Protein 4YFU (pdb70)

Structure (mmCIF, N/CA/C/O backbone):
data_4YFU
#
_entry.id   4YFU
#
_cell.length_a   93.230
_cell.length_b   108.100
_cell.length_c   151.340
_cell.angle_alpha   90.000
_cell.angle_beta   90.000
_cell.angle_gamma   90.000
#
_symmetry.space_group_name_H-M   'P 21 21 21'
#
loop_
_entity.id
_entity.type
_entity.pdbx_description
1 polymer 'DNA polymerase'
2 polymer 'Primer DNA'
3 polymer 'Template DNA'
4 branched beta-D-fructofuranose-(2-1)-alpha-D-glucopyranose
5 non-polymer "THYMIDINE-5'-TRIPHOSPHATE"
6 non-polymer 'SULFATE ION'
7 water water
#
loop_
_atom_site.group_PDB
_atom_site.id
_atom_site.type_symbol
_atom_site.label_atom_id
_atom_site.label_alt_id
_atom_site.label_comp_id
_atom_site.label_asym_id
_atom_site.label_entity_id
_atom_site.label_seq_id
_atom_site.pdbx_PDB_ins_code
_atom_site.Cartn_x
_atom_site.Cartn_y
_atom_site.Cartn_z
_atom_site.occupancy
_atom_site.B_iso_or_equiv
_atom_site.auth_seq_id
_atom_site.auth_comp_id
_atom_site.auth_asym_id
_atom_site.auth_atom_id
_atom_site.pdbx_PDB_model_num
ATOM 1 N N . LYS A 1 2 ? 106.568 -59.125 7.687 1.00 63.07 298 LYS A N 1
ATOM 2 C CA . LYS A 1 2 ? 107.033 -60.555 7.725 1.00 61.34 298 LYS A CA 1
ATOM 3 C C . LYS A 1 2 ? 108.483 -60.665 8.232 1.00 60.79 298 LYS A C 1
ATOM 4 O O . LYS A 1 2 ? 109.451 -60.118 7.620 1.00 54.55 298 LYS A O 1
ATOM 10 N N . MET A 1 3 ? 108.621 -61.325 9.385 1.00 48.96 299 MET A N 1
ATOM 11 C CA . MET A 1 3 ? 109.947 -61.568 9.969 1.00 42.45 299 MET A CA 1
ATOM 12 C C . MET A 1 3 ? 110.051 -62.924 10.627 1.00 36.45 299 MET A C 1
ATOM 13 O O . MET A 1 3 ? 109.384 -63.158 11.638 1.00 37.22 299 MET A O 1
ATOM 18 N N . ALA A 1 4 ? 110.885 -63.771 10.033 1.00 37.43 300 ALA A N 1
ATOM 19 C CA . ALA A 1 4 ? 111.069 -65.147 10.489 1.00 36.60 300 ALA A CA 1
ATOM 20 C C . ALA A 1 4 ? 111.930 -65.130 11.751 1.00 30.27 300 ALA A C 1
ATOM 21 O O . ALA A 1 4 ? 112.875 -64.408 11.832 1.00 34.56 300 ALA A O 1
ATOM 23 N N . PHE A 1 5 ? 111.501 -65.912 12.709 1.00 31.76 301 PHE A N 1
ATOM 24 C CA . PHE A 1 5 ? 112.260 -66.173 13.945 1.00 30.71 301 PHE A CA 1
ATOM 25 C C . PHE A 1 5 ? 111.858 -67.540 14.529 1.00 32.06 301 PHE A C 1
ATOM 26 O O . PHE A 1 5 ? 110.749 -68.023 14.287 1.00 29.84 301 PHE A O 1
ATOM 34 N N . THR A 1 6 ? 112.745 -68.092 15.375 1.00 28.70 302 THR A N 1
ATOM 35 C CA . THR A 1 6 ? 112.525 -69.296 16.159 1.00 31.50 302 THR A CA 1
ATOM 36 C C . THR A 1 6 ? 112.070 -68.883 17.562 1.00 35.92 302 THR A C 1
ATOM 37 O O . THR A 1 6 ? 112.801 -68.144 18.293 1.00 31.64 302 THR A O 1
ATOM 41 N N . LEU A 1 7 ? 110.874 -69.335 17.950 1.00 31.19 303 LEU A N 1
ATOM 42 C CA . LEU A 1 7 ? 110.454 -69.286 19.336 1.00 36.52 303 LEU A CA 1
ATOM 43 C C . LEU A 1 7 ? 111.072 -70.519 20.027 1.00 40.64 303 LEU A C 1
ATOM 44 O O . LEU A 1 7 ? 110.467 -71.589 20.109 1.00 40.16 303 LEU A O 1
ATOM 49 N N . ALA A 1 8 ? 112.311 -70.363 20.461 1.00 38.51 304 ALA A N 1
ATOM 50 C CA . ALA A 1 8 ? 113.146 -71.458 20.951 1.00 41.29 304 ALA A CA 1
ATOM 51 C C . ALA A 1 8 ? 112.690 -71.985 22.316 1.00 41.35 304 ALA A C 1
ATOM 52 O O . ALA A 1 8 ? 112.161 -71.230 23.143 1.00 43.96 304 ALA A O 1
ATOM 54 N N . ASP A 1 9 ? 112.868 -73.280 22.562 1.00 41.62 305 ASP A N 1
ATOM 55 C CA . ASP A 1 9 ? 112.561 -73.783 23.923 1.00 42.47 305 ASP A CA 1
ATOM 56 C C . ASP A 1 9 ? 113.778 -74.248 24.694 1.00 37.71 305 ASP A C 1
ATOM 57 O O . ASP A 1 9 ? 113.666 -74.589 25.857 1.00 46.16 305 ASP A O 1
ATOM 62 N N . ARG A 1 10 ? 114.937 -74.253 24.046 1.00 38.51 306 ARG A N 1
ATOM 63 C CA . ARG A 1 10 ? 116.232 -74.352 24.742 1.00 39.76 306 ARG A CA 1
ATOM 64 C C . ARG A 1 10 ? 117.331 -73.506 24.055 1.00 33.77 306 ARG A C 1
ATOM 65 O O . ARG A 1 10 ? 117.244 -73.169 22.849 1.00 36.37 306 ARG A O 1
ATOM 73 N N . VAL A 1 11 ? 118.396 -73.224 24.773 1.00 33.36 307 VAL A N 1
ATOM 74 C CA . VAL A 1 11 ? 119.525 -72.526 24.170 1.00 28.94 307 VAL A CA 1
ATOM 75 C C . VAL A 1 11 ? 120.388 -73.402 23.278 1.00 34.00 307 VAL A C 1
ATOM 76 O O . VAL A 1 11 ? 120.761 -74.478 23.681 1.00 33.60 307 VAL A O 1
ATOM 80 N N . THR A 1 12 ? 120.728 -72.922 22.088 1.00 30.54 308 THR A N 1
ATOM 81 C CA . THR A 1 12 ? 121.663 -73.598 21.188 1.00 32.34 308 THR A CA 1
ATOM 82 C C . THR A 1 12 ? 122.911 -72.774 20.962 1.00 37.32 308 THR A C 1
ATOM 83 O O . THR A 1 12 ? 122.873 -71.535 21.071 1.00 29.53 308 THR A O 1
ATOM 87 N N . GLU A 1 13 ? 123.999 -73.441 20.554 1.00 28.82 309 GLU A N 1
ATOM 88 C CA . GLU A 1 13 ? 125.244 -72.832 20.263 1.00 35.67 309 GLU A CA 1
ATOM 89 C C . GLU A 1 13 ? 125.079 -71.713 19.242 1.00 33.65 309 GLU A C 1
ATOM 90 O O . GLU A 1 13 ? 125.765 -70.715 19.329 1.00 34.50 309 GLU A O 1
ATOM 96 N N . GLU A 1 14 ? 124.183 -71.889 18.262 1.00 31.26 310 GLU A N 1
ATOM 97 C CA . GLU A 1 14 ? 124.101 -70.834 17.246 1.00 31.02 310 GLU A CA 1
ATOM 98 C C . GLU A 1 14 ? 123.514 -69.506 17.792 1.00 34.34 310 GLU A C 1
ATOM 99 O O . GLU A 1 14 ? 123.676 -68.445 17.170 1.00 29.93 310 GLU A O 1
ATOM 105 N N . MET A 1 15 ? 122.890 -69.590 18.966 1.00 32.15 311 MET A N 1
ATOM 106 C CA . MET A 1 15 ? 122.424 -68.354 19.666 1.00 28.65 311 MET A CA 1
ATOM 107 C C . MET A 1 15 ? 123.550 -67.632 20.393 1.00 32.06 311 MET A C 1
ATOM 108 O O . MET A 1 15 ? 123.291 -66.536 20.911 1.00 29.75 311 MET A O 1
ATOM 113 N N . LEU A 1 16 ? 124.768 -68.208 20.465 1.00 27.73 312 LEU A N 1
ATOM 114 C CA . LEU A 1 16 ? 125.861 -67.711 21.307 1.00 26.15 312 LEU A CA 1
ATOM 115 C C . LEU A 1 16 ? 127.007 -67.304 20.467 1.00 27.76 312 LEU A C 1
ATOM 116 O O . LEU A 1 16 ? 128.190 -67.516 20.745 1.00 29.16 312 LEU A O 1
ATOM 121 N N . ALA A 1 17 ? 126.664 -66.583 19.403 1.00 33.45 313 ALA A N 1
ATOM 122 C CA . ALA A 1 17 ? 127.655 -66.051 18.463 1.00 30.65 313 ALA A CA 1
ATOM 123 C C . ALA A 1 17 ? 128.504 -64.927 19.051 1.00 32.12 313 ALA A C 1
ATOM 124 O O . ALA A 1 17 ? 128.113 -64.349 20.087 1.00 31.12 313 ALA A O 1
ATOM 126 N N . ASP A 1 18 ? 129.585 -64.521 18.404 1.00 22.99 314 ASP A N 1
ATOM 127 C CA . ASP A 1 18 ? 130.393 -63.532 19.066 1.00 28.19 314 ASP A CA 1
ATOM 128 C C . ASP A 1 18 ? 130.052 -62.067 18.776 1.00 24.69 314 ASP A C 1
ATOM 129 O O . ASP A 1 18 ? 130.731 -61.165 19.209 1.00 22.51 314 ASP A O 1
ATOM 134 N N . LYS A 1 19 ? 129.042 -61.878 17.922 1.00 22.88 315 LYS A N 1
ATOM 135 C CA . LYS A 1 19 ? 128.382 -60.557 17.703 1.00 23.05 315 LYS A CA 1
ATOM 136 C C . LYS A 1 19 ? 126.893 -60.842 17.634 1.00 21.62 315 LYS A C 1
ATOM 137 O O . LYS A 1 19 ? 126.460 -61.723 16.904 1.00 22.84 315 LYS A O 1
ATOM 143 N N . ALA A 1 20 ? 126.075 -60.132 18.446 1.00 21.03 316 ALA A N 1
ATOM 144 C CA . ALA A 1 20 ? 124.646 -60.297 18.385 1.00 19.72 316 ALA A CA 1
ATOM 145 C C . ALA A 1 20 ? 123.940 -59.023 18.800 1.00 17.50 316 ALA A C 1
ATOM 146 O O . ALA A 1 20 ? 124.443 -58.325 19.636 1.00 19.92 316 ALA A O 1
ATOM 148 N N . ALA A 1 21 ? 122.693 -58.803 18.345 1.00 16.89 317 ALA A N 1
ATOM 149 C CA . ALA A 1 21 ? 121.840 -57.847 19.035 1.00 16.03 317 ALA A CA 1
ATOM 150 C C . ALA A 1 21 ? 121.040 -58.628 20.089 1.00 18.61 317 ALA A C 1
ATOM 151 O O . ALA A 1 21 ? 120.573 -59.763 19.844 1.00 20.30 317 ALA A O 1
ATOM 153 N N . LEU A 1 22 ? 120.865 -58.012 21.263 1.00 15.98 318 LEU A N 1
ATOM 154 C CA . LEU A 1 22 ? 120.270 -58.733 22.400 1.00 16.16 318 LEU A CA 1
ATOM 155 C C . LEU A 1 22 ? 119.249 -57.802 23.001 1.00 18.13 318 LEU A C 1
ATOM 156 O O . LEU A 1 22 ? 119.555 -56.633 23.241 1.00 17.40 318 LEU A O 1
ATOM 161 N N . VAL A 1 23 ? 118.069 -58.350 23.290 1.00 17.01 319 VAL A N 1
ATOM 162 C CA . VAL A 1 23 ? 116.954 -57.656 23.997 1.00 15.90 319 VAL A CA 1
ATOM 163 C C . VAL A 1 23 ? 116.696 -58.436 25.248 1.00 18.56 319 VAL A C 1
ATOM 164 O O . VAL A 1 23 ? 116.495 -59.645 25.163 1.00 21.20 319 VAL A O 1
ATOM 168 N N . VAL A 1 24 ? 116.795 -57.776 26.388 1.00 18.65 320 VAL A N 1
ATOM 169 C CA . VAL A 1 24 ? 116.427 -58.439 27.715 1.00 19.43 320 VAL A CA 1
ATOM 170 C C . VAL A 1 24 ? 115.369 -57.530 28.263 1.00 19.21 320 VAL A C 1
ATOM 171 O O . VAL A 1 24 ? 115.713 -56.465 28.791 1.00 21.27 320 VAL A O 1
ATOM 175 N N . GLU A 1 25 ? 114.109 -57.883 28.025 1.00 20.10 321 GLU A N 1
ATOM 176 C CA . GLU A 1 25 ? 112.981 -56.915 28.131 1.00 20.97 321 GLU A CA 1
ATOM 177 C C . GLU A 1 25 ? 112.481 -56.759 29.516 1.00 23.86 321 GLU A C 1
ATOM 178 O O . GLU A 1 25 ? 112.046 -57.766 30.134 1.00 22.96 321 GLU A O 1
ATOM 184 N N . VAL A 1 26 ? 112.551 -55.522 30.026 1.00 20.66 322 VAL A N 1
ATOM 185 C CA . VAL A 1 26 ? 111.970 -55.202 31.329 1.00 21.23 322 VAL A CA 1
ATOM 186 C C . VAL A 1 26 ? 110.950 -54.089 31.023 1.00 22.20 322 VAL A C 1
ATOM 187 O O . VAL A 1 26 ? 111.379 -52.960 30.592 1.00 24.71 322 VAL A O 1
ATOM 191 N N . VAL A 1 27 ? 109.689 -54.423 31.201 1.00 24.27 323 VAL A N 1
ATOM 192 C CA . VAL A 1 27 ? 108.538 -53.516 30.965 1.00 26.20 323 VAL A CA 1
ATOM 193 C C . VAL A 1 27 ? 108.300 -52.492 32.100 1.00 31.12 323 VAL A C 1
ATOM 194 O O . VAL A 1 27 ? 107.907 -51.341 31.814 1.00 32.09 323 VAL A O 1
ATOM 198 N N . GLU A 1 28 ? 108.515 -52.875 33.352 1.00 28.20 324 GLU A N 1
ATOM 199 C CA . GLU A 1 28 ? 108.354 -51.942 34.461 1.00 31.00 324 GLU A CA 1
ATOM 200 C C . GLU A 1 28 ? 109.290 -50.753 34.280 1.00 31.46 324 GLU A C 1
ATOM 201 O O . GLU A 1 28 ? 110.512 -50.930 34.005 1.00 27.79 324 GLU A O 1
ATOM 207 N N . GLU A 1 29 ? 108.770 -49.532 34.458 1.00 28.33 325 GLU A N 1
ATOM 208 C CA . GLU A 1 29 ? 109.615 -48.375 34.204 1.00 27.65 325 GLU A CA 1
ATOM 209 C C . GLU A 1 29 ? 110.795 -48.390 35.179 1.00 25.82 325 GLU A C 1
ATOM 210 O O . GLU A 1 29 ? 111.892 -48.127 34.789 1.00 27.08 325 GLU A O 1
ATOM 216 N N . ASN A 1 30 ? 110.561 -48.699 36.469 1.00 23.60 326 ASN A N 1
ATOM 217 C CA . ASN A 1 30 ? 111.646 -48.810 37.404 1.00 21.62 326 ASN A CA 1
ATOM 218 C C . ASN A 1 30 ? 112.140 -50.270 37.349 1.00 23.06 326 ASN A C 1
ATOM 219 O O . ASN A 1 30 ? 111.411 -51.205 37.757 1.00 24.18 326 ASN A O 1
ATOM 224 N N . TYR A 1 31 ? 113.370 -50.490 36.871 1.00 17.26 327 TYR A N 1
ATOM 225 C CA . TYR A 1 31 ? 113.787 -51.806 36.548 1.00 19.67 327 TYR A CA 1
ATOM 226 C C . TYR A 1 31 ? 114.502 -52.463 37.752 1.00 19.51 327 TYR A C 1
ATOM 227 O O . TYR A 1 31 ? 115.025 -53.625 37.605 1.00 21.45 327 TYR A O 1
ATOM 236 N N . HIS A 1 32 ? 114.506 -51.815 38.962 1.00 20.68 328 HIS A N 1
ATOM 237 C CA . HIS A 1 32 ? 115.188 -52.454 40.086 1.00 20.38 328 HIS A CA 1
ATOM 238 C C . HIS A 1 32 ? 114.245 -53.605 40.562 1.00 22.13 328 HIS A C 1
ATOM 239 O O . HIS A 1 32 ? 113.047 -53.404 40.770 1.00 24.27 328 HIS A O 1
ATOM 246 N N . ASP A 1 33 ? 114.884 -54.804 40.624 1.00 22.87 329 ASP A N 1
ATOM 247 C CA . ASP A 1 33 ? 114.266 -56.085 41.041 1.00 24.27 329 ASP A CA 1
ATOM 248 C C . ASP A 1 33 ? 112.975 -56.313 40.255 1.00 25.95 329 ASP A C 1
ATOM 249 O O . ASP A 1 33 ? 111.938 -56.795 40.802 1.00 27.60 329 ASP A O 1
ATOM 254 N N . ALA A 1 34 ? 112.967 -55.944 38.969 1.00 23.19 330 ALA A N 1
ATOM 255 C CA . ALA A 1 34 ? 111.771 -56.023 38.161 1.00 24.05 330 ALA A CA 1
ATOM 256 C C . ALA A 1 34 ? 111.791 -57.286 37.313 1.00 21.83 330 ALA A C 1
ATOM 257 O O . ALA A 1 34 ? 112.913 -57.784 37.027 1.00 24.71 330 ALA A O 1
ATOM 259 N N . PRO A 1 35 ? 110.589 -57.765 36.881 1.00 25.10 331 PRO A N 1
ATOM 260 C CA . PRO A 1 35 ? 110.575 -58.995 36.013 1.00 24.97 331 PRO A CA 1
ATOM 261 C C . PRO A 1 35 ? 111.252 -58.761 34.639 1.00 24.72 331 PRO A C 1
ATOM 262 O O . PRO A 1 35 ? 111.102 -57.687 34.003 1.00 24.76 331 PRO A O 1
ATOM 266 N N . ILE A 1 36 ? 111.953 -59.803 34.179 1.00 23.35 332 ILE A N 1
ATOM 267 C CA . ILE A 1 36 ? 112.408 -59.893 32.804 1.00 22.15 332 ILE A CA 1
ATOM 268 C C . ILE A 1 36 ? 111.382 -60.703 32.088 1.00 23.15 332 ILE A C 1
ATOM 269 O O . ILE A 1 36 ? 111.060 -61.832 32.515 1.00 27.73 332 ILE A O 1
ATOM 274 N N . VAL A 1 37 ? 110.786 -60.135 31.069 1.00 23.40 333 VAL A N 1
ATOM 275 C CA . VAL A 1 37 ? 109.582 -60.760 30.476 1.00 25.09 333 VAL A CA 1
ATOM 276 C C . VAL A 1 37 ? 109.866 -61.605 29.241 1.00 26.02 333 VAL A C 1
ATOM 277 O O . VAL A 1 37 ? 108.984 -62.355 28.809 1.00 25.82 333 VAL A O 1
ATOM 281 N N . GLY A 1 38 ? 111.041 -61.430 28.629 1.00 23.38 334 GLY A N 1
ATOM 282 C CA . GLY A 1 38 ? 111.393 -62.138 27.370 1.00 21.54 334 GLY A CA 1
ATOM 283 C C . GLY A 1 38 ? 112.778 -61.738 26.946 1.00 18.72 334 GLY A C 1
ATOM 284 O O . GLY A 1 38 ? 113.252 -60.673 27.436 1.00 21.14 334 GLY A O 1
ATOM 285 N N . ILE A 1 39 ? 113.423 -62.526 26.103 1.00 19.86 335 ILE A N 1
ATOM 286 C CA . ILE A 1 39 ? 114.736 -62.332 25.603 1.00 20.29 335 ILE A CA 1
ATOM 287 C C . ILE A 1 39 ? 114.683 -62.581 24.111 1.00 20.29 335 ILE A C 1
ATOM 288 O O . ILE A 1 39 ? 114.089 -63.550 23.568 1.00 24.29 335 ILE A O 1
ATOM 293 N N . ALA A 1 40 ? 115.339 -61.699 23.358 1.00 19.37 336 ALA A N 1
ATOM 294 C CA . ALA A 1 40 ? 115.570 -61.991 21.959 1.00 21.16 336 ALA A CA 1
ATOM 295 C C . ALA A 1 40 ? 117.011 -61.790 21.578 1.00 21.19 336 ALA A C 1
ATOM 296 O O . ALA A 1 40 ? 117.746 -60.933 22.113 1.00 19.19 336 ALA A O 1
ATOM 298 N N . VAL A 1 41 ? 117.480 -62.649 20.649 1.00 18.88 337 VAL A N 1
ATOM 299 C CA . VAL A 1 41 ? 118.830 -62.600 20.101 1.00 19.32 337 VAL A CA 1
ATOM 300 C C . VAL A 1 41 ? 118.726 -62.623 18.604 1.00 21.20 337 VAL A C 1
ATOM 301 O O . VAL A 1 41 ? 117.951 -63.429 18.064 1.00 23.00 337 VAL A O 1
ATOM 305 N N . VAL A 1 42 ? 119.385 -61.671 17.985 1.00 19.37 338 VAL A N 1
ATOM 306 C CA . VAL A 1 42 ? 119.504 -61.719 16.481 1.00 19.33 338 VAL A CA 1
ATOM 307 C C . VAL A 1 42 ? 121.002 -61.710 16.174 1.00 22.58 338 VAL A C 1
ATOM 308 O O . VAL A 1 42 ? 121.789 -60.874 16.671 1.00 23.42 338 VAL A O 1
ATOM 312 N N . ASN A 1 43 ? 121.448 -62.637 15.329 1.00 22.21 339 ASN A N 1
ATOM 313 C CA . ASN A 1 43 ? 122.872 -62.691 14.990 1.00 23.56 339 ASN A CA 1
ATOM 314 C C . ASN A 1 43 ? 122.981 -63.187 13.516 1.00 25.39 339 ASN A C 1
ATOM 315 O O . ASN A 1 43 ? 121.963 -63.269 12.831 1.00 24.96 339 ASN A O 1
ATOM 320 N N . GLU A 1 44 ? 124.190 -63.458 13.071 1.00 27.03 340 GLU A N 1
ATOM 321 C CA . GLU A 1 44 ? 124.397 -63.936 11.689 1.00 29.80 340 GLU A CA 1
ATOM 322 C C . GLU A 1 44 ? 123.631 -65.266 11.448 1.00 29.62 340 GLU A C 1
ATOM 323 O O . GLU A 1 44 ? 123.322 -65.550 10.287 1.00 33.85 340 GLU A O 1
ATOM 329 N N . HIS A 1 45 ? 123.302 -66.062 12.455 1.00 26.52 341 HIS A N 1
ATOM 330 C CA . HIS A 1 45 ? 122.656 -67.357 12.226 1.00 27.08 341 HIS A CA 1
ATOM 331 C C . HIS A 1 45 ? 121.152 -67.329 12.260 1.00 29.58 341 HIS A C 1
ATOM 332 O O . HIS A 1 45 ? 120.490 -68.339 11.962 1.00 33.66 341 HIS A O 1
ATOM 339 N N . GLY A 1 46 ? 120.548 -66.234 12.676 1.00 27.67 342 GLY A N 1
ATOM 340 C CA . GLY A 1 46 ? 119.124 -66.271 12.848 1.00 27.71 342 GLY A CA 1
ATOM 341 C C . GLY A 1 46 ? 118.599 -65.281 13.879 1.00 25.87 342 GLY A C 1
ATOM 342 O O . GLY A 1 46 ? 119.325 -64.416 14.378 1.00 24.02 342 GLY A O 1
ATOM 343 N N . ARG A 1 47 ? 117.327 -65.422 14.173 1.00 24.70 343 ARG A N 1
ATOM 344 C CA . ARG A 1 47 ? 116.533 -64.569 15.083 1.00 23.13 343 ARG A CA 1
ATOM 345 C C . ARG A 1 47 ? 115.831 -65.524 16.055 1.00 24.42 343 ARG A C 1
ATOM 346 O O . ARG A 1 47 ? 115.164 -66.528 15.639 1.00 27.01 343 ARG A O 1
ATOM 354 N N . PHE A 1 48 ? 115.950 -65.259 17.368 1.00 23.91 344 PHE A N 1
ATOM 355 C CA . PHE A 1 48 ? 115.520 -66.191 18.403 1.00 21.70 344 PHE A CA 1
ATOM 356 C C . PHE A 1 48 ? 114.829 -65.469 19.546 1.00 21.82 344 PHE A C 1
ATOM 357 O O . PHE A 1 48 ? 115.212 -64.328 19.915 1.00 22.76 344 PHE A O 1
ATOM 365 N N . PHE A 1 49 ? 113.699 -66.001 19.966 1.00 23.37 345 PHE A N 1
ATOM 366 C CA . PHE A 1 49 ? 113.057 -65.585 21.161 1.00 20.75 345 PHE A CA 1
ATOM 367 C C . PHE A 1 49 ? 113.294 -66.720 22.205 1.00 24.55 345 PHE A C 1
ATOM 368 O O . PHE A 1 49 ? 113.037 -67.866 21.964 1.00 24.85 345 PHE A O 1
ATOM 376 N N . LEU A 1 50 ? 113.703 -66.326 23.380 1.00 22.71 346 LEU A N 1
ATOM 377 C CA . LEU A 1 50 ? 113.794 -67.226 24.559 1.00 24.90 346 LEU A CA 1
ATOM 378 C C . LEU A 1 50 ? 112.970 -66.767 25.763 1.00 29.29 346 LEU A C 1
ATOM 379 O O . LEU A 1 50 ? 112.860 -65.541 26.089 1.00 25.21 346 LEU A O 1
ATOM 384 N N . ARG A 1 51 ? 112.327 -67.728 26.423 1.00 28.29 347 ARG A N 1
ATOM 385 C CA . ARG A 1 51 ? 111.682 -67.441 27.699 1.00 27.76 347 ARG A CA 1
ATOM 386 C C . ARG A 1 51 ? 112.754 -67.225 28.736 1.00 27.65 347 ARG A C 1
ATOM 387 O O . ARG A 1 51 ? 113.786 -67.929 28.745 1.00 28.37 347 ARG A O 1
ATOM 395 N N . PRO A 1 52 ? 112.570 -66.234 29.630 1.00 27.39 348 PRO A N 1
ATOM 396 C CA . PRO A 1 52 ? 113.727 -66.030 30.484 1.00 26.33 348 PRO A CA 1
ATOM 397 C C . PRO A 1 52 ? 113.927 -67.135 31.505 1.00 29.22 348 PRO A C 1
ATOM 398 O O . PRO A 1 52 ? 115.060 -67.284 31.886 1.00 26.74 348 PRO A O 1
ATOM 402 N N . GLU A 1 53 ? 112.868 -67.846 31.881 1.00 31.55 349 GLU A N 1
ATOM 403 C CA . GLU A 1 53 ? 112.965 -68.948 32.895 1.00 44.90 349 GLU A CA 1
ATOM 404 C C . GLU A 1 53 ? 113.984 -69.968 32.389 1.00 44.32 349 GLU A C 1
ATOM 405 O O . GLU A 1 53 ? 114.655 -70.627 33.179 1.00 51.74 349 GLU A O 1
ATOM 411 N N . THR A 1 54 ? 114.107 -70.058 31.066 1.00 40.17 350 THR A N 1
ATOM 412 C CA . THR A 1 54 ? 114.972 -70.995 30.370 1.00 42.63 350 THR A CA 1
ATOM 413 C C . THR A 1 54 ? 116.369 -70.495 30.073 1.00 38.30 350 THR A C 1
ATOM 414 O O . THR A 1 54 ? 117.365 -71.188 30.292 1.00 38.64 350 THR A O 1
ATOM 418 N N . ALA A 1 55 ? 116.455 -69.296 29.501 1.00 33.83 351 ALA A N 1
ATOM 419 C CA . ALA A 1 55 ? 117.739 -68.795 29.170 1.00 27.63 351 ALA A CA 1
ATOM 420 C C . ALA A 1 55 ? 118.552 -68.497 30.371 1.00 27.49 351 ALA A C 1
ATOM 421 O O . ALA A 1 55 ? 119.725 -68.712 30.344 1.00 26.03 351 ALA A O 1
ATOM 423 N N . LEU A 1 56 ? 117.916 -67.932 31.406 1.00 26.47 352 LEU A N 1
ATOM 424 C CA . LEU A 1 56 ? 118.688 -67.420 32.525 1.00 25.95 352 LEU A CA 1
ATOM 425 C C . LEU A 1 56 ? 119.104 -68.548 33.535 1.00 27.77 352 LEU A C 1
ATOM 426 O O . LEU A 1 56 ? 119.992 -68.326 34.385 1.00 30.04 352 LEU A O 1
ATOM 431 N N . ALA A 1 57 ? 118.473 -69.699 33.377 1.00 28.87 353 ALA A N 1
ATOM 432 C CA . ALA A 1 57 ? 118.854 -70.936 34.099 1.00 33.59 353 ALA A CA 1
ATOM 433 C C . ALA A 1 57 ? 119.842 -71.786 33.276 1.00 36.80 353 ALA A C 1
ATOM 434 O O . ALA A 1 57 ? 120.296 -72.826 33.759 1.00 32.72 353 ALA A O 1
ATOM 436 N N . ASP A 1 58 ? 120.154 -71.365 32.019 1.00 30.09 354 ASP A N 1
ATOM 437 C CA . ASP A 1 58 ? 121.041 -72.123 31.158 1.00 27.30 354 ASP A CA 1
ATOM 438 C C . ASP A 1 58 ? 122.495 -71.691 31.368 1.00 26.99 354 ASP A C 1
ATOM 439 O O . ASP A 1 58 ? 122.935 -70.546 31.100 1.00 25.17 354 ASP A O 1
ATOM 444 N N . PRO A 1 59 ? 123.327 -72.606 31.854 1.00 28.55 355 PRO A N 1
ATOM 445 C CA . PRO A 1 59 ? 124.704 -72.245 32.086 1.00 26.44 355 PRO A CA 1
ATOM 446 C C . PRO A 1 59 ? 125.429 -71.636 30.897 1.00 27.47 355 PRO A C 1
ATOM 447 O O . PRO A 1 59 ? 126.234 -70.700 31.064 1.00 25.58 355 PRO A O 1
ATOM 451 N N . GLN A 1 60 ? 125.204 -72.147 29.671 1.00 26.67 356 GLN A N 1
ATOM 452 C CA . GLN A 1 60 ? 125.991 -71.602 28.581 1.00 24.64 356 GLN A CA 1
ATOM 453 C C . GLN A 1 60 ? 125.466 -70.175 28.138 1.00 20.23 356 GLN A C 1
ATOM 454 O O . GLN A 1 60 ? 126.279 -69.412 27.747 1.00 23.37 356 GLN A O 1
ATOM 460 N N . PHE A 1 61 ? 124.172 -69.976 28.260 1.00 25.71 357 PHE A N 1
ATOM 461 C CA . PHE A 1 61 ? 123.625 -68.588 27.946 1.00 24.55 357 PHE A CA 1
ATOM 462 C C . PHE A 1 61 ? 124.153 -67.609 28.967 1.00 25.62 357 PHE A C 1
ATOM 463 O O . PHE A 1 61 ? 124.663 -66.510 28.622 1.00 22.47 357 PHE A O 1
ATOM 471 N N . VAL A 1 62 ? 124.087 -68.005 30.243 1.00 23.92 358 VAL A N 1
ATOM 472 C CA . VAL A 1 62 ? 124.627 -67.124 31.270 1.00 25.63 358 VAL A CA 1
ATOM 473 C C . VAL A 1 62 ? 126.119 -66.847 31.069 1.00 22.95 358 VAL A C 1
ATOM 474 O O . VAL A 1 62 ? 126.608 -65.709 31.224 1.00 23.30 358 VAL A O 1
ATOM 478 N N . ALA A 1 63 ? 126.942 -67.852 30.672 1.00 20.88 359 ALA A N 1
ATOM 479 C CA . ALA A 1 63 ? 128.312 -67.541 30.471 1.00 22.70 359 ALA A CA 1
ATOM 480 C C . ALA A 1 63 ? 128.533 -66.595 29.269 1.00 22.14 359 ALA A C 1
ATOM 481 O O . ALA A 1 63 ? 129.477 -65.789 29.256 1.00 23.34 359 ALA A O 1
ATOM 483 N N . TRP A 1 64 ? 127.709 -66.832 28.210 1.00 23.34 360 TRP A N 1
ATOM 484 C CA . TRP A 1 64 ? 127.770 -65.940 27.047 1.00 21.62 360 TRP A CA 1
ATOM 485 C C . TRP A 1 64 ? 127.484 -64.431 27.443 1.00 18.24 360 TRP A C 1
ATOM 486 O O . TRP A 1 64 ? 128.157 -63.572 27.013 1.00 21.94 360 TRP A O 1
ATOM 497 N N . LEU A 1 65 ? 126.443 -64.310 28.252 1.00 21.47 361 LEU A N 1
ATOM 498 C CA . LEU A 1 65 ? 126.052 -62.910 28.771 1.00 19.84 361 LEU A CA 1
ATOM 499 C C . LEU A 1 65 ? 127.177 -62.226 29.414 1.00 22.72 361 LEU A C 1
ATOM 500 O O . LEU A 1 65 ? 127.486 -61.071 29.172 1.00 23.16 361 LEU A O 1
ATOM 505 N N . GLY A 1 66 ? 127.965 -63.046 30.178 1.00 22.69 362 GLY A N 1
ATOM 506 C CA . GLY A 1 66 ? 129.033 -62.503 30.987 1.00 23.84 362 GLY A CA 1
ATOM 507 C C . GLY A 1 66 ? 130.393 -62.463 30.279 1.00 24.94 362 GLY A C 1
ATOM 508 O O . GLY A 1 66 ? 131.438 -62.004 30.822 1.00 27.91 362 GLY A O 1
ATOM 509 N N . ASP A 1 67 ? 130.442 -62.937 29.022 1.00 21.56 363 ASP A N 1
ATOM 510 C CA . ASP A 1 67 ? 131.701 -62.919 28.361 1.00 22.13 363 ASP A CA 1
ATOM 511 C C . ASP A 1 67 ? 131.940 -61.605 27.610 1.00 29.73 363 ASP A C 1
ATOM 512 O O . ASP A 1 67 ? 131.187 -61.302 26.644 1.00 25.62 363 ASP A O 1
ATOM 517 N N . GLU A 1 68 ? 132.934 -60.831 28.049 1.00 25.97 364 GLU A N 1
ATOM 518 C CA . GLU A 1 68 ? 133.335 -59.587 27.443 1.00 29.38 364 GLU A CA 1
ATOM 519 C C . GLU A 1 68 ? 133.644 -59.691 25.954 1.00 24.83 364 GLU A C 1
ATOM 520 O O . GLU A 1 68 ? 133.554 -58.722 25.226 1.00 29.28 364 GLU A O 1
ATOM 526 N N . THR A 1 69 ? 134.154 -60.865 25.537 1.00 25.34 365 THR A N 1
ATOM 527 C CA . THR A 1 69 ? 134.551 -61.053 24.142 1.00 27.10 365 THR A CA 1
ATOM 528 C C . THR A 1 69 ? 133.404 -61.310 23.205 1.00 24.42 365 THR A C 1
ATOM 529 O O . THR A 1 69 ? 133.650 -61.293 21.972 1.00 28.99 365 THR A O 1
ATOM 533 N N . LYS A 1 70 ? 132.223 -61.564 23.764 1.00 24.58 366 LYS A N 1
ATOM 534 C CA . LYS A 1 70 ? 131.015 -61.918 22.951 1.00 23.71 366 LYS A CA 1
ATOM 535 C C . LYS A 1 70 ? 130.264 -60.549 22.907 1.00 22.41 366 LYS A C 1
ATOM 536 O O . LYS A 1 70 ? 129.785 -60.101 23.963 1.00 23.20 366 LYS A O 1
ATOM 542 N N . LYS A 1 71 ? 130.263 -59.857 21.762 1.00 21.12 367 LYS A N 1
ATOM 543 C CA . LYS A 1 71 ? 129.861 -58.440 21.753 1.00 21.40 367 LYS A CA 1
ATOM 544 C C . LYS A 1 71 ? 128.382 -58.331 21.468 1.00 21.84 367 LYS A C 1
ATOM 545 O O . LYS A 1 71 ? 127.840 -59.091 20.645 1.00 21.09 367 LYS A O 1
ATOM 551 N N . LYS A 1 72 ? 127.724 -57.503 22.274 1.00 19.20 368 LYS A N 1
ATOM 552 C CA . LYS A 1 72 ? 126.255 -57.335 22.164 1.00 17.07 368 LYS A CA 1
ATOM 553 C C . LYS A 1 72 ? 125.951 -55.897 21.810 1.00 18.69 368 LYS A C 1
ATOM 554 O O . LYS A 1 72 ? 126.508 -54.930 22.322 1.00 20.62 368 LYS A O 1
ATOM 560 N N . SER A 1 73 ? 124.986 -55.768 20.904 1.00 16.70 369 SER A N 1
ATOM 561 C CA A SER A 1 73 ? 124.377 -54.457 20.608 0.70 15.83 369 SER A CA 1
ATOM 562 C CA B SER A 1 73 ? 124.401 -54.447 20.675 0.30 15.57 369 SER A CA 1
ATOM 563 C C . SER A 1 73 ? 123.021 -54.488 21.242 1.00 14.87 369 SER A C 1
ATOM 564 O O . SER A 1 73 ? 122.260 -55.468 21.083 1.00 16.34 369 SER A O 1
ATOM 569 N N . MET A 1 74 ? 122.668 -53.382 21.904 1.00 15.48 370 MET A N 1
ATOM 570 C CA . MET A 1 74 ? 121.450 -53.354 22.728 1.00 14.51 370 MET A CA 1
ATOM 571 C C . MET A 1 74 ? 120.817 -51.956 22.626 1.00 16.26 370 MET A C 1
ATOM 572 O O . MET A 1 74 ? 121.410 -51.046 22.017 1.00 17.07 370 MET A O 1
ATOM 577 N N . PHE A 1 75 ? 119.624 -51.846 23.236 1.00 16.25 371 PHE A N 1
ATOM 578 C CA . PHE A 1 75 ? 119.040 -50.506 23.463 1.00 17.78 371 PHE A CA 1
ATOM 579 C C . PHE A 1 75 ? 118.825 -50.437 25.001 1.00 18.63 371 PHE A C 1
ATOM 580 O O . PHE A 1 75 ? 118.029 -51.247 25.526 1.00 19.04 371 PHE A O 1
ATOM 588 N N . ASP A 1 76 ? 119.397 -49.419 25.667 1.00 18.00 372 ASP A N 1
ATOM 589 C CA . ASP A 1 76 ? 119.288 -49.236 27.177 1.00 18.94 372 ASP A CA 1
ATOM 590 C C . ASP A 1 76 ? 119.900 -50.464 27.843 1.00 19.06 372 ASP A C 1
ATOM 591 O O . ASP A 1 76 ? 119.218 -51.273 28.527 1.00 19.02 372 ASP A O 1
ATOM 596 N N . SER A 1 77 ? 121.179 -50.632 27.598 1.00 17.12 373 SER A N 1
ATOM 597 C CA . SER A 1 77 ? 121.912 -51.727 28.218 1.00 17.64 373 SER A CA 1
ATOM 598 C C . SER A 1 77 ? 121.867 -51.616 29.732 1.00 19.63 373 SER A C 1
ATOM 599 O O . SER A 1 77 ? 121.948 -52.666 30.377 1.00 19.12 373 SER A O 1
ATOM 602 N N . LYS A 1 78 ? 121.847 -50.401 30.260 1.00 16.12 374 LYS A N 1
ATOM 603 C CA . LYS A 1 78 ? 121.889 -50.296 31.722 1.00 16.33 374 LYS A CA 1
ATOM 604 C C . LYS A 1 78 ? 120.669 -50.902 32.314 1.00 16.84 374 LYS A C 1
ATOM 605 O O . LYS A 1 78 ? 120.806 -51.566 33.398 1.00 17.11 374 LYS A O 1
ATOM 611 N N . ARG A 1 79 ? 119.474 -50.750 31.772 1.00 16.89 375 ARG A N 1
ATOM 612 C CA . ARG A 1 79 ? 118.260 -51.276 32.313 1.00 16.43 375 ARG A CA 1
ATOM 613 C C . ARG A 1 79 ? 118.384 -52.840 32.323 1.00 18.40 375 ARG A C 1
ATOM 614 O O . ARG A 1 79 ? 118.086 -53.464 33.335 1.00 17.64 375 ARG A O 1
ATOM 622 N N . ALA A 1 80 ? 118.888 -53.439 31.253 1.00 16.80 376 ALA A N 1
ATOM 623 C CA . ALA A 1 80 ? 119.054 -54.901 31.220 1.00 17.41 376 ALA A CA 1
ATOM 624 C C . ALA A 1 80 ? 120.128 -55.259 32.215 1.00 16.88 376 ALA A C 1
ATOM 625 O O . ALA A 1 80 ? 119.957 -56.315 32.896 1.00 17.50 376 ALA A O 1
ATOM 627 N N . ALA A 1 81 ? 121.287 -54.602 32.311 1.00 15.68 377 ALA A N 1
ATOM 628 C CA . ALA A 1 81 ? 122.393 -54.949 33.183 1.00 17.83 377 ALA A CA 1
ATOM 629 C C . ALA A 1 81 ? 121.875 -54.958 34.598 1.00 18.15 377 ALA A C 1
ATOM 630 O O . ALA A 1 81 ? 122.220 -55.874 35.382 1.00 18.28 377 ALA A O 1
ATOM 632 N N . VAL A 1 82 ? 121.123 -53.920 34.983 1.00 18.25 378 VAL A N 1
ATOM 633 C CA . VAL A 1 82 ? 120.710 -53.873 36.390 1.00 16.83 378 VAL A CA 1
ATOM 634 C C . VAL A 1 82 ? 119.672 -54.899 36.631 1.00 16.33 378 VAL A C 1
ATOM 635 O O . VAL A 1 82 ? 119.748 -55.568 37.739 1.00 16.94 378 VAL A O 1
ATOM 639 N N . ALA A 1 83 ? 118.703 -55.074 35.789 1.00 17.84 379 ALA A N 1
ATOM 640 C CA . ALA A 1 83 ? 117.645 -56.127 36.019 1.00 17.30 379 ALA A CA 1
ATOM 641 C C . ALA A 1 83 ? 118.320 -57.496 36.121 1.00 19.16 379 ALA A C 1
ATOM 642 O O . ALA A 1 83 ? 117.874 -58.335 36.976 1.00 18.18 379 ALA A O 1
ATOM 644 N N . LEU A 1 84 ? 119.382 -57.737 35.397 1.00 17.76 380 LEU A N 1
ATOM 645 C CA . LEU A 1 84 ? 120.109 -59.064 35.427 1.00 20.79 380 LEU A CA 1
ATOM 646 C C . LEU A 1 84 ? 120.863 -59.112 36.763 1.00 20.40 380 LEU A C 1
ATOM 647 O O . LEU A 1 84 ? 120.900 -60.237 37.371 1.00 21.20 380 LEU A O 1
ATOM 652 N N . LYS A 1 85 ? 121.499 -58.025 37.245 1.00 19.05 381 LYS A N 1
ATOM 653 C CA . LYS A 1 85 ? 122.220 -58.011 38.529 1.00 20.40 381 LYS A CA 1
ATOM 654 C C . LYS A 1 85 ? 121.284 -58.408 39.622 1.00 22.56 381 LYS A C 1
ATOM 655 O O . LYS A 1 85 ? 121.723 -59.183 40.578 1.00 22.65 381 LYS A O 1
ATOM 661 N N . TRP A 1 86 ? 120.019 -58.019 39.580 1.00 19.87 382 TRP A N 1
ATOM 662 C CA . TRP A 1 86 ? 119.007 -58.348 40.600 1.00 19.50 382 TRP A CA 1
ATOM 663 C C . TRP A 1 86 ? 118.670 -59.847 40.569 1.00 22.82 382 TRP A C 1
ATOM 664 O O . TRP A 1 86 ? 118.138 -60.405 41.561 1.00 22.62 382 TRP A O 1
ATOM 675 N N . LYS A 1 87 ? 118.910 -60.472 39.412 1.00 20.72 383 LYS A N 1
ATOM 676 C CA . LYS A 1 87 ? 118.777 -61.928 39.217 1.00 24.36 383 LYS A CA 1
ATOM 677 C C . LYS A 1 87 ? 120.108 -62.600 39.421 1.00 22.10 383 LYS A C 1
ATOM 678 O O . LYS A 1 87 ? 120.167 -63.879 39.201 1.00 27.96 383 LYS A O 1
ATOM 684 N N . GLY A 1 88 ? 121.168 -61.976 39.910 1.00 21.26 384 GLY A N 1
ATOM 685 C CA . GLY A 1 88 ? 122.527 -62.499 40.116 1.00 23.41 384 GLY A CA 1
ATOM 686 C C . GLY A 1 88 ? 123.326 -62.914 38.859 1.00 26.91 384 GLY A C 1
ATOM 687 O O . GLY A 1 88 ? 124.171 -63.802 38.853 1.00 27.82 384 GLY A O 1
ATOM 688 N N . ILE A 1 89 ? 123.020 -62.222 37.743 1.00 21.09 385 ILE A N 1
ATOM 689 C CA . ILE A 1 89 ? 123.562 -62.484 36.401 1.00 23.61 385 ILE A CA 1
ATOM 690 C C . ILE A 1 89 ? 124.347 -61.269 35.945 1.00 25.50 385 ILE A C 1
ATOM 691 O O . ILE A 1 89 ? 123.775 -60.161 35.954 1.00 22.94 385 ILE A O 1
ATOM 696 N N . GLU A 1 90 ? 125.590 -61.401 35.561 1.00 21.72 386 GLU A N 1
ATOM 697 C CA . GLU A 1 90 ? 126.489 -60.390 35.032 1.00 24.24 386 GLU A CA 1
ATOM 698 C C . GLU A 1 90 ? 126.379 -60.298 33.454 1.00 23.12 386 GLU A C 1
ATOM 699 O O . GLU A 1 90 ? 126.487 -61.282 32.736 1.00 25.68 386 GLU A O 1
ATOM 705 N N . LEU A 1 91 ? 126.083 -59.116 32.946 1.00 21.47 387 LEU A N 1
ATOM 706 C CA . LEU A 1 91 ? 126.074 -58.842 31.474 1.00 20.86 387 LEU A CA 1
ATOM 707 C C . LEU A 1 91 ? 127.334 -58.041 31.188 1.00 22.07 387 LEU A C 1
ATOM 708 O O . LEU A 1 91 ? 127.559 -56.927 31.742 1.00 24.17 387 LEU A O 1
ATOM 723 N N . GLY A 1 93 ? 130.332 -57.056 27.711 1.00 22.24 389 GLY A N 1
ATOM 724 C CA . GLY A 1 93 ? 130.516 -57.056 26.242 1.00 21.50 389 GLY A CA 1
ATOM 725 C C . GLY A 1 93 ? 129.565 -56.243 25.438 1.00 21.71 389 GLY A C 1
ATOM 726 O O . GLY A 1 93 ? 129.513 -56.446 24.233 1.00 19.17 389 GLY A O 1
ATOM 727 N N . VAL A 1 94 ? 128.924 -55.296 26.082 1.00 18.87 390 VAL A N 1
ATOM 728 C CA . VAL A 1 94 ? 128.000 -54.416 25.282 1.00 20.04 390 VAL A CA 1
ATOM 729 C C . VAL A 1 94 ? 128.864 -53.479 24.511 1.00 20.32 390 VAL A C 1
ATOM 730 O O . VAL A 1 94 ? 129.602 -52.629 25.044 1.00 23.77 390 VAL A O 1
ATOM 734 N N . SER A 1 95 ? 128.895 -53.579 23.165 1.00 19.07 391 SER A N 1
ATOM 735 C CA . SER A 1 95 ? 129.700 -52.666 22.389 1.00 19.24 391 SER A CA 1
ATOM 736 C C . SER A 1 95 ? 128.983 -51.574 21.636 1.00 15.51 391 SER A C 1
ATOM 737 O O . SER A 1 95 ? 129.629 -50.676 21.091 1.00 18.86 391 SER A O 1
ATOM 740 N N . PHE A 1 96 ? 127.659 -51.641 21.697 1.00 16.29 392 PHE A N 1
ATOM 741 C CA . PHE A 1 96 ? 126.808 -50.576 21.051 1.00 16.01 392 PHE A CA 1
ATOM 742 C C . PHE A 1 96 ? 125.507 -50.472 21.786 1.00 14.64 392 PHE A C 1
ATOM 743 O O . PHE A 1 96 ? 124.803 -51.488 22.014 1.00 16.72 392 PHE A O 1
ATOM 751 N N . ASP A 1 97 ? 125.212 -49.246 22.223 1.00 15.82 393 ASP A N 1
ATOM 752 C CA . ASP A 1 97 ? 123.910 -48.982 22.861 1.00 17.51 393 ASP A CA 1
ATOM 753 C C . ASP A 1 97 ? 123.134 -47.923 22.021 1.00 15.17 393 ASP A C 1
ATOM 754 O O . ASP A 1 97 ? 123.507 -46.778 22.009 1.00 16.56 393 ASP A O 1
ATOM 759 N N . LEU A 1 98 ? 122.122 -48.444 21.358 1.00 15.35 394 LEU A N 1
ATOM 760 C CA . LEU A 1 98 ? 121.316 -47.587 20.423 1.00 15.11 394 LEU A CA 1
ATOM 761 C C . LEU A 1 98 ? 120.653 -46.466 21.167 1.00 16.25 394 LEU A C 1
ATOM 762 O O . LEU A 1 98 ? 120.442 -45.390 20.517 1.00 15.88 394 LEU A O 1
ATOM 767 N N . LEU A 1 99 ? 120.221 -46.621 22.437 1.00 15.19 395 LEU A N 1
ATOM 768 C CA . LEU A 1 99 ? 119.683 -45.498 23.172 1.00 15.36 395 LEU A CA 1
ATOM 769 C C . LEU A 1 99 ? 120.676 -44.355 23.326 1.00 14.59 395 LEU A C 1
ATOM 770 O O . LEU A 1 99 ? 120.375 -43.140 23.022 1.00 15.53 395 LEU A O 1
ATOM 775 N N . LEU A 1 100 ? 121.916 -44.657 23.715 1.00 15.31 396 LEU A N 1
ATOM 776 C CA . LEU A 1 100 ? 122.903 -43.616 23.904 1.00 14.66 396 LEU A CA 1
ATOM 777 C C . LEU A 1 100 ? 123.388 -43.040 22.543 1.00 14.08 396 LEU A C 1
ATOM 778 O O . LEU A 1 100 ? 123.600 -41.839 22.505 1.00 14.87 396 LEU A O 1
ATOM 783 N N . ALA A 1 101 ? 123.410 -43.903 21.518 1.00 14.81 397 ALA A N 1
ATOM 784 C CA . ALA A 1 101 ? 123.750 -43.416 20.123 1.00 14.59 397 ALA A CA 1
ATOM 785 C C . ALA A 1 101 ? 122.741 -42.349 19.691 1.00 16.83 397 ALA A C 1
ATOM 786 O O . ALA A 1 101 ? 123.096 -41.240 19.216 1.00 16.34 397 ALA A O 1
ATOM 788 N N . ALA A 1 102 ? 121.457 -42.651 19.895 1.00 14.15 398 ALA A N 1
ATOM 789 C CA . ALA A 1 102 ? 120.358 -41.687 19.493 1.00 15.00 398 ALA A CA 1
ATOM 790 C C . ALA A 1 102 ? 120.434 -40.441 20.283 1.00 16.94 398 ALA A C 1
ATOM 791 O O . ALA A 1 102 ? 120.202 -39.326 19.756 1.00 17.60 398 ALA A O 1
ATOM 793 N N . TYR A 1 103 ? 120.653 -40.534 21.596 1.00 14.38 399 TYR A N 1
ATOM 794 C CA . TYR A 1 103 ? 120.786 -39.396 22.452 1.00 15.33 399 TYR A CA 1
ATOM 795 C C . TYR A 1 103 ? 121.896 -38.468 22.020 1.00 15.76 399 TYR A C 1
ATOM 796 O O . TYR A 1 103 ? 121.644 -37.240 22.010 1.00 16.40 399 TYR A O 1
ATOM 805 N N . LEU A 1 104 ? 123.044 -39.045 21.660 1.00 15.02 400 LEU A N 1
ATOM 806 C CA . LEU A 1 104 ? 124.115 -38.178 21.217 1.00 14.73 400 LEU A CA 1
ATOM 807 C C . LEU A 1 104 ? 123.811 -37.521 19.880 1.00 14.86 400 LEU A C 1
ATOM 808 O O . LEU A 1 104 ? 124.164 -36.329 19.725 1.00 15.99 400 LEU A O 1
ATOM 813 N N . LEU A 1 105 ? 123.164 -38.226 19.008 1.00 15.38 401 LEU A N 1
ATOM 814 C CA . LEU A 1 105 ? 122.792 -37.608 17.692 1.00 14.15 401 LEU A CA 1
ATOM 815 C C . LEU A 1 105 ? 121.845 -36.472 17.830 1.00 17.91 401 LEU A C 1
ATOM 816 O O . LEU A 1 105 ? 122.086 -35.361 17.180 1.00 21.17 401 LEU A O 1
ATOM 821 N N . ASP A 1 106 ? 120.878 -36.567 18.732 1.00 15.83 402 ASP A N 1
ATOM 822 C CA . ASP A 1 106 ? 119.958 -35.407 18.972 1.00 15.71 402 ASP A CA 1
ATOM 823 C C . ASP A 1 106 ? 119.148 -35.635 20.238 1.00 18.03 402 ASP A C 1
ATOM 824 O O . ASP A 1 106 ? 118.074 -36.331 20.202 1.00 17.87 402 ASP A O 1
ATOM 829 N N . PRO A 1 107 ? 119.554 -34.983 21.329 1.00 18.11 403 PRO A N 1
ATOM 830 C CA . PRO A 1 107 ? 118.826 -35.240 22.553 1.00 18.21 403 PRO A CA 1
ATOM 831 C C . PRO A 1 107 ? 117.422 -34.670 22.427 1.00 17.23 403 PRO A C 1
ATOM 832 O O . PRO A 1 107 ? 116.591 -35.088 23.229 1.00 20.27 403 PRO A O 1
ATOM 836 N N . ALA A 1 108 ? 117.081 -33.764 21.481 1.00 15.91 404 ALA A N 1
ATOM 837 C CA . ALA A 1 108 ? 115.737 -33.147 21.538 1.00 15.92 404 ALA A CA 1
ATOM 838 C C . ALA A 1 108 ? 114.707 -34.118 20.960 1.00 18.97 404 ALA A C 1
ATOM 839 O O . ALA A 1 108 ? 113.476 -33.806 21.092 1.00 23.06 404 ALA A O 1
ATOM 841 N N . GLN A 1 109 ? 115.117 -35.195 20.281 1.00 18.62 405 GLN A N 1
ATOM 842 C CA . GLN A 1 109 ? 114.148 -36.218 19.785 1.00 20.54 405 GLN A CA 1
ATOM 843 C C . GLN A 1 109 ? 113.515 -36.990 20.949 1.00 21.59 405 GLN A C 1
ATOM 844 O O . GLN A 1 109 ? 112.414 -37.548 20.751 1.00 25.77 405 GLN A O 1
ATOM 850 N N . GLY A 1 110 ? 114.121 -36.997 22.145 1.00 21.36 406 GLY A N 1
ATOM 851 C CA . GLY A 1 110 ? 113.494 -37.633 23.318 1.00 22.72 406 GLY A CA 1
ATOM 852 C C . GLY A 1 110 ? 113.364 -39.105 23.092 1.00 25.38 406 GLY A C 1
ATOM 853 O O . GLY A 1 110 ? 112.371 -39.724 23.536 1.00 25.19 406 GLY A O 1
ATOM 854 N N . VAL A 1 111 ? 114.303 -39.695 22.351 1.00 21.19 407 VAL A N 1
ATOM 855 C CA . VAL A 1 111 ? 114.213 -41.151 22.045 1.00 21.28 407 VAL A CA 1
ATOM 856 C C . VAL A 1 111 ? 114.238 -41.934 23.317 1.00 23.28 407 VAL A C 1
ATOM 857 O O . VAL A 1 111 ? 115.230 -41.820 24.128 1.00 23.15 407 VAL A O 1
ATOM 861 N N . ASP A 1 112 ? 113.171 -42.770 23.483 1.00 21.58 408 ASP A N 1
ATOM 862 C CA . ASP A 1 112 ? 113.110 -43.575 24.668 1.00 24.85 408 ASP A CA 1
ATOM 863 C C . ASP A 1 112 ? 112.569 -44.970 24.304 1.00 22.43 408 ASP A C 1
ATOM 864 O O . ASP A 1 112 ? 112.292 -45.801 25.241 1.00 25.45 408 ASP A O 1
ATOM 869 N N . ASP A 1 113 ? 112.523 -45.274 23.034 1.00 18.81 409 ASP A N 1
ATOM 870 C CA . ASP A 1 113 ? 112.230 -46.677 22.636 1.00 19.74 409 ASP A CA 1
ATOM 871 C C . ASP A 1 113 ? 112.883 -46.981 21.308 1.00 20.07 409 ASP A C 1
ATOM 872 O O . ASP A 1 113 ? 113.281 -46.050 20.572 1.00 19.92 409 ASP A O 1
ATOM 877 N N . VAL A 1 114 ? 113.068 -48.270 20.986 1.00 19.86 410 VAL A N 1
ATOM 878 C CA . VAL A 1 114 ? 113.728 -48.627 19.740 1.00 19.18 410 VAL A CA 1
ATOM 879 C C . VAL A 1 114 ? 113.051 -48.000 18.557 1.00 21.59 410 VAL A C 1
ATOM 880 O O . VAL A 1 114 ? 113.723 -47.546 17.635 1.00 20.63 410 VAL A O 1
ATOM 884 N N . ALA A 1 115 ? 111.717 -48.007 18.526 1.00 21.43 411 ALA A N 1
ATOM 885 C CA . ALA A 1 115 ? 111.034 -47.464 17.335 1.00 18.59 411 ALA A CA 1
ATOM 886 C C . ALA A 1 115 ? 111.352 -45.969 17.129 1.00 20.33 411 ALA A C 1
ATOM 887 O O . ALA A 1 115 ? 111.520 -45.624 15.898 1.00 21.31 411 ALA A O 1
ATOM 889 N N . ALA A 1 116 ? 111.527 -45.221 18.218 1.00 20.76 412 ALA A N 1
ATOM 890 C CA . ALA A 1 116 ? 111.878 -43.774 18.047 1.00 20.24 412 ALA A CA 1
ATOM 891 C C . ALA A 1 116 ? 113.288 -43.621 17.481 1.00 21.41 412 ALA A C 1
ATOM 892 O O . ALA A 1 116 ? 113.570 -42.736 16.667 1.00 21.64 412 ALA A O 1
ATOM 894 N N . ALA A 1 117 ? 114.228 -44.436 17.943 1.00 19.54 413 ALA A N 1
ATOM 895 C CA . ALA A 1 117 ? 115.559 -44.409 17.349 1.00 20.48 413 ALA A CA 1
ATOM 896 C C . ALA A 1 117 ? 115.453 -44.824 15.899 1.00 19.32 413 ALA A C 1
ATOM 897 O O . ALA A 1 117 ? 116.136 -44.219 15.027 1.00 20.99 413 ALA A O 1
ATOM 899 N N . ALA A 1 118 ? 114.658 -45.843 15.555 1.00 19.96 414 ALA A N 1
ATOM 900 C CA . ALA A 1 118 ? 114.527 -46.331 14.188 1.00 20.31 414 ALA A CA 1
ATOM 901 C C . ALA A 1 118 ? 113.988 -45.240 13.298 1.00 22.84 414 ALA A C 1
ATOM 902 O O . ALA A 1 118 ? 114.399 -45.197 12.142 1.00 22.77 414 ALA A O 1
ATOM 904 N N . LYS A 1 119 ? 113.134 -44.371 13.868 1.00 24.31 415 LYS A N 1
ATOM 905 C CA . LYS A 1 119 ? 112.487 -43.264 13.041 1.00 23.37 415 LYS A CA 1
ATOM 906 C C . LYS A 1 119 ? 113.574 -42.363 12.479 1.00 26.85 415 LYS A C 1
ATOM 907 O O . LYS A 1 119 ? 113.476 -41.842 11.354 1.00 26.54 415 LYS A O 1
ATOM 913 N N . MET A 1 120 ? 114.645 -42.210 13.234 1.00 22.06 416 MET A N 1
ATOM 914 C CA . MET A 1 120 ? 115.803 -41.348 12.821 1.00 24.14 416 MET A CA 1
ATOM 915 C C . MET A 1 120 ? 116.465 -41.806 11.490 1.00 25.66 416 MET A C 1
ATOM 916 O O . MET A 1 120 ? 117.152 -41.001 10.791 1.00 28.61 416 MET A O 1
ATOM 921 N N . LYS A 1 121 ? 116.347 -43.081 11.180 1.00 21.53 417 LYS A N 1
ATOM 922 C CA . LYS A 1 121 ? 116.860 -43.691 9.953 1.00 22.25 417 LYS A CA 1
ATOM 923 C C . LYS A 1 121 ? 115.755 -44.193 8.999 1.00 22.69 417 LYS A C 1
ATOM 924 O O . LYS A 1 121 ? 116.040 -44.997 8.159 1.00 27.77 417 LYS A O 1
ATOM 930 N N . GLN A 1 122 ? 114.505 -43.761 9.249 1.00 26.83 418 GLN A N 1
ATOM 931 C CA . GLN A 1 122 ? 113.308 -44.174 8.479 1.00 28.46 418 GLN A CA 1
ATOM 932 C C . GLN A 1 122 ? 113.185 -45.664 8.479 1.00 28.40 418 GLN A C 1
ATOM 933 O O . GLN A 1 122 ? 112.794 -46.266 7.477 1.00 29.51 418 GLN A O 1
ATOM 939 N N . TYR A 1 123 ? 113.556 -46.341 9.588 1.00 26.40 419 TYR A N 1
ATOM 940 C CA . TYR A 1 123 ? 113.439 -47.792 9.610 1.00 23.40 419 TYR A CA 1
ATOM 941 C C . TYR A 1 123 ? 112.088 -48.085 10.256 1.00 21.63 419 TYR A C 1
ATOM 942 O O . TYR A 1 123 ? 111.819 -47.641 11.349 1.00 25.52 419 TYR A O 1
ATOM 951 N N . GLU A 1 124 ? 111.197 -48.847 9.539 1.00 27.05 420 GLU A N 1
ATOM 952 C CA . GLU A 1 124 ? 109.782 -48.937 9.952 1.00 27.37 420 GLU A CA 1
ATOM 953 C C . GLU A 1 124 ? 109.391 -50.292 10.459 1.00 27.38 420 GLU A C 1
ATOM 954 O O . GLU A 1 124 ? 108.239 -50.468 10.800 1.00 30.82 420 GLU A O 1
ATOM 960 N N . ALA A 1 125 ? 110.327 -51.243 10.509 1.00 24.69 421 ALA A N 1
ATOM 961 C CA . ALA A 1 125 ? 109.925 -52.652 10.745 1.00 24.63 421 ALA A CA 1
ATOM 962 C C . ALA A 1 125 ? 109.864 -53.063 12.209 1.00 25.53 421 ALA A C 1
ATOM 963 O O . ALA A 1 125 ? 110.164 -54.261 12.551 1.00 23.98 421 ALA A O 1
ATOM 965 N N . VAL A 1 126 ? 109.410 -52.123 13.025 1.00 22.71 422 VAL A N 1
ATOM 966 C CA . VAL A 1 126 ? 109.315 -52.262 14.452 1.00 23.52 422 VAL A CA 1
ATOM 967 C C . VAL A 1 126 ? 108.256 -51.325 15.021 1.00 24.16 422 VAL A C 1
ATOM 968 O O . VAL A 1 126 ? 108.148 -50.182 14.565 1.00 29.26 422 VAL A O 1
ATOM 972 N N . ARG A 1 127 ? 107.504 -51.782 16.017 1.00 23.68 423 ARG A N 1
ATOM 973 C CA . ARG A 1 127 ? 106.456 -50.961 16.534 1.00 24.23 423 ARG A CA 1
ATOM 974 C C . ARG A 1 127 ? 106.913 -50.209 17.815 1.00 25.75 423 ARG A C 1
ATOM 975 O O . ARG A 1 127 ? 107.830 -50.671 18.533 1.00 25.78 423 ARG A O 1
ATOM 983 N N . PRO A 1 128 ? 106.287 -49.088 18.209 1.00 23.46 424 PRO A N 1
ATOM 984 C CA . PRO A 1 128 ? 106.571 -48.490 19.465 1.00 24.30 424 PRO A CA 1
ATOM 985 C C . PRO A 1 128 ? 106.169 -49.333 20.627 1.00 26.90 424 PRO A C 1
ATOM 986 O O . PRO A 1 128 ? 105.165 -50.056 20.496 1.00 26.40 424 PRO A O 1
ATOM 990 N N . ASP A 1 129 ? 106.946 -49.283 21.721 1.00 24.33 425 ASP A N 1
ATOM 991 C CA . ASP A 1 129 ? 106.629 -50.081 22.921 1.00 26.83 425 ASP A CA 1
ATOM 992 C C . ASP A 1 129 ? 105.218 -49.684 23.413 1.00 32.78 425 ASP A C 1
ATOM 993 O O . ASP A 1 129 ? 104.431 -50.596 23.796 1.00 29.43 425 ASP A O 1
ATOM 998 N N . GLU A 1 130 ? 104.867 -48.381 23.379 1.00 28.69 426 GLU A N 1
ATOM 999 C CA . GLU A 1 130 ? 103.474 -48.085 23.796 1.00 31.09 426 GLU A CA 1
ATOM 1000 C C . GLU A 1 130 ? 102.363 -48.732 22.979 1.00 29.02 426 GLU A C 1
ATOM 1001 O O . GLU A 1 130 ? 101.329 -49.074 23.577 1.00 32.60 426 GLU A O 1
ATOM 1007 N N . ALA A 1 131 ? 102.556 -48.961 21.683 1.00 30.42 427 ALA A N 1
ATOM 1008 C CA . ALA A 1 131 ? 101.591 -49.597 20.829 1.00 29.11 427 ALA A CA 1
ATOM 1009 C C . ALA A 1 131 ? 101.387 -51.047 21.316 1.00 34.11 427 ALA A C 1
ATOM 1010 O O . ALA A 1 131 ? 100.293 -51.597 21.287 1.00 36.30 427 ALA A O 1
ATOM 1012 N N . VAL A 1 132 ? 102.453 -51.657 21.789 1.00 28.53 428 VAL A N 1
ATOM 1013 C CA . VAL A 1 132 ? 102.409 -53.100 22.142 1.00 28.59 428 VAL A CA 1
ATOM 1014 C C . VAL A 1 132 ? 101.966 -53.287 23.583 1.00 29.56 428 VAL A C 1
ATOM 1015 O O . VAL A 1 132 ? 101.097 -54.157 23.867 1.00 31.47 428 VAL A O 1
ATOM 1019 N N . TYR A 1 133 ? 102.552 -52.553 24.517 1.00 28.44 429 TYR A N 1
ATOM 1020 C CA . TYR A 1 133 ? 102.251 -52.708 25.934 1.00 29.68 429 TYR A CA 1
ATOM 1021 C C . TYR A 1 133 ? 101.042 -51.907 26.410 1.00 35.06 429 TYR A C 1
ATOM 1022 O O . TYR A 1 133 ? 100.502 -52.236 27.469 1.00 35.44 429 TYR A O 1
ATOM 1031 N N . GLY A 1 134 ? 100.676 -50.866 25.647 1.00 34.12 430 GLY A N 1
ATOM 1032 C CA . GLY A 1 134 ? 99.672 -49.902 26.096 1.00 39.35 430 GLY A CA 1
ATOM 1033 C C . GLY A 1 134 ? 100.179 -48.849 27.060 1.00 40.62 430 GLY A C 1
ATOM 1034 O O . GLY A 1 134 ? 101.191 -49.034 27.743 1.00 39.03 430 GLY A O 1
ATOM 1035 N N . LYS A 1 135 ? 99.419 -47.769 27.191 1.00 38.77 431 LYS A N 1
ATOM 1036 C CA . LYS A 1 135 ? 99.816 -46.668 28.087 1.00 40.29 431 LYS A CA 1
ATOM 1037 C C . LYS A 1 135 ? 99.110 -46.752 29.440 1.00 39.42 431 LYS A C 1
ATOM 1038 O O . LYS A 1 135 ? 97.993 -47.242 29.527 1.00 41.28 431 LYS A O 1
ATOM 1044 N N . GLY A 1 136 ? 99.748 -46.267 30.495 1.00 35.99 432 GLY A N 1
ATOM 1045 C CA . GLY A 1 136 ? 99.106 -46.048 31.767 1.00 37.75 432 GLY A CA 1
ATOM 1046 C C . GLY A 1 136 ? 98.525 -47.313 32.326 1.00 42.18 432 GLY A C 1
ATOM 1047 O O . GLY A 1 136 ? 99.217 -48.321 32.446 1.00 44.24 432 GLY A O 1
ATOM 1048 N N . ALA A 1 137 ? 97.233 -47.268 32.643 1.00 41.40 433 ALA A N 1
ATOM 1049 C CA . ALA A 1 137 ? 96.597 -48.327 33.382 1.00 40.23 433 ALA A CA 1
ATOM 1050 C C . ALA A 1 137 ? 96.324 -49.509 32.470 1.00 42.25 433 ALA A C 1
ATOM 1051 O O . ALA A 1 137 ? 96.068 -50.633 32.961 1.00 43.48 433 ALA A O 1
ATOM 1053 N N . LYS A 1 138 ? 96.411 -49.268 31.160 1.00 35.72 434 LYS A N 1
ATOM 1054 C CA . LYS A 1 138 ? 96.302 -50.306 30.153 1.00 37.32 434 LYS A CA 1
ATOM 1055 C C . LYS A 1 138 ? 97.616 -51.106 30.005 1.00 39.61 434 LYS A C 1
ATOM 1056 O O . LYS A 1 138 ? 97.565 -52.136 29.302 1.00 37.86 434 LYS A O 1
ATOM 1062 N N . ARG A 1 139 ? 98.724 -50.664 30.651 1.00 31.20 435 ARG A N 1
ATOM 1063 C CA . ARG A 1 139 ? 100.038 -51.339 30.494 1.00 38.04 435 ARG A CA 1
ATOM 1064 C C . ARG A 1 139 ? 99.958 -52.820 30.884 1.00 37.88 435 ARG A C 1
ATOM 1065 O O . ARG A 1 139 ? 99.403 -53.170 31.965 1.00 43.01 435 ARG A O 1
ATOM 1073 N N . ALA A 1 140 ? 100.420 -53.668 29.966 1.00 32.97 436 ALA A N 1
ATOM 1074 C CA . ALA A 1 140 ? 100.447 -55.126 30.185 1.00 33.03 436 ALA A CA 1
ATOM 1075 C C . ALA A 1 140 ? 101.265 -55.882 29.145 1.00 30.12 436 ALA A C 1
ATOM 1076 O O . ALA A 1 140 ? 101.188 -55.613 27.922 1.00 34.64 436 ALA A O 1
ATOM 1078 N N . VAL A 1 141 ? 101.927 -56.948 29.609 1.00 30.48 437 VAL A N 1
ATOM 1079 C CA . VAL A 1 141 ? 102.641 -57.858 28.724 1.00 27.00 437 VAL A CA 1
ATOM 1080 C C . VAL A 1 141 ? 101.650 -58.619 27.848 1.00 28.51 437 VAL A C 1
ATOM 1081 O O . VAL A 1 141 ? 100.711 -59.269 28.419 1.00 28.26 437 VAL A O 1
ATOM 1085 N N . PRO A 1 142 ? 101.794 -58.568 26.507 1.00 29.48 438 PRO A N 1
ATOM 1086 C CA . PRO A 1 142 ? 100.877 -59.312 25.714 1.00 29.46 438 PRO A CA 1
ATOM 1087 C C . PRO A 1 142 ? 101.139 -60.853 25.772 1.00 28.80 438 PRO A C 1
ATOM 1088 O O . PRO A 1 142 ? 102.141 -61.306 26.323 1.00 28.32 438 PRO A O 1
ATOM 1092 N N . ASP A 1 143 ? 100.213 -61.574 25.178 1.00 29.11 439 ASP A N 1
ATOM 1093 C CA . ASP A 1 143 ? 100.320 -63.009 24.898 1.00 28.73 439 ASP A CA 1
ATOM 1094 C C . ASP A 1 143 ? 101.671 -63.277 24.185 1.00 32.31 439 ASP A C 1
ATOM 1095 O O . ASP A 1 143 ? 102.138 -62.494 23.346 1.00 26.58 439 ASP A O 1
ATOM 1100 N N . GLU A 1 144 ? 102.349 -64.332 24.614 1.00 30.34 440 GLU A N 1
ATOM 1101 C CA . GLU A 1 144 ? 103.646 -64.745 24.062 1.00 29.61 440 GLU A CA 1
ATOM 1102 C C . GLU A 1 144 ? 103.928 -64.511 22.572 1.00 27.69 440 GLU A C 1
ATOM 1103 O O . GLU A 1 144 ? 105.006 -63.970 22.245 1.00 25.84 440 GLU A O 1
ATOM 1109 N N . PRO A 1 145 ? 103.051 -64.901 21.652 1.00 26.24 441 PRO A N 1
ATOM 1110 C CA . PRO A 1 145 ? 103.466 -64.763 20.253 1.00 26.52 441 PRO A CA 1
ATOM 1111 C C . PRO A 1 145 ? 103.594 -63.253 19.889 1.00 26.37 441 PRO A C 1
ATOM 1112 O O . PRO A 1 145 ? 104.408 -62.927 19.068 1.00 27.00 441 PRO A O 1
ATOM 1116 N N . VAL A 1 146 ? 102.747 -62.393 20.444 1.00 27.72 442 VAL A N 1
ATOM 1117 C CA . VAL A 1 146 ? 102.813 -60.942 20.198 1.00 24.98 442 VAL A CA 1
ATOM 1118 C C . VAL A 1 146 ? 104.078 -60.394 20.887 1.00 27.56 442 VAL A C 1
ATOM 1119 O O . VAL A 1 146 ? 104.832 -59.553 20.295 1.00 25.75 442 VAL A O 1
ATOM 1123 N N . LEU A 1 147 ? 104.309 -60.779 22.147 1.00 24.50 443 LEU A N 1
ATOM 1124 C CA . LEU A 1 147 ? 105.529 -60.375 22.830 1.00 21.55 443 LEU A CA 1
ATOM 1125 C C . LEU A 1 147 ? 106.761 -60.797 22.017 1.00 23.17 443 LEU A C 1
ATOM 1126 O O . LEU A 1 147 ? 107.701 -59.971 21.812 1.00 22.37 443 LEU A O 1
ATOM 1131 N N . ALA A 1 148 ? 106.819 -62.081 21.637 1.00 21.67 444 ALA A N 1
ATOM 1132 C CA . ALA A 1 148 ? 108.081 -62.585 20.972 1.00 21.49 444 ALA A CA 1
ATOM 1133 C C . ALA A 1 148 ? 108.336 -61.822 19.665 1.00 21.67 444 ALA A C 1
ATOM 1134 O O . ALA A 1 148 ? 109.520 -61.489 19.329 1.00 22.80 444 ALA A O 1
ATOM 1136 N N . GLU A 1 149 ? 107.246 -61.524 18.922 1.00 23.06 445 GLU A N 1
ATOM 1137 C CA . GLU A 1 149 ? 107.444 -60.815 17.670 1.00 25.91 445 GLU A CA 1
ATOM 1138 C C . GLU A 1 149 ? 108.025 -59.433 17.952 1.00 22.98 445 GLU A C 1
ATOM 1139 O O . GLU A 1 149 ? 108.964 -58.986 17.232 1.00 23.63 445 GLU A O 1
ATOM 1145 N N . HIS A 1 150 ? 107.481 -58.769 18.959 1.00 23.58 446 HIS A N 1
ATOM 1146 C CA . HIS A 1 150 ? 107.931 -57.393 19.291 1.00 21.49 446 HIS A CA 1
ATOM 1147 C C . HIS A 1 150 ? 109.427 -57.424 19.696 1.00 21.26 446 HIS A C 1
ATOM 1148 O O . HIS A 1 150 ? 110.238 -56.606 19.164 1.00 20.62 446 HIS A O 1
ATOM 1155 N N . LEU A 1 151 ? 109.810 -58.378 20.551 1.00 20.46 447 LEU A N 1
ATOM 1156 C CA . LEU A 1 151 ? 111.189 -58.336 21.009 1.00 18.43 447 LEU A CA 1
ATOM 1157 C C . LEU A 1 151 ? 112.147 -58.720 19.879 1.00 18.72 447 LEU A C 1
ATOM 1158 O O . LEU A 1 151 ? 113.244 -58.154 19.789 1.00 19.51 447 LEU A O 1
ATOM 1163 N N . VAL A 1 152 ? 111.739 -59.628 18.982 1.00 19.89 448 VAL A N 1
ATOM 1164 C CA . VAL A 1 152 ? 112.612 -59.989 17.892 1.00 18.49 448 VAL A CA 1
ATOM 1165 C C . VAL A 1 152 ? 112.744 -58.763 16.919 1.00 19.43 448 VAL A C 1
ATOM 1166 O O . VAL A 1 152 ? 113.846 -58.477 16.424 1.00 20.95 448 VAL A O 1
ATOM 1170 N N . ARG A 1 153 ? 111.646 -58.080 16.673 1.00 20.72 449 ARG A N 1
ATOM 1171 C CA . ARG A 1 153 ? 111.767 -56.900 15.779 1.00 20.49 449 ARG A CA 1
ATOM 1172 C C . ARG A 1 153 ? 112.601 -55.803 16.366 1.00 18.06 449 ARG A C 1
ATOM 1173 O O . ARG A 1 153 ? 113.308 -55.158 15.626 1.00 20.19 449 ARG A O 1
ATOM 1181 N N . LYS A 1 154 ? 112.592 -55.664 17.681 1.00 17.95 450 LYS A N 1
ATOM 1182 C CA . LYS A 1 154 ? 113.520 -54.709 18.366 1.00 17.05 450 LYS A CA 1
ATOM 1183 C C . LYS A 1 154 ? 114.961 -55.130 18.177 1.00 18.20 450 LYS A C 1
ATOM 1184 O O . LYS A 1 154 ? 115.823 -54.329 17.802 1.00 18.64 450 LYS A O 1
ATOM 1190 N N . ALA A 1 155 ? 115.260 -56.421 18.392 1.00 15.87 451 ALA A N 1
ATOM 1191 C CA . ALA A 1 155 ? 116.642 -56.861 18.219 1.00 17.48 451 ALA A CA 1
ATOM 1192 C C . ALA A 1 155 ? 117.096 -56.763 16.751 1.00 17.13 451 ALA A C 1
ATOM 1193 O O . ALA A 1 155 ? 118.241 -56.329 16.488 1.00 18.57 451 ALA A O 1
ATOM 1195 N N . ALA A 1 156 ? 116.176 -57.075 15.784 1.00 19.03 452 ALA A N 1
ATOM 1196 C CA . ALA A 1 156 ? 116.496 -56.918 14.410 1.00 19.01 452 ALA A CA 1
ATOM 1197 C C . ALA A 1 156 ? 116.698 -55.430 14.007 1.00 18.96 452 ALA A C 1
ATOM 1198 O O . ALA A 1 156 ? 117.628 -55.164 13.228 1.00 20.48 452 ALA A O 1
ATOM 1200 N N . ALA A 1 157 ? 115.954 -54.527 14.594 1.00 17.45 453 ALA A N 1
ATOM 1201 C CA . ALA A 1 157 ? 116.172 -53.111 14.351 1.00 17.52 453 ALA A CA 1
ATOM 1202 C C . ALA A 1 157 ? 117.576 -52.709 14.873 1.00 18.73 453 ALA A C 1
ATOM 1203 O O . ALA A 1 157 ? 118.366 -52.022 14.174 1.00 18.59 453 ALA A O 1
ATOM 1205 N N . ILE A 1 158 ? 117.917 -53.128 16.086 1.00 18.28 454 ILE A N 1
ATOM 1206 C CA . ILE A 1 158 ? 119.282 -52.815 16.604 1.00 18.15 454 ILE A CA 1
ATOM 1207 C C . ILE A 1 158 ? 120.376 -53.397 15.704 1.00 16.01 454 ILE A C 1
ATOM 1208 O O . ILE A 1 158 ? 121.399 -52.672 15.423 1.00 19.44 454 ILE A O 1
ATOM 1213 N N . TRP A 1 159 ? 120.213 -54.622 15.255 1.00 16.44 455 TRP A N 1
ATOM 1214 C CA . TRP A 1 159 ? 121.131 -55.203 14.330 1.00 19.34 455 TRP A CA 1
ATOM 1215 C C . TRP A 1 159 ? 121.334 -54.369 13.077 1.00 20.08 455 TRP A C 1
ATOM 1216 O O . TRP A 1 159 ? 122.476 -54.150 12.635 1.00 22.90 455 TRP A O 1
ATOM 1227 N N . GLU A 1 160 ? 120.252 -53.943 12.467 1.00 19.66 456 GLU A N 1
ATOM 1228 C CA . GLU A 1 160 ? 120.353 -53.175 11.226 1.00 21.18 456 GLU A CA 1
ATOM 1229 C C . GLU A 1 160 ? 120.782 -51.747 11.433 1.00 22.12 456 GLU A C 1
ATOM 1230 O O . GLU A 1 160 ? 121.362 -51.207 10.473 1.00 22.72 456 GLU A O 1
ATOM 1236 N N . LEU A 1 161 ? 120.516 -51.157 12.590 1.00 18.89 457 LEU A N 1
ATOM 1237 C CA . LEU A 1 161 ? 120.710 -49.732 12.763 1.00 17.19 457 LEU A CA 1
ATOM 1238 C C . LEU A 1 161 ? 122.112 -49.380 13.242 1.00 18.14 457 LEU A C 1
ATOM 1239 O O . LEU A 1 161 ? 122.460 -48.214 13.231 1.00 18.83 457 LEU A O 1
ATOM 1244 N N . GLU A 1 162 ? 122.891 -50.359 13.706 1.00 17.17 458 GLU A N 1
ATOM 1245 C CA . GLU A 1 162 ? 124.194 -50.036 14.378 1.00 18.42 458 GLU A CA 1
ATOM 1246 C C . GLU A 1 162 ? 125.146 -49.270 13.424 1.00 16.69 458 GLU A C 1
ATOM 1247 O O . GLU A 1 162 ? 125.594 -48.219 13.678 1.00 18.39 458 GLU A O 1
ATOM 1253 N N . ARG A 1 163 ? 125.279 -49.842 12.209 1.00 21.24 459 ARG A N 1
ATOM 1254 C CA . ARG A 1 163 ? 126.158 -49.239 11.207 1.00 24.80 459 ARG A CA 1
ATOM 1255 C C . ARG A 1 163 ? 125.725 -47.808 10.840 1.00 22.96 459 ARG A C 1
ATOM 1256 O O . ARG A 1 163 ? 126.531 -46.861 10.948 1.00 20.61 459 ARG A O 1
ATOM 1264 N N . PRO A 1 164 ? 124.461 -47.596 10.458 1.00 21.28 460 PRO A N 1
ATOM 1265 C CA . PRO A 1 164 ? 124.009 -46.259 10.118 1.00 23.02 460 PRO A CA 1
ATOM 1266 C C . PRO A 1 164 ? 124.258 -45.227 11.276 1.00 19.33 460 PRO A C 1
ATOM 1267 O O . PRO A 1 164 ? 124.624 -44.052 11.046 1.00 20.72 460 PRO A O 1
ATOM 1271 N N . PHE A 1 165 ? 123.972 -45.666 12.532 1.00 17.97 461 PHE A N 1
ATOM 1272 C CA . PHE A 1 165 ? 124.196 -44.748 13.622 1.00 15.11 461 PHE A CA 1
ATOM 1273 C C . PHE A 1 165 ? 125.674 -44.497 13.894 1.00 15.60 461 PHE A C 1
ATOM 1274 O O . PHE A 1 165 ? 126.017 -43.332 14.092 1.00 16.91 461 PHE A O 1
ATOM 1282 N N . LEU A 1 166 ? 126.521 -45.522 13.799 1.00 17.21 462 LEU A N 1
ATOM 1283 C CA . LEU A 1 166 ? 127.965 -45.245 13.960 1.00 18.47 462 LEU A CA 1
ATOM 1284 C C . LEU A 1 166 ? 128.488 -44.346 12.878 1.00 18.49 462 LEU A C 1
ATOM 1285 O O . LEU A 1 166 ? 129.324 -43.462 13.093 1.00 17.71 462 LEU A O 1
ATOM 1290 N N . ASP A 1 167 ? 128.027 -44.571 11.619 1.00 19.23 463 ASP A N 1
ATOM 1291 C CA . ASP A 1 167 ? 128.482 -43.561 10.624 1.00 19.64 463 ASP A CA 1
ATOM 1292 C C . ASP A 1 167 ? 128.130 -42.134 10.837 1.00 19.10 463 ASP A C 1
ATOM 1293 O O . ASP A 1 167 ? 128.980 -41.213 10.640 1.00 18.89 463 ASP A O 1
ATOM 1298 N N . GLU A 1 168 ? 126.883 -41.826 11.274 1.00 15.34 464 GLU A N 1
ATOM 1299 C CA . GLU A 1 168 ? 126.542 -40.508 11.571 1.00 17.94 464 GLU A CA 1
ATOM 1300 C C . GLU A 1 168 ? 127.349 -39.982 12.767 1.00 17.51 464 GLU A C 1
ATOM 1301 O O . GLU A 1 168 ? 127.690 -38.803 12.855 1.00 18.47 464 GLU A O 1
ATOM 1307 N N . LEU A 1 169 ? 127.430 -40.859 13.794 1.00 16.01 465 LEU A N 1
ATOM 1308 C CA . LEU A 1 169 ? 128.280 -40.426 14.937 1.00 16.34 465 LEU A CA 1
ATOM 1309 C C . LEU A 1 169 ? 129.691 -40.054 14.521 1.00 16.29 465 LEU A C 1
ATOM 1310 O O . LEU A 1 169 ? 130.112 -38.998 14.992 1.00 16.84 465 LEU A O 1
ATOM 1315 N N . ARG A 1 170 ? 130.285 -40.830 13.654 1.00 17.81 466 ARG A N 1
ATOM 1316 C CA . ARG A 1 170 ? 131.646 -40.398 13.150 1.00 18.46 466 ARG A CA 1
ATOM 1317 C C . ARG A 1 170 ? 131.586 -38.980 12.483 1.00 20.10 466 ARG A C 1
ATOM 1318 O O . ARG A 1 170 ? 132.422 -38.128 12.713 1.00 19.26 466 ARG A O 1
ATOM 1326 N N . ARG A 1 171 ? 130.643 -38.753 11.539 1.00 19.52 467 ARG A N 1
ATOM 1327 C CA . ARG A 1 171 ? 130.495 -37.385 10.933 1.00 18.69 467 ARG A CA 1
ATOM 1328 C C . ARG A 1 171 ? 130.401 -36.292 11.936 1.00 17.50 467 ARG A C 1
ATOM 1329 O O . ARG A 1 171 ? 130.896 -35.187 11.692 1.00 18.90 467 ARG A O 1
ATOM 1337 N N . ASN A 1 172 ? 129.711 -36.537 13.094 1.00 16.61 468 ASN A N 1
ATOM 1338 C CA . ASN A 1 172 ? 129.587 -35.546 14.081 1.00 17.68 468 ASN A CA 1
ATOM 1339 C C . ASN A 1 172 ? 130.742 -35.512 15.093 1.00 16.25 468 ASN A C 1
ATOM 1340 O O . ASN A 1 172 ? 130.700 -34.727 16.035 1.00 18.89 468 ASN A O 1
ATOM 1345 N N . GLU A 1 173 ? 131.736 -36.342 14.866 1.00 16.46 469 GLU A N 1
ATOM 1346 C CA . GLU A 1 173 ? 132.954 -36.420 15.733 1.00 20.04 469 GLU A CA 1
ATOM 1347 C C . GLU A 1 173 ? 132.470 -36.966 17.099 1.00 18.01 469 GLU A C 1
ATOM 1348 O O . GLU A 1 173 ? 132.959 -36.459 18.155 1.00 19.40 469 GLU A O 1
ATOM 1354 N N . GLN A 1 174 ? 131.482 -37.903 17.049 1.00 16.95 470 GLN A N 1
ATOM 1355 C CA . GLN A 1 174 ? 130.892 -38.360 18.360 1.00 17.43 470 GLN A CA 1
ATOM 1356 C C . GLN A 1 174 ? 131.129 -39.849 18.530 1.00 19.19 470 GLN A C 1
ATOM 1357 O O . GLN A 1 174 ? 130.577 -40.471 19.483 1.00 18.09 470 GLN A O 1
ATOM 1363 N N . ASP A 1 175 ? 131.991 -40.493 17.687 1.00 19.03 471 ASP A N 1
ATOM 1364 C CA . ASP A 1 175 ? 132.151 -41.911 17.768 1.00 21.87 471 ASP A CA 1
ATOM 1365 C C . ASP A 1 175 ? 132.913 -42.258 19.083 1.00 18.93 471 ASP A C 1
ATOM 1366 O O . ASP A 1 175 ? 132.459 -43.198 19.797 1.00 20.36 471 ASP A O 1
ATOM 1371 N N . ARG A 1 176 ? 133.896 -41.438 19.447 1.00 19.21 472 ARG A N 1
ATOM 1372 C CA . ARG A 1 176 ? 134.631 -41.720 20.688 1.00 19.79 472 ARG A CA 1
ATOM 1373 C C . ARG A 1 176 ? 133.730 -41.327 21.871 1.00 18.89 472 ARG A C 1
ATOM 1374 O O . ARG A 1 176 ? 133.819 -41.950 22.982 1.00 21.44 472 ARG A O 1
ATOM 1382 N N . LEU A 1 177 ? 132.954 -40.258 21.696 1.00 17.42 473 LEU A N 1
ATOM 1383 C CA . LEU A 1 177 ? 132.017 -39.857 22.761 1.00 18.17 473 LEU A CA 1
ATOM 1384 C C . LEU A 1 177 ? 131.124 -41.036 23.135 1.00 17.26 473 LEU A C 1
ATOM 1385 O O . LEU A 1 177 ? 130.778 -41.228 24.350 1.00 17.34 473 LEU A O 1
ATOM 1390 N N . LEU A 1 178 ? 130.586 -41.800 22.152 1.00 16.54 474 LEU A N 1
ATOM 1391 C CA . LEU A 1 178 ? 129.836 -42.989 22.510 1.00 14.57 474 LEU A CA 1
ATOM 1392 C C . LEU A 1 178 ? 130.662 -44.049 23.160 1.00 16.97 474 LEU A C 1
ATOM 1393 O O . LEU A 1 178 ? 130.291 -44.612 24.179 1.00 16.99 474 LEU A O 1
ATOM 1398 N N . VAL A 1 179 ? 131.674 -44.543 22.435 1.00 17.42 475 VAL A N 1
ATOM 1399 C CA . VAL A 1 179 ? 132.359 -45.772 22.777 1.00 21.08 475 VAL A CA 1
ATOM 1400 C C . VAL A 1 179 ? 133.346 -45.569 23.932 1.00 18.55 475 VAL A C 1
ATOM 1401 O O . VAL A 1 179 ? 133.568 -46.577 24.647 1.00 22.72 475 VAL A O 1
ATOM 1405 N N . GLU A 1 180 ? 133.928 -44.401 24.102 1.00 18.92 476 GLU A N 1
ATOM 1406 C CA . GLU A 1 180 ? 134.936 -44.191 25.177 1.00 21.17 476 GLU A CA 1
ATOM 1407 C C . GLU A 1 180 ? 134.344 -43.437 26.342 1.00 20.87 476 GLU A C 1
ATOM 1408 O O . GLU A 1 180 ? 135.002 -43.356 27.405 1.00 22.55 476 GLU A O 1
ATOM 1414 N N . LEU A 1 181 ? 133.166 -42.799 26.203 1.00 19.56 477 LEU A N 1
ATOM 1415 C CA . LEU A 1 181 ? 132.673 -42.054 27.324 1.00 18.62 477 LEU A CA 1
ATOM 1416 C C . LEU A 1 181 ? 131.325 -42.607 27.721 1.00 16.76 477 LEU A C 1
ATOM 1417 O O . LEU A 1 181 ? 131.157 -43.204 28.799 1.00 17.22 477 LEU A O 1
ATOM 1422 N N . GLU A 1 182 ? 130.269 -42.429 26.892 1.00 16.34 478 GLU A N 1
ATOM 1423 C CA . GLU A 1 182 ? 128.975 -42.809 27.381 1.00 17.32 478 GLU A CA 1
ATOM 1424 C C . GLU A 1 182 ? 128.746 -44.283 27.697 1.00 15.61 478 GLU A C 1
ATOM 1425 O O . GLU A 1 182 ? 128.066 -44.650 28.679 1.00 15.70 478 GLU A O 1
ATOM 1431 N N . GLN A 1 183 ? 129.252 -45.143 26.822 1.00 16.96 479 GLN A N 1
ATOM 1432 C CA . GLN A 1 183 ? 129.015 -46.618 27.064 1.00 16.64 479 GLN A CA 1
ATOM 1433 C C . GLN A 1 183 ? 129.777 -47.112 28.374 1.00 16.23 479 GLN A C 1
ATOM 1434 O O . GLN A 1 183 ? 129.144 -47.743 29.196 1.00 15.97 479 GLN A O 1
ATOM 1440 N N . PRO A 1 184 ? 131.052 -46.711 28.552 1.00 15.92 480 PRO A N 1
ATOM 1441 C CA . PRO A 1 184 ? 131.672 -47.179 29.796 1.00 17.81 480 PRO A CA 1
ATOM 1442 C C . PRO A 1 184 ? 131.001 -46.530 31.002 1.00 18.15 480 PRO A C 1
ATOM 1443 O O . PRO A 1 184 ? 130.908 -47.156 32.072 1.00 19.50 480 PRO A O 1
ATOM 1447 N N . LEU A 1 185 ? 130.451 -45.287 30.848 1.00 16.48 481 LEU A N 1
ATOM 1448 C CA . LEU A 1 185 ? 129.789 -44.645 31.995 1.00 16.75 481 LEU A CA 1
ATOM 1449 C C . LEU A 1 185 ? 128.534 -45.464 32.327 1.00 17.77 481 LEU A C 1
ATOM 1450 O O . LEU A 1 185 ? 128.184 -45.607 33.533 1.00 16.85 481 LEU A O 1
ATOM 1455 N N . SER A 1 186 ? 127.797 -46.015 31.346 1.00 16.55 482 SER A N 1
ATOM 1456 C CA . SER A 1 186 ? 126.584 -46.711 31.607 1.00 16.70 482 SER A CA 1
ATOM 1457 C C . SER A 1 186 ? 126.915 -47.890 32.580 1.00 16.52 482 SER A C 1
ATOM 1458 O O . SER A 1 186 ? 126.094 -48.123 33.456 1.00 16.69 482 SER A O 1
ATOM 1461 N N . SER A 1 187 ? 128.057 -48.558 32.361 1.00 18.13 483 SER A N 1
ATOM 1462 C CA . SER A 1 187 ? 128.357 -49.707 33.236 1.00 19.39 483 SER A CA 1
ATOM 1463 C C . SER A 1 187 ? 128.618 -49.249 34.659 1.00 21.13 483 SER A C 1
ATOM 1464 O O . SER A 1 187 ? 128.191 -49.953 35.624 1.00 19.19 483 SER A O 1
ATOM 1467 N N . ILE A 1 188 ? 129.271 -48.105 34.785 1.00 19.05 484 ILE A N 1
ATOM 1468 C CA . ILE A 1 188 ? 129.513 -47.502 36.098 1.00 18.14 484 ILE A CA 1
ATOM 1469 C C . ILE A 1 188 ? 128.222 -47.140 36.804 1.00 19.18 484 ILE A C 1
ATOM 1470 O O . ILE A 1 188 ? 128.038 -47.416 37.996 1.00 17.67 484 ILE A O 1
ATOM 1475 N N . LEU A 1 189 ? 127.320 -46.462 36.082 1.00 17.08 485 LEU A N 1
ATOM 1476 C CA . LEU A 1 189 ? 126.066 -46.114 36.680 1.00 16.06 485 LEU A CA 1
ATOM 1477 C C . LEU A 1 189 ? 125.312 -47.353 37.088 1.00 19.63 485 LEU A C 1
ATOM 1478 O O . LEU A 1 189 ? 124.588 -47.336 38.070 1.00 17.57 485 LEU A O 1
ATOM 1483 N N . ALA A 1 190 ? 125.378 -48.433 36.326 1.00 18.04 486 ALA A N 1
ATOM 1484 C CA . ALA A 1 190 ? 124.581 -49.637 36.658 1.00 18.74 486 ALA A CA 1
ATOM 1485 C C . ALA A 1 190 ? 125.074 -50.133 38.019 1.00 18.94 486 ALA A C 1
ATOM 1486 O O . ALA A 1 190 ? 124.237 -50.526 38.814 1.00 19.92 486 ALA A O 1
ATOM 1488 N N . GLU A 1 191 ? 126.376 -50.119 38.191 1.00 17.49 487 GLU A N 1
ATOM 1489 C CA . GLU A 1 191 ? 126.914 -50.581 39.479 1.00 21.68 487 GLU A CA 1
ATOM 1490 C C . GLU A 1 191 ? 126.486 -49.632 40.588 1.00 23.53 487 GLU A C 1
ATOM 1491 O O . GLU A 1 191 ? 126.051 -50.111 41.678 1.00 20.33 487 GLU A O 1
ATOM 1497 N N . MET A 1 192 ? 126.522 -48.302 40.369 1.00 17.60 488 MET A N 1
ATOM 1498 C CA . MET A 1 192 ? 126.119 -47.382 41.455 1.00 16.91 488 MET A CA 1
ATOM 1499 C C . MET A 1 192 ? 124.672 -47.588 41.819 1.00 19.08 488 MET A C 1
ATOM 1500 O O . MET A 1 192 ? 124.332 -47.565 43.006 1.00 18.32 488 MET A O 1
ATOM 1505 N N . GLU A 1 193 ? 123.774 -47.769 40.843 1.00 15.60 489 GLU A N 1
ATOM 1506 C CA . GLU A 1 193 ? 122.332 -47.906 41.069 1.00 17.46 489 GLU A CA 1
ATOM 1507 C C . GLU A 1 193 ? 122.126 -49.231 41.864 1.00 15.78 489 GLU A C 1
ATOM 1508 O O . GLU A 1 193 ? 121.285 -49.270 42.817 1.00 17.65 489 GLU A O 1
ATOM 1514 N N . PHE A 1 194 ? 122.762 -50.330 41.361 1.00 18.15 490 PHE A N 1
ATOM 1515 C CA . PHE A 1 194 ? 122.483 -51.636 42.056 1.00 17.02 490 PHE A CA 1
ATOM 1516 C C . PHE A 1 194 ? 123.032 -51.646 43.493 1.00 20.22 490 PHE A C 1
ATOM 1517 O O . PHE A 1 194 ? 122.375 -52.194 44.383 1.00 21.32 490 PHE A O 1
ATOM 1525 N N . ALA A 1 195 ? 124.209 -51.053 43.699 1.00 18.69 491 ALA A N 1
ATOM 1526 C CA . ALA A 1 195 ? 124.749 -50.925 45.101 1.00 20.69 491 ALA A CA 1
ATOM 1527 C C . ALA A 1 195 ? 123.754 -50.149 45.976 1.00 22.14 491 ALA A C 1
ATOM 1528 O O . ALA A 1 195 ? 123.473 -50.509 47.143 1.00 21.70 491 ALA A O 1
ATOM 1530 N N . GLY A 1 196 ? 123.194 -49.052 45.470 1.00 20.06 492 GLY A N 1
ATOM 1531 C CA . GLY A 1 196 ? 122.255 -48.259 46.283 1.00 20.07 492 GLY A CA 1
ATOM 1532 C C . GLY A 1 196 ? 122.988 -47.449 47.328 1.00 18.02 492 GLY A C 1
ATOM 1533 O O . GLY A 1 196 ? 124.209 -47.536 47.440 1.00 20.81 492 GLY A O 1
ATOM 1534 N N . VAL A 1 197 ? 122.227 -46.666 48.090 1.00 18.05 493 VAL A N 1
ATOM 1535 C CA . VAL A 1 197 ? 122.799 -45.909 49.214 1.00 17.95 493 VAL A CA 1
ATOM 1536 C C . VAL A 1 197 ? 121.970 -46.303 50.437 1.00 15.70 493 VAL A C 1
ATOM 1537 O O . VAL A 1 197 ? 120.738 -46.417 50.372 1.00 19.53 493 VAL A O 1
ATOM 1541 N N . LYS A 1 198 ? 122.715 -46.567 51.495 1.00 19.01 494 LYS A N 1
ATOM 1542 C CA . LYS A 1 198 ? 122.056 -46.991 52.793 1.00 22.72 494 LYS A CA 1
ATOM 1543 C C . LYS A 1 198 ? 121.474 -45.764 53.473 1.00 22.01 494 LYS A C 1
ATOM 1544 O O . LYS A 1 198 ? 122.192 -44.734 53.574 1.00 22.33 494 LYS A O 1
ATOM 1550 N N . VAL A 1 199 ? 120.280 -45.944 54.065 1.00 23.93 495 VAL A N 1
ATOM 1551 C CA . VAL A 1 199 ? 119.576 -44.824 54.721 1.00 23.61 495 VAL A CA 1
ATOM 1552 C C . VAL A 1 199 ? 119.320 -45.291 56.168 1.00 25.47 495 VAL A C 1
ATOM 1553 O O . VAL A 1 199 ? 119.145 -46.482 56.468 1.00 24.68 495 VAL A O 1
ATOM 1557 N N . ASP A 1 200 ? 119.374 -44.308 57.076 1.00 22.48 496 ASP A N 1
ATOM 1558 C CA . ASP A 1 200 ? 119.112 -44.532 58.531 1.00 20.77 496 ASP A CA 1
ATOM 1559 C C . ASP A 1 200 ? 117.662 -44.196 58.700 1.00 21.80 496 ASP A C 1
ATOM 1560 O O . ASP A 1 200 ? 117.285 -43.032 58.806 1.00 22.91 496 ASP A O 1
ATOM 1565 N N . THR A 1 201 ? 116.784 -45.188 58.551 1.00 23.55 497 THR A N 1
ATOM 1566 C CA . THR A 1 201 ? 115.357 -44.939 58.494 1.00 25.13 497 THR A CA 1
ATOM 1567 C C . THR A 1 201 ? 114.832 -44.474 59.872 1.00 26.59 497 THR A C 1
ATOM 1568 O O . THR A 1 201 ? 113.902 -43.706 59.915 1.00 27.91 497 THR A O 1
ATOM 1572 N N . LYS A 1 202 ? 115.469 -44.945 60.954 1.00 27.13 498 LYS A N 1
ATOM 1573 C CA . LYS A 1 202 ? 115.101 -44.452 62.270 1.00 27.68 498 LYS A CA 1
ATOM 1574 C C . LYS A 1 202 ? 115.278 -42.937 62.381 1.00 26.15 498 LYS A C 1
ATOM 1575 O O . LYS A 1 202 ? 114.361 -42.200 62.817 1.00 27.06 498 LYS A O 1
ATOM 1581 N N . ARG A 1 203 ? 116.407 -42.447 61.883 1.00 25.33 499 ARG A N 1
ATOM 1582 C CA . ARG A 1 203 ? 116.599 -40.998 61.870 1.00 25.51 499 ARG A CA 1
ATOM 1583 C C . ARG A 1 203 ? 115.559 -40.316 60.985 1.00 24.91 499 ARG A C 1
ATOM 1584 O O . ARG A 1 203 ? 115.037 -39.300 61.326 1.00 25.49 499 ARG A O 1
ATOM 1592 N N . LEU A 1 204 ? 115.288 -40.829 59.795 1.00 24.92 500 LEU A N 1
ATOM 1593 C CA . LEU A 1 204 ? 114.262 -40.239 58.969 1.00 23.65 500 LEU A CA 1
ATOM 1594 C C . LEU A 1 204 ? 112.936 -40.213 59.646 1.00 24.94 500 LEU A C 1
ATOM 1595 O O . LEU A 1 204 ? 112.222 -39.254 59.520 1.00 25.51 500 LEU A O 1
ATOM 1600 N N . GLU A 1 205 ? 112.598 -41.320 60.360 1.00 25.99 501 GLU A N 1
ATOM 1601 C CA . GLU A 1 205 ? 111.250 -41.417 60.984 1.00 24.42 501 GLU A CA 1
ATOM 1602 C C . GLU A 1 205 ? 111.149 -40.420 62.144 1.00 25.22 501 GLU A C 1
ATOM 1603 O O . GLU A 1 205 ? 110.101 -39.813 62.375 1.00 24.70 501 GLU A O 1
ATOM 1609 N N . GLN A 1 206 ? 112.253 -40.242 62.857 1.00 26.36 502 GLN A N 1
ATOM 1610 C CA . GLN A 1 206 ? 112.299 -39.265 63.914 1.00 29.42 502 GLN A CA 1
ATOM 1611 C C . GLN A 1 206 ? 112.231 -37.858 63.355 1.00 25.81 502 GLN A C 1
ATOM 1612 O O . GLN A 1 206 ? 111.411 -37.045 63.845 1.00 28.37 502 GLN A O 1
ATOM 1618 N N . MET A 1 207 ? 113.019 -37.504 62.329 1.00 26.89 503 MET A N 1
ATOM 1619 C CA . MET A 1 207 ? 112.797 -36.177 61.635 1.00 26.22 503 MET A CA 1
ATOM 1620 C C . MET A 1 207 ? 111.382 -35.967 61.105 1.00 26.41 503 MET A C 1
ATOM 1621 O O . MET A 1 207 ? 110.842 -34.899 61.270 1.00 28.18 503 MET A O 1
ATOM 1626 N N . GLY A 1 208 ? 110.719 -37.013 60.593 1.00 25.65 504 GLY A N 1
ATOM 1627 C CA . GLY A 1 208 ? 109.317 -36.968 60.165 1.00 28.18 504 GLY A CA 1
ATOM 1628 C C . GLY A 1 208 ? 108.294 -36.656 61.293 1.00 31.35 504 GLY A C 1
ATOM 1629 O O . GLY A 1 208 ? 107.355 -35.885 61.086 1.00 33.45 504 GLY A O 1
ATOM 1630 N N . LYS A 1 209 ? 108.508 -37.264 62.466 1.00 28.76 505 LYS A N 1
ATOM 1631 C CA . LYS A 1 209 ? 107.831 -36.937 63.741 1.00 30.36 505 LYS A CA 1
ATOM 1632 C C . LYS A 1 209 ? 108.005 -35.429 64.035 1.00 28.27 505 LYS A C 1
ATOM 1633 O O . LYS A 1 209 ? 107.018 -34.708 64.237 1.00 32.58 505 LYS A O 1
ATOM 1639 N N . GLU A 1 210 ? 109.246 -34.973 64.097 1.00 27.27 506 GLU A N 1
ATOM 1640 C CA . GLU A 1 210 ? 109.525 -33.582 64.528 1.00 30.30 506 GLU A CA 1
ATOM 1641 C C . GLU A 1 210 ? 108.999 -32.599 63.503 1.00 33.02 506 GLU A C 1
ATOM 1642 O O . GLU A 1 210 ? 108.456 -31.564 63.868 1.00 33.97 506 GLU A O 1
ATOM 1648 N N . LEU A 1 211 ? 109.085 -32.925 62.216 1.00 31.83 507 LEU A N 1
ATOM 1649 C CA . LEU A 1 211 ? 108.547 -32.009 61.197 1.00 29.59 507 LEU A CA 1
ATOM 1650 C C . LEU A 1 211 ? 107.030 -31.949 61.216 1.00 33.87 507 LEU A C 1
ATOM 1651 O O . LEU A 1 211 ? 106.451 -30.890 60.886 1.00 34.21 507 LEU A O 1
ATOM 1656 N N . ALA A 1 212 ? 106.346 -33.045 61.580 1.00 33.62 508 ALA A N 1
ATOM 1657 C CA . ALA A 1 212 ? 104.860 -33.083 61.565 1.00 33.45 508 ALA A CA 1
ATOM 1658 C C . ALA A 1 212 ? 104.405 -32.119 62.691 1.00 39.88 508 ALA A C 1
ATOM 1659 O O . ALA A 1 212 ? 103.442 -31.373 62.535 1.00 39.41 508 ALA A O 1
ATOM 1661 N N . GLU A 1 213 ? 105.139 -32.108 63.798 1.00 39.93 509 GLU A N 1
ATOM 1662 C CA . GLU A 1 213 ? 104.819 -31.176 64.921 1.00 42.32 509 GLU A CA 1
ATOM 1663 C C . GLU A 1 213 ? 104.968 -29.738 64.439 1.00 40.51 509 GLU A C 1
ATOM 1664 O O . GLU A 1 213 ? 104.053 -28.908 64.610 1.00 40.07 509 GLU A O 1
ATOM 1670 N N . GLN A 1 214 ? 106.113 -29.457 63.821 1.00 36.71 510 GLN A N 1
ATOM 1671 C CA . GLN A 1 214 ? 106.494 -28.083 63.474 1.00 37.34 510 GLN A CA 1
ATOM 1672 C C . GLN A 1 214 ? 105.673 -27.503 62.296 1.00 37.09 510 GLN A C 1
ATOM 1673 O O . GLN A 1 214 ? 105.303 -26.326 62.305 1.00 36.43 510 GLN A O 1
ATOM 1679 N N . LEU A 1 215 ? 105.318 -28.321 61.302 1.00 37.92 511 LEU A N 1
ATOM 1680 C CA . LEU A 1 215 ? 104.269 -27.951 60.322 1.00 35.48 511 LEU A CA 1
ATOM 1681 C C . LEU A 1 215 ? 102.910 -27.519 60.945 1.00 41.00 511 LEU A C 1
ATOM 1682 O O . LEU A 1 215 ? 102.208 -26.618 60.452 1.00 35.57 511 LEU A O 1
ATOM 1687 N N . GLY A 1 216 ? 102.483 -28.260 61.964 1.00 37.13 512 GLY A N 1
ATOM 1688 C CA . GLY A 1 216 ? 101.214 -27.967 62.644 1.00 36.76 512 GLY A CA 1
ATOM 1689 C C . GLY A 1 216 ? 101.271 -26.633 63.372 1.00 34.24 512 GLY A C 1
ATOM 1690 O O . GLY A 1 216 ? 100.305 -25.879 63.301 1.00 37.06 512 GLY A O 1
ATOM 1691 N N . THR A 1 217 ? 102.404 -26.340 64.028 1.00 34.93 513 THR A N 1
ATOM 1692 C CA . THR A 1 217 ? 102.696 -25.014 64.669 1.00 40.18 513 THR A CA 1
ATOM 1693 C C . THR A 1 217 ? 102.670 -23.877 63.648 1.00 41.86 513 THR A C 1
ATOM 1694 O O . THR A 1 217 ? 102.048 -22.839 63.847 1.00 35.05 513 THR A O 1
ATOM 1698 N N . VAL A 1 218 ? 103.381 -24.040 62.538 1.00 36.57 514 VAL A N 1
ATOM 1699 C CA . VAL A 1 218 ? 103.449 -22.957 61.576 1.00 31.98 514 VAL A CA 1
ATOM 1700 C C . VAL A 1 218 ? 102.081 -22.757 60.896 1.00 31.10 514 VAL A C 1
ATOM 1701 O O . VAL A 1 218 ? 101.702 -21.596 60.621 1.00 33.01 514 VAL A O 1
ATOM 1705 N N . GLU A 1 219 ? 101.359 -23.846 60.640 1.00 28.61 515 GLU A N 1
ATOM 1706 C CA . GLU A 1 219 ? 100.081 -23.834 59.953 1.00 33.39 515 GLU A CA 1
ATOM 1707 C C . GLU A 1 219 ? 99.113 -22.968 60.788 1.00 34.31 515 GLU A C 1
ATOM 1708 O O . GLU A 1 219 ? 98.409 -22.117 60.245 1.00 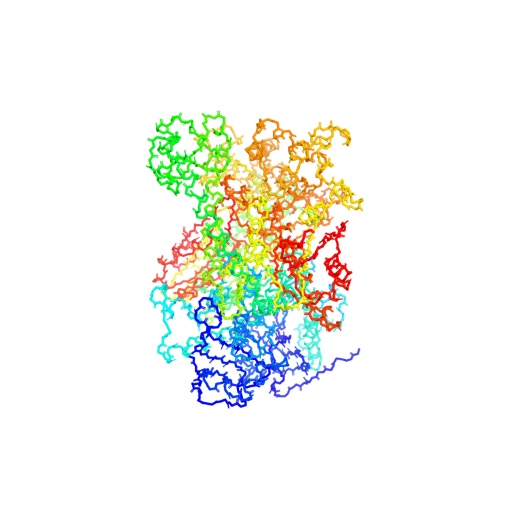35.88 515 GLU A O 1
ATOM 1714 N N . GLN A 1 220 ? 99.151 -23.189 62.093 1.00 39.97 516 GLN A N 1
ATOM 1715 C CA . GLN A 1 220 ? 98.222 -22.560 63.028 1.00 41.36 516 GLN A CA 1
ATOM 1716 C C . GLN A 1 220 ? 98.464 -21.058 63.144 1.00 39.86 516 GLN A C 1
ATOM 1717 O O . GLN A 1 220 ? 97.516 -20.282 63.159 1.00 39.72 516 GLN A O 1
ATOM 1723 N N . ARG A 1 221 ? 99.731 -20.673 63.211 1.00 38.13 517 ARG A N 1
ATOM 1724 C CA . ARG A 1 221 ? 100.156 -19.297 63.195 1.00 38.11 517 ARG A CA 1
ATOM 1725 C C . ARG A 1 221 ? 99.733 -18.576 61.901 1.00 35.81 517 ARG A C 1
ATOM 1726 O O . ARG A 1 221 ? 99.317 -17.413 61.935 1.00 33.12 517 ARG A O 1
ATOM 1734 N N . ILE A 1 222 ? 99.834 -19.259 60.754 1.00 31.41 518 ILE A N 1
ATOM 1735 C CA . ILE A 1 222 ? 99.360 -18.724 59.496 1.00 28.90 518 ILE A CA 1
ATOM 1736 C C . ILE A 1 222 ? 97.850 -18.431 59.515 1.00 33.97 518 ILE A C 1
ATOM 1737 O O . ILE A 1 222 ? 97.417 -17.360 59.058 1.00 32.66 518 ILE A O 1
ATOM 1742 N N . TYR A 1 223 ? 97.091 -19.396 60.026 1.00 33.79 519 TYR A N 1
ATOM 1743 C CA . TYR A 1 223 ? 95.676 -19.244 60.159 1.00 37.80 519 TYR A CA 1
ATOM 1744 C C . TYR A 1 223 ? 95.345 -18.130 61.122 1.00 34.10 519 TYR A C 1
ATOM 1745 O O . TYR A 1 223 ? 94.396 -17.391 60.868 1.00 36.63 519 TYR A O 1
ATOM 1754 N N . GLU A 1 224 ? 96.097 -18.011 62.202 1.00 34.17 520 GLU A N 1
ATOM 1755 C CA . GLU A 1 224 ? 95.898 -16.881 63.151 1.00 39.46 520 GLU A CA 1
ATOM 1756 C C . GLU A 1 224 ? 96.112 -15.542 62.439 1.00 38.67 520 GLU A C 1
ATOM 1757 O O . GLU A 1 224 ? 95.257 -14.662 62.508 1.00 41.76 520 GLU A O 1
ATOM 1763 N N . LEU A 1 225 ? 97.213 -15.398 61.705 1.00 35.59 521 LEU A N 1
ATOM 1764 C CA . LEU A 1 225 ? 97.562 -14.146 61.012 1.00 31.10 521 LEU A CA 1
ATOM 1765 C C . LEU A 1 225 ? 96.632 -13.756 59.877 1.00 32.21 521 LEU A C 1
ATOM 1766 O O . LEU A 1 225 ? 96.435 -12.552 59.597 1.00 36.32 521 LEU A O 1
ATOM 1771 N N . ALA A 1 226 ? 96.044 -14.749 59.220 1.00 31.10 522 ALA A N 1
ATOM 1772 C CA . ALA A 1 226 ? 95.070 -14.580 58.175 1.00 33.65 522 ALA A CA 1
ATOM 1773 C C . ALA A 1 226 ? 93.676 -14.402 58.735 1.00 32.64 522 ALA A C 1
ATOM 1774 O O . ALA A 1 226 ? 92.807 -14.020 58.001 1.00 32.40 522 ALA A O 1
ATOM 1776 N N . GLY A 1 227 ? 93.481 -14.845 59.980 1.00 33.75 523 GLY A N 1
ATOM 1777 C CA . GLY A 1 227 ? 92.115 -14.876 60.565 1.00 44.27 523 GLY A CA 1
ATOM 1778 C C . GLY A 1 227 ? 91.168 -15.805 59.799 1.00 49.75 523 GLY A C 1
ATOM 1779 O O . GLY A 1 227 ? 89.969 -15.506 59.598 1.00 45.54 523 GLY A O 1
ATOM 1780 N N . GLN A 1 228 ? 91.704 -16.933 59.329 1.00 44.04 524 GLN A N 1
ATOM 1781 C CA . GLN A 1 228 ? 90.910 -17.886 58.576 1.00 36.05 524 GLN A CA 1
ATOM 1782 C C . GLN A 1 228 ? 91.770 -19.125 58.263 1.00 42.06 524 GLN A C 1
ATOM 1783 O O . GLN A 1 228 ? 92.995 -19.009 58.098 1.00 38.33 524 GLN A O 1
ATOM 1789 N N . GLU A 1 229 ? 91.117 -20.298 58.271 1.00 38.78 525 GLU A N 1
ATOM 1790 C CA . GLU A 1 229 ? 91.759 -21.546 57.892 1.00 38.21 525 GLU A CA 1
ATOM 1791 C C . GLU A 1 229 ? 91.635 -21.668 56.470 1.00 37.90 525 GLU A C 1
ATOM 1792 O O . GLU A 1 229 ? 90.572 -21.400 55.917 1.00 42.70 525 GLU A O 1
ATOM 1798 N N . PHE A 1 230 ? 92.713 -22.126 55.816 1.00 36.13 526 PHE A N 1
ATOM 1799 C CA . PHE A 1 230 ? 92.661 -22.273 54.382 1.00 35.74 526 PHE A CA 1
ATOM 1800 C C . PHE A 1 230 ? 93.796 -23.262 53.980 1.00 29.49 526 PHE A C 1
ATOM 1801 O O . PHE A 1 230 ? 94.693 -23.559 54.800 1.00 31.99 526 PHE A O 1
ATOM 1809 N N . ASN A 1 231 ? 93.729 -23.651 52.719 1.00 31.52 527 ASN A N 1
ATOM 1810 C CA . ASN A 1 231 ? 94.796 -24.485 52.106 1.00 27.77 527 ASN A CA 1
ATOM 1811 C C . ASN A 1 231 ? 95.988 -23.689 51.601 1.00 25.34 527 ASN A C 1
ATOM 1812 O O . ASN A 1 231 ? 95.917 -23.025 50.549 1.00 26.59 527 ASN A O 1
ATOM 1817 N N . ILE A 1 232 ? 97.048 -23.734 52.424 1.00 26.80 528 ILE A N 1
ATOM 1818 C CA . ILE A 1 232 ? 98.265 -22.952 52.203 1.00 27.72 528 ILE A CA 1
ATOM 1819 C C . ILE A 1 232 ? 98.932 -23.430 50.906 1.00 28.57 528 ILE A C 1
ATOM 1820 O O . ILE A 1 232 ? 99.575 -22.644 50.201 1.00 29.17 528 ILE A O 1
ATOM 1825 N N . ASN A 1 233 ? 98.697 -24.716 50.544 1.00 31.32 529 ASN A N 1
ATOM 1826 C CA . ASN A 1 233 ? 99.227 -25.249 49.262 1.00 34.29 529 ASN A CA 1
ATOM 1827 C C . ASN A 1 233 ? 98.340 -25.065 48.067 1.00 32.35 529 ASN A C 1
ATOM 1828 O O . ASN A 1 233 ? 98.667 -25.536 46.972 1.00 31.77 529 ASN A O 1
ATOM 1833 N N . SER A 1 234 ? 97.196 -24.391 48.234 1.00 28.91 530 SER A N 1
ATOM 1834 C CA . SER A 1 234 ? 96.380 -24.108 47.089 1.00 34.44 530 SER A CA 1
ATOM 1835 C C . SER A 1 234 ? 96.670 -22.691 46.651 1.00 38.65 530 SER A C 1
ATOM 1836 O O . SER A 1 234 ? 96.558 -21.764 47.503 1.00 33.72 530 SER A O 1
ATOM 1839 N N . PRO A 1 235 ? 97.009 -22.497 45.364 1.00 39.20 531 PRO A N 1
ATOM 1840 C CA . PRO A 1 235 ? 97.280 -21.167 44.829 1.00 37.48 531 PRO A CA 1
ATOM 1841 C C . PRO A 1 235 ? 96.037 -20.316 44.859 1.00 39.69 531 PRO A C 1
ATOM 1842 O O . PRO A 1 235 ? 96.134 -19.080 45.092 1.00 39.00 531 PRO A O 1
ATOM 1846 N N . LYS A 1 236 ? 94.888 -20.951 44.667 1.00 35.92 532 LYS A N 1
ATOM 1847 C CA . LYS A 1 236 ? 93.657 -20.176 44.615 1.00 36.96 532 LYS A CA 1
ATOM 1848 C C . LYS A 1 236 ? 93.384 -19.666 46.003 1.00 33.94 532 LYS A C 1
ATOM 1849 O O . LYS A 1 236 ? 93.105 -18.471 46.154 1.00 36.85 532 LYS A O 1
ATOM 1855 N N . GLN A 1 237 ? 93.474 -20.526 47.015 1.00 32.62 533 GLN A N 1
ATOM 1856 C CA . GLN A 1 237 ? 93.064 -20.141 48.346 1.00 32.10 533 GLN A CA 1
ATOM 1857 C C . GLN A 1 237 ? 94.110 -19.121 48.898 1.00 30.96 533 GLN A C 1
ATOM 1858 O O . GLN A 1 237 ? 93.732 -18.081 49.509 1.00 29.59 533 GLN A O 1
ATOM 1864 N N . LEU A 1 238 ? 95.421 -19.424 48.708 1.00 28.34 534 LEU A N 1
ATOM 1865 C CA . LEU A 1 238 ? 96.453 -18.521 49.259 1.00 27.70 534 LEU A CA 1
ATOM 1866 C C . LEU A 1 238 ? 96.349 -17.161 48.581 1.00 25.82 534 LEU A C 1
ATOM 1867 O O . LEU A 1 238 ? 96.489 -16.123 49.251 1.00 27.39 534 LEU A O 1
ATOM 1872 N N . GLY A 1 239 ? 96.091 -17.125 47.292 1.00 25.78 535 GLY A N 1
ATOM 1873 C CA . GLY A 1 239 ? 95.953 -15.861 46.571 1.00 24.01 535 GLY A CA 1
ATOM 1874 C C . GLY A 1 239 ? 94.730 -15.042 47.077 1.00 30.73 535 GLY A C 1
ATOM 1875 O O . GLY A 1 239 ? 94.814 -13.813 47.187 1.00 26.36 535 GLY A O 1
ATOM 1876 N N . VAL A 1 240 ? 93.616 -15.695 47.450 1.00 27.27 536 VAL A N 1
ATOM 1877 C CA . VAL A 1 240 ? 92.474 -14.975 48.010 1.00 29.30 536 VAL A CA 1
ATOM 1878 C C . VAL A 1 240 ? 92.880 -14.364 49.336 1.00 32.96 536 VAL A C 1
ATOM 1879 O O . VAL A 1 240 ? 92.626 -13.153 49.554 1.00 31.58 536 VAL A O 1
ATOM 1883 N N . ILE A 1 241 ? 93.554 -15.137 50.218 1.00 27.65 537 ILE A N 1
ATOM 1884 C CA . ILE A 1 241 ? 93.945 -14.570 51.496 1.00 27.15 537 ILE A CA 1
ATOM 1885 C C . ILE A 1 241 ? 94.885 -13.396 51.286 1.00 27.36 537 ILE A C 1
ATOM 1886 O O . ILE A 1 241 ? 94.707 -12.315 51.921 1.00 26.35 537 ILE A O 1
ATOM 1891 N N . LEU A 1 242 ? 95.896 -13.530 50.414 1.00 27.80 538 LEU A N 1
ATOM 1892 C CA . LEU A 1 242 ? 96.945 -12.500 50.378 1.00 26.88 538 LEU A CA 1
ATOM 1893 C C . LEU A 1 242 ? 96.394 -11.254 49.710 1.00 28.22 538 LEU A C 1
ATOM 1894 O O . LEU A 1 242 ? 96.590 -10.149 50.213 1.00 25.74 538 LEU A O 1
ATOM 1899 N N . PHE A 1 243 ? 95.669 -11.437 48.616 1.00 26.21 539 PHE A N 1
ATOM 1900 C CA . PHE A 1 243 ? 95.439 -10.366 47.702 1.00 26.68 539 PHE A CA 1
ATOM 1901 C C . PHE A 1 243 ? 94.016 -9.828 47.813 1.00 30.69 539 PHE A C 1
ATOM 1902 O O . PHE A 1 243 ? 93.790 -8.708 47.368 1.00 34.47 539 PHE A O 1
ATOM 1910 N N . GLU A 1 244 ? 93.129 -10.550 48.495 1.00 32.98 540 GLU A N 1
ATOM 1911 C CA . GLU A 1 244 ? 91.735 -10.135 48.636 1.00 30.89 540 GLU A CA 1
ATOM 1912 C C . GLU A 1 244 ? 91.381 -9.888 50.095 1.00 34.54 540 GLU A C 1
ATOM 1913 O O . GLU A 1 244 ? 90.885 -8.801 50.394 1.00 36.36 540 GLU A O 1
ATOM 1919 N N . LYS A 1 245 ? 91.608 -10.845 51.010 1.00 30.60 541 LYS A N 1
ATOM 1920 C CA . LYS A 1 245 ? 91.429 -10.529 52.434 1.00 27.84 541 LYS A CA 1
ATOM 1921 C C . LYS A 1 245 ? 92.457 -9.477 52.970 1.00 33.01 541 LYS A C 1
ATOM 1922 O O . LYS A 1 245 ? 92.086 -8.436 53.581 1.00 34.84 541 LYS A O 1
ATOM 1928 N N . LEU A 1 246 ? 93.744 -9.760 52.777 1.00 27.66 542 LEU A N 1
ATOM 1929 C CA . LEU A 1 246 ? 94.819 -8.952 53.400 1.00 26.45 542 LEU A CA 1
ATOM 1930 C C . LEU A 1 246 ? 95.168 -7.742 52.591 1.00 29.00 542 LEU A C 1
ATOM 1931 O O . LEU A 1 246 ? 95.860 -6.821 53.127 1.00 30.19 542 LEU A O 1
ATOM 1936 N N . GLN A 1 247 ? 94.706 -7.704 51.336 1.00 27.46 543 GLN A N 1
ATOM 1937 C CA . GLN A 1 247 ? 94.850 -6.566 50.429 1.00 32.78 543 GLN A CA 1
ATOM 1938 C C . GLN A 1 247 ? 96.294 -6.230 50.068 1.00 35.15 543 GLN A C 1
ATOM 1939 O O . GLN A 1 247 ? 96.678 -5.070 49.862 1.00 31.60 543 GLN A O 1
ATOM 1945 N N . LEU A 1 248 ? 97.150 -7.257 49.970 1.00 30.63 544 LEU A N 1
ATOM 1946 C CA . LEU A 1 248 ? 98.516 -6.987 49.502 1.00 25.77 544 LEU A CA 1
ATOM 1947 C C . LEU A 1 248 ? 98.540 -6.676 48.047 1.00 24.86 544 LEU A C 1
ATOM 1948 O O . LEU A 1 248 ? 97.676 -7.172 47.355 1.00 30.44 544 LEU A O 1
ATOM 1953 N N . PRO A 1 249 ? 99.535 -5.921 47.537 1.00 26.05 545 PRO A N 1
ATOM 1954 C CA . PRO A 1 249 ? 99.627 -5.584 46.126 1.00 28.68 545 PRO A CA 1
ATOM 1955 C C . PRO A 1 249 ? 99.917 -6.807 45.276 1.00 31.91 545 PRO A C 1
ATOM 1956 O O . PRO A 1 249 ? 100.573 -7.729 45.753 1.00 29.97 545 PRO A O 1
ATOM 1960 N N . VAL A 1 250 ? 99.386 -6.796 44.066 1.00 31.33 546 VAL A N 1
ATOM 1961 C CA . VAL A 1 250 ? 99.584 -7.900 43.140 1.00 28.73 546 VAL A CA 1
ATOM 1962 C C . VAL A 1 250 ? 100.727 -7.566 42.299 1.00 32.79 546 VAL A C 1
ATOM 1963 O O . VAL A 1 250 ? 100.634 -6.670 41.493 1.00 37.34 546 VAL A O 1
ATOM 1967 N N . LEU A 1 251 ? 101.859 -8.239 42.516 1.00 30.52 547 LEU A N 1
ATOM 1968 C CA . LEU A 1 251 ? 103.115 -7.879 41.840 1.00 30.14 547 LEU A CA 1
ATOM 1969 C C . LEU A 1 251 ? 103.320 -8.628 40.535 1.00 36.89 547 LEU A C 1
ATOM 1970 O O . LEU A 1 251 ? 104.036 -8.171 39.650 1.00 38.55 547 LEU A O 1
ATOM 1975 N N . LYS A 1 252 ? 102.733 -9.822 40.444 1.00 34.13 548 LYS A N 1
ATOM 1976 C CA . LYS A 1 252 ? 102.926 -10.625 39.232 1.00 36.49 548 LYS A CA 1
ATOM 1977 C C . LYS A 1 252 ? 101.727 -11.548 39.074 1.00 35.39 548 LYS A C 1
ATOM 1978 O O . LYS A 1 252 ? 101.072 -11.953 40.059 1.00 35.09 548 LYS A O 1
ATOM 1984 N N . LYS A 1 253 ? 101.403 -11.840 37.808 1.00 42.66 549 LYS A N 1
ATOM 1985 C CA . LYS A 1 253 ? 100.404 -12.884 37.547 1.00 44.44 549 LYS A CA 1
ATOM 1986 C C . LYS A 1 253 ? 100.984 -14.092 36.868 1.00 42.40 549 LYS A C 1
ATOM 1987 O O . LYS A 1 253 ? 102.012 -14.043 36.165 1.00 36.66 549 LYS A O 1
ATOM 1993 N N . THR A 1 254 ? 100.357 -15.214 37.176 1.00 41.06 550 THR A N 1
ATOM 1994 C CA . THR A 1 254 ? 100.700 -16.494 36.508 1.00 41.65 550 THR A CA 1
ATOM 1995 C C . THR A 1 254 ? 99.556 -16.739 35.543 1.00 45.57 550 THR A C 1
ATOM 1996 O O . THR A 1 254 ? 98.523 -16.034 35.612 1.00 44.43 550 THR A O 1
ATOM 2000 N N . LYS A 1 255 ? 99.679 -17.767 34.698 1.00 48.24 551 LYS A N 1
ATOM 2001 C CA . LYS A 1 255 ? 98.650 -17.996 33.686 1.00 47.81 551 LYS A CA 1
ATOM 2002 C C . LYS A 1 255 ? 97.244 -18.206 34.295 1.00 44.07 551 LYS A C 1
ATOM 2003 O O . LYS A 1 255 ? 96.268 -17.733 33.723 1.00 44.03 551 LYS A O 1
ATOM 2009 N N . THR A 1 256 ? 97.186 -18.796 35.495 1.00 37.98 552 THR A N 1
ATOM 2010 C CA . THR A 1 256 ? 95.941 -19.149 36.211 1.00 34.92 552 THR A CA 1
ATOM 2011 C C . THR A 1 256 ? 95.489 -18.268 37.415 1.00 39.28 552 THR A C 1
ATOM 2012 O O . THR A 1 256 ? 94.436 -18.541 38.043 1.00 38.94 552 THR A O 1
ATOM 2016 N N . GLY A 1 257 ? 96.303 -17.268 37.793 1.00 36.94 553 GLY A N 1
ATOM 2017 C CA . GLY A 1 257 ? 95.910 -16.378 38.890 1.00 40.57 553 GLY A CA 1
ATOM 2018 C C . GLY A 1 257 ? 97.038 -15.432 39.308 1.00 35.97 553 GLY A C 1
ATOM 2019 O O . GLY A 1 257 ? 97.824 -14.945 38.431 1.00 35.97 553 GLY A O 1
ATOM 2020 N N . TYR A 1 258 ? 97.099 -15.231 40.641 1.00 39.53 554 TYR A N 1
ATOM 2021 C CA . TYR A 1 258 ? 98.113 -14.362 41.311 1.00 33.68 554 TYR A CA 1
ATOM 2022 C C . TYR A 1 258 ? 99.348 -15.181 41.643 1.00 33.25 554 TYR A C 1
ATOM 2023 O O . TYR A 1 258 ? 99.182 -16.233 42.285 1.00 36.52 554 TYR A O 1
ATOM 2032 N N . SER A 1 259 ? 100.559 -14.729 41.239 1.00 31.32 555 SER A N 1
ATOM 2033 C CA . SER A 1 259 ? 101.854 -15.353 41.627 1.00 29.60 555 SER A CA 1
ATOM 2034 C C . SER A 1 259 ? 102.046 -15.280 43.130 1.00 31.61 555 SER A C 1
ATOM 2035 O O . SER A 1 259 ? 101.692 -14.254 43.783 1.00 27.98 555 SER A O 1
ATOM 2038 N N . THR A 1 260 ? 102.485 -16.406 43.703 1.00 25.54 556 THR A N 1
ATOM 2039 C CA . THR A 1 260 ? 103.074 -16.422 45.050 1.00 31.54 556 THR A CA 1
ATOM 2040 C C . THR A 1 260 ? 104.497 -17.041 45.030 1.00 26.90 556 THR A C 1
ATOM 2041 O O . THR A 1 260 ? 104.925 -17.700 45.992 1.00 24.80 556 THR A O 1
ATOM 2045 N N . SER A 1 261 ? 105.273 -16.737 44.018 1.00 27.22 557 SER A N 1
ATOM 2046 C CA . SER A 1 261 ? 106.613 -17.191 43.880 1.00 30.13 557 SER A CA 1
ATOM 2047 C C . SER A 1 261 ? 107.508 -16.671 45.000 1.00 31.00 557 SER A C 1
ATOM 2048 O O . SER A 1 261 ? 107.169 -15.688 45.711 1.00 27.02 557 SER A O 1
ATOM 2051 N N . ALA A 1 262 ? 108.640 -17.320 45.197 1.00 29.66 558 ALA A N 1
ATOM 2052 C CA . ALA A 1 262 ? 109.546 -16.992 46.294 1.00 30.66 558 ALA A CA 1
ATOM 2053 C C . ALA A 1 262 ? 109.970 -15.536 46.104 1.00 28.46 558 ALA A C 1
ATOM 2054 O O . ALA A 1 262 ? 109.969 -14.765 47.082 1.00 28.19 558 ALA A O 1
ATOM 2056 N N . ASP A 1 263 ? 110.211 -15.119 44.878 1.00 28.17 559 ASP A N 1
ATOM 2057 C CA . ASP A 1 263 ? 110.701 -13.751 44.637 1.00 32.21 559 ASP A CA 1
ATOM 2058 C C . ASP A 1 263 ? 109.563 -12.745 44.906 1.00 32.30 559 ASP A C 1
ATOM 2059 O O . ASP A 1 263 ? 109.811 -11.694 45.513 1.00 32.49 559 ASP A O 1
ATOM 2064 N N . VAL A 1 264 ? 108.334 -13.040 44.467 1.00 27.97 560 VAL A N 1
ATOM 2065 C CA . VAL A 1 264 ? 107.151 -12.230 44.813 1.00 29.27 560 VAL A CA 1
ATOM 2066 C C . VAL A 1 264 ? 106.976 -12.116 46.316 1.00 28.78 560 VAL A C 1
ATOM 2067 O O . VAL A 1 264 ? 106.843 -10.997 46.872 1.00 29.61 560 VAL A O 1
ATOM 2071 N N . LEU A 1 265 ? 106.979 -13.232 47.027 1.00 25.06 561 LEU A N 1
ATOM 2072 C CA . LEU A 1 265 ? 106.851 -13.178 48.445 1.00 23.31 561 LEU A CA 1
ATOM 2073 C C . LEU A 1 265 ? 107.958 -12.369 49.154 1.00 26.30 561 LEU A C 1
ATOM 2074 O O . LEU A 1 265 ? 107.659 -11.572 50.116 1.00 29.28 561 LEU A O 1
ATOM 2079 N N . GLU A 1 266 ? 109.198 -12.499 48.733 1.00 27.20 562 GLU A N 1
ATOM 2080 C CA . GLU A 1 266 ? 110.255 -11.611 49.243 1.00 28.26 562 GLU A CA 1
ATOM 2081 C C . GLU A 1 266 ? 109.883 -10.114 49.147 1.00 27.20 562 GLU A C 1
ATOM 2082 O O . GLU A 1 266 ? 110.090 -9.356 50.112 1.00 27.51 562 GLU A O 1
ATOM 2088 N N . LYS A 1 267 ? 109.332 -9.717 48.022 1.00 26.22 563 LYS A N 1
ATOM 2089 C CA . LYS A 1 267 ? 108.946 -8.337 47.781 1.00 30.11 563 LYS A CA 1
ATOM 2090 C C . LYS A 1 267 ? 107.746 -7.947 48.626 1.00 32.41 563 LYS A C 1
ATOM 2091 O O . LYS A 1 267 ? 107.575 -6.762 48.981 1.00 30.63 563 LYS A O 1
ATOM 2097 N N . LEU A 1 268 ? 106.910 -8.912 48.983 1.00 23.69 564 LEU A N 1
ATOM 2098 C CA . LEU A 1 268 ? 105.717 -8.654 49.853 1.00 22.22 564 LEU A CA 1
ATOM 2099 C C . LEU A 1 268 ? 105.998 -8.701 51.349 1.00 26.29 564 LEU A C 1
ATOM 2100 O O . LEU A 1 268 ? 105.176 -8.302 52.184 1.00 25.54 564 LEU A O 1
ATOM 2105 N N . ALA A 1 269 ? 107.160 -9.244 51.756 1.00 24.81 565 ALA A N 1
ATOM 2106 C CA . ALA A 1 269 ? 107.458 -9.458 53.191 1.00 24.30 565 ALA A CA 1
ATOM 2107 C C . ALA A 1 269 ? 107.328 -8.162 54.093 1.00 24.45 565 ALA A C 1
ATOM 2108 O O . ALA A 1 269 ? 106.941 -8.338 55.233 1.00 25.66 565 ALA A O 1
ATOM 2110 N N . PRO A 1 270 ? 107.665 -6.991 53.522 1.00 26.62 566 PRO A N 1
ATOM 2111 C CA . PRO A 1 270 ? 107.544 -5.673 54.264 1.00 28.83 566 PRO A CA 1
ATOM 2112 C C . PRO A 1 270 ? 106.101 -5.357 54.561 1.00 34.44 566 PRO A C 1
ATOM 2113 O O . PRO A 1 270 ? 105.870 -4.500 55.385 1.00 33.85 566 PRO A O 1
ATOM 2117 N N . TYR A 1 271 ? 105.143 -6.060 53.926 1.00 26.42 567 TYR A N 1
ATOM 2118 C CA . TYR A 1 271 ? 103.672 -5.717 54.089 1.00 23.67 567 TYR A CA 1
ATOM 2119 C C . TYR A 1 271 ? 102.952 -6.439 55.179 1.00 29.28 567 TYR A C 1
ATOM 2120 O O . TYR A 1 271 ? 102.026 -5.951 55.812 1.00 27.12 567 TYR A O 1
ATOM 2129 N N . HIS A 1 272 ? 103.331 -7.677 55.430 1.00 25.59 568 HIS A N 1
ATOM 2130 C CA . HIS A 1 272 ? 102.611 -8.501 56.366 1.00 24.96 568 HIS A CA 1
ATOM 2131 C C . HIS A 1 272 ? 103.456 -9.630 56.876 1.00 31.47 568 HIS A C 1
ATOM 2132 O O . HIS A 1 272 ? 104.179 -10.273 56.066 1.00 29.78 568 HIS A O 1
ATOM 2139 N N . GLU A 1 273 ? 103.370 -9.907 58.168 1.00 31.44 569 GLU A N 1
ATOM 2140 C CA . GLU A 1 273 ? 104.211 -10.972 58.755 1.00 34.14 569 GLU A CA 1
ATOM 2141 C C . GLU A 1 273 ? 103.764 -12.379 58.303 1.00 33.91 569 GLU A C 1
ATOM 2142 O O . GLU A 1 273 ? 104.517 -13.337 58.487 1.00 36.58 569 GLU A O 1
ATOM 2148 N N . ILE A 1 274 ? 102.569 -12.499 57.729 1.00 25.90 570 ILE A N 1
ATOM 2149 C CA . ILE A 1 274 ? 102.127 -13.808 57.221 1.00 29.80 570 ILE A CA 1
ATOM 2150 C C . ILE A 1 274 ? 103.076 -14.330 56.097 1.00 27.51 570 ILE A C 1
ATOM 2151 O O . ILE A 1 274 ? 103.244 -15.568 55.946 1.00 25.02 570 ILE A O 1
ATOM 2156 N N . VAL A 1 275 ? 103.675 -13.442 55.358 1.00 28.33 571 VAL A N 1
ATOM 2157 C CA . VAL A 1 275 ? 104.465 -13.770 54.173 1.00 26.26 571 VAL A CA 1
ATOM 2158 C C . VAL A 1 275 ? 105.720 -14.615 54.581 1.00 28.24 571 VAL A C 1
ATOM 2159 O O . VAL A 1 275 ? 105.976 -15.665 53.985 1.00 29.36 571 VAL A O 1
ATOM 2163 N N . GLU A 1 276 ? 106.480 -14.162 55.576 1.00 30.22 572 GLU A N 1
ATOM 2164 C CA . GLU A 1 276 ? 107.621 -14.971 56.063 1.00 31.20 572 GLU A CA 1
ATOM 2165 C C . GLU A 1 276 ? 107.196 -16.349 56.582 1.00 34.66 572 GLU A C 1
ATOM 2166 O O . GLU A 1 276 ? 107.854 -17.343 56.280 1.00 27.95 572 GLU A O 1
ATOM 2172 N N . ASN A 1 277 ? 106.088 -16.437 57.318 1.00 26.14 573 ASN A N 1
ATOM 2173 C CA . ASN A 1 277 ? 105.520 -17.721 57.790 1.00 28.46 573 ASN A CA 1
ATOM 2174 C C . ASN A 1 277 ? 105.154 -18.686 56.636 1.00 29.16 573 ASN A C 1
ATOM 2175 O O . ASN A 1 277 ? 105.350 -19.902 56.716 1.00 27.12 573 ASN A O 1
ATOM 2180 N N . ILE A 1 278 ? 104.572 -18.143 55.574 1.00 26.53 574 ILE A N 1
ATOM 2181 C CA . ILE A 1 278 ? 104.177 -18.972 54.434 1.00 25.96 574 ILE A CA 1
ATOM 2182 C C . ILE A 1 278 ? 105.457 -19.529 53.804 1.00 27.25 574 ILE A C 1
ATOM 2183 O O . ILE A 1 278 ? 105.445 -20.716 53.424 1.00 25.93 574 ILE A O 1
ATOM 2188 N N . LEU A 1 279 ? 106.491 -18.711 53.666 1.00 26.87 575 LEU A N 1
ATOM 2189 C CA . LEU A 1 279 ? 107.766 -19.155 53.026 1.00 25.75 575 LEU A CA 1
ATOM 2190 C C . LEU A 1 279 ? 108.330 -20.317 53.859 1.00 32.20 575 LEU A C 1
ATOM 2191 O O . LEU A 1 279 ? 108.787 -21.346 53.322 1.00 28.73 575 LEU A O 1
ATOM 2196 N N . HIS A 1 280 ? 108.175 -20.210 55.161 1.00 25.75 576 HIS A N 1
ATOM 2197 C CA . HIS A 1 280 ? 108.628 -21.247 56.091 1.00 27.85 576 HIS A CA 1
ATOM 2198 C C . HIS A 1 280 ? 107.833 -22.540 56.055 1.00 29.61 576 HIS A C 1
ATOM 2199 O O . HIS A 1 280 ? 108.434 -23.654 55.994 1.00 29.17 576 HIS A O 1
ATOM 2206 N N . TYR A 1 281 ? 106.518 -22.457 56.136 1.00 24.47 577 TYR A N 1
ATOM 2207 C CA . TYR A 1 281 ? 105.697 -23.580 55.948 1.00 26.89 577 TYR A CA 1
ATOM 2208 C C . TYR A 1 281 ? 106.057 -24.381 54.656 1.00 28.99 577 TYR A C 1
ATOM 2209 O O . TYR A 1 281 ? 106.250 -25.590 54.718 1.00 30.12 577 TYR A O 1
ATOM 2218 N N . ARG A 1 282 ? 106.209 -23.674 53.549 1.00 27.54 578 ARG A N 1
ATOM 2219 C CA . ARG A 1 282 ? 106.493 -24.323 52.269 1.00 28.50 578 ARG A CA 1
ATOM 2220 C C . ARG A 1 282 ? 107.788 -25.057 52.312 1.00 28.43 578 ARG A C 1
ATOM 2221 O O . ARG A 1 282 ? 107.866 -26.165 51.697 1.00 26.88 578 ARG A O 1
ATOM 2229 N N . GLN A 1 283 ? 108.802 -24.442 52.925 1.00 25.43 579 GLN A N 1
ATOM 2230 C CA . GLN A 1 283 ? 110.088 -25.121 53.068 1.00 27.53 579 GLN A CA 1
ATOM 2231 C C . GLN A 1 283 ? 109.939 -26.416 53.908 1.00 30.17 579 GLN A C 1
ATOM 2232 O O . GLN A 1 283 ? 110.408 -27.495 53.527 1.00 26.83 579 GLN A O 1
ATOM 2238 N N . LEU A 1 284 ? 109.280 -26.335 55.041 1.00 28.56 580 LEU A N 1
ATOM 2239 C CA . LEU A 1 284 ? 109.034 -27.509 55.855 1.00 27.28 580 LEU A CA 1
ATOM 2240 C C . LEU A 1 284 ? 108.216 -28.588 55.139 1.00 29.02 580 LEU A C 1
ATOM 2241 O O . LEU A 1 284 ? 108.454 -29.800 55.334 1.00 25.70 580 LEU A O 1
ATOM 2246 N N . GLY A 1 285 ? 107.218 -28.152 54.376 1.00 23.54 581 GLY A N 1
ATOM 2247 C CA . GLY A 1 285 ? 106.307 -29.034 53.664 1.00 25.20 581 GLY A CA 1
ATOM 2248 C C . GLY A 1 285 ? 107.077 -29.836 52.617 1.00 26.14 581 GLY A C 1
ATOM 2249 O O . GLY A 1 285 ? 106.788 -31.029 52.393 1.00 29.28 581 GLY A O 1
ATOM 2250 N N . LYS A 1 286 ? 108.006 -29.154 51.944 1.00 25.53 582 LYS A N 1
ATOM 2251 C CA . LYS A 1 286 ? 108.885 -29.859 50.979 1.00 25.36 582 LYS A CA 1
ATOM 2252 C C . LYS A 1 286 ? 109.750 -30.967 51.681 1.00 26.43 582 LYS A C 1
ATOM 2253 O O . LYS A 1 286 ? 109.905 -32.087 51.133 1.00 24.80 582 LYS A O 1
ATOM 2259 N N . LEU A 1 287 ? 110.290 -30.667 52.853 1.00 24.53 583 LEU A N 1
ATOM 2260 C CA . LEU A 1 287 ? 111.143 -31.592 53.611 1.00 26.95 583 LEU A CA 1
ATOM 2261 C C . LEU A 1 287 ? 110.327 -32.789 53.966 1.00 29.18 583 LEU A C 1
ATOM 2262 O O . LEU A 1 287 ? 110.761 -33.920 53.729 1.00 24.57 583 LEU A O 1
ATOM 2267 N N . GLN A 1 288 ? 109.121 -32.600 54.473 1.00 25.39 584 GLN A N 1
ATOM 2268 C CA . GLN A 1 288 ? 108.271 -33.698 54.832 1.00 28.35 584 GLN A CA 1
ATOM 2269 C C . GLN A 1 288 ? 107.735 -34.466 53.629 1.00 26.84 584 GLN A C 1
ATOM 2270 O O . GLN A 1 288 ? 107.825 -35.703 53.600 1.00 26.84 584 GLN A O 1
ATOM 2276 N N . SER A 1 289 ? 107.157 -33.784 52.647 1.00 25.86 585 SER A N 1
ATOM 2277 C CA . SER A 1 289 ? 106.397 -34.488 51.646 1.00 26.68 585 SER A CA 1
ATOM 2278 C C . SER A 1 289 ? 107.310 -35.160 50.650 1.00 25.97 585 SER A C 1
ATOM 2279 O O . SER A 1 289 ? 107.030 -36.287 50.231 1.00 27.96 585 SER A O 1
ATOM 2282 N N . THR A 1 290 ? 108.356 -34.456 50.243 1.00 23.78 586 THR A N 1
ATOM 2283 C CA . THR A 1 290 ? 109.303 -35.037 49.268 1.00 22.41 586 THR A CA 1
ATOM 2284 C C . THR A 1 290 ? 110.375 -35.879 49.899 1.00 25.89 586 THR A C 1
ATOM 2285 O O . THR A 1 290 ? 110.558 -37.053 49.490 1.00 24.56 586 THR A O 1
ATOM 2289 N N . TYR A 1 291 ? 111.087 -35.377 50.863 1.00 22.89 587 TYR A N 1
ATOM 2290 C CA . TYR A 1 291 ? 112.324 -36.033 51.299 1.00 23.99 587 TYR A CA 1
ATOM 2291 C C . TYR A 1 291 ? 112.040 -37.108 52.351 1.00 29.41 587 TYR A C 1
ATOM 2292 O O . TYR A 1 291 ? 112.345 -38.302 52.141 1.00 27.89 587 TYR A O 1
ATOM 2301 N N . ILE A 1 292 ? 111.361 -36.725 53.447 1.00 24.38 588 ILE A N 1
ATOM 2302 C CA . ILE A 1 292 ? 111.044 -37.726 54.448 1.00 24.82 588 ILE A CA 1
ATOM 2303 C C . ILE A 1 292 ? 110.068 -38.828 53.970 1.00 24.02 588 ILE A C 1
ATOM 2304 O O . ILE A 1 292 ? 110.439 -40.040 53.930 1.00 25.75 588 ILE A O 1
ATOM 2309 N N . GLU A 1 293 ? 108.908 -38.446 53.529 1.00 23.67 589 GLU A N 1
ATOM 2310 C CA . GLU A 1 293 ? 107.904 -39.396 53.113 1.00 27.24 589 GLU A CA 1
ATOM 2311 C C . GLU A 1 293 ? 108.340 -40.106 51.842 1.00 31.14 589 GLU A C 1
ATOM 2312 O O . GLU A 1 293 ? 108.116 -41.309 51.703 1.00 29.46 589 GLU A O 1
ATOM 2318 N N . GLY A 1 294 ? 108.933 -39.393 50.907 1.00 27.18 590 GLY A N 1
ATOM 2319 C CA . GLY A 1 294 ? 109.462 -40.064 49.661 1.00 24.53 590 GLY A CA 1
ATOM 2320 C C . GLY A 1 294 ? 110.575 -41.061 49.899 1.00 24.34 590 GLY A C 1
ATOM 2321 O O . GLY A 1 294 ? 110.565 -42.147 49.311 1.00 23.94 590 GLY A O 1
ATOM 2322 N N . LEU A 1 295 ? 111.616 -40.722 50.631 1.00 23.28 591 LEU A N 1
ATOM 2323 C CA . LEU A 1 295 ? 112.654 -41.721 50.868 1.00 26.11 591 LEU A CA 1
ATOM 2324 C C . LEU A 1 295 ? 112.130 -42.918 51.625 1.00 28.91 591 LEU A C 1
ATOM 2325 O O . LEU A 1 295 ? 112.532 -44.071 51.349 1.00 27.93 591 LEU A O 1
ATOM 2330 N N . LEU A 1 296 ? 111.218 -42.702 52.616 1.00 25.73 592 LEU A N 1
ATOM 2331 C CA . LEU A 1 296 ? 110.743 -43.809 53.379 1.00 24.55 592 LEU A CA 1
ATOM 2332 C C . LEU A 1 296 ? 109.851 -44.741 52.514 1.00 27.32 592 LEU A C 1
ATOM 2333 O O . LEU A 1 296 ? 109.783 -45.930 52.793 1.00 29.92 592 LEU A O 1
ATOM 2338 N N . LYS A 1 297 ? 109.183 -44.203 51.504 1.00 23.43 593 LYS A N 1
ATOM 2339 C CA . LYS A 1 297 ? 108.386 -44.988 50.589 1.00 22.42 593 LYS A CA 1
ATOM 2340 C C . LYS A 1 297 ? 109.276 -45.921 49.765 1.00 26.17 593 LYS A C 1
ATOM 2341 O O . LYS A 1 297 ? 108.825 -46.997 49.407 1.00 29.10 593 LYS A O 1
ATOM 2347 N N . VAL A 1 298 ? 110.457 -45.463 49.371 1.00 22.19 594 VAL A N 1
ATOM 2348 C CA . VAL A 1 298 ? 111.180 -46.199 48.348 1.00 24.58 594 VAL A CA 1
ATOM 2349 C C . VAL A 1 298 ? 112.337 -47.009 48.885 1.00 24.12 594 VAL A C 1
ATOM 2350 O O . VAL A 1 298 ? 112.854 -47.865 48.163 1.00 24.39 594 VAL A O 1
ATOM 2354 N N . VAL A 1 299 ? 112.754 -46.778 50.118 1.00 21.00 595 VAL A N 1
ATOM 2355 C CA . VAL A 1 299 ? 113.770 -47.631 50.752 1.00 22.51 595 VAL A CA 1
ATOM 2356 C C . VAL A 1 299 ? 113.330 -49.103 50.808 1.00 20.05 595 VAL A C 1
ATOM 2357 O O . VAL A 1 299 ? 112.139 -49.398 51.055 1.00 24.43 595 VAL A O 1
ATOM 2361 N N . ARG A 1 300 ? 114.285 -49.967 50.476 1.00 21.63 596 ARG A N 1
ATOM 2362 C CA . ARG A 1 300 ? 114.040 -51.413 50.604 1.00 23.09 596 ARG A CA 1
ATOM 2363 C C . ARG A 1 300 ? 114.218 -51.759 52.131 1.00 24.64 596 ARG A C 1
ATOM 2364 O O . ARG A 1 300 ? 115.348 -51.624 52.647 1.00 22.45 596 ARG A O 1
ATOM 2372 N N . PRO A 1 301 ? 113.129 -52.170 52.841 1.00 27.47 597 PRO A N 1
ATOM 2373 C CA . PRO A 1 301 ? 113.219 -52.271 54.310 1.00 31.04 597 PRO A CA 1
ATOM 2374 C C . PRO A 1 301 ? 114.198 -53.290 54.824 1.00 25.41 597 PRO A C 1
ATOM 2375 O O . PRO A 1 301 ? 114.876 -53.009 55.786 1.00 29.13 597 PRO A O 1
ATOM 2379 N N . ALA A 1 302 ? 114.462 -54.356 54.089 1.00 25.20 598 ALA A N 1
ATOM 2380 C CA . ALA A 1 302 ? 115.381 -55.392 54.667 1.00 27.95 598 ALA A CA 1
ATOM 2381 C C . ALA A 1 302 ? 116.846 -55.052 54.501 1.00 27.54 598 ALA A C 1
ATOM 2382 O O . ALA A 1 302 ? 117.688 -55.678 55.099 1.00 32.58 598 ALA A O 1
ATOM 2384 N N . THR A 1 303 ? 117.169 -54.107 53.598 1.00 21.26 599 THR A N 1
ATOM 2385 C CA . THR A 1 303 ? 118.604 -53.762 53.389 1.00 18.80 599 THR A CA 1
ATOM 2386 C C . THR A 1 303 ? 118.901 -52.256 53.755 1.00 19.22 599 THR A C 1
ATOM 2387 O O . THR A 1 303 ? 120.078 -51.850 53.872 1.00 21.69 599 THR A O 1
ATOM 2391 N N . LYS A 1 304 ? 117.767 -51.555 53.886 1.00 21.58 600 LYS A N 1
ATOM 2392 C CA . LYS A 1 304 ? 117.689 -50.082 54.165 1.00 23.49 600 LYS A CA 1
ATOM 2393 C C . LYS A 1 304 ? 118.402 -49.281 53.041 1.00 23.63 600 LYS A C 1
ATOM 2394 O O . LYS A 1 304 ? 118.970 -48.239 53.286 1.00 23.67 600 LYS A O 1
ATOM 2400 N N . LYS A 1 305 ? 118.450 -49.880 51.864 1.00 19.17 601 LYS A N 1
ATOM 2401 C CA . LYS A 1 305 ? 119.013 -49.151 50.649 1.00 22.01 601 LYS A CA 1
ATOM 2402 C C . LYS A 1 305 ? 117.982 -48.504 49.814 1.00 18.31 601 LYS A C 1
ATOM 2403 O O . LYS A 1 305 ? 116.827 -48.936 49.627 1.00 20.27 601 LYS A O 1
ATOM 2409 N N . VAL A 1 306 ? 118.363 -47.343 49.269 1.00 20.46 602 VAL A N 1
ATOM 2410 C CA A VAL A 1 306 ? 117.596 -46.740 48.215 0.50 17.20 602 VAL A CA 1
ATOM 2411 C CA B VAL A 1 306 ? 117.640 -46.693 48.267 0.50 17.78 602 VAL A CA 1
ATOM 2412 C C . VAL A 1 306 ? 118.431 -46.832 46.913 1.00 16.98 602 VAL A C 1
ATOM 2413 O O . VAL A 1 306 ? 119.610 -46.619 46.916 1.00 17.51 602 VAL A O 1
ATOM 2420 N N . HIS A 1 307 ? 117.705 -47.226 45.859 1.00 17.71 603 HIS A N 1
ATOM 2421 C CA . HIS A 1 307 ? 118.318 -47.465 44.509 1.00 17.76 603 HIS A CA 1
ATOM 2422 C C . HIS A 1 307 ? 117.709 -46.506 43.495 1.00 15.25 603 HIS A C 1
ATOM 2423 O O . HIS A 1 307 ? 116.588 -46.695 42.962 1.00 18.84 603 HIS A O 1
ATOM 2430 N N . THR A 1 308 ? 118.467 -45.409 43.282 1.00 17.76 604 THR A N 1
ATOM 2431 C CA . THR A 1 308 ? 117.903 -44.472 42.306 1.00 16.14 604 THR A CA 1
ATOM 2432 C C . THR A 1 308 ? 118.140 -45.019 40.873 1.00 18.65 604 THR A C 1
ATOM 2433 O O . THR A 1 308 ? 118.855 -46.028 40.672 1.00 17.55 604 THR A O 1
ATOM 2437 N N . ILE A 1 309 ? 117.577 -44.319 39.879 1.00 16.97 605 ILE A N 1
ATOM 2438 C CA . ILE A 1 309 ? 117.878 -44.600 38.452 1.00 17.50 605 ILE A CA 1
ATOM 2439 C C . ILE A 1 309 ? 118.509 -43.281 37.913 1.00 19.17 605 ILE A C 1
ATOM 2440 O O . ILE A 1 309 ? 117.823 -42.232 37.954 1.00 19.07 605 ILE A O 1
ATOM 2445 N N . PHE A 1 310 ? 119.724 -43.365 37.396 1.00 17.47 606 PHE A N 1
ATOM 2446 C CA . PHE A 1 310 ? 120.337 -42.212 36.654 1.00 17.31 606 PHE A CA 1
ATOM 2447 C C . PHE A 1 310 ? 119.947 -42.297 35.188 1.00 22.41 606 PHE A C 1
ATOM 2448 O O . PHE A 1 310 ? 120.437 -43.188 34.499 1.00 22.58 606 PHE A O 1
ATOM 2456 N N . ASN A 1 311 ? 119.179 -41.309 34.716 1.00 17.63 607 ASN A N 1
ATOM 2457 C CA . ASN A 1 311 ? 118.774 -41.318 33.337 1.00 16.39 607 ASN A CA 1
ATOM 2458 C C . ASN A 1 311 ? 119.941 -40.607 32.619 1.00 16.22 607 ASN A C 1
ATOM 2459 O O . ASN A 1 311 ? 120.197 -39.438 32.809 1.00 16.48 607 ASN A O 1
ATOM 2464 N N . GLN A 1 312 ? 120.571 -41.387 31.744 1.00 14.22 608 GLN A N 1
ATOM 2465 C CA . GLN A 1 312 ? 121.667 -40.926 30.951 1.00 16.43 608 GLN A CA 1
ATOM 2466 C C . GLN A 1 312 ? 121.263 -40.388 29.668 1.00 15.46 608 GLN A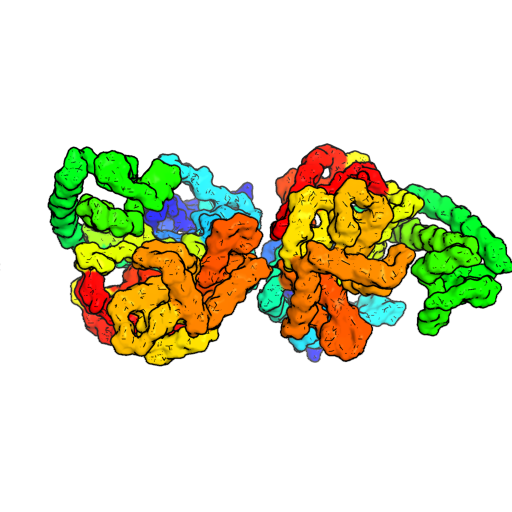 C 1
ATOM 2467 O O . GLN A 1 312 ? 122.211 -39.897 28.983 1.00 16.50 608 GLN A O 1
ATOM 2473 N N . ALA A 1 313 ? 120.051 -40.496 29.299 1.00 16.06 609 ALA A N 1
ATOM 2474 C CA . ALA A 1 313 ? 119.628 -40.147 27.885 1.00 15.03 609 ALA A CA 1
ATOM 2475 C C . ALA A 1 313 ? 118.450 -39.241 27.915 1.00 13.91 609 ALA A C 1
ATOM 2476 O O . ALA A 1 313 ? 117.524 -39.366 27.109 1.00 18.45 609 ALA A O 1
ATOM 2478 N N . LEU A 1 314 ? 118.531 -38.245 28.776 1.00 14.49 610 LEU A N 1
ATOM 2479 C CA . LEU A 1 314 ? 117.355 -37.349 28.968 1.00 16.62 610 LEU A CA 1
ATOM 2480 C C . LEU A 1 314 ? 117.692 -35.881 28.815 1.00 17.46 610 LEU A C 1
ATOM 2481 O O . LEU A 1 314 ? 117.018 -35.214 27.967 1.00 20.37 610 LEU A O 1
ATOM 2486 N N . THR A 1 315 ? 118.702 -35.375 29.453 1.00 15.75 611 THR A N 1
ATOM 2487 C CA . THR A 1 315 ? 118.817 -33.856 29.458 1.00 15.15 611 THR A CA 1
ATOM 2488 C C . THR A 1 315 ? 119.335 -33.348 28.090 1.00 15.07 611 THR A C 1
ATOM 2489 O O . THR A 1 315 ? 120.123 -34.010 27.407 1.00 16.22 611 THR A O 1
ATOM 2493 N N . GLN A 1 316 ? 118.962 -32.075 27.839 1.00 14.19 612 GLN A N 1
ATOM 2494 C CA . GLN A 1 316 ? 119.439 -31.514 26.562 1.00 14.58 612 GLN A CA 1
ATOM 2495 C C . GLN A 1 316 ? 120.852 -31.089 26.530 1.00 16.94 612 GLN A C 1
ATOM 2496 O O . GLN A 1 316 ? 121.360 -30.760 25.468 1.00 16.89 612 GLN A O 1
ATOM 2502 N N . THR A 1 317 ? 121.513 -31.103 27.669 1.00 15.42 613 THR A N 1
ATOM 2503 C CA . THR A 1 317 ? 122.907 -30.592 27.729 1.00 15.05 613 THR A CA 1
ATOM 2504 C C . THR A 1 317 ? 123.884 -31.689 28.006 1.00 15.61 613 THR A C 1
ATOM 2505 O O . THR A 1 317 ? 125.106 -31.399 27.966 1.00 17.01 613 THR A O 1
ATOM 2509 N N . GLY A 1 318 ? 123.478 -32.913 28.270 1.00 14.38 614 GLY A N 1
ATOM 2510 C CA . GLY A 1 318 ? 124.447 -33.982 28.559 1.00 14.81 614 GLY A CA 1
ATOM 2511 C C . GLY A 1 318 ? 124.589 -34.267 30.030 1.00 14.16 614 GLY A C 1
ATOM 2512 O O . GLY A 1 318 ? 125.368 -35.196 30.375 1.00 15.61 614 GLY A O 1
ATOM 2513 N N . ARG A 1 319 ? 123.943 -33.505 30.888 1.00 13.92 615 ARG A N 1
ATOM 2514 C CA . ARG A 1 319 ? 123.876 -33.919 32.317 1.00 14.54 615 ARG A CA 1
ATOM 2515 C C . ARG A 1 319 ? 123.132 -35.252 32.495 1.00 15.30 615 ARG A C 1
ATOM 2516 O O . ARG A 1 319 ? 122.315 -35.637 31.680 1.00 14.85 615 ARG A O 1
ATOM 2524 N N . LEU A 1 320 ? 123.397 -35.919 33.627 1.00 15.58 616 LEU A N 1
ATOM 2525 C CA . LEU A 1 320 ? 122.463 -36.989 34.069 1.00 15.48 616 LEU A CA 1
ATOM 2526 C C . LEU A 1 320 ? 121.229 -36.428 34.740 1.00 15.58 616 LEU A C 1
ATOM 2527 O O . LEU A 1 320 ? 121.298 -35.246 35.169 1.00 16.34 616 LEU A O 1
ATOM 2532 N N . SER A 1 321 ? 120.189 -37.224 34.860 1.00 14.86 617 SER A N 1
ATOM 2533 C CA . SER A 1 321 ? 119.168 -36.841 35.872 1.00 14.01 617 SER A CA 1
ATOM 2534 C C . SER A 1 321 ? 119.001 -38.076 36.796 1.00 16.17 617 SER A C 1
ATOM 2535 O O . SER A 1 321 ? 119.566 -39.113 36.498 1.00 16.75 617 SER A O 1
ATOM 2538 N N . SER A 1 322 ? 118.350 -37.896 37.917 1.00 15.09 618 SER A N 1
ATOM 2539 C CA . SER A 1 322 ? 118.213 -38.996 38.932 1.00 16.27 618 SER A CA 1
ATOM 2540 C C . SER A 1 322 ? 116.751 -39.079 39.320 1.00 16.76 618 SER A C 1
ATOM 2541 O O . SER A 1 322 ? 116.093 -38.036 39.660 1.00 16.52 618 SER A O 1
ATOM 2544 N N . THR A 1 323 ? 116.195 -40.311 39.418 1.00 17.28 619 THR A N 1
ATOM 2545 C CA . THR A 1 323 ? 114.745 -40.450 39.658 1.00 16.71 619 THR A CA 1
ATOM 2546 C C . THR A 1 323 ? 114.478 -41.601 40.592 1.00 20.13 619 THR A C 1
ATOM 2547 O O . THR A 1 323 ? 115.230 -42.575 40.614 1.00 18.44 619 THR A O 1
ATOM 2551 N N . GLU A 1 324 ? 113.341 -41.477 41.287 1.00 22.23 620 GLU A N 1
ATOM 2552 C CA . GLU A 1 324 ? 112.767 -42.635 42.105 1.00 23.30 620 GLU A CA 1
ATOM 2553 C C . GLU A 1 324 ? 113.741 -43.284 43.073 1.00 24.65 620 GLU A C 1
ATOM 2554 O O . GLU A 1 324 ? 113.965 -44.511 43.010 1.00 23.82 620 GLU A O 1
ATOM 2560 N N . PRO A 1 325 ? 114.307 -42.550 43.998 1.00 19.33 621 PRO A N 1
ATOM 2561 C CA . PRO A 1 325 ? 114.063 -41.120 44.226 1.00 20.16 621 PRO A CA 1
ATOM 2562 C C . PRO A 1 325 ? 115.203 -40.296 43.532 1.00 20.74 621 PRO A C 1
ATOM 2563 O O . PRO A 1 325 ? 116.242 -40.818 43.108 1.00 19.26 621 PRO A O 1
ATOM 2567 N N . ASN A 1 326 ? 114.945 -38.998 43.414 1.00 20.67 622 ASN A N 1
ATOM 2568 C CA . ASN A 1 326 ? 116.021 -38.097 42.970 1.00 18.84 622 ASN A CA 1
ATOM 2569 C C . ASN A 1 326 ? 116.971 -37.905 44.070 1.00 17.61 622 ASN A C 1
ATOM 2570 O O . ASN A 1 326 ? 116.539 -37.361 45.197 1.00 20.78 622 ASN A O 1
ATOM 2575 N N . LEU A 1 327 ? 118.249 -38.371 43.908 1.00 16.37 623 LEU A N 1
ATOM 2576 C CA . LEU A 1 327 ? 119.237 -38.177 44.849 1.00 17.23 623 LEU A CA 1
ATOM 2577 C C . LEU A 1 327 ? 120.178 -37.030 44.533 1.00 20.47 623 LEU A C 1
ATOM 2578 O O . LEU A 1 327 ? 121.200 -36.816 45.166 1.00 21.85 623 LEU A O 1
ATOM 2583 N N . GLN A 1 328 ? 119.801 -36.215 43.546 1.00 16.32 624 GLN A N 1
ATOM 2584 C CA . GLN A 1 328 ? 120.641 -35.053 43.195 1.00 16.42 624 GLN A CA 1
ATOM 2585 C C . GLN A 1 328 ? 120.053 -33.782 43.644 1.00 18.11 624 GLN A C 1
ATOM 2586 O O . GLN A 1 328 ? 120.609 -32.698 43.286 1.00 19.70 624 GLN A O 1
ATOM 2592 N N . ASN A 1 329 ? 119.006 -33.806 44.447 1.00 17.35 625 ASN A N 1
ATOM 2593 C CA . ASN A 1 329 ? 118.500 -32.533 45.005 1.00 18.88 625 ASN A CA 1
ATOM 2594 C C . ASN A 1 329 ? 118.238 -32.620 46.513 1.00 19.59 625 ASN A C 1
ATOM 2595 O O . ASN A 1 329 ? 117.332 -31.945 47.047 1.00 20.78 625 ASN A O 1
ATOM 2600 N N . ILE A 1 330 ? 119.004 -33.475 47.199 1.00 18.54 626 ILE A N 1
ATOM 2601 C CA . ILE A 1 330 ? 118.879 -33.531 48.707 1.00 19.41 626 ILE A CA 1
ATOM 2602 C C . ILE A 1 330 ? 119.274 -32.174 49.316 1.00 19.31 626 ILE A C 1
ATOM 2603 O O . ILE A 1 330 ? 120.261 -31.565 48.905 1.00 21.17 626 ILE A O 1
ATOM 2608 N N . PRO A 1 331 ? 118.489 -31.702 50.339 1.00 21.54 627 PRO A N 1
ATOM 2609 C CA . PRO A 1 331 ? 118.704 -30.313 50.767 1.00 23.04 627 PRO A CA 1
ATOM 2610 C C . PRO A 1 331 ? 120.066 -30.088 51.314 1.00 23.52 627 PRO A C 1
ATOM 2611 O O . PRO A 1 331 ? 120.647 -31.018 51.945 1.00 25.99 627 PRO A O 1
ATOM 2615 N N . ILE A 1 332 ? 120.563 -28.872 51.093 1.00 25.32 628 ILE A N 1
ATOM 2616 C CA . ILE A 1 332 ? 121.797 -28.404 51.677 1.00 27.22 628 ILE A CA 1
ATOM 2617 C C . ILE A 1 332 ? 121.764 -26.961 52.202 1.00 28.56 628 ILE A C 1
ATOM 2618 O O . ILE A 1 332 ? 122.576 -26.590 53.061 1.00 27.38 628 ILE A O 1
ATOM 2623 N N . ARG A 1 333 ? 120.902 -26.134 51.634 1.00 26.90 629 ARG A N 1
ATOM 2624 C CA . ARG A 1 333 ? 121.111 -24.669 51.788 1.00 28.09 629 ARG A CA 1
ATOM 2625 C C . ARG A 1 333 ? 120.700 -24.283 53.208 1.00 28.54 629 ARG A C 1
ATOM 2626 O O . ARG A 1 333 ? 121.418 -23.540 53.877 1.00 36.54 629 ARG A O 1
ATOM 2634 N N . LEU A 1 334 ? 119.575 -24.801 53.647 1.00 26.72 630 LEU A N 1
ATOM 2635 C CA . LEU A 1 334 ? 119.028 -24.454 54.988 1.00 30.31 630 LEU A CA 1
ATOM 2636 C C . LEU A 1 334 ? 119.379 -25.604 55.946 1.00 33.62 630 LEU A C 1
ATOM 2637 O O . LEU A 1 334 ? 119.274 -26.794 55.613 1.00 28.11 630 LEU A O 1
ATOM 2642 N N . GLU A 1 335 ? 119.779 -25.263 57.164 1.00 32.88 631 GLU A N 1
ATOM 2643 C CA . GLU A 1 335 ? 120.283 -26.276 58.099 1.00 33.30 631 GLU A CA 1
ATOM 2644 C C . GLU A 1 335 ? 119.230 -27.307 58.447 1.00 33.29 631 GLU A C 1
ATOM 2645 O O . GLU A 1 335 ? 119.554 -28.510 58.524 1.00 33.23 631 GLU A O 1
ATOM 2651 N N . GLU A 1 336 ? 117.975 -26.866 58.555 1.00 32.53 632 GLU A N 1
ATOM 2652 C CA . GLU A 1 336 ? 116.875 -27.762 58.868 1.00 41.96 632 GLU A CA 1
ATOM 2653 C C . GLU A 1 336 ? 116.865 -28.928 57.851 1.00 41.17 632 GLU A C 1
ATOM 2654 O O . GLU A 1 336 ? 116.809 -30.120 58.214 1.00 40.15 632 GLU A O 1
ATOM 2660 N N . GLY A 1 337 ? 116.934 -28.578 56.579 1.00 34.68 633 GLY A N 1
ATOM 2661 C CA . GLY A 1 337 ? 116.919 -29.581 55.536 1.00 32.43 633 GLY A CA 1
ATOM 2662 C C . GLY A 1 337 ? 118.207 -30.346 55.346 1.00 29.60 633 GLY A C 1
ATOM 2663 O O . GLY A 1 337 ? 118.182 -31.503 55.058 1.00 25.30 633 GLY A O 1
ATOM 2664 N N . ARG A 1 338 ? 119.338 -29.678 55.439 1.00 24.80 634 ARG A N 1
ATOM 2665 C CA . ARG A 1 338 ? 120.603 -30.282 55.313 1.00 24.43 634 ARG A CA 1
ATOM 2666 C C . ARG A 1 338 ? 120.760 -31.485 56.282 1.00 26.08 634 ARG A C 1
ATOM 2667 O O . ARG A 1 338 ? 121.466 -32.419 55.953 1.00 24.19 634 ARG A O 1
ATOM 2675 N N . LYS A 1 339 ? 120.130 -31.422 57.447 1.00 26.46 635 LYS A N 1
ATOM 2676 C CA . LYS A 1 339 ? 120.218 -32.532 58.392 1.00 29.06 635 LYS A CA 1
ATOM 2677 C C . LYS A 1 339 ? 119.632 -33.827 57.852 1.00 30.38 635 LYS A C 1
ATOM 2678 O O . LYS A 1 339 ? 120.032 -34.845 58.348 1.00 31.51 635 LYS A O 1
ATOM 2684 N N . ILE A 1 340 ? 118.763 -33.793 56.804 1.00 25.01 636 ILE A N 1
ATOM 2685 C CA . ILE A 1 340 ? 118.324 -35.016 56.059 1.00 27.50 636 ILE A CA 1
ATOM 2686 C C . ILE A 1 340 ? 119.564 -35.804 55.661 1.00 27.43 636 ILE A C 1
ATOM 2687 O O . ILE A 1 340 ? 119.513 -37.069 55.597 1.00 24.18 636 ILE A O 1
ATOM 2692 N N . ARG A 1 341 ? 120.690 -35.119 55.353 1.00 25.32 637 ARG A N 1
ATOM 2693 C CA . ARG A 1 341 ? 121.932 -35.822 54.956 1.00 23.78 637 ARG A CA 1
ATOM 2694 C C . ARG A 1 341 ? 122.550 -36.734 56.027 1.00 24.05 637 ARG A C 1
ATOM 2695 O O . ARG A 1 341 ? 123.352 -37.599 55.689 1.00 22.43 637 ARG A O 1
ATOM 2703 N N . GLN A 1 342 ? 122.137 -36.501 57.294 1.00 23.11 638 GLN A N 1
ATOM 2704 C CA . GLN A 1 342 ? 122.592 -37.342 58.389 1.00 26.16 638 GLN A CA 1
ATOM 2705 C C . GLN A 1 342 ? 122.035 -38.750 58.243 1.00 27.08 638 GLN A C 1
ATOM 2706 O O . GLN A 1 342 ? 122.615 -39.673 58.876 1.00 26.68 638 GLN A O 1
ATOM 2712 N N . ALA A 1 343 ? 120.978 -38.891 57.453 1.00 21.87 639 ALA A N 1
ATOM 2713 C CA . ALA A 1 343 ? 120.382 -40.196 57.238 1.00 24.14 639 ALA A CA 1
ATOM 2714 C C . ALA A 1 343 ? 121.036 -40.989 56.169 1.00 24.76 639 ALA A C 1
ATOM 2715 O O . ALA A 1 343 ? 120.679 -42.159 55.985 1.00 23.29 639 ALA A O 1
ATOM 2717 N N . PHE A 1 344 ? 122.011 -40.400 55.492 1.00 23.48 640 PHE A N 1
ATOM 2718 C CA . PHE A 1 344 ? 122.672 -41.086 54.392 1.00 24.28 640 PHE A CA 1
ATOM 2719 C C . PHE A 1 344 ? 123.958 -41.558 54.912 1.00 20.28 640 PHE A C 1
ATOM 2720 O O . PHE A 1 344 ? 124.878 -40.781 55.226 1.00 22.71 640 PHE A O 1
ATOM 2728 N N . VAL A 1 345 ? 124.017 -42.879 55.115 1.00 23.91 641 VAL A N 1
ATOM 2729 C CA . VAL A 1 345 ? 125.114 -43.489 55.851 1.00 24.29 641 VAL A CA 1
ATOM 2730 C C . VAL A 1 345 ? 125.894 -44.539 55.021 1.00 23.04 641 VAL A C 1
ATOM 2731 O O . VAL A 1 345 ? 125.401 -45.021 54.012 1.00 24.02 641 VAL A O 1
ATOM 2735 N N . PRO A 1 346 ? 127.075 -44.949 55.461 1.00 24.53 642 PRO A N 1
ATOM 2736 C CA . PRO A 1 346 ? 127.842 -45.985 54.744 1.00 24.87 642 PRO A CA 1
ATOM 2737 C C . PRO A 1 346 ? 127.160 -47.342 54.864 1.00 25.67 642 PRO A C 1
ATOM 2738 O O . PRO A 1 346 ? 126.427 -47.603 55.842 1.00 29.81 642 PRO A O 1
ATOM 2742 N N . SER A 1 347 ? 127.379 -48.212 53.882 1.00 24.22 643 SER A N 1
ATOM 2743 C CA . SER A 1 347 ? 126.572 -49.451 53.782 1.00 24.85 643 SER A CA 1
ATOM 2744 C C . SER A 1 347 ? 127.263 -50.529 54.705 1.00 28.72 643 SER A C 1
ATOM 2745 O O . SER A 1 347 ? 126.709 -51.606 54.849 1.00 32.21 643 SER A O 1
ATOM 2748 N N . GLU A 1 348 ? 128.479 -50.276 55.178 1.00 30.38 644 GLU A N 1
ATOM 2749 C CA . GLU A 1 348 ? 129.124 -51.268 56.077 1.00 33.09 644 GLU A CA 1
ATOM 2750 C C . GLU A 1 348 ? 129.610 -50.552 57.323 1.00 36.09 644 GLU A C 1
ATOM 2751 O O . GLU A 1 348 ? 129.808 -49.337 57.319 1.00 31.92 644 GLU A O 1
ATOM 2757 N N . SER A 1 349 ? 129.829 -51.299 58.425 1.00 36.01 645 SER A N 1
ATOM 2758 C CA . SER A 1 349 ? 130.520 -50.728 59.568 1.00 34.60 645 SER A CA 1
ATOM 2759 C C . SER A 1 349 ? 131.958 -50.360 59.249 1.00 30.44 645 SER A C 1
ATOM 2760 O O . SER A 1 349 ? 132.612 -51.035 58.455 1.00 36.76 645 SER A O 1
ATOM 2763 N N . ASP A 1 350 ? 132.433 -49.297 59.887 1.00 31.36 646 ASP A N 1
ATOM 2764 C CA . ASP A 1 350 ? 133.848 -48.867 59.796 1.00 35.72 646 ASP A CA 1
ATOM 2765 C C . ASP A 1 350 ? 134.150 -48.342 58.400 1.00 36.74 646 ASP A C 1
ATOM 2766 O O . ASP A 1 350 ? 135.296 -48.288 57.962 1.00 36.92 646 ASP A O 1
ATOM 2771 N N . TRP A 1 351 ? 133.051 -47.953 57.728 1.00 31.58 647 TRP A N 1
ATOM 2772 C CA . TRP A 1 351 ? 133.157 -47.250 56.446 1.00 28.38 647 TRP A CA 1
ATOM 2773 C C . TRP A 1 351 ? 132.750 -45.785 56.694 1.00 28.72 647 TRP A C 1
ATOM 2774 O O . TRP A 1 351 ? 132.091 -45.495 57.709 1.00 30.32 647 TRP A O 1
ATOM 2785 N N . LEU A 1 352 ? 133.096 -44.895 55.730 1.00 30.05 648 LEU A N 1
ATOM 2786 C CA . LEU A 1 352 ? 132.888 -43.425 55.809 1.00 24.06 648 LEU A CA 1
ATOM 2787 C C . LEU A 1 352 ? 132.413 -43.006 54.394 1.00 25.75 648 LEU A C 1
ATOM 2788 O O . LEU A 1 352 ? 132.664 -43.702 53.392 1.00 25.76 648 LEU A O 1
ATOM 2793 N N . ILE A 1 353 ? 131.638 -41.931 54.389 1.00 26.12 649 ILE A N 1
ATOM 2794 C CA . ILE A 1 353 ? 131.266 -41.247 53.121 1.00 24.31 649 ILE A CA 1
ATOM 2795 C C . ILE A 1 353 ? 132.369 -40.213 52.774 1.00 23.44 649 ILE A C 1
ATOM 2796 O O . ILE A 1 353 ? 132.876 -39.476 53.633 1.00 26.67 649 ILE A O 1
ATOM 2801 N N . PHE A 1 354 ? 132.776 -40.166 51.484 1.00 22.53 650 PHE A N 1
ATOM 2802 C CA . PHE A 1 354 ? 133.822 -39.312 50.955 1.00 19.88 650 PHE A CA 1
ATOM 2803 C C . PHE A 1 354 ? 133.132 -38.523 49.839 1.00 23.85 650 PHE A C 1
ATOM 2804 O O . PHE A 1 354 ? 132.603 -39.115 48.930 1.00 23.96 650 PHE A O 1
ATOM 2812 N N . ALA A 1 355 ? 133.121 -37.207 49.960 1.00 23.52 651 ALA A N 1
ATOM 2813 C CA . ALA A 1 355 ? 132.450 -36.311 48.936 1.00 24.07 651 ALA A CA 1
ATOM 2814 C C . ALA A 1 355 ? 133.499 -35.386 48.318 1.00 27.11 651 ALA A C 1
ATOM 2815 O O . ALA A 1 355 ? 134.239 -34.663 49.051 1.00 30.60 651 ALA A O 1
ATOM 2817 N N . ALA A 1 356 ? 133.580 -35.363 46.984 1.00 24.42 652 ALA A N 1
ATOM 2818 C CA . ALA A 1 356 ? 134.510 -34.457 46.359 1.00 19.63 652 ALA A CA 1
ATOM 2819 C C . ALA A 1 356 ? 133.698 -33.640 45.305 1.00 23.63 652 ALA A C 1
ATOM 2820 O O . ALA A 1 356 ? 132.863 -34.246 44.569 1.00 22.68 652 ALA A O 1
ATOM 2822 N N . ASP A 1 357 ? 133.995 -32.358 45.230 1.00 22.42 653 ASP A N 1
ATOM 2823 C CA . ASP A 1 357 ? 133.235 -31.427 44.350 1.00 22.48 653 ASP A CA 1
ATOM 2824 C C . ASP A 1 357 ? 134.175 -30.551 43.579 1.00 24.32 653 ASP A C 1
ATOM 2825 O O . ASP A 1 357 ? 135.165 -30.030 44.067 1.00 22.77 653 ASP A O 1
ATOM 2830 N N . TYR A 1 358 ? 133.882 -30.359 42.293 1.00 21.25 654 TYR A N 1
ATOM 2831 C CA . TYR A 1 358 ? 134.587 -29.333 41.566 1.00 19.41 654 TYR A CA 1
ATOM 2832 C C . TYR A 1 358 ? 134.172 -27.975 42.102 1.00 20.06 654 TYR A C 1
ATOM 2833 O O . TYR A 1 358 ? 132.993 -27.654 42.311 1.00 23.81 654 TYR A O 1
ATOM 2842 N N . SER A 1 359 ? 135.145 -27.105 42.277 1.00 19.27 655 SER A N 1
ATOM 2843 C CA . SER A 1 359 ? 134.961 -25.748 42.672 1.00 19.89 655 SER A CA 1
ATOM 2844 C C . SER A 1 359 ? 134.742 -24.844 41.467 1.00 19.07 655 SER A C 1
ATOM 2845 O O . SER A 1 359 ? 135.622 -24.640 40.630 1.00 20.24 655 SER A O 1
ATOM 2848 N N . GLN A 1 360 ? 133.527 -24.354 41.364 1.00 18.65 656 GLN A N 1
ATOM 2849 C CA . GLN A 1 360 ? 133.120 -23.397 40.275 1.00 19.00 656 GLN A CA 1
ATOM 2850 C C . GLN A 1 360 ? 133.459 -23.901 38.880 1.00 17.33 656 GLN A C 1
ATOM 2851 O O . GLN A 1 360 ? 133.997 -23.179 38.074 1.00 17.94 656 GLN A O 1
ATOM 2857 N N . ILE A 1 361 ? 133.080 -25.156 38.582 1.00 18.52 657 ILE A N 1
ATOM 2858 C CA . ILE A 1 361 ? 133.433 -25.722 37.245 1.00 17.99 657 ILE A CA 1
ATOM 2859 C C . ILE A 1 361 ? 132.838 -24.915 36.110 1.00 16.81 657 ILE A C 1
ATOM 2860 O O . ILE A 1 361 ? 133.503 -24.677 35.108 1.00 16.78 657 ILE A O 1
ATOM 2865 N N . GLU A 1 362 ? 131.597 -24.457 36.246 1.00 17.03 658 GLU A N 1
ATOM 2866 C CA . GLU A 1 362 ? 130.987 -23.757 35.068 1.00 17.17 658 GLU A CA 1
ATOM 2867 C C . GLU A 1 362 ? 131.687 -22.406 34.802 1.00 16.46 658 GLU A C 1
ATOM 2868 O O . GLU A 1 362 ? 131.869 -21.999 33.664 1.00 17.06 658 GLU A O 1
ATOM 2874 N N . LEU A 1 363 ? 132.165 -21.730 35.900 1.00 16.88 659 LEU A N 1
ATOM 2875 C CA . LEU A 1 363 ? 132.832 -20.433 35.687 1.00 17.30 659 LEU A CA 1
ATOM 2876 C C . LEU A 1 363 ? 134.229 -20.703 35.097 1.00 18.80 659 LEU A C 1
ATOM 2877 O O . LEU A 1 363 ? 134.710 -19.888 34.275 1.00 19.18 659 LEU A O 1
ATOM 2882 N N . ARG A 1 364 ? 134.863 -21.799 35.500 1.00 16.56 660 ARG A N 1
ATOM 2883 C CA . ARG A 1 364 ? 136.205 -22.205 34.929 1.00 16.57 660 ARG A CA 1
ATOM 2884 C C . ARG A 1 364 ? 136.026 -22.555 33.430 1.00 17.14 660 ARG A C 1
ATOM 2885 O O . ARG A 1 364 ? 136.784 -22.135 32.562 1.00 16.88 660 ARG A O 1
ATOM 2893 N N . VAL A 1 365 ? 134.949 -23.278 33.097 1.00 16.64 661 VAL A N 1
ATOM 2894 C CA . VAL A 1 365 ? 134.674 -23.644 31.741 1.00 19.59 661 VAL A CA 1
ATOM 2895 C C . VAL A 1 365 ? 134.374 -22.423 30.938 1.00 16.17 661 VAL A C 1
ATOM 2896 O O . VAL A 1 365 ? 134.829 -22.306 29.824 1.00 18.57 661 VAL A O 1
ATOM 2900 N N . LEU A 1 366 ? 133.633 -21.447 31.507 1.00 16.30 662 LEU A N 1
ATOM 2901 C CA . LEU A 1 366 ? 133.337 -20.210 30.803 1.00 16.06 662 LEU A CA 1
ATOM 2902 C C . LEU A 1 366 ? 134.700 -19.541 30.498 1.00 19.79 662 LEU A C 1
ATOM 2903 O O . LEU A 1 366 ? 134.919 -19.083 29.454 1.00 18.32 662 LEU A O 1
ATOM 2908 N N . ALA A 1 367 ? 135.564 -19.446 31.513 1.00 20.32 663 ALA A N 1
ATOM 2909 C CA . ALA A 1 367 ? 136.905 -18.778 31.265 1.00 20.45 663 ALA A CA 1
ATOM 2910 C C . ALA A 1 367 ? 137.665 -19.462 30.111 1.00 19.21 663 ALA A C 1
ATOM 2911 O O . ALA A 1 367 ? 138.143 -18.722 29.202 1.00 20.55 663 ALA A O 1
ATOM 2913 N N . HIS A 1 368 ? 137.665 -20.766 30.070 1.00 19.56 664 HIS A N 1
ATOM 2914 C CA . HIS A 1 368 ? 138.342 -21.600 28.989 1.00 18.45 664 HIS A CA 1
ATOM 2915 C C . HIS A 1 368 ? 137.699 -21.271 27.660 1.00 20.47 664 HIS A C 1
ATOM 2916 O O . HIS A 1 368 ? 138.403 -20.917 26.644 1.00 22.00 664 HIS A O 1
ATOM 2923 N N . ILE A 1 369 ? 136.362 -21.399 27.571 1.00 19.87 665 ILE A N 1
ATOM 2924 C CA . ILE A 1 369 ? 135.777 -21.302 26.238 1.00 20.52 665 ILE A CA 1
ATOM 2925 C C . ILE A 1 369 ? 135.749 -19.860 25.732 1.00 22.89 665 ILE A C 1
ATOM 2926 O O . ILE A 1 369 ? 135.860 -19.631 24.468 1.00 23.79 665 ILE A O 1
ATOM 2931 N N . ALA A 1 370 ? 135.649 -18.882 26.641 1.00 19.89 666 ALA A N 1
ATOM 2932 C CA . ALA A 1 370 ? 135.686 -17.496 26.285 1.00 18.65 666 ALA A CA 1
ATOM 2933 C C . ALA A 1 370 ? 137.087 -16.909 26.009 1.00 24.30 666 ALA A C 1
ATOM 2934 O O . ALA A 1 370 ? 137.140 -15.789 25.440 1.00 25.12 666 ALA A O 1
ATOM 2936 N N . GLU A 1 371 ? 138.104 -17.656 26.476 1.00 24.41 667 GLU A N 1
ATOM 2937 C CA . GLU A 1 371 ? 139.522 -17.205 26.335 1.00 29.19 667 GLU A CA 1
ATOM 2938 C C . GLU A 1 371 ? 139.651 -15.796 26.842 1.00 29.84 667 GLU A C 1
ATOM 2939 O O . GLU A 1 371 ? 140.308 -14.968 26.186 1.00 31.67 667 GLU A O 1
ATOM 2945 N N . ASP A 1 372 ? 138.979 -15.449 27.970 1.00 28.14 668 ASP A N 1
ATOM 2946 C CA . ASP A 1 372 ? 138.946 -14.097 28.435 1.00 24.84 668 ASP A CA 1
ATOM 2947 C C . ASP A 1 372 ? 140.144 -13.941 29.350 1.00 25.45 668 ASP A C 1
ATOM 2948 O O . ASP A 1 372 ? 140.329 -14.744 30.270 1.00 23.43 668 ASP A O 1
ATOM 2953 N N . ASP A 1 373 ? 141.057 -13.017 29.008 1.00 27.43 669 ASP A N 1
ATOM 2954 C CA . ASP A 1 373 ? 142.320 -12.981 29.754 1.00 31.31 669 ASP A CA 1
ATOM 2955 C C . ASP A 1 373 ? 142.166 -12.689 31.285 1.00 24.23 669 ASP A C 1
ATOM 2956 O O . ASP A 1 373 ? 142.865 -13.315 32.087 1.00 27.92 669 ASP A O 1
ATOM 2961 N N . ASN A 1 374 ? 141.260 -11.799 31.605 1.00 29.28 670 ASN A N 1
ATOM 2962 C CA . ASN A 1 374 ? 140.996 -11.352 32.999 1.00 26.96 670 ASN A CA 1
ATOM 2963 C C . ASN A 1 374 ? 140.419 -12.498 33.812 1.00 27.18 670 ASN A C 1
ATOM 2964 O O . ASN A 1 374 ? 140.916 -12.886 34.872 1.00 28.21 670 ASN A O 1
ATOM 2969 N N . LEU A 1 375 ? 139.387 -13.148 33.242 1.00 24.02 671 LEU A N 1
ATOM 2970 C CA . LEU A 1 375 ? 138.861 -14.310 33.875 1.00 21.17 671 LEU A CA 1
ATOM 2971 C C . LEU A 1 375 ? 139.835 -15.482 34.064 1.00 20.69 671 LEU A C 1
ATOM 2972 O O . LEU A 1 375 ? 139.880 -16.117 35.101 1.00 21.42 671 LEU A O 1
ATOM 2977 N N . MET A 1 376 ? 140.575 -15.881 32.993 1.00 21.25 672 MET A N 1
ATOM 2978 C CA . MET A 1 376 ? 141.485 -16.995 33.108 1.00 21.92 672 MET A CA 1
ATOM 2979 C C . MET A 1 376 ? 142.597 -16.673 34.118 1.00 19.89 672 MET A C 1
ATOM 2980 O O . MET A 1 376 ? 143.025 -17.579 34.852 1.00 24.55 672 MET A O 1
ATOM 2985 N N . GLU A 1 377 ? 143.017 -15.411 34.158 1.00 24.55 673 GLU A N 1
ATOM 2986 C CA . GLU A 1 377 ? 144.059 -15.114 35.136 1.00 27.74 673 GLU A CA 1
ATOM 2987 C C . GLU A 1 377 ? 143.627 -15.268 36.589 1.00 25.91 673 GLU A C 1
ATOM 2988 O O . GLU A 1 377 ? 144.349 -15.829 37.391 1.00 26.94 673 GLU A O 1
ATOM 2994 N N . ALA A 1 378 ? 142.390 -14.885 36.889 1.00 26.16 674 ALA A N 1
ATOM 2995 C CA . ALA A 1 378 ? 141.845 -15.111 38.194 1.00 22.72 674 ALA A CA 1
ATOM 2996 C C . ALA A 1 378 ? 141.831 -16.533 38.573 1.00 25.73 674 ALA A C 1
ATOM 2997 O O . ALA A 1 378 ? 142.205 -16.891 39.705 1.00 26.94 674 ALA A O 1
ATOM 2999 N N . PHE A 1 379 ? 141.474 -17.456 37.636 1.00 20.45 675 PHE A N 1
ATOM 3000 C CA . PHE A 1 379 ? 141.571 -18.817 38.004 1.00 21.44 675 PHE A CA 1
ATOM 3001 C C . PHE A 1 379 ? 143.004 -19.371 37.978 1.00 22.61 675 PHE A C 1
ATOM 3002 O O . PHE A 1 379 ? 143.272 -20.310 38.714 1.00 25.47 675 PHE A O 1
ATOM 3010 N N . ARG A 1 380 ? 143.840 -18.880 37.068 1.00 24.98 676 ARG A N 1
ATOM 3011 C CA . ARG A 1 380 ? 145.171 -19.477 37.034 1.00 27.92 676 ARG A CA 1
ATOM 3012 C C . ARG A 1 380 ? 145.944 -19.149 38.351 1.00 26.39 676 ARG A C 1
ATOM 3013 O O . ARG A 1 380 ? 146.792 -19.914 38.769 1.00 28.06 676 ARG A O 1
ATOM 3021 N N . ARG A 1 381 ? 145.576 -18.039 38.977 1.00 25.95 677 ARG A N 1
ATOM 3022 C CA . ARG A 1 381 ? 146.218 -17.552 40.230 1.00 28.64 677 ARG A CA 1
ATOM 3023 C C . ARG A 1 381 ? 145.394 -17.936 41.466 1.00 30.36 677 ARG A C 1
ATOM 3024 O O . ARG A 1 381 ? 145.758 -17.628 42.621 1.00 27.94 677 ARG A O 1
ATOM 3032 N N . ASP A 1 382 ? 144.290 -18.666 41.229 1.00 27.55 678 ASP A N 1
ATOM 3033 C CA . ASP A 1 382 ? 143.300 -19.057 42.285 1.00 29.63 678 ASP A CA 1
ATOM 3034 C C . ASP A 1 382 ? 142.849 -17.879 43.210 1.00 26.09 678 ASP A C 1
ATOM 3035 O O . ASP A 1 382 ? 142.739 -18.050 44.450 1.00 31.80 678 ASP A O 1
ATOM 3040 N N . LEU A 1 383 ? 142.475 -16.784 42.561 1.00 25.70 679 LEU A N 1
ATOM 3041 C CA . LEU A 1 383 ? 141.889 -15.623 43.177 1.00 27.40 679 LEU A CA 1
ATOM 3042 C C . LEU A 1 383 ? 140.378 -15.806 43.288 1.00 29.75 679 LEU A C 1
ATOM 3043 O O . LEU A 1 383 ? 139.785 -16.386 42.380 1.00 28.26 679 LEU A O 1
ATOM 3048 N N . ASP A 1 384 ? 139.750 -15.298 44.354 1.00 25.43 680 ASP A N 1
ATOM 3049 C CA . ASP A 1 384 ? 138.319 -15.496 44.647 1.00 26.88 680 ASP A CA 1
ATOM 3050 C C . ASP A 1 384 ? 137.550 -14.732 43.540 1.00 23.59 680 ASP A C 1
ATOM 3051 O O . ASP A 1 384 ? 137.635 -13.517 43.401 1.00 21.82 680 ASP A O 1
ATOM 3056 N N . ILE A 1 385 ? 136.846 -15.475 42.674 1.00 21.20 681 ILE A N 1
ATOM 3057 C CA . ILE A 1 385 ? 136.239 -14.816 41.539 1.00 22.80 681 ILE A CA 1
ATOM 3058 C C . ILE A 1 385 ? 135.062 -13.918 41.941 1.00 19.84 681 ILE A C 1
ATOM 3059 O O . ILE A 1 385 ? 134.745 -13.007 41.211 1.00 20.10 681 ILE A O 1
ATOM 3064 N N . HIS A 1 386 ? 134.339 -14.261 43.024 1.00 22.01 682 HIS A N 1
ATOM 3065 C CA . HIS A 1 386 ? 133.256 -13.375 43.416 1.00 21.59 682 HIS A CA 1
ATOM 3066 C C . HIS A 1 386 ? 133.769 -12.012 43.941 1.00 23.16 682 HIS A C 1
ATOM 3067 O O . HIS A 1 386 ? 133.139 -10.967 43.637 1.00 24.38 682 HIS A O 1
ATOM 3074 N N . THR A 1 387 ? 134.839 -12.074 44.740 1.00 22.46 683 THR A N 1
ATOM 3075 C CA . THR A 1 387 ? 135.451 -10.846 45.180 1.00 22.19 683 THR A CA 1
ATOM 3076 C C . THR A 1 387 ? 136.005 -10.044 44.014 1.00 21.93 683 THR A C 1
ATOM 3077 O O . THR A 1 387 ? 135.919 -8.801 43.954 1.00 23.35 683 THR A O 1
ATOM 3081 N N . LYS A 1 388 ? 136.658 -10.741 43.055 1.00 24.73 684 LYS A N 1
ATOM 3082 C CA . LYS A 1 388 ? 137.155 -10.079 41.893 1.00 26.80 684 LYS A CA 1
ATOM 3083 C C . LYS A 1 388 ? 136.053 -9.361 41.080 1.00 25.32 684 LYS A C 1
ATOM 3084 O O . LYS A 1 388 ? 136.147 -8.161 40.766 1.00 23.80 684 LYS A O 1
ATOM 3090 N N . THR A 1 389 ? 134.942 -10.062 40.863 1.00 24.49 685 THR A N 1
ATOM 3091 C CA . THR A 1 389 ? 133.845 -9.400 40.190 1.00 21.92 685 THR A CA 1
ATOM 3092 C C . THR A 1 389 ? 133.260 -8.205 40.954 1.00 22.96 685 THR A C 1
ATOM 3093 O O . THR A 1 389 ? 132.904 -7.184 40.333 1.00 25.76 685 THR A O 1
ATOM 3097 N N . ALA A 1 390 ? 133.183 -8.360 42.265 1.00 23.89 686 ALA A N 1
ATOM 3098 C CA . ALA A 1 390 ? 132.681 -7.248 43.077 1.00 25.34 686 ALA A CA 1
ATOM 3099 C C . ALA A 1 390 ? 133.562 -6.000 42.944 1.00 29.15 686 ALA A C 1
ATOM 3100 O O . ALA A 1 390 ? 133.037 -4.853 42.811 1.00 27.83 686 ALA A O 1
ATOM 3102 N N . MET A 1 391 ? 134.872 -6.199 42.965 1.00 25.42 687 MET A N 1
ATOM 3103 C CA . MET A 1 391 ? 135.791 -5.102 42.847 1.00 28.28 687 MET A CA 1
ATOM 3104 C C . MET A 1 391 ? 135.578 -4.386 41.527 1.00 37.37 687 MET A C 1
ATOM 3105 O O . MET A 1 391 ? 135.771 -3.182 41.456 1.00 35.55 687 MET A O 1
ATOM 3110 N N . ASP A 1 392 ? 135.207 -5.146 40.481 1.00 33.08 688 ASP A N 1
ATOM 3111 C CA . ASP A 1 392 ? 134.798 -4.587 39.176 1.00 32.70 688 ASP A CA 1
ATOM 3112 C C . ASP A 1 392 ? 133.373 -3.971 39.028 1.00 33.93 688 ASP A C 1
ATOM 3113 O O . ASP A 1 392 ? 133.218 -2.872 38.462 1.00 39.65 688 ASP A O 1
ATOM 3118 N N . ILE A 1 393 ? 132.331 -4.602 39.557 1.00 29.81 689 ILE A N 1
ATOM 3119 C CA . ILE A 1 393 ? 130.983 -4.094 39.419 1.00 31.70 689 ILE A CA 1
ATOM 3120 C C . ILE A 1 393 ? 130.709 -2.936 40.413 1.00 40.34 689 ILE A C 1
ATOM 3121 O O . ILE A 1 393 ? 129.840 -2.050 40.153 1.00 39.24 689 ILE A O 1
ATOM 3126 N N . PHE A 1 394 ? 131.466 -2.894 41.519 1.00 36.05 690 PHE A N 1
ATOM 3127 C CA . PHE A 1 394 ? 131.263 -1.754 42.444 1.00 35.33 690 PHE A CA 1
ATOM 3128 C C . PHE A 1 394 ? 132.375 -0.788 42.381 1.00 38.13 690 PHE A C 1
ATOM 3129 O O . PHE A 1 394 ? 132.260 0.347 42.891 1.00 40.82 690 PHE A O 1
ATOM 3137 N N . GLN A 1 395 ? 133.457 -1.205 41.744 1.00 35.76 691 GLN A N 1
ATOM 3138 C CA . GLN A 1 395 ? 134.680 -0.438 41.614 1.00 39.58 691 GLN A CA 1
ATOM 3139 C C . GLN A 1 395 ? 135.231 -0.001 42.997 1.00 47.72 691 GLN A C 1
ATOM 3140 O O . GLN A 1 395 ? 134.973 1.116 43.456 1.00 52.36 691 GLN A O 1
ATOM 3146 N N . VAL A 1 396 ? 135.964 -0.911 43.641 1.00 41.27 692 VAL A N 1
ATOM 3147 C CA . VAL A 1 396 ? 136.508 -0.763 44.993 1.00 41.27 692 VAL A CA 1
ATOM 3148 C C . VAL A 1 396 ? 137.722 -1.637 45.148 1.00 43.92 692 VAL A C 1
ATOM 3149 O O . VAL A 1 396 ? 137.897 -2.593 44.406 1.00 38.41 692 VAL A O 1
ATOM 3153 N N . SER A 1 397 ? 138.591 -1.329 46.105 1.00 43.67 693 SER A N 1
ATOM 3154 C CA . SER A 1 397 ? 139.723 -2.214 46.393 1.00 39.24 693 SER A CA 1
ATOM 3155 C C . SER A 1 397 ? 139.197 -3.482 47.109 1.00 30.84 693 SER A C 1
ATOM 3156 O O . SER A 1 397 ? 138.029 -3.540 47.604 1.00 32.68 693 SER A O 1
ATOM 3159 N N . GLU A 1 398 ? 140.049 -4.492 47.135 1.00 30.65 694 GLU A N 1
ATOM 3160 C CA . GLU A 1 398 ? 139.723 -5.754 47.793 1.00 34.38 694 GLU A CA 1
ATOM 3161 C C . GLU A 1 398 ? 139.185 -5.599 49.206 1.00 38.98 694 GLU A C 1
ATOM 3162 O O . GLU A 1 398 ? 138.206 -6.224 49.564 1.00 35.17 694 GLU A O 1
ATOM 3168 N N . ASP A 1 399 ? 139.850 -4.759 50.005 1.00 39.80 695 ASP A N 1
ATOM 3169 C CA . ASP A 1 399 ? 139.384 -4.496 51.378 1.00 44.48 695 ASP A CA 1
ATOM 3170 C C . ASP A 1 399 ? 137.999 -3.808 51.500 1.00 44.22 695 ASP A C 1
ATOM 3171 O O . ASP A 1 399 ? 137.297 -3.984 52.506 1.00 45.18 695 ASP A O 1
ATOM 3176 N N . GLU A 1 400 ? 137.598 -3.085 50.465 1.00 39.10 696 GLU A N 1
ATOM 3177 C CA . GLU A 1 400 ? 136.316 -2.395 50.457 1.00 42.52 696 GLU A CA 1
ATOM 3178 C C . GLU A 1 400 ? 135.124 -3.259 50.066 1.00 41.06 696 GLU A C 1
ATOM 3179 O O . GLU A 1 400 ? 133.961 -2.792 50.094 1.00 38.59 696 GLU A O 1
ATOM 3185 N N . VAL A 1 401 ? 135.386 -4.510 49.684 1.00 35.94 697 VAL A N 1
ATOM 3186 C CA . VAL A 1 401 ? 134.288 -5.377 49.294 1.00 35.55 697 VAL A CA 1
ATOM 3187 C C . VAL A 1 401 ? 133.536 -5.858 50.515 1.00 33.73 697 VAL A C 1
ATOM 3188 O O . VAL A 1 401 ? 134.066 -6.606 51.326 1.00 37.53 697 VAL A O 1
ATOM 3192 N N . THR A 1 402 ? 132.264 -5.485 50.602 1.00 37.28 698 THR A N 1
ATOM 3193 C CA . THR A 1 402 ? 131.438 -5.993 51.682 1.00 35.48 698 THR A CA 1
ATOM 3194 C C . THR A 1 402 ? 130.872 -7.356 51.417 1.00 46.52 698 THR A C 1
ATOM 3195 O O . THR A 1 402 ? 130.785 -7.809 50.240 1.00 40.05 698 THR A O 1
ATOM 3199 N N . PRO A 1 403 ? 130.496 -8.057 52.493 1.00 43.39 699 PRO A N 1
ATOM 3200 C CA . PRO A 1 403 ? 129.787 -9.304 52.425 1.00 40.15 699 PRO A CA 1
ATOM 3201 C C . PRO A 1 403 ? 128.631 -9.239 51.415 1.00 44.68 699 PRO A C 1
ATOM 3202 O O . PRO A 1 403 ? 128.425 -10.210 50.681 1.00 38.59 699 PRO A O 1
ATOM 3206 N N . ASN A 1 404 ? 127.956 -8.080 51.365 1.00 43.05 700 ASN A N 1
ATOM 3207 C CA . ASN A 1 404 ? 126.757 -7.849 50.555 1.00 45.58 700 ASN A CA 1
ATOM 3208 C C . ASN A 1 404 ? 127.168 -7.639 49.105 1.00 39.52 700 ASN A C 1
ATOM 3209 O O . ASN A 1 404 ? 126.530 -8.144 48.214 1.00 37.95 700 ASN A O 1
ATOM 3214 N N . MET A 1 405 ? 128.205 -6.845 48.885 1.00 36.39 701 MET A N 1
ATOM 3215 C CA . MET A 1 405 ? 128.780 -6.692 47.545 1.00 36.36 701 MET A CA 1
ATOM 3216 C C . MET A 1 405 ? 129.155 -8.078 46.957 1.00 34.63 701 MET A C 1
ATOM 3217 O O . MET A 1 405 ? 128.874 -8.332 45.772 1.00 30.05 701 MET A O 1
ATOM 3222 N N . ARG A 1 406 ? 129.784 -8.967 47.735 1.00 33.73 702 ARG A N 1
ATOM 3223 C CA . ARG A 1 406 ? 130.183 -10.247 47.197 1.00 31.13 702 ARG A CA 1
ATOM 3224 C C . ARG A 1 406 ? 128.961 -11.040 46.790 1.00 30.98 702 ARG A C 1
ATOM 3225 O O . ARG A 1 406 ? 128.983 -11.766 45.800 1.00 28.18 702 ARG A O 1
ATOM 3233 N N . ARG A 1 407 ? 127.882 -10.983 47.588 1.00 33.50 703 ARG A N 1
ATOM 3234 C CA . ARG A 1 407 ? 126.624 -11.658 47.271 1.00 35.71 703 ARG A CA 1
ATOM 3235 C C . ARG A 1 407 ? 126.058 -11.220 45.913 1.00 29.82 703 ARG A C 1
ATOM 3236 O O . ARG A 1 407 ? 125.689 -12.062 45.072 1.00 28.51 703 ARG A O 1
ATOM 3244 N N . GLN A 1 408 ? 126.093 -9.922 45.706 1.00 29.11 704 GLN A N 1
ATOM 3245 C CA . GLN A 1 408 ? 125.563 -9.343 44.492 1.00 30.74 704 GLN A CA 1
ATOM 3246 C C . GLN A 1 408 ? 126.455 -9.798 43.318 1.00 28.55 704 GLN A C 1
ATOM 3247 O O . GLN A 1 408 ? 125.943 -10.152 42.248 1.00 26.52 704 GLN A O 1
ATOM 3253 N N . ALA A 1 409 ? 127.765 -9.680 43.510 1.00 25.80 705 ALA A N 1
ATOM 3254 C CA . ALA A 1 409 ? 128.722 -10.075 42.411 1.00 24.49 705 ALA A CA 1
ATOM 3255 C C . ALA A 1 409 ? 128.605 -11.593 42.123 1.00 21.71 705 AL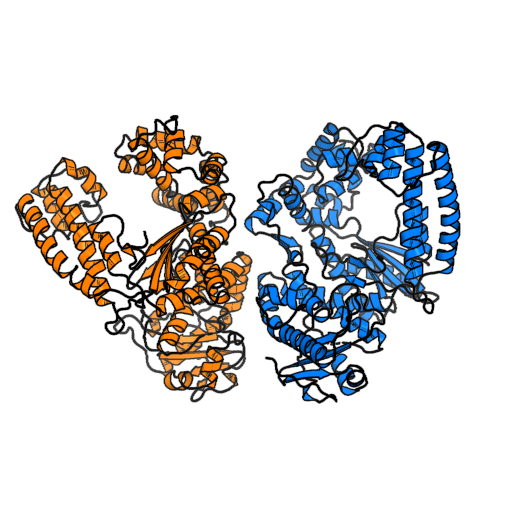A A C 1
ATOM 3256 O O . ALA A 1 409 ? 128.790 -12.009 40.952 1.00 21.34 705 ALA A O 1
ATOM 3258 N N . LYS A 1 410 ? 128.334 -12.454 43.097 1.00 25.52 706 LYS A N 1
ATOM 3259 C CA . LYS A 1 410 ? 128.136 -13.845 42.840 1.00 24.56 706 LYS A CA 1
ATOM 3260 C C . LYS A 1 410 ? 126.902 -14.083 41.971 1.00 24.91 706 LYS A C 1
ATOM 3261 O O . LYS A 1 410 ? 126.933 -14.934 41.086 1.00 25.54 706 LYS A O 1
ATOM 3267 N N . ALA A 1 411 ? 125.836 -13.252 42.224 1.00 25.41 707 ALA A N 1
ATOM 3268 C CA . ALA A 1 411 ? 124.648 -13.393 41.483 1.00 25.27 707 ALA A CA 1
ATOM 3269 C C . ALA A 1 411 ? 124.909 -12.959 40.053 1.00 25.08 707 ALA A C 1
ATOM 3270 O O . ALA A 1 411 ? 124.418 -13.552 39.135 1.00 23.01 707 ALA A O 1
ATOM 3272 N N . VAL A 1 412 ? 125.693 -11.918 39.882 1.00 22.18 708 VAL A N 1
ATOM 3273 C CA . VAL A 1 412 ? 126.083 -11.564 38.552 1.00 20.45 708 VAL A CA 1
ATOM 3274 C C . VAL A 1 412 ? 126.914 -12.683 37.841 1.00 22.07 708 VAL A C 1
ATOM 3275 O O . VAL A 1 412 ? 126.707 -13.038 36.666 1.00 22.98 708 VAL A O 1
ATOM 3279 N N . ASN A 1 413 ? 127.898 -13.220 38.555 1.00 20.45 709 ASN A N 1
ATOM 3280 C CA . ASN A 1 413 ? 128.762 -14.270 37.969 1.00 19.42 709 ASN A CA 1
ATOM 3281 C C . ASN A 1 413 ? 128.044 -15.548 37.504 1.00 19.90 709 ASN A C 1
ATOM 3282 O O . ASN A 1 413 ? 128.250 -15.946 36.347 1.00 22.46 709 ASN A O 1
ATOM 3287 N N . TYR A 1 414 ? 127.079 -16.019 38.303 1.00 22.01 710 TYR A N 1
ATOM 3288 C CA . TYR A 1 414 ? 126.295 -17.166 37.811 1.00 25.59 710 TYR A CA 1
ATOM 3289 C C . TYR A 1 414 ? 125.226 -16.668 36.877 1.00 23.80 710 TYR A C 1
ATOM 3290 O O . TYR A 1 414 ? 124.927 -17.407 35.941 1.00 25.61 710 TYR A O 1
ATOM 3299 N N . GLY A 1 415 ? 124.678 -15.472 37.051 1.00 22.28 711 GLY A N 1
ATOM 3300 C CA . GLY A 1 415 ? 123.694 -15.009 36.104 1.00 20.76 711 GLY A CA 1
ATOM 3301 C C . GLY A 1 415 ? 124.161 -14.943 34.665 1.00 23.49 711 GLY A C 1
ATOM 3302 O O . GLY A 1 415 ? 123.450 -15.329 33.750 1.00 21.55 711 GLY A O 1
ATOM 3303 N N . ILE A 1 416 ? 125.397 -14.467 34.486 1.00 22.85 712 ILE A N 1
ATOM 3304 C CA . ILE A 1 416 ? 125.997 -14.401 33.163 1.00 22.67 712 ILE A CA 1
ATOM 3305 C C . ILE A 1 416 ? 126.050 -15.761 32.461 1.00 19.57 712 ILE A C 1
ATOM 3306 O O . ILE A 1 416 ? 125.724 -15.875 31.247 1.00 22.61 712 ILE A O 1
ATOM 3311 N N . VAL A 1 417 ? 126.392 -16.791 33.214 1.00 20.63 713 VAL A N 1
ATOM 3312 C CA . VAL A 1 417 ? 126.402 -18.199 32.715 1.00 20.78 713 VAL A CA 1
ATOM 3313 C C . VAL A 1 417 ? 125.047 -18.664 32.246 1.00 21.86 713 VAL A C 1
ATOM 3314 O O . VAL A 1 417 ? 124.991 -19.407 31.288 1.00 20.21 713 VAL A O 1
ATOM 3318 N N . TYR A 1 418 ? 123.981 -18.072 32.803 1.00 18.14 714 TYR A N 1
ATOM 3319 C CA . TYR A 1 418 ? 122.614 -18.423 32.355 1.00 18.88 714 TYR A CA 1
ATOM 3320 C C . TYR A 1 418 ? 121.970 -17.433 31.438 1.00 19.39 714 TYR A C 1
ATOM 3321 O O . TYR A 1 418 ? 120.754 -17.589 31.138 1.00 21.38 714 TYR A O 1
ATOM 3330 N N . GLY A 1 419 ? 122.692 -16.416 30.968 1.00 19.82 715 GLY A N 1
ATOM 3331 C CA . GLY A 1 419 ? 122.050 -15.417 30.123 1.00 19.93 715 GLY A CA 1
ATOM 3332 C C . GLY A 1 419 ? 121.094 -14.469 30.819 1.00 21.17 715 GLY A C 1
ATOM 3333 O O . GLY A 1 419 ? 120.167 -13.998 30.171 1.00 22.09 715 GLY A O 1
ATOM 3334 N N . ILE A 1 420 ? 121.359 -14.125 32.071 1.00 20.79 716 ILE A N 1
ATOM 3335 C CA . ILE A 1 420 ? 120.489 -13.206 32.805 1.00 21.28 716 ILE A CA 1
ATOM 3336 C C . ILE A 1 420 ? 120.389 -11.810 32.118 1.00 22.29 716 ILE A C 1
ATOM 3337 O O . ILE A 1 420 ? 121.394 -11.314 31.569 1.00 22.25 716 ILE A O 1
ATOM 3342 N N . SER A 1 421 ? 119.192 -11.275 32.192 1.00 27.60 717 SER A N 1
ATOM 3343 C CA . SER A 1 421 ? 118.890 -9.907 31.704 1.00 27.38 717 SER A CA 1
ATOM 3344 C C . SER A 1 421 ? 119.013 -8.984 32.915 1.00 24.12 717 SER A C 1
ATOM 3345 O O . SER A 1 421 ? 119.024 -9.416 34.050 1.00 22.23 717 SER A O 1
ATOM 3348 N N . ASP A 1 422 ? 119.016 -7.676 32.637 1.00 25.76 718 ASP A N 1
ATOM 3349 C CA . ASP A 1 422 ? 118.922 -6.713 33.768 1.00 26.28 718 ASP A CA 1
ATOM 3350 C C . ASP A 1 422 ? 117.645 -6.831 34.593 1.00 24.23 718 ASP A C 1
ATOM 3351 O O . ASP A 1 422 ? 117.679 -6.740 35.817 1.00 26.83 718 ASP A O 1
ATOM 3356 N N . TYR A 1 423 ? 116.524 -7.121 33.942 1.00 24.18 719 TYR A N 1
ATOM 3357 C CA . TYR A 1 423 ? 115.300 -7.418 34.653 1.00 26.94 719 TYR A CA 1
ATOM 3358 C C . TYR A 1 423 ? 115.496 -8.578 35.638 1.00 22.77 719 TYR A C 1
ATOM 3359 O O . TYR A 1 423 ? 115.159 -8.523 36.809 1.00 26.93 719 TYR A O 1
ATOM 3368 N N . GLY A 1 424 ? 116.021 -9.720 35.150 1.00 23.03 720 GLY A N 1
ATOM 3369 C CA . GLY A 1 424 ? 116.222 -10.849 36.026 1.00 25.61 720 GLY A CA 1
ATOM 3370 C C . GLY A 1 424 ? 117.144 -10.582 37.153 1.00 23.09 720 GLY A C 1
ATOM 3371 O O . GLY A 1 424 ? 116.907 -11.077 38.271 1.00 24.22 720 GLY A O 1
ATOM 3372 N N . LEU A 1 425 ? 118.227 -9.844 36.871 1.00 20.94 721 LEU A N 1
ATOM 3373 C CA . LEU A 1 425 ? 119.205 -9.554 37.920 1.00 21.81 721 LEU A CA 1
ATOM 3374 C C . LEU A 1 425 ? 118.591 -8.637 38.998 1.00 22.86 721 LEU A C 1
ATOM 3375 O O . LEU A 1 425 ? 118.736 -8.880 40.222 1.00 22.87 721 LEU A O 1
ATOM 3380 N N . ALA A 1 426 ? 117.792 -7.678 38.522 1.00 23.61 722 ALA A N 1
ATOM 3381 C CA . ALA A 1 426 ? 117.060 -6.758 39.455 1.00 24.50 722 ALA A CA 1
ATOM 3382 C C . ALA A 1 426 ? 116.091 -7.487 40.331 1.00 28.05 722 ALA A C 1
ATOM 3383 O O . ALA A 1 426 ? 116.088 -7.228 41.511 1.00 29.72 722 ALA A O 1
ATOM 3385 N N . GLN A 1 427 ? 115.327 -8.448 39.773 1.00 28.62 723 GLN A N 1
ATOM 3386 C CA . GLN A 1 427 ? 114.402 -9.294 40.565 1.00 30.13 723 GLN A CA 1
ATOM 3387 C C . GLN A 1 427 ? 115.124 -10.179 41.543 1.00 33.93 723 GLN A C 1
ATOM 3388 O O . GLN A 1 427 ? 114.756 -10.283 42.734 1.00 37.39 723 GLN A O 1
ATOM 3394 N N . ASN A 1 428 ? 116.216 -10.796 41.097 1.00 32.13 724 ASN A N 1
ATOM 3395 C CA . ASN A 1 428 ? 117.004 -11.681 41.969 1.00 30.63 724 ASN A CA 1
ATOM 3396 C C . ASN A 1 428 ? 117.585 -10.917 43.125 1.00 31.53 724 ASN A C 1
ATOM 3397 O O . ASN A 1 428 ? 117.530 -11.386 44.280 1.00 37.43 724 ASN A O 1
ATOM 3402 N N . LEU A 1 429 ? 118.110 -9.730 42.837 1.00 31.38 725 LEU A N 1
ATOM 3403 C CA . LEU A 1 429 ? 118.773 -8.991 43.863 1.00 29.52 725 LEU A CA 1
ATOM 3404 C C . LEU A 1 429 ? 117.900 -8.023 44.645 1.00 33.05 725 LEU A C 1
ATOM 3405 O O . LEU A 1 429 ? 118.319 -7.419 45.646 1.00 33.79 725 LEU A O 1
ATOM 3410 N N . ASN A 1 430 ? 116.689 -7.874 44.148 1.00 30.45 726 ASN A N 1
ATOM 3411 C CA . ASN A 1 430 ? 115.734 -6.842 44.654 1.00 33.22 726 ASN A CA 1
ATOM 3412 C C . ASN A 1 430 ? 116.387 -5.458 44.681 1.00 28.91 726 ASN A C 1
ATOM 3413 O O . ASN A 1 430 ? 116.402 -4.778 45.697 1.00 28.65 726 ASN A O 1
ATOM 3418 N N . ILE A 1 431 ? 116.986 -5.062 43.559 1.00 31.65 727 ILE A N 1
ATOM 3419 C CA . ILE A 1 431 ? 117.620 -3.753 43.366 1.00 27.99 727 ILE A CA 1
ATOM 3420 C C . ILE A 1 431 ? 117.082 -3.035 42.131 1.00 31.08 727 ILE A C 1
ATOM 3421 O O . ILE A 1 431 ? 116.404 -3.649 41.321 1.00 27.72 727 ILE A O 1
ATOM 3426 N N . SER A 1 432 ? 117.341 -1.736 41.995 1.00 28.90 728 SER A N 1
ATOM 3427 C CA . SER A 1 432 ? 116.887 -0.907 40.860 1.00 33.18 728 SER A CA 1
ATOM 3428 C C . SER A 1 432 ? 117.328 -1.562 39.513 1.00 30.34 728 SER A C 1
ATOM 3429 O O . SER A 1 432 ? 118.467 -1.924 39.362 1.00 28.25 728 SER A O 1
ATOM 3432 N N . ARG A 1 433 ? 116.423 -1.605 38.536 1.00 29.52 729 ARG A N 1
ATOM 3433 C CA . ARG A 1 433 ? 116.815 -2.185 37.207 1.00 27.58 729 ARG A CA 1
ATOM 3434 C C . ARG A 1 433 ? 117.924 -1.374 36.530 1.00 28.61 729 ARG A C 1
ATOM 3435 O O . ARG A 1 433 ? 118.824 -1.857 35.874 1.00 27.34 729 ARG A O 1
ATOM 3443 N N . LYS A 1 434 ? 117.937 -0.089 36.796 1.00 28.32 730 LYS A N 1
ATOM 3444 C CA . LYS A 1 434 ? 119.020 0.748 36.336 1.00 27.90 730 LYS A CA 1
ATOM 3445 C C . LYS A 1 434 ? 120.366 0.322 36.853 1.00 26.88 730 LYS A C 1
ATOM 3446 O O . LYS A 1 434 ? 121.362 0.230 36.084 1.00 29.74 730 LYS A O 1
ATOM 3452 N N . GLU A 1 435 ? 120.399 0.021 38.143 1.00 28.62 731 GLU A N 1
ATOM 3453 C CA . GLU A 1 435 ? 121.624 -0.438 38.764 1.00 32.50 731 GLU A CA 1
ATOM 3454 C C . GLU A 1 435 ? 122.037 -1.820 38.211 1.00 29.72 731 GLU A C 1
ATOM 3455 O O . GLU A 1 435 ? 123.174 -2.035 37.877 1.00 28.58 731 GLU A O 1
ATOM 3461 N N . ALA A 1 436 ? 121.073 -2.721 38.140 1.00 26.40 732 ALA A N 1
ATOM 3462 C CA . ALA A 1 436 ? 121.326 -4.067 37.571 1.00 27.27 732 ALA A CA 1
ATOM 3463 C C . ALA A 1 436 ? 121.962 -3.972 36.184 1.00 24.76 732 ALA A C 1
ATOM 3464 O O . ALA A 1 436 ? 122.917 -4.720 35.864 1.00 22.05 732 ALA A O 1
ATOM 3466 N N . ALA A 1 437 ? 121.398 -3.092 35.351 1.00 26.33 733 ALA A N 1
ATOM 3467 C CA . ALA A 1 437 ? 121.928 -2.929 34.021 1.00 24.87 733 ALA A CA 1
ATOM 3468 C C . ALA A 1 437 ? 123.342 -2.450 34.045 1.00 24.46 733 ALA A C 1
ATOM 3469 O O . ALA A 1 437 ? 124.215 -2.935 33.294 1.00 27.64 733 ALA A O 1
ATOM 3471 N N . GLU A 1 438 ? 123.625 -1.475 34.915 1.00 28.47 734 GLU A N 1
ATOM 3472 C CA . GLU A 1 438 ? 125.052 -1.083 35.085 1.00 26.24 734 GLU A CA 1
ATOM 3473 C C . GLU A 1 438 ? 125.964 -2.179 35.520 1.00 25.73 734 GLU A C 1
ATOM 3474 O O . GLU A 1 438 ? 127.063 -2.221 35.019 1.00 26.61 734 GLU A O 1
ATOM 3480 N N . PHE A 1 439 ? 125.525 -3.079 36.416 1.00 24.57 735 PHE A N 1
ATOM 3481 C CA . PHE A 1 439 ? 126.366 -4.171 36.857 1.00 24.27 735 PHE A CA 1
ATOM 3482 C C . PHE A 1 439 ? 126.771 -5.050 35.638 1.00 23.99 735 PHE A C 1
ATOM 3483 O O . PHE A 1 439 ? 127.911 -5.471 35.515 1.00 24.11 735 PHE A O 1
ATOM 3491 N N . ILE A 1 440 ? 125.778 -5.370 34.794 1.00 23.07 736 ILE A N 1
ATOM 3492 C CA . ILE A 1 440 ? 126.033 -6.199 33.648 1.00 23.63 736 ILE A CA 1
ATOM 3493 C C . ILE A 1 440 ? 126.952 -5.521 32.674 1.00 24.81 736 ILE A C 1
ATOM 3494 O O . ILE A 1 440 ? 127.983 -6.106 32.209 1.00 22.99 736 ILE A O 1
ATOM 3499 N N . GLU A 1 441 ? 126.654 -4.253 32.422 1.00 25.39 737 GLU A N 1
ATOM 3500 C CA . GLU A 1 441 ? 127.556 -3.504 31.540 1.00 29.00 737 GLU A CA 1
ATOM 3501 C C . GLU A 1 441 ? 129.024 -3.509 32.083 1.00 25.57 737 GLU A C 1
ATOM 3502 O O . GLU A 1 441 ? 129.995 -3.726 31.366 1.00 25.88 737 GLU A O 1
ATOM 3508 N N . ARG A 1 442 ? 129.195 -3.232 33.390 1.00 26.89 738 ARG A N 1
ATOM 3509 C CA . ARG A 1 442 ? 130.517 -3.314 34.002 1.00 26.84 738 ARG A CA 1
ATOM 3510 C C . ARG A 1 442 ? 131.188 -4.660 33.970 1.00 27.42 738 ARG A C 1
ATOM 3511 O O . ARG A 1 442 ? 132.388 -4.795 33.766 1.00 24.14 738 ARG A O 1
ATOM 3519 N N . TYR A 1 443 ? 130.417 -5.738 34.121 1.00 22.78 739 TYR A N 1
ATOM 3520 C CA . TYR A 1 443 ? 130.969 -7.043 33.932 1.00 22.29 739 TYR A CA 1
ATOM 3521 C C . TYR A 1 443 ? 131.564 -7.248 32.509 1.00 23.08 739 TYR A C 1
ATOM 3522 O O . TYR A 1 443 ? 132.680 -7.739 32.426 1.00 21.15 739 TYR A O 1
ATOM 3531 N N . PHE A 1 444 ? 130.781 -6.921 31.486 1.00 21.97 740 PHE A N 1
ATOM 3532 C CA . PHE A 1 444 ? 131.229 -7.167 30.083 1.00 22.22 740 PHE A CA 1
ATOM 3533 C C . PHE A 1 444 ? 132.418 -6.264 29.756 1.00 27.98 740 PHE A C 1
ATOM 3534 O O . PHE A 1 444 ? 133.352 -6.723 29.102 1.00 27.16 740 PHE A O 1
ATOM 3542 N N . GLU A 1 445 ? 132.454 -5.073 30.360 1.00 27.08 741 GLU A N 1
ATOM 3543 C CA . GLU A 1 445 ? 133.682 -4.216 30.207 1.00 29.51 741 GLU A CA 1
ATOM 3544 C C . GLU A 1 445 ? 134.916 -4.823 30.900 1.00 25.52 741 GLU A C 1
ATOM 3545 O O . GLU A 1 445 ? 136.070 -4.720 30.425 1.00 30.08 741 GLU A O 1
ATOM 3551 N N . SER A 1 446 ? 134.716 -5.458 32.049 1.00 24.16 742 SER A N 1
ATOM 3552 C CA A SER A 1 446 ? 135.785 -6.168 32.749 0.50 26.84 742 SER A CA 1
ATOM 3553 C CA B SER A 1 446 ? 135.768 -6.159 32.757 0.50 24.54 742 SER A CA 1
ATOM 3554 C C . SER A 1 446 ? 136.217 -7.480 32.123 1.00 29.88 742 SER A C 1
ATOM 3555 O O . SER A 1 446 ? 137.372 -7.850 32.191 1.00 26.65 742 SER A O 1
ATOM 3560 N N . PHE A 1 447 ? 135.254 -8.211 31.505 1.00 22.73 743 PHE A N 1
ATOM 3561 C CA . PHE A 1 447 ? 135.489 -9.498 30.922 1.00 25.39 743 PHE A CA 1
ATOM 3562 C C . PHE A 1 447 ? 135.059 -9.499 29.439 1.00 26.59 743 PHE A C 1
ATOM 3563 O O . PHE A 1 447 ? 134.105 -10.175 28.995 1.00 24.72 743 PHE A O 1
ATOM 3571 N N . PRO A 1 448 ? 135.767 -8.748 28.593 1.00 22.75 744 PRO A N 1
ATOM 3572 C CA . PRO A 1 448 ? 135.261 -8.562 27.278 1.00 22.66 744 PRO A CA 1
ATOM 3573 C C . PRO A 1 448 ? 135.324 -9.840 26.443 1.00 24.01 744 PRO A C 1
ATOM 3574 O O . PRO A 1 448 ? 134.562 -9.878 25.537 1.00 25.20 744 PRO A O 1
ATOM 3578 N N . GLY A 1 449 ? 136.148 -10.845 26.765 1.00 23.01 745 GLY A N 1
ATOM 3579 C CA . GLY A 1 449 ? 136.156 -12.086 25.979 1.00 23.59 745 GLY A CA 1
ATOM 3580 C C . GLY A 1 449 ? 134.869 -12.868 26.215 1.00 25.16 745 GLY A C 1
ATOM 3581 O O . GLY A 1 449 ? 134.399 -13.541 25.297 1.00 20.11 745 GLY A O 1
ATOM 3582 N N . VAL A 1 450 ? 134.258 -12.670 27.382 1.00 23.08 746 VAL A N 1
ATOM 3583 C CA . VAL A 1 450 ? 132.935 -13.291 27.650 1.00 19.37 746 VAL A CA 1
ATOM 3584 C C . VAL A 1 450 ? 131.891 -12.673 26.692 1.00 22.31 746 VAL A C 1
ATOM 3585 O O . VAL A 1 450 ? 131.030 -13.413 26.082 1.00 21.56 746 VAL A O 1
ATOM 3589 N N . LYS A 1 451 ? 131.845 -11.331 26.525 1.00 20.51 747 LYS A N 1
ATOM 3590 C CA . LYS A 1 451 ? 130.983 -10.699 25.630 1.00 22.48 747 LYS A CA 1
ATOM 3591 C C . LYS A 1 451 ? 131.208 -11.202 24.156 1.00 21.47 747 LYS A C 1
ATOM 3592 O O . LYS A 1 451 ? 130.217 -11.492 23.423 1.00 22.58 747 LYS A O 1
ATOM 3598 N N . ARG A 1 452 ? 132.459 -11.328 23.762 1.00 20.23 748 ARG A N 1
ATOM 3599 C CA . ARG A 1 452 ? 132.834 -11.739 22.381 1.00 22.30 748 ARG A CA 1
ATOM 3600 C C . ARG A 1 452 ? 132.327 -13.164 22.199 1.00 23.83 748 ARG A C 1
ATOM 3601 O O . ARG A 1 452 ? 131.721 -13.494 21.130 1.00 23.54 748 ARG A O 1
ATOM 3609 N N . TYR A 1 453 ? 132.491 -13.967 23.235 1.00 22.50 749 TYR A N 1
ATOM 3610 C CA . TYR A 1 453 ? 132.073 -15.403 23.140 1.00 21.53 749 TYR A CA 1
ATOM 3611 C C . TYR A 1 453 ? 130.562 -15.465 22.939 1.00 21.61 749 TYR A C 1
ATOM 3612 O O . TYR A 1 453 ? 130.054 -16.244 22.103 1.00 20.87 749 TYR A O 1
ATOM 3621 N N . MET A 1 454 ? 129.829 -14.669 23.696 1.00 20.60 750 MET A N 1
ATOM 3622 C CA A MET A 1 454 ? 128.349 -14.678 23.548 0.50 22.23 750 MET A CA 1
ATOM 3623 C CA B MET A 1 454 ? 128.341 -14.626 23.530 0.50 20.75 750 MET A CA 1
ATOM 3624 C C . MET A 1 454 ? 127.922 -14.275 22.109 1.00 25.43 750 MET A C 1
ATOM 3625 O O . MET A 1 454 ? 127.026 -14.910 21.502 1.00 23.59 750 MET A O 1
ATOM 3634 N N . GLU A 1 455 ? 128.588 -13.285 21.510 1.00 21.46 751 GLU A N 1
ATOM 3635 C CA . GLU A 1 455 ? 128.254 -12.918 20.168 1.00 23.26 751 GLU A CA 1
ATOM 3636 C C . GLU A 1 455 ? 128.695 -14.035 19.213 1.00 21.09 751 GLU A C 1
ATOM 3637 O O . GLU A 1 455 ? 127.947 -14.405 18.273 1.00 23.31 751 GLU A O 1
ATOM 3643 N N . ASN A 1 456 ? 129.889 -14.580 19.408 1.00 20.83 752 ASN A N 1
ATOM 3644 C CA . ASN A 1 456 ? 130.426 -15.523 18.474 1.00 19.06 752 ASN A CA 1
ATOM 3645 C C . ASN A 1 456 ? 129.570 -16.842 18.520 1.00 18.43 752 ASN A C 1
ATOM 3646 O O . ASN A 1 456 ? 129.356 -17.466 17.496 1.00 21.35 752 ASN A O 1
ATOM 3651 N N . ILE A 1 457 ? 129.198 -17.303 19.716 1.00 18.59 753 ILE A N 1
ATOM 3652 C CA . ILE A 1 457 ? 128.474 -18.605 19.795 1.00 18.08 753 ILE A CA 1
ATOM 3653 C C . ILE A 1 457 ? 127.068 -18.479 19.194 1.00 17.03 753 ILE A C 1
ATOM 3654 O O . ILE A 1 457 ? 126.534 -19.460 18.657 1.00 18.75 753 ILE A O 1
ATOM 3659 N N . VAL A 1 458 ? 126.435 -17.331 19.336 1.00 17.36 754 VAL A N 1
ATOM 3660 C CA . VAL A 1 458 ? 125.130 -17.163 18.701 1.00 17.39 754 VAL A CA 1
ATOM 3661 C C . VAL A 1 458 ? 125.283 -17.222 17.187 1.00 19.18 754 VAL A C 1
ATOM 3662 O O . VAL A 1 458 ? 124.516 -17.888 16.444 1.00 19.64 754 VAL A O 1
ATOM 3666 N N . GLN A 1 459 ? 126.264 -16.502 16.697 1.00 19.21 755 GLN A N 1
ATOM 3667 C CA . GLN A 1 459 ? 126.578 -16.582 15.263 1.00 22.12 755 GLN A CA 1
ATOM 3668 C C . GLN A 1 459 ? 126.896 -17.989 14.768 1.00 22.80 755 GLN A C 1
ATOM 3669 O O . GLN A 1 459 ? 126.388 -18.407 13.720 1.00 21.45 755 GLN A O 1
ATOM 3675 N N . GLU A 1 460 ? 127.672 -18.724 15.524 1.00 19.69 756 GLU A N 1
ATOM 3676 C CA . GLU A 1 460 ? 128.017 -20.118 15.173 1.00 20.97 756 GLU A CA 1
ATOM 3677 C C . GLU A 1 460 ? 126.702 -20.936 15.128 1.00 20.42 756 GLU A C 1
ATOM 3678 O O . GLU A 1 460 ? 126.505 -21.777 14.210 1.00 20.27 756 GLU A O 1
ATOM 3684 N N . ALA A 1 461 ? 125.817 -20.794 16.131 1.00 19.07 757 ALA A N 1
ATOM 3685 C CA . ALA A 1 461 ? 124.557 -21.523 16.126 1.00 18.80 757 ALA A CA 1
ATOM 3686 C C . ALA A 1 461 ? 123.729 -21.201 14.892 1.00 17.20 757 ALA A C 1
ATOM 3687 O O . ALA A 1 461 ? 123.019 -22.032 14.401 1.00 18.39 757 ALA A O 1
ATOM 3689 N N . LYS A 1 462 ? 123.688 -19.934 14.484 1.00 17.59 758 LYS A N 1
ATOM 3690 C CA . LYS A 1 462 ? 122.916 -19.520 13.289 1.00 17.00 758 LYS A CA 1
ATOM 3691 C C . LYS A 1 462 ? 123.529 -20.195 12.082 1.00 17.99 758 LYS A C 1
ATOM 3692 O O . LYS A 1 462 ? 122.755 -20.758 11.230 1.00 20.06 758 LYS A O 1
ATOM 3698 N N . GLN A 1 463 ? 124.851 -20.190 11.949 1.00 17.92 759 GLN A N 1
ATOM 3699 C CA . GLN A 1 463 ? 125.515 -20.706 10.721 1.00 18.60 759 GLN A CA 1
ATOM 3700 C C . GLN A 1 463 ? 125.472 -22.207 10.635 1.00 17.92 759 GLN A C 1
ATOM 3701 O O . GLN A 1 463 ? 125.247 -22.811 9.539 1.00 19.76 759 GLN A O 1
ATOM 3707 N N . LYS A 1 464 ? 125.669 -22.885 11.807 1.00 17.03 760 LYS A N 1
ATOM 3708 C CA . LYS A 1 464 ? 125.741 -24.350 11.777 1.00 16.21 760 LYS A CA 1
ATOM 3709 C C . LYS A 1 464 ? 124.446 -25.039 12.175 1.00 17.13 760 LYS A C 1
ATOM 3710 O O . LYS A 1 464 ? 124.212 -26.184 11.704 1.00 17.63 760 LYS A O 1
ATOM 3716 N N . GLY A 1 465 ? 123.623 -24.386 12.963 1.00 16.53 761 GLY A N 1
ATOM 3717 C CA . GLY A 1 465 ? 122.312 -24.995 13.354 1.00 16.33 761 GLY A CA 1
ATOM 3718 C C . GLY A 1 465 ? 122.405 -25.640 14.725 1.00 15.59 761 GLY A C 1
ATOM 3719 O O . GLY A 1 465 ? 121.380 -26.078 15.244 1.00 15.98 761 GLY A O 1
ATOM 3720 N N . TYR A 1 466 ? 123.589 -25.619 15.334 1.00 15.25 762 TYR A N 1
ATOM 3721 C CA . TYR A 1 466 ? 123.773 -26.342 16.642 1.00 14.90 762 TYR A CA 1
ATOM 3722 C C . TYR A 1 466 ? 125.006 -25.788 17.281 1.00 16.54 762 TYR A C 1
ATOM 3723 O O . TYR A 1 466 ? 125.825 -25.054 16.679 1.00 16.40 762 TYR A O 1
ATOM 3732 N N . VAL A 1 467 ? 125.109 -26.062 18.579 1.00 14.95 763 VAL A N 1
ATOM 3733 C CA . VAL A 1 467 ? 126.370 -25.711 19.326 1.00 15.15 763 VAL A CA 1
ATOM 3734 C C . VAL A 1 467 ? 126.926 -27.009 19.894 1.00 15.81 763 VAL A C 1
ATOM 3735 O O . VAL A 1 467 ? 126.231 -28.015 19.968 1.00 15.29 763 VAL A O 1
ATOM 3739 N N . THR A 1 468 ? 128.186 -26.974 20.334 1.00 15.30 764 THR A N 1
ATOM 3740 C CA . THR A 1 468 ? 128.862 -28.249 20.734 1.00 16.77 764 THR A CA 1
ATOM 3741 C C . THR A 1 468 ? 129.551 -27.995 22.077 1.00 15.88 764 THR A C 1
ATOM 3742 O O . THR A 1 468 ? 129.769 -26.796 22.482 1.00 19.87 764 THR A O 1
ATOM 3746 N N . THR A 1 469 ? 129.878 -29.119 22.734 1.00 15.84 765 THR A N 1
ATOM 3747 C CA . THR A 1 469 ? 130.669 -29.086 23.966 1.00 17.08 765 THR A CA 1
ATOM 3748 C C . THR A 1 469 ? 132.050 -29.588 23.757 1.00 15.84 765 THR A C 1
ATOM 3749 O O . THR A 1 469 ? 132.484 -30.030 22.629 1.00 17.70 765 THR A O 1
ATOM 3753 N N . LEU A 1 470 ? 132.876 -29.555 24.845 1.00 19.07 766 LEU A N 1
ATOM 3754 C CA A LEU A 1 470 ? 134.304 -29.925 24.748 0.50 20.43 766 LEU A CA 1
ATOM 3755 C CA B LEU A 1 470 ? 134.312 -29.956 24.790 0.50 18.32 766 LEU A CA 1
ATOM 3756 C C . LEU A 1 470 ? 134.517 -31.308 24.154 1.00 18.26 766 LEU A C 1
ATOM 3757 O O . LEU A 1 470 ? 135.424 -31.517 23.316 1.00 20.73 766 LEU A O 1
ATOM 3766 N N . LEU A 1 471 ? 133.692 -32.287 24.522 1.00 16.87 767 LEU A N 1
ATOM 3767 C CA . LEU A 1 471 ? 133.839 -33.620 23.991 1.00 18.33 767 LEU A CA 1
ATOM 3768 C C . LEU A 1 471 ? 132.857 -33.952 22.817 1.00 16.62 767 LEU A C 1
ATOM 3769 O O . LEU A 1 471 ? 132.647 -35.146 22.544 1.00 19.39 767 LEU A O 1
ATOM 3774 N N . HIS A 1 472 ? 132.328 -32.894 22.215 1.00 17.83 768 HIS A N 1
ATOM 3775 C CA . HIS A 1 472 ? 131.611 -32.925 20.909 1.00 17.31 768 HIS A CA 1
ATOM 3776 C C . HIS A 1 472 ? 130.185 -33.376 21.047 1.00 17.70 768 HIS A C 1
ATOM 3777 O O . HIS A 1 472 ? 129.558 -33.809 20.062 1.00 17.51 768 HIS A O 1
ATOM 3784 N N . ARG A 1 473 ? 129.625 -33.221 22.262 1.00 15.16 769 ARG A N 1
ATOM 3785 C CA . ARG A 1 473 ? 128.165 -33.363 22.333 1.00 15.10 769 ARG A CA 1
ATOM 3786 C C . ARG A 1 473 ? 127.568 -32.156 21.581 1.00 15.55 769 ARG A C 1
ATOM 3787 O O . ARG A 1 473 ? 128.175 -31.073 21.492 1.00 17.86 769 ARG A O 1
ATOM 3795 N N . ARG A 1 474 ? 126.360 -32.343 21.016 1.00 16.51 770 ARG A N 1
ATOM 3796 C CA . ARG A 1 474 ? 125.717 -31.273 20.241 1.00 16.32 770 ARG A CA 1
ATOM 3797 C C . ARG A 1 474 ? 124.317 -30.993 20.735 1.00 16.83 770 ARG A C 1
ATOM 3798 O O . ARG A 1 474 ? 123.642 -31.862 21.332 1.00 17.67 770 ARG A O 1
ATOM 3806 N N . ARG A 1 475 ? 123.841 -29.774 20.557 1.00 14.73 771 ARG A N 1
ATOM 3807 C CA . ARG A 1 475 ? 122.459 -29.416 20.788 1.00 14.53 771 ARG A CA 1
ATOM 3808 C C . ARG A 1 475 ? 122.041 -28.547 19.590 1.00 15.90 771 ARG A C 1
ATOM 3809 O O . ARG A 1 475 ? 122.599 -27.475 19.340 1.00 14.76 771 ARG A O 1
ATOM 3817 N N . TYR A 1 476 ? 120.984 -28.979 18.910 1.00 15.16 772 TYR A N 1
ATOM 3818 C CA . TYR A 1 476 ? 120.434 -28.191 17.795 1.00 14.63 772 TYR A CA 1
ATOM 3819 C C . TYR A 1 476 ? 119.565 -27.066 18.280 1.00 16.97 772 TYR A C 1
ATOM 3820 O O . TYR A 1 476 ? 118.850 -27.195 19.304 1.00 16.33 772 TYR A O 1
ATOM 3829 N N . LEU A 1 477 ? 119.671 -25.873 17.646 1.00 16.54 773 LEU A N 1
ATOM 3830 C CA . LEU A 1 477 ? 118.967 -24.689 18.087 1.00 16.32 773 LEU A CA 1
ATOM 3831 C C . LEU A 1 477 ? 118.304 -24.012 16.889 1.00 20.37 773 LEU A C 1
ATOM 3832 O O . LEU A 1 477 ? 118.630 -22.875 16.545 1.00 20.96 773 LEU A O 1
ATOM 3837 N N . PRO A 1 478 ? 117.298 -24.665 16.335 1.00 19.96 774 PRO A N 1
ATOM 3838 C CA . PRO A 1 478 ? 116.615 -24.076 15.133 1.00 22.89 774 PRO A CA 1
ATOM 3839 C C . PRO A 1 478 ? 115.909 -22.754 15.491 1.00 25.39 774 PRO A C 1
ATOM 3840 O O . PRO A 1 478 ? 115.779 -21.913 14.588 1.00 26.79 774 PRO A O 1
ATOM 3844 N N . ASP A 1 479 ? 115.494 -22.495 16.723 1.00 20.96 775 ASP A N 1
ATOM 3845 C CA . ASP A 1 479 ? 114.875 -21.180 17.024 1.00 21.79 775 ASP A CA 1
ATOM 3846 C C . ASP A 1 479 ? 115.748 -19.968 17.074 1.00 24.07 775 ASP A C 1
ATOM 3847 O O . ASP A 1 479 ? 115.259 -18.846 17.331 1.00 24.95 775 ASP A O 1
ATOM 3852 N N . ILE A 1 480 ? 117.048 -20.158 16.857 1.00 20.75 776 ILE A N 1
ATOM 3853 C CA . ILE A 1 480 ? 118.024 -19.079 16.949 1.00 24.09 776 ILE A CA 1
ATOM 3854 C C . ILE A 1 480 ? 117.674 -17.997 15.888 1.00 24.92 776 ILE A C 1
ATOM 3855 O O . ILE A 1 480 ? 118.015 -16.844 16.052 1.00 29.15 776 ILE A O 1
ATOM 3860 N N . THR A 1 481 ? 116.888 -18.385 14.903 1.00 27.07 777 THR A N 1
ATOM 3861 C CA . THR A 1 481 ? 116.538 -17.466 13.806 1.00 35.09 777 THR A CA 1
ATOM 3862 C C . THR A 1 481 ? 115.091 -16.953 13.891 1.00 38.26 777 THR A C 1
ATOM 3863 O O . THR A 1 481 ? 114.627 -16.274 12.959 1.00 38.87 777 THR A O 1
ATOM 3867 N N . SER A 1 482 ? 114.384 -17.219 14.985 1.00 31.66 778 SER A N 1
ATOM 3868 C CA . SER A 1 482 ? 112.945 -16.891 15.106 1.00 37.16 778 SER A CA 1
ATOM 3869 C C . SER A 1 482 ? 112.696 -15.392 15.119 1.00 37.20 778 SER A C 1
ATOM 3870 O O . SER A 1 482 ? 113.484 -14.594 15.681 1.00 36.87 778 SER A O 1
ATOM 3873 N N . ARG A 1 483 ? 111.579 -15.004 14.516 1.00 43.39 779 ARG A N 1
ATOM 3874 C CA . ARG A 1 483 ? 111.122 -13.626 14.547 1.00 37.27 779 ARG A CA 1
ATOM 3875 C C . ARG A 1 483 ? 110.558 -13.257 15.868 1.00 36.16 779 ARG A C 1
ATOM 3876 O O . ARG A 1 483 ? 110.561 -12.060 16.195 1.00 43.69 779 ARG A O 1
ATOM 3884 N N . ASN A 1 484 ? 110.079 -14.235 16.644 1.00 31.59 780 ASN A N 1
ATOM 3885 C CA . ASN A 1 484 ? 109.593 -13.963 17.973 1.00 38.60 780 ASN A CA 1
ATOM 3886 C C . ASN A 1 484 ? 110.753 -13.698 18.948 1.00 43.03 780 ASN A C 1
ATOM 3887 O O . ASN A 1 484 ? 111.663 -14.550 19.128 1.00 34.09 780 ASN A O 1
ATOM 3892 N N . PHE A 1 485 ? 110.709 -12.528 19.571 1.00 37.80 781 PHE A N 1
ATOM 3893 C CA . PHE A 1 485 ? 111.769 -12.070 20.449 1.00 39.00 781 PHE A CA 1
ATOM 3894 C C . PHE A 1 485 ? 111.985 -13.073 21.570 1.00 36.72 781 PHE A C 1
ATOM 3895 O O . PHE A 1 485 ? 113.145 -13.422 21.882 1.00 31.97 781 PHE A O 1
ATOM 3903 N N . ASN A 1 486 ? 110.895 -13.550 22.163 1.00 36.57 782 ASN A N 1
ATOM 3904 C CA . ASN A 1 486 ? 110.965 -14.415 23.315 1.00 38.72 782 ASN A CA 1
ATOM 3905 C C . ASN A 1 486 ? 111.563 -15.751 22.885 1.00 39.35 782 ASN A C 1
ATOM 3906 O O . ASN A 1 486 ? 112.498 -16.245 23.545 1.00 31.11 782 ASN A O 1
ATOM 3911 N N . VAL A 1 487 ? 111.112 -16.273 21.744 1.00 32.39 783 VAL A N 1
ATOM 3912 C CA . VAL A 1 487 ? 111.645 -17.572 21.238 1.00 32.40 783 VAL A CA 1
ATOM 3913 C C . VAL A 1 487 ? 113.117 -17.472 20.883 1.00 30.11 783 VAL A C 1
ATOM 3914 O O . VAL A 1 487 ? 113.941 -18.321 21.315 1.00 24.78 783 VAL A O 1
ATOM 3918 N N . ARG A 1 488 ? 113.488 -16.448 20.112 1.00 25.92 784 ARG A N 1
ATOM 3919 C CA A ARG A 1 488 ? 114.880 -16.195 19.732 0.50 25.06 784 ARG A CA 1
ATOM 3920 C CA B ARG A 1 488 ? 114.888 -16.313 19.726 0.50 23.61 784 ARG A CA 1
ATOM 3921 C C . ARG A 1 488 ? 115.768 -15.969 20.918 1.00 22.90 784 ARG A C 1
ATOM 3922 O O . ARG A 1 488 ? 116.902 -16.488 20.973 1.00 21.59 784 ARG A O 1
ATOM 3937 N N . SER A 1 489 ? 115.294 -15.172 21.898 1.00 23.84 785 SER A N 1
ATOM 3938 C CA . SER A 1 489 ? 116.141 -14.847 23.023 1.00 23.76 785 SER A CA 1
ATOM 3939 C C . SER A 1 489 ? 116.417 -16.118 23.851 1.00 22.70 785 SER A C 1
ATOM 3940 O O . SER A 1 489 ? 117.539 -16.285 24.293 1.00 23.26 785 SER A O 1
ATOM 3943 N N . PHE A 1 490 ? 115.416 -16.974 24.027 1.00 21.95 786 PHE A N 1
ATOM 3944 C CA . PHE A 1 490 ? 115.656 -18.205 24.807 1.00 21.08 786 PHE A CA 1
ATOM 3945 C C . PHE A 1 490 ? 116.678 -19.060 24.032 1.00 23.22 786 PHE A C 1
ATOM 3946 O O . PHE A 1 490 ? 117.578 -19.646 24.666 1.00 19.20 786 PHE A O 1
ATOM 3954 N N . ALA A 1 491 ? 116.549 -19.168 22.711 1.00 18.96 787 ALA A N 1
ATOM 3955 C CA . ALA A 1 491 ? 117.554 -19.951 21.947 1.00 19.17 787 ALA A CA 1
ATOM 3956 C C . ALA A 1 491 ? 118.971 -19.366 22.084 1.00 17.65 787 ALA A C 1
ATOM 3957 O O . ALA A 1 491 ? 119.977 -20.081 22.127 1.00 18.48 787 ALA A O 1
ATOM 3959 N N . GLU A 1 492 ? 119.102 -18.018 22.102 1.00 18.83 788 GLU A N 1
ATOM 3960 C CA . GLU A 1 492 ? 120.421 -17.445 22.258 1.00 17.66 788 GLU A CA 1
ATOM 3961 C C . GLU A 1 492 ? 121.004 -17.751 23.645 1.00 18.60 788 GLU A C 1
ATOM 3962 O O . GLU A 1 492 ? 122.196 -17.940 23.742 1.00 19.95 788 GLU A O 1
ATOM 3968 N N . ARG A 1 493 ? 120.150 -17.758 24.689 1.00 18.18 789 ARG A N 1
ATOM 3969 C CA . ARG A 1 493 ? 120.669 -18.111 26.013 1.00 17.04 789 ARG A CA 1
ATOM 3970 C C . ARG A 1 493 ? 121.077 -19.609 25.985 1.00 17.26 789 ARG A C 1
ATOM 3971 O O . ARG A 1 493 ? 122.077 -19.914 26.658 1.00 18.14 789 ARG A O 1
ATOM 3979 N N . MET A 1 494 ? 120.329 -20.453 25.281 1.00 17.33 790 MET A N 1
ATOM 3980 C CA . MET A 1 494 ? 120.802 -21.923 25.165 1.00 16.48 790 MET A CA 1
ATOM 3981 C C . MET A 1 494 ? 122.153 -21.959 24.476 1.00 15.76 790 MET A C 1
ATOM 3982 O O . MET A 1 494 ? 123.025 -22.797 24.776 1.00 16.75 790 MET A O 1
ATOM 3987 N N . ALA A 1 495 ? 122.335 -21.148 23.418 1.00 17.13 791 ALA A N 1
ATOM 3988 C CA . ALA A 1 495 ? 123.575 -21.207 22.677 1.00 15.52 791 ALA A CA 1
ATOM 3989 C C . ALA A 1 495 ? 124.775 -20.842 23.596 1.00 17.19 791 ALA A C 1
ATOM 3990 O O . ALA A 1 495 ? 125.826 -21.457 23.497 1.00 18.16 791 ALA A O 1
ATOM 3992 N N . MET A 1 496 ? 124.590 -19.842 24.434 1.00 18.57 792 MET A N 1
ATOM 3993 C CA A MET A 1 496 ? 125.607 -19.373 25.365 0.50 20.63 792 MET A CA 1
ATOM 3994 C CA B MET A 1 496 ? 125.805 -19.536 25.245 0.50 17.75 792 MET A CA 1
ATOM 3995 C C . MET A 1 496 ? 125.868 -20.477 26.457 1.00 20.01 792 MET A C 1
ATOM 3996 O O . MET A 1 496 ? 126.971 -20.826 26.792 1.00 19.65 792 MET A O 1
ATOM 4005 N N . ASN A 1 497 ? 124.747 -21.009 26.998 1.00 15.31 793 ASN A N 1
ATOM 4006 C CA . ASN A 1 497 ? 124.842 -21.835 28.218 1.00 15.60 793 ASN A CA 1
ATOM 4007 C C . ASN A 1 497 ? 125.198 -23.290 27.909 1.00 15.22 793 ASN A C 1
ATOM 4008 O O . ASN A 1 497 ? 125.936 -23.938 28.672 1.00 16.04 793 ASN A O 1
ATOM 4013 N N . THR A 1 498 ? 124.626 -23.850 26.852 1.00 14.59 794 THR A N 1
ATOM 4014 C CA . THR A 1 498 ? 124.804 -25.312 26.692 1.00 14.15 794 THR A CA 1
ATOM 4015 C C . THR A 1 498 ? 126.253 -25.710 26.516 1.00 15.73 794 THR A C 1
ATOM 4016 O O . THR A 1 498 ? 126.661 -26.743 27.109 1.00 15.81 794 THR A O 1
ATOM 4020 N N . PRO A 1 499 ? 127.144 -24.952 25.826 1.00 15.77 795 PRO A N 1
ATOM 4021 C CA . PRO A 1 499 ? 128.526 -25.408 25.779 1.00 16.37 795 PRO A CA 1
ATOM 4022 C C . PRO A 1 499 ? 129.163 -25.395 27.154 1.00 16.19 795 PRO A C 1
ATOM 4023 O O . PRO A 1 499 ? 130.084 -26.220 27.392 1.00 17.62 795 PRO A O 1
ATOM 4027 N N . ILE A 1 500 ? 128.724 -24.512 28.049 1.00 15.02 796 ILE A N 1
ATOM 4028 C CA A ILE A 1 500 ? 129.255 -24.401 29.445 0.50 15.55 796 ILE A CA 1
ATOM 4029 C CA B ILE A 1 500 ? 129.295 -24.489 29.406 0.50 15.00 796 ILE A CA 1
ATOM 4030 C C . ILE A 1 500 ? 128.783 -25.629 30.250 1.00 16.14 796 ILE A C 1
ATOM 4031 O O . ILE A 1 500 ? 129.588 -26.447 30.757 1.00 16.03 796 ILE A O 1
ATOM 4040 N N . GLN A 1 501 ? 127.480 -25.719 30.396 1.00 15.68 797 GLN A N 1
ATOM 4041 C CA . GLN A 1 501 ? 126.865 -26.774 31.206 1.00 16.76 797 GLN A CA 1
ATOM 4042 C C . GLN A 1 501 ? 127.240 -28.146 30.642 1.00 14.72 797 GLN A C 1
ATOM 4043 O O . GLN A 1 501 ? 127.586 -29.089 31.412 1.00 15.87 797 GLN A O 1
ATOM 4049 N N . GLY A 1 502 ? 127.186 -28.301 29.313 1.00 14.54 798 GLY A N 1
ATOM 4050 C CA . GLY A 1 502 ? 127.531 -29.552 28.738 1.00 14.06 798 GLY A CA 1
ATOM 4051 C C . GLY A 1 502 ? 128.977 -29.941 28.797 1.00 14.39 798 GLY A C 1
ATOM 4052 O O . GLY A 1 502 ? 129.261 -31.105 29.003 1.00 14.33 798 GLY A O 1
ATOM 4053 N N . SER A 1 503 ? 129.872 -28.961 28.651 1.00 15.30 799 SER A N 1
ATOM 4054 C CA . SER A 1 503 ? 131.263 -29.315 28.774 1.00 16.14 799 SER A CA 1
ATOM 4055 C C . SER A 1 503 ? 131.563 -29.681 30.233 1.00 15.14 799 SER A C 1
ATOM 4056 O O . SER A 1 503 ? 132.341 -30.644 30.478 1.00 15.68 799 SER A O 1
ATOM 4059 N N . ALA A 1 504 ? 130.945 -29.010 31.181 1.00 15.30 800 ALA A N 1
ATOM 4060 C CA . ALA A 1 504 ? 131.133 -29.430 32.621 1.00 15.77 800 ALA A CA 1
ATOM 4061 C C . ALA A 1 504 ? 130.624 -30.823 32.810 1.00 16.70 800 ALA A C 1
ATOM 4062 O O . ALA A 1 504 ? 131.197 -31.612 33.598 1.00 18.02 800 ALA A O 1
ATOM 4064 N N . ALA A 1 505 ? 129.532 -31.228 32.124 1.00 14.77 801 ALA A N 1
ATOM 4065 C CA . ALA A 1 505 ? 129.018 -32.593 32.267 1.00 13.91 801 ALA A CA 1
ATOM 4066 C C . ALA A 1 505 ? 129.998 -33.601 31.653 1.00 16.41 801 ALA A C 1
ATOM 4067 O O . ALA A 1 505 ? 130.199 -34.689 32.210 1.00 17.41 801 ALA A O 1
ATOM 4069 N N . ASP A 1 506 ? 130.584 -33.275 30.489 1.00 16.09 802 ASP A N 1
ATOM 4070 C CA . ASP A 1 506 ? 131.543 -34.186 29.823 1.00 16.77 802 ASP A CA 1
ATOM 4071 C C . ASP A 1 506 ? 132.747 -34.407 30.781 1.00 17.80 802 ASP A C 1
ATOM 4072 O O . ASP A 1 506 ? 133.206 -35.542 30.856 1.00 19.09 802 ASP A O 1
ATOM 4077 N N . ILE A 1 507 ? 133.174 -33.349 31.464 1.00 15.36 803 ILE A N 1
ATOM 4078 C CA . ILE A 1 507 ? 134.414 -33.413 32.344 1.00 17.17 803 ILE A CA 1
ATOM 4079 C C . ILE A 1 507 ? 134.133 -34.351 33.496 1.00 19.65 803 ILE A C 1
ATOM 4080 O O . ILE A 1 507 ? 134.924 -35.305 33.742 1.00 18.22 803 ILE A O 1
ATOM 4085 N N . ILE A 1 508 ? 132.975 -34.231 34.168 1.00 16.95 804 ILE A N 1
ATOM 4086 C CA . ILE A 1 508 ? 132.791 -35.138 35.322 1.00 16.77 804 ILE A CA 1
ATOM 4087 C C . ILE A 1 508 ? 132.482 -36.556 34.902 1.00 19.30 804 ILE A C 1
ATOM 4088 O O . ILE A 1 508 ? 132.841 -37.500 35.604 1.00 18.60 804 ILE A O 1
ATOM 4093 N N . LYS A 1 509 ? 131.810 -36.790 33.743 1.00 14.98 805 LYS A N 1
ATOM 4094 C CA . LYS A 1 509 ? 131.660 -38.123 33.261 1.00 15.24 805 LYS A CA 1
ATOM 4095 C C . LYS A 1 509 ? 133.027 -38.778 32.982 1.00 19.21 805 LYS A C 1
ATOM 4096 O O . LYS A 1 509 ? 133.203 -39.992 33.322 1.00 19.21 805 LYS A O 1
ATOM 4102 N N . LYS A 1 510 ? 133.928 -38.030 32.336 1.00 17.90 806 LYS A N 1
ATOM 4103 C CA . LYS A 1 510 ? 135.300 -38.602 32.029 1.00 19.93 806 LYS A CA 1
ATOM 4104 C C . LYS A 1 510 ? 135.956 -38.882 33.411 1.00 19.27 806 LYS A C 1
ATOM 4105 O O . LYS A 1 510 ? 136.576 -39.949 33.603 1.00 21.74 806 LYS A O 1
ATOM 4111 N N . ALA A 1 511 ? 135.790 -37.966 34.330 1.00 18.27 807 ALA A N 1
ATOM 4112 C CA . ALA A 1 511 ? 136.373 -38.249 35.709 1.00 19.71 807 ALA A CA 1
ATOM 4113 C C . ALA A 1 511 ? 135.863 -39.508 36.313 1.00 22.23 807 ALA A C 1
ATOM 4114 O O . ALA A 1 511 ? 136.603 -40.272 36.986 1.00 22.47 807 ALA A O 1
ATOM 4116 N N . MET A 1 512 ? 134.604 -39.813 36.173 1.00 19.93 808 MET A N 1
ATOM 4117 C CA . MET A 1 512 ? 134.056 -41.015 36.717 1.00 17.53 808 MET A CA 1
ATOM 4118 C C . MET A 1 512 ? 134.645 -42.239 36.145 1.00 20.02 808 MET A C 1
ATOM 4119 O O . MET A 1 512 ? 134.906 -43.242 36.886 1.00 20.84 808 MET A O 1
ATOM 4124 N N . ILE A 1 513 ? 134.844 -42.274 34.819 1.00 18.24 809 ILE A N 1
ATOM 4125 C CA . ILE A 1 513 ? 135.475 -43.398 34.187 1.00 19.25 809 ILE A CA 1
ATOM 4126 C C . ILE A 1 513 ? 136.913 -43.549 34.640 1.00 20.98 809 ILE A C 1
ATOM 4127 O O . ILE A 1 513 ? 137.277 -44.686 35.032 1.00 23.68 809 ILE A O 1
ATOM 4132 N N . ASP A 1 514 ? 137.658 -42.469 34.710 1.00 20.54 810 ASP A N 1
ATOM 4133 C CA . ASP A 1 514 ? 139.117 -42.473 35.124 1.00 22.73 810 ASP A CA 1
ATOM 4134 C C . ASP A 1 514 ? 139.173 -42.890 36.599 1.00 27.12 810 ASP A C 1
ATOM 4135 O O . ASP A 1 514 ? 140.036 -43.768 36.985 1.00 24.64 810 ASP A O 1
ATOM 4140 N N . LEU A 1 515 ? 138.206 -42.466 37.411 1.00 25.50 811 LEU A N 1
ATOM 4141 C CA . LEU A 1 515 ? 138.232 -42.839 38.868 1.00 23.42 811 LEU A CA 1
ATOM 4142 C C . LEU A 1 515 ? 137.938 -44.303 39.045 1.00 26.50 811 LEU A C 1
ATOM 4143 O O . LEU A 1 515 ? 138.629 -45.009 39.886 1.00 26.44 811 LEU A O 1
ATOM 4148 N N . ASN A 1 516 ? 136.934 -44.816 38.386 0.40 16.97 812 ASN A N 1
ATOM 4149 C CA A ASN A 1 516 ? 136.610 -46.215 38.534 0.60 23.25 812 ASN A CA 1
ATOM 4150 C CA B ASN A 1 516 ? 136.646 -46.241 38.518 0.40 22.02 812 ASN A CA 1
ATOM 4151 C C . ASN A 1 516 ? 137.838 -47.088 38.099 0.40 19.14 812 ASN A C 1
ATOM 4152 O O . ASN A 1 516 ? 138.168 -48.096 38.774 0.40 15.23 812 ASN A O 1
ATOM 4161 N N . ALA A 1 517 ? 138.571 -46.631 37.075 1.00 24.17 813 ALA A N 1
ATOM 4162 C CA . ALA A 1 517 ? 139.754 -47.388 36.602 1.00 29.13 813 ALA A CA 1
ATOM 4163 C C . ALA A 1 517 ? 140.768 -47.447 37.712 1.00 30.14 813 ALA A C 1
ATOM 4164 O O . ALA A 1 517 ? 141.303 -48.516 37.971 1.00 28.23 813 ALA A O 1
ATOM 4166 N N . ARG A 1 518 ? 141.001 -46.328 38.352 1.00 27.12 814 ARG A N 1
ATOM 4167 C CA . ARG A 1 518 ? 142.057 -46.223 39.434 1.00 28.54 814 ARG A CA 1
ATOM 4168 C C . ARG A 1 518 ? 141.663 -46.985 40.702 1.00 36.92 814 ARG A C 1
ATOM 4169 O O . ARG A 1 518 ? 142.510 -47.673 41.328 1.00 32.60 814 ARG A O 1
ATOM 4177 N N . LEU A 1 519 ? 140.366 -47.007 41.020 1.00 32.29 815 LEU A N 1
ATOM 4178 C CA . LEU A 1 519 ? 139.963 -47.714 42.218 1.00 28.35 815 LEU A CA 1
ATOM 4179 C C . LEU A 1 519 ? 140.200 -49.223 42.001 1.00 35.94 815 LEU A C 1
ATOM 4180 O O . LEU A 1 519 ? 140.696 -49.906 42.902 1.00 33.11 815 LEU A O 1
ATOM 4185 N N . LYS A 1 520 ? 139.871 -49.707 40.809 1.00 32.74 816 LYS A N 1
ATOM 4186 C CA . LYS A 1 520 ? 140.032 -51.120 40.392 1.00 36.01 816 LYS A CA 1
ATOM 4187 C C . LYS A 1 520 ? 141.509 -51.507 40.309 1.00 36.22 816 LYS A C 1
ATOM 4188 O O . LYS A 1 520 ? 141.918 -52.627 40.774 1.00 34.11 816 LYS A O 1
ATOM 4194 N N . GLU A 1 521 ? 142.319 -50.597 39.762 1.00 32.80 817 GLU A N 1
ATOM 4195 C CA . GLU A 1 521 ? 143.787 -50.784 39.693 1.00 33.22 817 GLU A CA 1
ATOM 4196 C C . GLU A 1 521 ? 144.355 -51.072 41.085 1.00 34.28 817 GLU A C 1
ATOM 4197 O O . GLU A 1 521 ? 145.203 -52.002 41.247 1.00 37.44 817 GLU A O 1
ATOM 4203 N N . GLU A 1 522 ? 143.903 -50.320 42.092 1.00 34.44 818 GLU A N 1
ATOM 4204 C CA . GLU A 1 522 ? 144.526 -50.386 43.411 1.00 33.84 818 GLU A CA 1
ATOM 4205 C C . GLU A 1 522 ? 143.828 -51.376 44.330 1.00 35.41 818 GLU A C 1
ATOM 4206 O O . GLU A 1 522 ? 144.280 -51.587 45.470 1.00 38.47 818 GLU A O 1
ATOM 4212 N N . ARG A 1 523 ? 142.786 -52.035 43.793 1.00 31.64 819 ARG A N 1
ATOM 4213 C CA . ARG A 1 523 ? 142.011 -53.029 44.498 1.00 35.40 819 ARG A CA 1
ATOM 4214 C C . ARG A 1 523 ? 141.402 -52.419 45.791 1.00 37.27 819 ARG A C 1
ATOM 4215 O O . ARG A 1 523 ? 141.411 -53.028 46.881 1.00 31.71 819 ARG A O 1
ATOM 4223 N N . LEU A 1 524 ? 140.864 -51.201 45.685 1.00 33.41 820 LEU A N 1
ATOM 4224 C CA . LEU A 1 524 ? 140.213 -50.555 46.810 1.00 30.02 820 LEU A CA 1
ATOM 4225 C C . LEU A 1 524 ? 138.799 -51.008 46.892 1.00 29.99 820 LEU A C 1
ATOM 4226 O O . LEU A 1 524 ? 138.180 -51.334 45.875 1.00 33.62 820 LEU A O 1
ATOM 4231 N N . GLN A 1 525 ? 138.281 -51.084 48.109 1.00 28.05 821 GLN A N 1
ATOM 4232 C CA . GLN A 1 525 ? 136.890 -51.384 48.270 1.00 30.78 821 GLN A CA 1
ATOM 4233 C C . GLN A 1 525 ? 136.042 -50.110 47.996 1.00 29.41 821 GLN A C 1
ATOM 4234 O O . GLN A 1 525 ? 134.855 -50.272 47.768 1.00 30.73 821 GLN A O 1
ATOM 4240 N N . ALA A 1 526 ? 136.635 -48.919 48.026 1.00 26.94 822 ALA A N 1
ATOM 4241 C CA . ALA A 1 526 ? 135.866 -47.646 47.792 1.00 25.70 822 ALA A CA 1
ATOM 4242 C C . ALA A 1 526 ? 135.100 -47.782 46.489 1.00 27.52 822 ALA A C 1
ATOM 4243 O O . ALA A 1 526 ? 135.585 -48.357 45.492 1.00 28.57 822 ALA A O 1
ATOM 4245 N N . HIS A 1 527 ? 133.875 -47.262 46.484 1.00 27.41 823 HIS A N 1
ATOM 4246 C CA . HIS A 1 527 ? 133.219 -47.217 45.181 1.00 24.72 823 HIS A CA 1
ATOM 4247 C C . HIS A 1 527 ? 132.268 -46.005 45.240 1.00 25.26 823 HIS A C 1
ATOM 4248 O O . HIS A 1 527 ? 131.837 -45.461 46.300 1.00 24.78 823 HIS A O 1
ATOM 4255 N N . LEU A 1 528 ? 131.881 -45.650 44.020 1.00 22.67 824 LEU A N 1
ATOM 4256 C CA . LEU A 1 528 ? 130.905 -44.576 43.804 1.00 19.83 824 LEU A CA 1
ATOM 4257 C C . LEU A 1 528 ? 129.558 -44.891 44.211 1.00 20.22 824 LEU A C 1
ATOM 4258 O O . LEU A 1 528 ? 129.076 -45.981 43.991 1.00 23.31 824 LEU A O 1
ATOM 4263 N N . LEU A 1 529 ? 128.925 -43.910 44.903 1.00 18.04 825 LEU A N 1
ATOM 4264 C CA . LEU A 1 529 ? 127.508 -44.002 45.207 1.00 19.49 825 LEU A CA 1
ATOM 4265 C C . LEU A 1 529 ? 126.683 -43.075 44.287 1.00 17.53 825 LEU A C 1
ATOM 4266 O O . LEU A 1 529 ? 125.584 -43.441 43.812 1.00 19.26 825 LEU A O 1
ATOM 4271 N N . LEU A 1 530 ? 127.138 -41.832 44.210 1.00 18.59 826 LEU A N 1
ATOM 4272 C CA . LEU A 1 530 ? 126.209 -40.821 43.620 1.00 19.52 826 LEU A CA 1
ATOM 4273 C C . LEU A 1 530 ? 127.096 -39.855 42.839 1.00 17.82 826 LEU A C 1
ATOM 4274 O O . LEU A 1 530 ? 128.266 -39.559 43.074 1.00 17.93 826 LEU A O 1
ATOM 4279 N N . GLN A 1 531 ? 126.537 -39.339 41.742 1.00 18.28 827 GLN A N 1
ATOM 4280 C CA . GLN A 1 531 ? 127.022 -38.135 41.079 1.00 17.68 827 GLN A CA 1
ATOM 4281 C C . GLN A 1 531 ? 125.958 -37.016 41.191 1.00 16.12 827 GLN A C 1
ATOM 4282 O O . GLN A 1 531 ? 124.798 -37.335 41.041 1.00 16.85 827 GLN A O 1
ATOM 4288 N N . VAL A 1 532 ? 126.371 -35.775 41.562 1.00 16.12 828 VAL A N 1
ATOM 4289 C CA . VAL A 1 532 ? 125.416 -34.626 41.742 1.00 16.14 828 VAL A CA 1
ATOM 4290 C C . VAL A 1 532 ? 125.939 -33.479 40.903 1.00 17.35 828 VAL A C 1
ATOM 4291 O O . VAL A 1 532 ? 126.289 -32.392 41.354 1.00 18.14 828 VAL A O 1
ATOM 4295 N N . HIS A 1 533 ? 126.048 -33.764 39.578 1.00 16.57 829 HIS A N 1
ATOM 4296 C CA . HIS A 1 533 ? 126.413 -32.732 38.550 1.00 16.93 829 HIS A CA 1
ATOM 4297 C C . HIS A 1 533 ? 127.822 -32.253 38.522 1.00 16.14 829 HIS A C 1
ATOM 4298 O O . HIS A 1 533 ? 128.485 -32.411 37.462 1.00 18.61 829 HIS A O 1
ATOM 4305 N N . ASP A 1 534 ? 128.342 -31.805 39.676 1.00 17.80 830 ASP A N 1
ATOM 4306 C CA . ASP A 1 534 ? 129.727 -31.382 39.749 1.00 18.42 830 ASP A CA 1
ATOM 4307 C C . ASP A 1 534 ? 130.385 -32.044 40.964 1.00 18.54 830 ASP A C 1
ATOM 4308 O O . ASP A 1 534 ? 131.366 -31.520 41.393 1.00 22.33 830 ASP A O 1
ATOM 4313 N N . GLU A 1 535 ? 129.733 -33.021 41.536 1.00 17.78 831 GLU A N 1
ATOM 4314 C CA . GLU A 1 535 ? 130.268 -33.668 42.768 1.00 18.37 831 GLU A CA 1
ATOM 4315 C C . GLU A 1 535 ? 130.173 -35.150 42.583 1.00 20.47 831 GLU A C 1
ATOM 4316 O O . GLU A 1 535 ? 129.214 -35.674 41.971 1.00 17.16 831 GLU A O 1
ATOM 4322 N N . LEU A 1 536 ? 131.085 -35.906 43.273 1.00 19.13 832 LEU A N 1
ATOM 4323 C CA . LEU A 1 536 ? 131.019 -37.329 43.287 1.00 17.14 832 LEU A CA 1
ATOM 4324 C C . LEU A 1 536 ? 131.021 -37.760 44.755 1.00 18.47 832 LEU A C 1
ATOM 4325 O O . LEU A 1 536 ? 131.804 -37.235 45.528 1.00 22.12 832 LEU A O 1
ATOM 4330 N N . ILE A 1 537 ? 130.195 -38.723 45.098 1.00 19.11 833 ILE A N 1
ATOM 4331 C CA . ILE A 1 537 ? 130.084 -39.143 46.540 1.00 20.81 833 ILE A CA 1
ATOM 4332 C C . ILE A 1 537 ? 130.425 -40.660 46.475 1.00 21.49 833 ILE A C 1
ATOM 4333 O O . ILE A 1 537 ? 129.825 -41.448 45.702 1.00 19.54 833 ILE A O 1
ATOM 4338 N N . LEU A 1 538 ? 131.306 -41.093 47.386 1.00 19.64 834 LEU A N 1
ATOM 4339 C CA . LEU A 1 538 ? 131.764 -42.445 47.470 1.00 21.81 834 LEU A CA 1
ATOM 4340 C C . LEU A 1 538 ? 131.595 -42.938 48.897 1.00 22.12 834 LEU A C 1
ATOM 4341 O O . LEU A 1 538 ? 131.332 -42.157 49.817 1.00 22.17 834 LEU A O 1
ATOM 4346 N N . GLU A 1 539 ? 131.756 -44.256 49.032 1.00 22.95 835 GLU A N 1
ATOM 4347 C CA . GLU A 1 539 ? 131.920 -44.807 50.456 1.00 23.64 835 GLU A CA 1
ATOM 4348 C C . GLU A 1 539 ? 133.089 -45.737 50.406 1.00 25.84 835 GLU A C 1
ATOM 4349 O O . GLU A 1 539 ? 133.413 -46.271 49.364 1.00 23.58 835 GLU A O 1
ATOM 4355 N N . ALA A 1 540 ? 133.746 -45.904 51.556 1.00 25.13 836 ALA A N 1
ATOM 4356 C CA . ALA A 1 540 ? 134.994 -46.741 51.547 1.00 26.65 836 ALA A CA 1
ATOM 4357 C C . ALA A 1 540 ? 135.290 -47.058 53.023 1.00 31.80 836 ALA A C 1
ATOM 4358 O O . ALA A 1 540 ? 134.920 -46.293 53.933 1.00 31.49 836 ALA A O 1
ATOM 4360 N N . PRO A 1 541 ? 135.953 -48.193 53.252 1.00 29.43 837 PRO A N 1
ATOM 4361 C CA . PRO A 1 541 ? 136.542 -48.441 54.593 1.00 28.51 837 PRO A CA 1
ATOM 4362 C C . PRO A 1 541 ? 137.310 -47.195 55.119 1.00 31.71 837 PRO A C 1
ATOM 4363 O O . PRO A 1 541 ? 137.965 -46.515 54.332 1.00 34.23 837 PRO A O 1
ATOM 4367 N N . LYS A 1 542 ? 137.273 -46.898 56.441 1.00 30.13 838 LYS A N 1
ATOM 4368 C CA . LYS A 1 542 ? 137.966 -45.731 57.018 1.00 33.66 838 LYS A CA 1
ATOM 4369 C C . LYS A 1 542 ? 139.440 -45.699 56.708 1.00 32.38 838 LYS A C 1
ATOM 4370 O O . LYS A 1 542 ? 140.054 -44.663 56.667 1.00 32.65 838 LYS A O 1
ATOM 4376 N N . GLU A 1 543 ? 140.008 -46.894 56.535 1.00 36.16 839 GLU A N 1
ATOM 4377 C CA . GLU A 1 543 ? 141.449 -47.054 56.289 1.00 43.35 839 GLU A CA 1
ATOM 4378 C C . GLU A 1 543 ? 141.840 -46.550 54.907 1.00 41.24 839 GLU A C 1
ATOM 4379 O O . GLU A 1 543 ? 142.988 -46.168 54.688 1.00 39.22 839 GLU A O 1
ATOM 4385 N N . GLU A 1 544 ? 140.870 -46.534 53.984 1.00 40.92 840 GLU A N 1
ATOM 4386 C CA . GLU A 1 544 ? 141.099 -46.043 52.605 1.00 40.22 840 GLU A CA 1
ATOM 4387 C C . GLU A 1 544 ? 141.047 -44.506 52.471 1.00 38.98 840 GLU A C 1
ATOM 4388 O O . GLU A 1 544 ? 141.477 -43.954 51.462 1.00 35.74 840 GLU A O 1
ATOM 4394 N N . MET A 1 545 ? 140.558 -43.819 53.511 1.00 38.38 841 MET A N 1
ATOM 4395 C CA . MET A 1 545 ? 140.498 -42.335 53.507 1.00 32.07 841 MET A CA 1
ATOM 4396 C C . MET A 1 545 ? 141.717 -41.618 53.014 1.00 35.87 841 MET A C 1
ATOM 4397 O O . MET A 1 545 ? 141.604 -40.713 52.188 1.00 40.20 841 MET A O 1
ATOM 4402 N N . GLU A 1 546 ? 142.906 -41.982 53.502 1.00 43.01 842 GLU A N 1
ATOM 4403 C CA . GLU A 1 546 ? 144.122 -41.195 53.174 1.00 39.97 842 GLU A CA 1
ATOM 4404 C C . GLU A 1 546 ? 144.446 -41.377 51.709 1.00 39.72 842 GLU A C 1
ATOM 4405 O O . GLU A 1 546 ? 144.847 -40.430 51.057 1.00 38.75 842 GLU A O 1
ATOM 4411 N N . ARG A 1 547 ? 144.223 -42.593 51.190 1.00 40.02 843 ARG A N 1
ATOM 4412 C CA . ARG A 1 547 ? 144.461 -42.837 49.772 1.00 38.94 843 ARG A CA 1
ATOM 4413 C C . ARG A 1 547 ? 143.468 -42.006 48.907 1.00 34.93 843 ARG A C 1
ATOM 4414 O O . ARG A 1 547 ? 143.859 -41.381 47.920 1.00 32.80 843 ARG A O 1
ATOM 4422 N N . LEU A 1 548 ? 142.213 -41.992 49.325 1.00 31.48 844 LEU A N 1
ATOM 4423 C CA . LEU A 1 548 ? 141.162 -41.304 48.537 1.00 27.81 844 LEU A CA 1
ATOM 4424 C C . LEU A 1 548 ? 141.408 -39.819 48.549 1.00 24.56 844 LEU A C 1
ATOM 4425 O O . LEU A 1 548 ? 141.163 -39.119 47.562 1.00 28.29 844 LEU A O 1
ATOM 4430 N N . CYS A 1 549 ? 141.905 -39.241 49.674 1.00 28.86 845 CYS A N 1
ATOM 4431 C CA . CYS A 1 549 ? 142.266 -37.815 49.773 1.00 31.27 845 CYS A CA 1
ATOM 4432 C C . CYS A 1 549 ? 143.279 -37.374 48.725 1.00 30.80 845 CYS A C 1
ATOM 4433 O O . CYS A 1 549 ? 143.299 -36.204 48.337 1.00 31.67 845 CYS A O 1
ATOM 4436 N N . ARG A 1 550 ? 144.133 -38.286 48.299 1.00 35.79 846 ARG A N 1
ATOM 4437 C CA . ARG A 1 550 ? 145.070 -37.967 47.220 1.00 36.29 846 ARG A CA 1
ATOM 4438 C C . ARG A 1 550 ? 144.473 -38.333 45.842 1.00 32.07 846 ARG A C 1
ATOM 4439 O O . ARG A 1 550 ? 144.480 -37.488 44.966 1.00 38.38 846 ARG A O 1
ATOM 4447 N N . LEU A 1 551 ? 143.945 -39.564 45.696 1.00 31.91 847 LEU A N 1
ATOM 4448 C CA . LEU A 1 551 ? 143.554 -40.169 44.416 1.00 28.04 847 LEU A CA 1
ATOM 4449 C C . LEU A 1 551 ? 142.312 -39.428 43.815 1.00 31.96 847 LEU A C 1
ATOM 4450 O O . LEU A 1 551 ? 142.333 -38.985 42.626 1.00 32.24 847 LEU A O 1
ATOM 4455 N N . VAL A 1 552 ? 141.267 -39.299 44.611 1.00 27.67 848 VAL A N 1
ATOM 4456 C CA . VAL A 1 552 ? 140.022 -38.688 44.071 1.00 27.83 848 VAL A CA 1
ATOM 4457 C C . VAL A 1 552 ? 140.183 -37.303 43.510 1.00 24.97 848 VAL A C 1
ATOM 4458 O O . VAL A 1 552 ? 139.766 -37.064 42.307 1.00 23.76 848 VAL A O 1
ATOM 4462 N N . PRO A 1 553 ? 140.658 -36.325 44.279 1.00 28.37 849 PRO A N 1
ATOM 4463 C CA . PRO A 1 553 ? 140.877 -34.985 43.668 1.00 26.89 849 PRO A CA 1
ATOM 4464 C C . PRO A 1 553 ? 141.831 -34.982 42.485 1.00 30.20 849 PRO A C 1
ATOM 4465 O O . PRO A 1 553 ? 141.609 -34.236 41.522 1.00 31.27 849 PRO A O 1
ATOM 4469 N N . GLU A 1 554 ? 142.851 -35.832 42.483 1.00 30.16 850 GLU A N 1
ATOM 4470 C CA . GLU A 1 554 ? 143.787 -35.738 41.387 1.00 30.30 850 GLU A CA 1
ATOM 4471 C C . GLU A 1 554 ? 143.174 -36.279 40.075 1.00 26.78 850 GLU A C 1
ATOM 4472 O O . GLU A 1 554 ? 143.397 -35.695 39.055 1.00 29.39 850 GLU A O 1
ATOM 4478 N N . VAL A 1 555 ? 142.390 -37.353 40.153 1.00 27.45 851 VAL A N 1
ATOM 4479 C CA . VAL A 1 555 ? 141.740 -37.910 38.967 1.00 26.08 851 VAL A CA 1
ATOM 4480 C C . VAL A 1 555 ? 140.748 -36.876 38.483 1.00 28.04 851 VAL A C 1
ATOM 4481 O O . VAL A 1 555 ? 140.661 -36.656 37.284 1.00 28.34 851 VAL A O 1
ATOM 4485 N N . MET A 1 556 ? 139.973 -36.291 39.393 1.00 26.10 852 MET A N 1
ATOM 4486 C CA . MET A 1 556 ? 138.976 -35.314 38.957 1.00 24.62 852 MET A CA 1
ATOM 4487 C C . MET A 1 556 ? 139.629 -34.098 38.283 1.00 25.00 852 MET A C 1
ATOM 4488 O O . MET A 1 556 ? 139.160 -33.525 37.261 1.00 25.65 852 MET A O 1
ATOM 4493 N N . GLU A 1 557 ? 140.734 -33.655 38.880 1.00 26.93 853 GLU A N 1
ATOM 4494 C CA . GLU A 1 557 ? 141.392 -32.478 38.346 1.00 24.43 853 GLU A CA 1
ATOM 4495 C C . GLU A 1 557 ? 142.122 -32.716 37.029 1.00 28.64 853 GLU A C 1
ATOM 4496 O O . GLU A 1 557 ? 142.218 -31.780 36.232 1.00 31.34 853 GLU A O 1
ATOM 4502 N N . GLN A 1 558 ? 142.540 -33.944 36.795 0.30 22.32 854 GLN A N 1
ATOM 4503 C CA A GLN A 1 558 ? 143.319 -34.298 35.627 0.70 29.21 854 GLN A CA 1
ATOM 4504 C CA B GLN A 1 558 ? 143.286 -34.170 35.569 0.30 24.38 854 GLN A CA 1
ATOM 4505 C C . GLN A 1 558 ? 142.437 -34.803 34.493 0.30 22.58 854 GLN A C 1
ATOM 4506 O O . GLN A 1 558 ? 142.935 -35.133 33.438 0.30 17.09 854 GLN A O 1
ATOM 4517 N N . ALA A 1 559 ? 141.124 -34.879 34.733 1.00 23.43 855 ALA A N 1
ATOM 4518 C CA . ALA A 1 559 ? 140.256 -35.567 33.725 1.00 24.71 855 ALA A CA 1
ATOM 4519 C C . ALA A 1 559 ? 140.427 -34.942 32.362 1.00 25.82 855 ALA A C 1
ATOM 4520 O O . ALA A 1 559 ? 140.419 -35.655 31.325 1.00 28.93 855 ALA A O 1
ATOM 4522 N N . VAL A 1 560 ? 140.530 -33.626 32.317 1.00 25.96 856 VAL A N 1
ATOM 4523 C CA . VAL A 1 560 ? 140.814 -32.900 31.080 1.00 29.76 856 VAL A CA 1
ATOM 4524 C C . VAL A 1 560 ? 141.795 -31.827 31.410 1.00 33.89 856 VAL A C 1
ATOM 4525 O O . VAL A 1 560 ? 142.043 -31.509 32.594 1.00 31.06 856 VAL A O 1
ATOM 4529 N N . THR A 1 561 ? 142.344 -31.265 30.352 1.00 26.36 857 THR A N 1
ATOM 4530 C CA . THR A 1 561 ? 143.261 -30.155 30.469 1.00 30.04 857 THR A CA 1
ATOM 4531 C C . THR A 1 561 ? 142.651 -28.922 29.771 1.00 31.00 857 THR A C 1
ATOM 4532 O O . THR A 1 561 ? 142.410 -28.949 28.584 1.00 32.28 857 THR A O 1
ATOM 4536 N N . LEU A 1 562 ? 142.338 -27.879 30.542 1.00 26.94 858 LEU A N 1
ATOM 4537 C CA . LEU A 1 562 ? 141.743 -26.636 29.986 1.00 22.66 858 LEU A CA 1
ATOM 4538 C C . LEU A 1 562 ? 142.791 -25.530 30.050 1.00 24.89 858 LEU A C 1
ATOM 4539 O O . LEU A 1 562 ? 143.923 -25.786 30.542 1.00 26.22 858 LEU A O 1
ATOM 4544 N N . ARG A 1 563 ? 142.450 -24.360 29.521 1.00 22.80 859 ARG A N 1
ATOM 4545 C CA . ARG A 1 563 ? 143.224 -23.108 29.608 1.00 23.34 859 ARG A CA 1
ATOM 4546 C C . ARG A 1 563 ? 143.298 -22.549 31.089 1.00 22.60 859 ARG A C 1
ATOM 4547 O O . ARG A 1 563 ? 144.142 -21.670 31.365 1.00 28.70 859 ARG A O 1
ATOM 4555 N N . VAL A 1 564 ? 142.552 -23.164 32.013 1.00 24.11 860 VAL A N 1
ATOM 4556 C CA . VAL A 1 564 ? 142.655 -22.882 33.459 1.00 20.82 860 VAL A CA 1
ATOM 4557 C C . VAL A 1 564 ? 142.661 -24.151 34.219 1.00 25.14 860 VAL A C 1
ATOM 4558 O O . VAL A 1 564 ? 142.298 -25.177 33.723 1.00 23.52 860 VAL A O 1
ATOM 4562 N N . PRO A 1 565 ? 143.116 -24.133 35.486 1.00 22.77 861 PRO A N 1
ATOM 4563 C CA . PRO A 1 565 ? 143.120 -25.338 36.251 1.00 21.94 861 PRO A CA 1
ATOM 4564 C C . PRO A 1 565 ? 141.711 -25.714 36.622 1.00 21.48 861 PRO A C 1
ATOM 4565 O O . PRO A 1 565 ? 140.863 -24.799 36.683 1.00 24.86 861 PRO A O 1
ATOM 4569 N N . LEU A 1 566 ? 141.537 -26.998 36.852 1.00 22.94 862 LEU A N 1
ATOM 4570 C CA . LEU A 1 566 ? 140.390 -27.463 37.609 1.00 24.28 862 LEU A CA 1
ATOM 4571 C C . LEU A 1 566 ? 140.767 -27.586 39.090 1.00 25.86 862 LEU A C 1
ATOM 4572 O O . LEU A 1 566 ? 141.902 -27.969 39.426 1.00 29.91 862 LEU A O 1
ATOM 4577 N N . LYS A 1 567 ? 139.833 -27.342 39.993 1.00 22.35 863 LYS A N 1
ATOM 4578 C CA . LYS A 1 567 ? 140.100 -27.409 41.435 1.00 22.77 863 LYS A CA 1
ATOM 4579 C C . LYS A 1 567 ? 139.002 -28.253 42.094 1.00 25.90 863 LYS A C 1
ATOM 4580 O O . LYS A 1 567 ? 137.791 -28.045 41.808 1.00 23.78 863 LYS A O 1
ATOM 4586 N N . VAL A 1 568 ? 139.398 -29.216 42.926 1.00 23.37 864 VAL A N 1
ATOM 4587 C CA . VAL A 1 568 ? 138.465 -30.105 43.532 1.00 24.35 864 VAL A CA 1
ATOM 4588 C C . VAL A 1 568 ? 138.624 -29.918 45.046 1.00 26.66 864 VAL A C 1
ATOM 4589 O O . VAL A 1 568 ? 139.748 -29.887 45.505 1.00 33.19 864 VAL A O 1
ATOM 4593 N N . ASP A 1 569 ? 137.528 -29.833 45.769 1.00 24.88 865 ASP A N 1
ATOM 4594 C CA . ASP A 1 569 ? 137.484 -29.842 47.277 1.00 24.51 865 ASP A CA 1
ATOM 4595 C C . ASP A 1 569 ? 136.900 -31.125 47.731 1.00 28.19 865 ASP A C 1
ATOM 4596 O O . ASP A 1 569 ? 136.142 -31.729 46.975 1.00 27.88 865 ASP A O 1
ATOM 4601 N N . TYR A 1 570 ? 137.288 -31.637 48.905 1.00 24.86 866 TYR A N 1
ATOM 4602 C CA . TYR A 1 570 ? 136.843 -32.996 49.253 1.00 25.22 866 TYR A CA 1
ATOM 4603 C C . TYR A 1 570 ? 136.750 -33.036 50.776 1.00 27.28 866 TYR A C 1
ATOM 4604 O O . TYR A 1 570 ? 137.463 -32.292 51.488 1.00 32.56 866 TYR A O 1
ATOM 4613 N N . HIS A 1 571 ? 135.872 -33.910 51.238 1.00 27.39 867 HIS A N 1
ATOM 4614 C CA . HIS A 1 571 ? 135.542 -33.987 52.693 1.00 27.79 867 HIS A CA 1
ATOM 4615 C C . HIS A 1 571 ? 135.104 -35.401 52.984 1.00 32.79 867 HIS A C 1
ATOM 4616 O O . HIS A 1 571 ? 134.529 -36.091 52.142 1.00 27.02 867 HIS A O 1
ATOM 4623 N N . TYR A 1 572 ? 135.345 -35.912 54.199 1.00 28.47 868 TYR A N 1
ATOM 4624 C CA . TYR A 1 572 ? 134.751 -37.227 54.485 1.00 31.52 868 TYR A CA 1
ATOM 4625 C C . TYR A 1 572 ? 134.221 -37.228 55.918 1.00 29.57 868 TYR A C 1
ATOM 4626 O O . TYR A 1 572 ? 134.637 -36.389 56.683 1.00 25.94 868 TYR A O 1
ATOM 4635 N N . GLY A 1 573 ? 133.331 -38.171 56.233 1.00 27.58 869 GLY A N 1
ATOM 4636 C CA . GLY A 1 573 ? 132.868 -38.334 57.608 1.00 28.75 869 GLY A CA 1
ATOM 4637 C C . GLY A 1 573 ? 131.880 -39.451 57.670 1.00 29.68 869 GLY A C 1
ATOM 4638 O O . GLY A 1 573 ? 131.791 -40.273 56.766 1.00 27.68 869 GLY A O 1
ATOM 4639 N N . SER A 1 574 ? 131.201 -39.559 58.808 1.00 27.84 870 SER A N 1
ATOM 4640 C CA . SER A 1 574 ? 130.427 -40.785 59.083 1.00 27.23 870 SER A CA 1
ATOM 4641 C C . SER A 1 574 ? 129.130 -40.842 58.418 1.00 27.78 870 SER A C 1
ATOM 4642 O O . SER A 1 574 ? 128.516 -41.895 58.356 1.00 28.28 870 SER A O 1
ATOM 4645 N N . THR A 1 575 ? 128.642 -39.687 57.967 1.00 25.16 871 THR A N 1
ATOM 4646 C CA . THR A 1 575 ? 127.341 -39.568 57.225 1.00 21.42 871 THR A CA 1
ATOM 4647 C C . THR A 1 575 ? 127.601 -38.575 56.080 1.00 24.63 871 THR A C 1
ATOM 4648 O O . THR A 1 575 ? 128.615 -37.868 56.040 1.00 23.87 871 THR A O 1
ATOM 4652 N N . TRP A 1 576 ? 126.675 -38.517 55.137 1.00 25.23 872 TRP A N 1
ATOM 4653 C CA . TRP A 1 576 ? 126.846 -37.524 54.085 1.00 24.17 872 TRP A CA 1
ATOM 4654 C C . TRP A 1 576 ? 126.856 -36.094 54.685 1.00 25.25 872 TRP A C 1
ATOM 4655 O O . TRP A 1 576 ? 127.594 -35.277 54.277 1.00 25.43 872 TRP A O 1
ATOM 4666 N N . TYR A 1 577 ? 126.033 -35.862 55.678 1.00 22.21 873 TYR A N 1
ATOM 4667 C CA . TYR A 1 577 ? 126.039 -34.567 56.342 1.00 23.92 873 TYR A CA 1
ATOM 4668 C C . TYR A 1 577 ? 127.449 -34.242 56.835 1.00 24.77 873 TYR A C 1
ATOM 4669 O O . TYR A 1 577 ? 127.899 -33.101 56.710 1.00 28.61 873 TYR A O 1
ATOM 4678 N N . ASP A 1 578 ? 128.144 -35.202 57.436 1.00 24.90 874 ASP A N 1
ATOM 4679 C CA . ASP A 1 578 ? 129.468 -34.941 58.005 1.00 30.25 874 ASP A CA 1
ATOM 4680 C C . ASP A 1 578 ? 130.560 -34.792 56.999 1.00 31.04 874 ASP A C 1
ATOM 4681 O O . ASP A 1 578 ? 131.655 -34.263 57.338 1.00 32.00 874 ASP A O 1
ATOM 4686 N N . ALA A 1 579 ? 130.311 -35.195 55.750 1.00 30.16 875 ALA A N 1
ATOM 4687 C CA . ALA A 1 579 ? 131.315 -35.059 54.723 1.00 33.11 875 ALA A CA 1
ATOM 4688 C C . ALA A 1 579 ? 131.235 -33.615 54.179 1.00 41.61 875 ALA A C 1
ATOM 4689 O O . ALA A 1 579 ? 130.958 -33.406 53.032 1.00 38.76 875 ALA A O 1
ATOM 4691 N N . LYS A 1 580 ? 131.478 -32.634 55.065 1.00 46.87 876 LYS A N 1
ATOM 4692 C CA . LYS A 1 580 ? 131.557 -31.149 54.770 1.00 46.36 876 LYS A CA 1
ATOM 4693 C C . LYS A 1 580 ? 132.835 -30.532 55.360 1.00 49.33 876 LYS A C 1
ATOM 4694 O O . LYS A 1 580 ? 133.696 -31.214 55.942 1.00 49.56 876 LYS A O 1
ATOM 4701 N N . LYS B 1 1 ? 156.725 -49.864 -8.515 1.00 45.37 297 LYS D N 1
ATOM 4702 C CA . LYS B 1 1 ? 156.509 -51.292 -8.248 1.00 50.93 297 LYS D CA 1
ATOM 4703 C C . LYS B 1 1 ? 155.207 -51.803 -8.920 1.00 48.24 297 LYS D C 1
ATOM 4704 O O . LYS B 1 1 ? 154.585 -51.121 -9.775 1.00 55.44 297 LYS D O 1
ATOM 4706 N N . LYS B 1 2 ? 154.872 -53.040 -8.597 1.00 38.64 298 LYS D N 1
ATOM 4707 C CA . LYS B 1 2 ? 153.613 -53.654 -9.032 1.00 45.29 298 LYS D CA 1
ATOM 4708 C C . LYS B 1 2 ? 152.689 -53.639 -7.848 1.00 37.14 298 LYS D C 1
ATOM 4709 O O . LYS B 1 2 ? 153.104 -53.622 -6.719 1.00 43.83 298 LYS D O 1
ATOM 4715 N N . MET B 1 3 ? 151.408 -53.553 -8.118 1.00 34.94 299 MET D N 1
ATOM 4716 C CA . MET B 1 3 ? 150.436 -53.715 -7.080 1.00 28.55 299 MET D CA 1
ATOM 4717 C C . MET B 1 3 ? 149.874 -55.123 -7.251 1.00 27.40 299 MET D C 1
ATOM 4718 O O . MET B 1 3 ? 149.382 -55.429 -8.336 1.00 32.62 299 MET D O 1
ATOM 4723 N N . ALA B 1 4 ? 149.843 -55.881 -6.160 1.00 28.45 300 ALA D N 1
ATOM 4724 C CA . ALA B 1 4 ? 149.313 -57.283 -6.215 1.00 27.17 300 ALA D CA 1
ATOM 4725 C C . ALA B 1 4 ? 147.782 -57.294 -6.346 1.00 27.27 300 ALA D C 1
ATOM 4726 O O . ALA B 1 4 ? 147.113 -56.507 -5.724 1.00 27.52 300 ALA D O 1
ATOM 4728 N N . PHE B 1 5 ? 147.250 -58.172 -7.177 1.00 26.82 301 PHE D N 1
ATOM 4729 C CA . PHE B 1 5 ? 145.802 -58.364 -7.194 1.00 25.02 301 PHE D CA 1
ATOM 4730 C C . PHE B 1 5 ? 145.561 -59.708 -7.875 1.00 27.92 301 PHE D C 1
ATOM 4731 O O . PHE B 1 5 ? 146.439 -60.226 -8.584 1.00 29.98 301 PHE D O 1
ATOM 4739 N N . THR B 1 6 ? 144.345 -60.236 -7.681 1.00 30.35 302 THR D N 1
ATOM 4740 C CA . THR B 1 6 ? 143.837 -61.505 -8.264 1.00 30.62 302 THR D CA 1
ATOM 4741 C C . THR B 1 6 ? 143.058 -61.159 -9.475 1.00 36.71 302 THR D C 1
ATOM 4742 O O . THR B 1 6 ? 142.160 -60.295 -9.453 1.00 30.87 302 THR D O 1
ATOM 4746 N N . LEU B 1 7 ? 143.421 -61.759 -10.565 1.00 33.00 303 LEU D N 1
ATOM 4747 C CA . LEU B 1 7 ? 142.709 -61.552 -11.794 1.00 36.76 303 LEU D CA 1
ATOM 4748 C C . LEU B 1 7 ? 141.728 -62.692 -11.801 1.00 37.50 303 LEU D C 1
ATOM 4749 O O . LEU B 1 7 ? 142.105 -63.845 -12.030 1.00 35.42 303 LEU D O 1
ATOM 4754 N N . ALA B 1 8 ? 140.475 -62.416 -11.464 1.00 34.91 304 ALA D N 1
ATOM 4755 C CA . ALA B 1 8 ? 139.591 -63.465 -10.974 1.00 37.24 304 ALA D CA 1
ATOM 4756 C C . ALA B 1 8 ? 138.780 -64.023 -12.112 1.00 41.81 304 ALA D C 1
ATOM 4757 O O . ALA B 1 8 ? 138.470 -63.308 -13.085 1.00 40.81 304 ALA D O 1
ATOM 4759 N N . ASP B 1 9 ? 138.497 -65.330 -12.011 1.00 47.76 305 ASP D N 1
ATOM 4760 C CA . ASP B 1 9 ? 137.820 -66.128 -13.055 1.00 53.95 305 ASP D CA 1
ATOM 4761 C C . ASP B 1 9 ? 136.352 -66.354 -12.745 1.00 49.22 305 ASP D C 1
ATOM 4762 O O . ASP B 1 9 ? 135.553 -66.662 -13.638 1.00 60.92 305 ASP D O 1
ATOM 4767 N N . ARG B 1 10 ? 136.045 -66.242 -11.462 1.00 47.99 306 ARG D N 1
ATOM 4768 C CA . ARG B 1 10 ? 134.745 -66.461 -10.859 1.00 48.84 306 ARG D CA 1
ATOM 4769 C C . ARG B 1 10 ? 134.737 -65.487 -9.679 1.00 46.26 306 ARG D C 1
ATOM 4770 O O . ARG B 1 10 ? 135.785 -65.122 -9.142 1.00 42.66 306 ARG D O 1
ATOM 4778 N N . VAL B 1 11 ? 133.547 -65.098 -9.264 1.00 40.57 307 VAL D N 1
ATOM 4779 C CA . VAL B 1 11 ? 133.345 -64.278 -8.115 1.00 40.84 307 VAL D CA 1
ATOM 4780 C C . VAL B 1 11 ? 133.405 -65.292 -6.954 1.00 42.72 307 VAL D C 1
ATOM 4781 O O . VAL B 1 11 ? 132.900 -66.427 -7.070 1.00 46.59 307 VAL D O 1
ATOM 4785 N N . THR B 1 12 ? 134.023 -64.890 -5.855 1.00 37.69 308 THR D N 1
ATOM 4786 C CA . THR B 1 12 ? 134.180 -65.684 -4.652 1.00 36.06 308 THR D CA 1
ATOM 4787 C C . THR B 1 12 ? 133.645 -64.834 -3.525 1.00 37.81 308 THR D C 1
ATOM 4788 O O . THR B 1 12 ? 133.545 -63.584 -3.665 1.00 35.73 308 THR D O 1
ATOM 4792 N N . GLU B 1 13 ? 133.285 -65.450 -2.410 1.00 32.87 309 GLU D N 1
ATOM 4793 C CA . GLU B 1 13 ? 132.758 -64.775 -1.252 1.00 37.44 309 GLU D CA 1
ATOM 4794 C C . GLU B 1 13 ? 133.621 -63.644 -0.700 1.00 34.45 309 GLU D C 1
ATOM 4795 O O . GLU B 1 13 ? 133.106 -62.660 -0.196 1.00 33.80 309 GLU D O 1
ATOM 4801 N N . GLU B 1 14 ? 134.925 -63.813 -0.785 1.00 34.09 310 GLU D N 1
ATOM 4802 C CA . GLU B 1 14 ? 135.788 -62.799 -0.176 1.00 34.06 310 GLU D CA 1
ATOM 4803 C C . GLU B 1 14 ? 135.720 -61.492 -1.017 1.00 33.62 310 GLU D C 1
ATOM 4804 O O . GLU B 1 14 ? 136.146 -60.444 -0.540 1.00 33.89 310 GLU D O 1
ATOM 4810 N N . MET B 1 15 ? 135.159 -61.572 -2.240 1.00 29.45 311 MET D N 1
ATOM 4811 C CA . MET B 1 15 ? 134.957 -60.367 -3.058 1.00 31.26 311 MET D CA 1
ATOM 4812 C C . MET B 1 15 ? 133.689 -59.673 -2.659 1.00 29.29 311 MET D C 1
ATOM 4813 O O . MET B 1 15 ? 133.525 -58.516 -3.055 1.00 32.61 311 MET D O 1
ATOM 4818 N N . LEU B 1 16 ? 132.865 -60.295 -1.813 1.00 28.16 312 LEU D N 1
ATOM 4819 C CA . LEU B 1 16 ? 131.584 -59.718 -1.397 1.00 28.68 312 LEU D CA 1
ATOM 4820 C C . LEU B 1 16 ? 131.477 -59.305 0.022 1.00 26.35 312 LEU D C 1
ATOM 4821 O O . LEU B 1 16 ? 130.488 -59.469 0.642 1.00 32.87 312 LEU D O 1
ATOM 4826 N N . ALA B 1 17 ? 132.485 -58.588 0.522 1.00 28.01 313 ALA D N 1
ATOM 4827 C CA . ALA B 1 17 ? 132.471 -58.085 1.872 1.00 28.30 313 ALA D CA 1
ATOM 4828 C C . ALA B 1 17 ? 131.592 -56.908 2.074 1.00 23.23 313 ALA D C 1
ATOM 4829 O O . ALA B 1 17 ? 131.083 -56.317 1.111 1.00 28.22 313 ALA D O 1
ATOM 4831 N N . ASP B 1 18 ? 131.361 -56.494 3.302 1.00 24.93 314 ASP D N 1
ATOM 4832 C CA . ASP B 1 18 ? 130.350 -55.480 3.557 1.00 28.24 314 ASP D CA 1
ATOM 4833 C C . ASP B 1 18 ? 130.896 -54.010 3.423 1.00 22.74 314 ASP D C 1
ATOM 4834 O O . ASP B 1 18 ? 130.134 -53.072 3.650 1.00 23.68 314 ASP D O 1
ATOM 4839 N N . LYS B 1 19 ? 132.185 -53.909 3.061 1.00 23.47 315 LYS D N 1
ATOM 4840 C CA . LYS B 1 19 ? 132.746 -52.598 2.748 1.00 23.03 315 LYS D CA 1
ATOM 4841 C C . LYS B 1 19 ? 133.790 -52.851 1.693 1.00 22.51 315 LYS D C 1
ATOM 4842 O O . LYS B 1 19 ? 134.641 -53.770 1.770 1.00 24.58 315 LYS D O 1
ATOM 4848 N N . ALA B 1 20 ? 133.755 -52.051 0.594 1.00 18.93 316 ALA D N 1
ATOM 4849 C CA . ALA B 1 20 ? 134.697 -52.262 -0.454 1.00 17.77 316 ALA D CA 1
ATOM 4850 C C . ALA B 1 20 ? 134.846 -50.977 -1.261 1.00 19.16 316 ALA D C 1
ATOM 4851 O O . ALA B 1 20 ? 133.881 -50.226 -1.345 1.00 19.68 316 ALA D O 1
ATOM 4853 N N . ALA B 1 21 ? 135.985 -50.781 -1.884 1.00 17.15 317 ALA D N 1
ATOM 4854 C CA . ALA B 1 21 ? 136.098 -49.831 -2.999 1.00 18.31 317 ALA D CA 1
ATOM 4855 C C . ALA B 1 21 ? 135.783 -50.575 -4.280 1.00 18.45 317 ALA D C 1
ATOM 4856 O O . ALA B 1 21 ? 136.224 -51.736 -4.533 1.00 19.21 317 ALA D O 1
ATOM 4858 N N . LEU B 1 22 ? 134.968 -49.944 -5.154 1.00 16.74 318 LEU D N 1
ATOM 4859 C CA . LEU B 1 22 ? 134.523 -50.538 -6.345 1.00 15.37 318 LEU D CA 1
ATOM 4860 C C . LEU B 1 22 ? 134.712 -49.661 -7.544 1.00 16.45 318 LEU D C 1
ATOM 4861 O O . LEU B 1 22 ? 134.382 -48.440 -7.449 1.00 15.91 318 LEU D O 1
ATOM 4866 N N . VAL B 1 23 ? 135.198 -50.211 -8.593 1.00 14.30 319 VAL D N 1
ATOM 4867 C CA . VAL B 1 23 ? 135.407 -49.576 -9.859 1.00 14.71 319 VAL D CA 1
ATOM 4868 C C . VAL B 1 23 ? 134.650 -50.291 -10.952 1.00 19.06 319 VAL D C 1
ATOM 4869 O O . VAL B 1 23 ? 134.865 -51.514 -11.088 1.00 18.95 319 VAL D O 1
ATOM 4873 N N . VAL B 1 24 ? 133.649 -49.634 -11.582 1.00 16.08 320 VAL D N 1
ATOM 4874 C CA . VAL B 1 24 ? 132.890 -50.242 -12.682 1.00 17.93 320 VAL D CA 1
ATOM 4875 C C . VAL B 1 24 ? 133.218 -49.345 -13.861 1.00 17.62 320 VAL D C 1
ATOM 4876 O O . VAL B 1 24 ? 132.630 -48.209 -13.996 1.00 18.61 320 VAL D O 1
ATOM 4880 N N . GLU B 1 25 ? 134.123 -49.696 -14.742 1.00 17.45 321 GLU D N 1
ATOM 4881 C CA . GLU B 1 25 ? 134.750 -48.745 -15.633 1.00 18.15 321 GLU D CA 1
ATOM 4882 C C . GLU B 1 25 ? 134.036 -48.582 -16.963 1.00 19.43 321 GLU D C 1
ATOM 4883 O O . GLU B 1 25 ? 133.796 -49.607 -17.667 1.00 20.91 321 GLU D O 1
ATOM 4889 N N . VAL B 1 26 ? 133.612 -47.336 -17.227 1.00 18.78 322 VAL D N 1
ATOM 4890 C CA . VAL B 1 26 ? 133.008 -46.923 -18.498 1.00 19.58 322 VAL D CA 1
ATOM 4891 C C . VAL B 1 26 ? 133.871 -45.828 -19.049 1.00 22.24 322 VAL D C 1
ATOM 4892 O O . VAL B 1 26 ? 133.992 -44.701 -18.515 1.00 21.44 322 VAL D O 1
ATOM 4896 N N . VAL B 1 27 ? 134.554 -46.210 -20.119 1.00 22.33 323 VAL D N 1
ATOM 4897 C CA . VAL B 1 27 ? 135.523 -45.383 -20.808 1.00 24.75 323 VAL D CA 1
ATOM 4898 C C . VAL B 1 27 ? 134.932 -44.365 -21.753 1.00 23.33 323 VAL D C 1
ATOM 4899 O O . VAL B 1 27 ? 135.415 -43.239 -21.790 1.00 26.56 323 VAL D O 1
ATOM 4903 N N . GLU B 1 28 ? 133.806 -44.717 -22.425 1.00 24.07 324 GLU D N 1
ATOM 4904 C CA . GLU B 1 28 ? 133.135 -43.734 -23.289 1.00 25.29 324 GLU D CA 1
ATOM 4905 C C . GLU B 1 28 ? 132.669 -42.550 -22.454 1.00 25.70 324 GLU D C 1
ATOM 4906 O O . GLU B 1 28 ? 132.061 -42.766 -21.346 1.00 24.49 324 GLU D O 1
ATOM 4912 N N . GLU B 1 29 ? 132.931 -41.344 -22.940 1.00 23.71 325 GLU D N 1
ATOM 4913 C CA . GLU B 1 29 ? 132.632 -40.186 -22.161 1.00 25.46 325 GLU D CA 1
ATOM 4914 C C . GLU B 1 29 ? 131.182 -40.100 -21.850 1.00 22.90 325 GLU D C 1
ATOM 4915 O O . GLU B 1 29 ? 130.766 -39.804 -20.685 1.00 23.93 325 GLU D O 1
ATOM 4921 N N . ASN B 1 30 ? 130.351 -40.367 -22.867 1.00 20.73 326 ASN D N 1
ATOM 4922 C CA . ASN B 1 30 ? 128.932 -40.450 -22.599 1.00 19.96 326 ASN D CA 1
ATOM 4923 C C . ASN B 1 30 ? 128.514 -41.859 -22.206 1.00 19.64 326 ASN D C 1
ATOM 4924 O O . ASN B 1 30 ? 128.619 -42.824 -23.018 1.00 20.89 326 ASN D O 1
ATOM 4929 N N . TYR B 1 31 ? 128.118 -42.089 -20.965 1.00 16.34 327 TYR D N 1
ATOM 4930 C CA . TYR B 1 31 ? 127.975 -43.414 -20.413 1.00 14.84 327 TYR D CA 1
ATOM 4931 C C . TYR B 1 31 ? 126.639 -44.102 -20.643 1.00 14.96 327 TYR D C 1
ATOM 4932 O O . TYR B 1 31 ? 126.424 -45.180 -20.225 1.00 17.32 327 TYR D O 1
ATOM 4941 N N . HIS B 1 32 ? 125.752 -43.369 -21.363 1.00 15.43 328 HIS D N 1
ATOM 4942 C CA . HIS B 1 32 ? 124.464 -44.004 -21.632 1.00 16.10 328 HIS D CA 1
ATOM 4943 C C . HIS B 1 32 ? 124.583 -45.154 -22.667 1.00 14.96 328 HIS D C 1
ATOM 4944 O O . HIS B 1 32 ? 125.090 -44.935 -23.757 1.00 18.64 328 HIS D O 1
ATOM 4951 N N . ASP B 1 33 ? 124.084 -46.273 -22.190 1.00 16.42 329 ASP D N 1
ATOM 4952 C CA . ASP B 1 33 ? 124.127 -47.553 -22.989 1.00 19.23 329 ASP D CA 1
ATOM 4953 C C . ASP B 1 33 ? 125.522 -47.781 -23.496 1.00 21.35 329 ASP D C 1
ATOM 4954 O O . ASP B 1 33 ? 125.732 -48.215 -24.669 1.00 23.82 329 ASP D O 1
ATOM 4959 N N . ALA B 1 34 ? 126.514 -47.559 -22.639 1.00 20.70 330 ALA D N 1
ATOM 4960 C CA . ALA B 1 34 ? 127.888 -47.682 -23.032 1.00 22.49 330 ALA D CA 1
ATOM 4961 C C . ALA B 1 34 ? 128.487 -48.961 -22.402 1.00 19.30 330 ALA D C 1
ATOM 4962 O O . ALA B 1 34 ? 128.018 -49.450 -21.408 1.00 20.37 330 ALA D O 1
ATOM 4964 N N . PRO B 1 35 ? 129.588 -49.452 -23.007 1.00 21.79 331 PRO D N 1
ATOM 4965 C CA . PRO B 1 35 ? 130.187 -50.691 -22.468 1.00 23.08 331 PRO D CA 1
ATOM 4966 C C . PRO B 1 35 ? 130.893 -50.510 -21.135 1.00 20.42 331 PRO D C 1
ATOM 4967 O O . PRO B 1 35 ? 131.460 -49.463 -20.871 1.00 22.64 331 PRO D O 1
ATOM 4971 N N . ILE B 1 36 ? 130.737 -51.520 -20.310 1.00 21.09 332 ILE D N 1
ATOM 4972 C CA . ILE B 1 36 ? 131.509 -51.663 -19.061 1.00 19.77 332 ILE D CA 1
ATOM 4973 C C . ILE B 1 36 ? 132.699 -52.476 -19.465 1.00 23.55 332 ILE D C 1
ATOM 4974 O O . ILE B 1 36 ? 132.508 -53.568 -19.934 1.00 25.86 332 ILE D O 1
ATOM 4979 N N . VAL B 1 37 ? 133.875 -51.908 -19.296 1.00 21.57 333 VAL D N 1
ATOM 4980 C CA . VAL B 1 37 ? 135.152 -52.552 -19.807 1.00 21.71 333 VAL D CA 1
ATOM 4981 C C . VAL B 1 37 ? 135.871 -53.396 -18.787 1.00 26.19 333 VAL D C 1
ATOM 4982 O O . VAL B 1 37 ? 136.677 -54.246 -19.164 1.00 25.09 333 VAL D O 1
ATOM 4986 N N . GLY B 1 38 ? 135.572 -53.241 -17.518 1.00 22.06 334 GLY D N 1
ATOM 4987 C CA . GLY B 1 38 ? 136.321 -53.957 -16.477 1.00 21.46 334 GLY D CA 1
ATOM 4988 C C . GLY B 1 38 ? 135.808 -53.569 -15.124 1.00 22.84 334 GLY D C 1
ATOM 4989 O O . GLY B 1 38 ? 135.177 -52.484 -15.029 1.00 20.31 334 GLY D O 1
ATOM 4990 N N . ILE B 1 39 ? 135.997 -54.390 -14.087 1.00 21.25 335 ILE D N 1
ATOM 4991 C CA . ILE B 1 39 ? 135.549 -54.156 -12.720 1.00 20.00 335 ILE D CA 1
ATOM 4992 C C . ILE B 1 39 ? 136.760 -54.397 -11.819 1.00 22.11 335 ILE D C 1
ATOM 4993 O O . ILE B 1 39 ? 137.490 -55.382 -11.991 1.00 23.07 335 ILE D O 1
ATOM 4998 N N . ALA B 1 40 ? 136.905 -53.574 -10.815 1.00 17.19 336 ALA D N 1
ATOM 4999 C CA . ALA B 1 40 ? 137.895 -53.825 -9.760 1.00 16.20 336 ALA D CA 1
ATOM 5000 C C . ALA B 1 40 ? 137.246 -53.689 -8.402 1.00 19.11 336 ALA D C 1
ATOM 5001 O O . ALA B 1 40 ? 136.274 -52.857 -8.185 1.00 18.63 336 ALA D O 1
ATO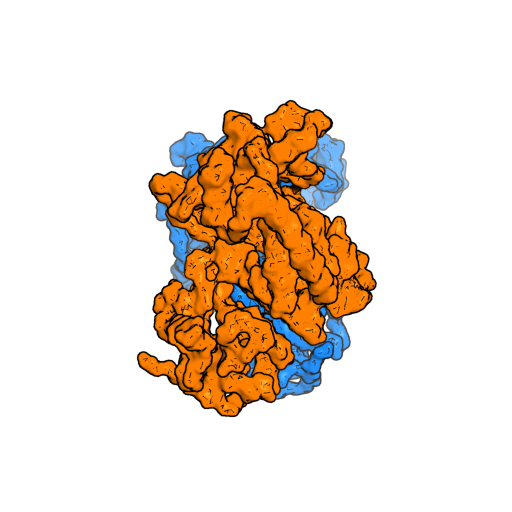M 5003 N N . VAL B 1 41 ? 137.595 -54.542 -7.443 1.00 18.56 337 VAL D N 1
ATOM 5004 C CA . VAL B 1 41 ? 137.112 -54.487 -6.098 1.00 18.85 337 VAL D CA 1
ATOM 5005 C C . VAL B 1 41 ? 138.297 -54.528 -5.182 1.00 22.61 337 VAL D C 1
ATOM 5006 O O . VAL B 1 41 ? 139.148 -55.389 -5.407 1.00 22.98 337 VAL D O 1
ATOM 5010 N N . VAL B 1 42 ? 138.361 -53.637 -4.194 1.00 19.54 338 VAL D N 1
ATOM 5011 C CA . VAL B 1 42 ? 139.427 -53.670 -3.127 1.00 21.86 338 VAL D CA 1
ATOM 5012 C C . VAL B 1 42 ? 138.701 -53.688 -1.799 1.00 20.49 338 VAL D C 1
ATOM 5013 O O . VAL B 1 42 ? 137.783 -52.900 -1.507 1.00 21.18 338 VAL D O 1
ATOM 5017 N N . ASN B 1 43 ? 139.026 -54.668 -0.939 1.00 20.82 339 ASN D N 1
ATOM 5018 C CA . ASN B 1 43 ? 138.395 -54.763 0.369 1.00 20.09 339 ASN D CA 1
ATOM 5019 C C . ASN B 1 43 ? 139.403 -55.296 1.436 1.00 21.81 339 ASN D C 1
ATOM 5020 O O . ASN B 1 43 ? 140.519 -55.529 1.030 1.00 25.41 339 ASN D O 1
ATOM 5025 N N . GLU B 1 44 ? 138.917 -55.584 2.624 1.00 25.17 340 GLU D N 1
ATOM 5026 C CA . GLU B 1 44 ? 139.838 -56.115 3.685 1.00 30.13 340 GLU D CA 1
ATOM 5027 C C . GLU B 1 44 ? 140.510 -57.386 3.228 1.00 30.65 340 GLU D C 1
ATOM 5028 O O . GLU B 1 44 ? 141.551 -57.761 3.785 1.00 33.96 340 GLU D O 1
ATOM 5034 N N . HIS B 1 45 ? 139.942 -58.074 2.251 1.00 28.32 341 HIS D N 1
ATOM 5035 C CA . HIS B 1 45 ? 140.480 -59.402 1.755 1.00 28.36 341 HIS D CA 1
ATOM 5036 C C . HIS B 1 45 ? 141.469 -59.405 0.650 1.00 29.03 341 HIS D C 1
ATOM 5037 O O . HIS B 1 45 ? 142.123 -60.402 0.454 1.00 32.43 341 HIS D O 1
ATOM 5044 N N . GLY B 1 46 ? 141.602 -58.300 -0.101 1.00 27.02 342 GLY D N 1
ATOM 5045 C CA . GLY B 1 46 ? 142.557 -58.187 -1.095 1.00 24.92 342 GLY D CA 1
ATOM 5046 C C . GLY B 1 46 ? 142.026 -57.293 -2.195 1.00 24.76 342 GLY D C 1
ATOM 5047 O O . GLY B 1 46 ? 141.045 -56.552 -1.924 1.00 25.51 342 GLY D O 1
ATOM 5048 N N . ARG B 1 47 ? 142.587 -57.451 -3.383 1.00 23.18 343 ARG D N 1
ATOM 5049 C CA . ARG B 1 47 ? 142.349 -56.636 -4.556 1.00 23.31 343 ARG D CA 1
ATOM 5050 C C . ARG B 1 47 ? 142.035 -57.551 -5.704 1.00 26.90 343 ARG D C 1
ATOM 5051 O O . ARG B 1 47 ? 142.722 -58.600 -5.870 1.00 26.05 343 ARG D O 1
ATOM 5059 N N . PHE B 1 48 ? 140.999 -57.242 -6.489 1.00 21.55 344 PHE D N 1
ATOM 5060 C CA . PHE B 1 48 ? 140.450 -58.194 -7.435 1.00 23.43 344 PHE D CA 1
ATOM 5061 C C . PHE B 1 48 ? 140.118 -57.482 -8.716 1.00 24.53 344 PHE D C 1
ATOM 5062 O O . PHE B 1 48 ? 139.524 -56.371 -8.668 1.00 25.01 344 PHE D O 1
ATOM 5070 N N . PHE B 1 49 ? 140.401 -58.060 -9.858 1.00 22.64 345 PHE D N 1
ATOM 5071 C CA . PHE B 1 49 ? 139.942 -57.576 -11.150 1.00 21.09 345 PHE D CA 1
ATOM 5072 C C . PHE B 1 49 ? 138.971 -58.612 -11.669 1.00 24.15 345 PHE D C 1
ATOM 5073 O O . PHE B 1 49 ? 139.281 -59.831 -11.719 1.00 25.27 345 PHE D O 1
ATOM 5081 N N . LEU B 1 50 ? 137.804 -58.149 -12.072 1.00 22.95 346 LEU D N 1
ATOM 5082 C CA . LEU B 1 50 ? 136.820 -59.064 -12.684 1.00 25.36 346 LEU D CA 1
ATOM 5083 C C . LEU B 1 50 ? 136.430 -58.630 -14.088 1.00 25.98 346 LEU D C 1
ATOM 5084 O O . LEU B 1 50 ? 136.270 -57.452 -14.439 1.00 24.83 346 LEU D O 1
ATOM 5089 N N . ARG B 1 51 ? 136.243 -59.591 -14.968 1.00 25.79 347 ARG D N 1
ATOM 5090 C CA . ARG B 1 51 ? 135.784 -59.321 -16.280 1.00 28.93 347 ARG D CA 1
ATOM 5091 C C . ARG B 1 51 ? 134.263 -59.142 -16.207 1.00 26.29 347 ARG D C 1
ATOM 5092 O O . ARG B 1 51 ? 133.560 -59.909 -15.536 1.00 27.19 347 ARG D O 1
ATOM 5100 N N . PRO B 1 52 ? 133.736 -58.085 -16.873 1.00 29.07 348 PRO D N 1
ATOM 5101 C CA . PRO B 1 52 ? 132.326 -57.819 -16.659 1.00 28.71 348 PRO D CA 1
ATOM 5102 C C . PRO B 1 52 ? 131.364 -58.885 -17.151 1.00 32.53 348 PRO D C 1
ATOM 5103 O O . PRO B 1 52 ? 130.364 -59.110 -16.527 1.00 31.90 348 PRO D O 1
ATOM 5107 N N . GLU B 1 53 ? 131.720 -59.548 -18.233 1.00 35.41 349 GLU D N 1
ATOM 5108 C CA . GLU B 1 53 ? 130.778 -60.509 -18.835 1.00 42.56 349 GLU D CA 1
ATOM 5109 C C . GLU B 1 53 ? 130.569 -61.698 -17.897 1.00 44.91 349 GLU D C 1
ATOM 5110 O O . GLU B 1 53 ? 129.489 -62.283 -17.892 1.00 50.87 349 GLU D O 1
ATOM 5116 N N . THR B 1 54 ? 131.558 -61.981 -17.042 1.00 38.25 350 THR D N 1
ATOM 5117 C CA . THR B 1 54 ? 131.408 -62.963 -16.001 1.00 41.02 350 THR D CA 1
ATOM 5118 C C . THR B 1 54 ? 130.792 -62.441 -14.679 1.00 35.72 350 THR D C 1
ATOM 5119 O O . THR B 1 54 ? 129.787 -63.030 -14.183 1.00 36.97 350 THR D O 1
ATOM 5123 N N . ALA B 1 55 ? 131.298 -61.313 -14.127 1.00 31.52 351 ALA D N 1
ATOM 5124 C CA . ALA B 1 55 ? 130.751 -60.821 -12.885 1.00 26.77 351 ALA D CA 1
ATOM 5125 C C . ALA B 1 55 ? 129.291 -60.338 -13.012 1.00 21.59 351 ALA D C 1
ATOM 5126 O O . ALA B 1 55 ? 128.578 -60.527 -12.045 1.00 25.40 351 ALA D O 1
ATOM 5128 N N . LEU B 1 56 ? 128.957 -59.670 -14.121 1.00 25.80 352 LEU D N 1
ATOM 5129 C CA . LEU B 1 56 ? 127.607 -59.089 -14.234 1.00 24.22 352 LEU D CA 1
ATOM 5130 C C . LEU B 1 56 ? 126.557 -60.189 -14.494 1.00 30.70 352 LEU D C 1
ATOM 5131 O O . LEU B 1 56 ? 125.399 -59.944 -14.300 1.00 29.30 352 LEU D O 1
ATOM 5136 N N . ALA B 1 57 ? 127.002 -61.410 -14.777 1.00 29.63 353 ALA D N 1
ATOM 5137 C CA . ALA B 1 57 ? 126.062 -62.584 -14.849 1.00 33.35 353 ALA D CA 1
ATOM 5138 C C . ALA B 1 57 ? 126.072 -63.525 -13.612 1.00 37.24 353 ALA D C 1
ATOM 5139 O O . ALA B 1 57 ? 125.334 -64.546 -13.504 1.00 32.40 353 ALA D O 1
ATOM 5141 N N . ASP B 1 58 ? 126.876 -63.174 -12.631 1.00 28.36 354 ASP D N 1
ATOM 5142 C CA . ASP B 1 58 ? 126.941 -63.873 -11.399 1.00 32.40 354 ASP D CA 1
ATOM 5143 C C . ASP B 1 58 ? 125.869 -63.447 -10.404 1.00 34.27 354 ASP D C 1
ATOM 5144 O O . ASP B 1 58 ? 125.907 -62.303 -9.901 1.00 27.24 354 ASP D O 1
ATOM 5149 N N . PRO B 1 59 ? 124.927 -64.359 -10.043 1.00 28.74 355 PRO D N 1
ATOM 5150 C CA . PRO B 1 59 ? 123.851 -63.911 -9.168 1.00 30.62 355 PRO D CA 1
ATOM 5151 C C . PRO B 1 59 ? 124.355 -63.265 -7.858 1.00 30.05 355 PRO D C 1
ATOM 5152 O O . PRO B 1 59 ? 123.709 -62.354 -7.336 1.00 29.97 355 PRO D O 1
ATOM 5156 N N . GLN B 1 60 ? 125.421 -63.815 -7.291 1.00 29.07 356 GLN D N 1
ATOM 5157 C CA . GLN B 1 60 ? 125.850 -63.318 -5.988 1.00 31.77 356 GLN D CA 1
ATOM 5158 C C . GLN B 1 60 ? 126.493 -61.888 -6.159 1.00 24.95 356 GLN D C 1
ATOM 5159 O O . GLN B 1 60 ? 126.322 -61.087 -5.269 1.00 25.68 356 GLN D O 1
ATOM 5165 N N . PHE B 1 61 ? 127.204 -61.730 -7.252 1.00 26.08 357 PHE D N 1
ATOM 5166 C CA . PHE B 1 61 ? 127.826 -60.332 -7.542 1.00 24.84 357 PHE D CA 1
ATOM 5167 C C . PHE B 1 61 ? 126.733 -59.303 -7.711 1.00 25.51 357 PHE D C 1
ATOM 5168 O O . PHE B 1 61 ? 126.758 -58.187 -7.134 1.00 24.15 357 PHE D O 1
ATOM 5176 N N . VAL B 1 62 ? 125.710 -59.676 -8.489 1.00 24.88 358 VAL D N 1
ATOM 5177 C CA . VAL B 1 62 ? 124.615 -58.747 -8.750 1.00 26.05 358 VAL D CA 1
ATOM 5178 C C . VAL B 1 62 ? 123.828 -58.503 -7.477 1.00 26.67 358 VAL D C 1
ATOM 5179 O O . VAL B 1 62 ? 123.436 -57.333 -7.202 1.00 26.15 358 VAL D O 1
ATOM 5183 N N . ALA B 1 63 ? 123.644 -59.520 -6.582 1.00 23.46 359 ALA D N 1
ATOM 5184 C CA . ALA B 1 63 ? 123.036 -59.258 -5.333 1.00 24.86 359 ALA D CA 1
ATOM 5185 C C . ALA B 1 63 ? 123.801 -58.298 -4.433 1.00 23.64 359 ALA D C 1
ATOM 5186 O O . ALA B 1 63 ? 123.241 -57.486 -3.722 1.00 27.33 359 ALA D O 1
ATOM 5188 N N . TRP B 1 64 ? 125.098 -58.531 -4.459 1.00 23.80 360 TRP D N 1
ATOM 5189 C CA . TRP B 1 64 ? 125.998 -57.694 -3.642 1.00 23.96 360 TRP D CA 1
ATOM 5190 C C . TRP B 1 64 ? 125.882 -56.186 -4.115 1.00 21.18 360 TRP D C 1
ATOM 5191 O O . TRP B 1 64 ? 125.689 -55.286 -3.255 1.00 21.74 360 TRP D O 1
ATOM 5202 N N . LEU B 1 65 ? 125.919 -56.039 -5.407 1.00 21.35 361 LEU D N 1
ATOM 5203 C CA . LEU B 1 65 ? 125.812 -54.656 -6.061 1.00 20.22 361 LEU D CA 1
ATOM 5204 C C . LEU B 1 65 ? 124.571 -53.960 -5.621 1.00 23.40 361 LEU D C 1
ATOM 5205 O O . LEU B 1 65 ? 124.606 -52.755 -5.318 1.00 20.47 361 LEU D O 1
ATOM 5210 N N . GLY B 1 66 ? 123.459 -54.728 -5.513 1.00 23.15 362 GLY D N 1
ATOM 5211 C CA . GLY B 1 66 ? 122.186 -54.193 -5.187 1.00 24.53 362 GLY D CA 1
ATOM 5212 C C . GLY B 1 66 ? 121.821 -54.162 -3.693 1.00 22.34 362 GLY D C 1
ATOM 5213 O O . GLY B 1 66 ? 120.770 -53.608 -3.341 1.00 25.85 362 GLY D O 1
ATOM 5214 N N . ASP B 1 67 ? 122.716 -54.619 -2.804 1.00 23.65 363 ASP D N 1
ATOM 5215 C CA . ASP B 1 67 ? 122.448 -54.659 -1.386 1.00 25.69 363 ASP D CA 1
ATOM 5216 C C . ASP B 1 67 ? 122.917 -53.365 -0.727 1.00 26.18 363 ASP D C 1
ATOM 5217 O O . ASP B 1 67 ? 124.177 -53.143 -0.611 1.00 23.89 363 ASP D O 1
ATOM 5222 N N . GLU B 1 68 ? 121.986 -52.547 -0.266 1.00 24.37 364 GLU D N 1
ATOM 5223 C CA . GLU B 1 68 ? 122.294 -51.232 0.349 1.00 25.17 364 GLU D CA 1
ATOM 5224 C C . GLU B 1 68 ? 123.178 -51.382 1.622 1.00 26.17 364 GLU D C 1
ATOM 5225 O O . GLU B 1 68 ? 123.847 -50.473 2.010 1.00 26.95 364 GLU D O 1
ATOM 5231 N N . THR B 1 69 ? 123.148 -52.548 2.302 1.00 24.86 365 THR D N 1
ATOM 5232 C CA . THR B 1 69 ? 124.006 -52.766 3.495 1.00 23.48 365 THR D CA 1
ATOM 5233 C C . THR B 1 69 ? 125.402 -53.206 3.233 1.00 24.82 365 THR D C 1
ATOM 5234 O O . THR B 1 69 ? 126.207 -53.306 4.171 1.00 26.50 365 THR D O 1
ATOM 5238 N N . LYS B 1 70 ? 125.745 -53.410 1.963 1.00 24.71 366 LYS D N 1
ATOM 5239 C CA . LYS B 1 70 ? 127.075 -53.736 1.502 1.00 23.14 366 LYS D CA 1
ATOM 5240 C C . LYS B 1 70 ? 127.622 -52.422 0.908 1.00 25.08 366 LYS D C 1
ATOM 5241 O O . LYS B 1 70 ? 127.221 -52.011 -0.189 1.00 24.28 366 LYS D O 1
ATOM 5247 N N . LYS B 1 71 ? 128.493 -51.795 1.688 1.00 22.49 367 LYS D N 1
ATOM 5248 C CA . LYS B 1 71 ? 128.861 -50.348 1.398 1.00 21.68 367 LYS D CA 1
ATOM 5249 C C . LYS B 1 71 ? 130.010 -50.278 0.358 1.00 20.36 367 LYS D C 1
ATOM 5250 O O . LYS B 1 71 ? 130.966 -51.052 0.346 1.00 23.92 367 LYS D O 1
ATOM 5256 N N . LYS B 1 72 ? 129.892 -49.363 -0.603 1.00 18.17 368 LYS D N 1
ATOM 5257 C CA . LYS B 1 72 ? 130.880 -49.258 -1.656 1.00 18.72 368 LYS D CA 1
ATOM 5258 C C . LYS B 1 72 ? 131.346 -47.769 -1.660 1.00 18.18 368 LYS D C 1
ATOM 5259 O O . LYS B 1 72 ? 130.624 -46.797 -1.397 1.00 18.82 368 LYS D O 1
ATOM 5265 N N . SER B 1 73 ? 132.657 -47.688 -1.782 1.00 16.03 369 SER D N 1
ATOM 5266 C CA A SER B 1 73 ? 133.297 -46.390 -2.045 0.50 16.84 369 SER D CA 1
ATOM 5267 C CA B SER B 1 73 ? 133.332 -46.410 -2.054 0.50 15.89 369 SER D CA 1
ATOM 5268 C C . SER B 1 73 ? 133.725 -46.377 -3.490 1.00 15.42 369 SER D C 1
ATOM 5269 O O . SER B 1 73 ? 134.251 -47.350 -4.025 1.00 14.20 369 SER D O 1
ATOM 5274 N N . MET B 1 74 ? 133.476 -45.278 -4.208 1.00 13.13 370 MET D N 1
ATOM 5275 C CA . MET B 1 74 ? 133.640 -45.220 -5.658 1.00 13.34 370 MET D CA 1
ATOM 5276 C C . MET B 1 74 ? 134.126 -43.811 -6.040 1.00 12.88 370 MET D C 1
ATOM 5277 O O . MET B 1 74 ? 134.165 -42.974 -5.174 1.00 15.55 370 MET D O 1
ATOM 5282 N N . PHE B 1 75 ? 134.376 -43.636 -7.289 1.00 12.80 371 PHE D N 1
ATOM 5283 C CA . PHE B 1 75 ? 134.569 -42.318 -7.908 1.00 13.53 371 PHE D CA 1
ATOM 5284 C C . PHE B 1 75 ? 133.581 -42.225 -9.056 1.00 15.56 371 PHE D C 1
ATOM 5285 O O . PHE B 1 75 ? 133.712 -43.051 -10.012 1.00 16.87 371 PHE D O 1
ATOM 5293 N N . ASP B 1 76 ? 132.753 -41.183 -9.015 1.00 16.71 372 ASP D N 1
ATOM 5294 C CA . ASP B 1 76 ? 131.679 -41.038 -10.103 1.00 16.59 372 ASP D CA 1
ATOM 5295 C C . ASP B 1 76 ? 130.770 -42.220 -10.099 1.00 15.62 372 ASP D C 1
ATOM 5296 O O . ASP B 1 76 ? 130.593 -42.944 -11.119 1.00 16.42 372 ASP D O 1
ATOM 5301 N N . SER B 1 77 ? 130.097 -42.427 -8.987 1.00 15.84 373 SER D N 1
ATOM 5302 C CA . SER B 1 77 ? 129.168 -43.503 -8.862 1.00 16.00 373 SER D CA 1
ATOM 5303 C C . SER B 1 77 ? 127.964 -43.312 -9.797 1.00 16.40 373 SER D C 1
ATOM 5304 O O . SER B 1 77 ? 127.403 -44.379 -10.208 1.00 17.07 373 SER D O 1
ATOM 5307 N N . LYS B 1 78 ? 127.616 -42.084 -10.164 1.00 13.23 374 LYS D N 1
ATOM 5308 C CA . LYS B 1 78 ? 126.451 -41.969 -11.102 1.00 13.75 374 LYS D CA 1
ATOM 5309 C C . LYS B 1 78 ? 126.771 -42.569 -12.444 1.00 14.25 374 LYS D C 1
ATOM 5310 O O . LYS B 1 78 ? 125.882 -43.193 -13.032 1.00 13.88 374 LYS D O 1
ATOM 5316 N N . ARG B 1 79 ? 127.988 -42.388 -12.974 1.00 12.81 375 ARG D N 1
ATOM 5317 C CA . ARG B 1 79 ? 128.443 -42.959 -14.286 1.00 12.72 375 ARG D CA 1
ATOM 5318 C C . ARG B 1 79 ? 128.261 -44.526 -14.168 1.00 14.74 375 ARG D C 1
ATOM 5319 O O . ARG B 1 79 ? 127.633 -45.140 -15.034 1.00 15.40 375 ARG D O 1
ATOM 5327 N N . ALA B 1 80 ? 128.671 -45.115 -13.061 1.00 13.18 376 ALA D N 1
ATOM 5328 C CA . ALA B 1 80 ? 128.530 -46.582 -12.900 1.00 14.91 376 ALA D CA 1
ATOM 5329 C C . ALA B 1 80 ? 127.097 -46.971 -12.724 1.00 13.81 376 ALA D C 1
ATOM 5330 O O . ALA B 1 80 ? 126.697 -47.972 -13.345 1.00 16.68 376 ALA D O 1
ATOM 5332 N N . ALA B 1 81 ? 126.334 -46.229 -11.927 1.00 13.69 377 ALA D N 1
ATOM 5333 C CA . ALA B 1 81 ? 124.906 -46.580 -11.659 1.00 13.54 377 ALA D CA 1
ATOM 5334 C C . ALA B 1 81 ? 124.154 -46.493 -12.994 1.00 15.76 377 ALA D C 1
ATOM 5335 O O . ALA B 1 81 ? 123.373 -47.447 -13.278 1.00 16.51 377 ALA D O 1
ATOM 5337 N N . VAL B 1 82 ? 124.338 -45.460 -13.804 1.00 13.51 378 VAL D N 1
ATOM 5338 C CA . VAL B 1 82 ? 123.620 -45.377 -15.109 1.00 13.08 378 VAL D CA 1
ATOM 5339 C C . VAL B 1 82 ? 124.088 -46.434 -16.048 1.00 14.48 378 VAL D C 1
ATOM 5340 O O . VAL B 1 82 ? 123.198 -47.093 -16.639 1.00 15.46 378 VAL D O 1
ATOM 5344 N N . ALA B 1 83 ? 125.353 -46.697 -16.201 1.00 14.13 379 ALA D N 1
ATOM 5345 C CA . ALA B 1 83 ? 125.762 -47.751 -17.089 1.00 14.62 379 ALA D CA 1
ATOM 5346 C C . ALA B 1 83 ? 125.231 -49.077 -16.633 1.00 17.77 379 ALA D C 1
ATOM 5347 O O . ALA B 1 83 ? 124.841 -49.907 -17.582 1.00 17.43 379 ALA D O 1
ATOM 5349 N N . LEU B 1 84 ? 125.133 -49.318 -15.329 1.00 15.96 380 LEU D N 1
ATOM 5350 C CA . LEU B 1 84 ? 124.588 -50.586 -14.852 1.00 18.35 380 LEU D CA 1
ATOM 5351 C C . LEU B 1 84 ? 123.043 -50.604 -15.111 1.00 19.14 380 LEU D C 1
ATOM 5352 O O . LEU B 1 84 ? 122.505 -51.698 -15.438 1.00 17.12 380 LEU D O 1
ATOM 5357 N N . LYS B 1 85 ? 122.298 -49.488 -14.971 1.00 16.16 381 LYS D N 1
ATOM 5358 C CA . LYS B 1 85 ? 120.840 -49.500 -15.246 1.00 15.14 381 LYS D CA 1
ATOM 5359 C C . LYS B 1 85 ? 120.645 -49.887 -16.738 1.00 17.41 381 LYS D C 1
ATOM 5360 O O . LYS B 1 85 ? 119.598 -50.575 -17.050 1.00 22.21 381 LYS D O 1
ATOM 5366 N N . TRP B 1 86 ? 121.483 -49.479 -17.656 1.00 17.22 382 TRP D N 1
ATOM 5367 C CA . TRP B 1 86 ? 121.349 -49.800 -19.104 1.00 19.18 382 TRP D CA 1
ATOM 5368 C C . TRP B 1 86 ? 121.589 -51.313 -19.276 1.00 23.57 382 TRP D C 1
ATOM 5369 O O . TRP B 1 86 ? 121.201 -51.871 -20.311 1.00 23.59 382 TRP D O 1
ATOM 5380 N N . LYS B 1 87 ? 122.210 -51.944 -18.303 1.00 21.96 383 LYS D N 1
ATOM 5381 C CA . LYS B 1 87 ? 122.351 -53.413 -18.326 1.00 25.76 383 LYS D CA 1
ATOM 5382 C C . LYS B 1 87 ? 121.323 -54.098 -17.474 1.00 20.81 383 LYS D C 1
ATOM 5383 O O . LYS B 1 87 ? 121.500 -55.379 -17.228 1.00 28.83 383 LYS D O 1
ATOM 5389 N N . GLY B 1 88 ? 120.325 -53.439 -16.949 1.00 20.71 384 GLY D N 1
ATOM 5390 C CA . GLY B 1 88 ? 119.357 -53.974 -16.007 1.00 23.36 384 GLY D CA 1
ATOM 5391 C C . GLY B 1 88 ? 119.767 -54.346 -14.561 1.00 25.56 384 GLY D C 1
ATOM 5392 O O . GLY B 1 88 ? 119.138 -55.171 -13.901 1.00 29.53 384 GLY D O 1
ATOM 5393 N N . ILE B 1 89 ? 120.833 -53.694 -14.060 1.00 20.12 385 ILE D N 1
ATOM 5394 C CA . ILE B 1 89 ? 121.389 -53.988 -12.776 1.00 22.01 385 ILE D CA 1
ATOM 5395 C C . ILE B 1 89 ? 121.394 -52.769 -11.903 1.00 20.54 385 ILE D C 1
ATOM 5396 O O . ILE B 1 89 ? 121.748 -51.705 -12.374 1.00 21.80 385 ILE D O 1
ATOM 5401 N N . GLU B 1 90 ? 120.937 -52.974 -10.684 1.00 21.96 386 GLU D N 1
ATOM 5402 C CA . GLU B 1 90 ? 120.756 -51.937 -9.652 1.00 21.29 386 GLU D CA 1
ATOM 5403 C C . GLU B 1 90 ? 122.081 -51.890 -8.874 1.00 22.66 386 GLU D C 1
ATOM 5404 O O . GLU B 1 90 ? 122.562 -52.926 -8.340 1.00 22.94 386 GLU D O 1
ATOM 5410 N N . LEU B 1 91 ? 122.571 -50.663 -8.657 1.00 21.99 387 LEU D N 1
ATOM 5411 C CA . LEU B 1 91 ? 123.722 -50.388 -7.713 1.00 19.54 387 LEU D CA 1
ATOM 5412 C C . LEU B 1 91 ? 123.212 -49.620 -6.494 1.00 19.78 387 LEU D C 1
ATOM 5413 O O . LEU B 1 91 ? 122.588 -48.567 -6.640 1.00 23.72 387 LEU D O 1
ATOM 5428 N N . GLY B 1 93 ? 124.000 -48.828 -2.027 1.00 18.77 389 GLY D N 1
ATOM 5429 C CA . GLY B 1 93 ? 124.984 -48.878 -0.895 1.00 19.58 389 GLY D CA 1
ATOM 5430 C C . GLY B 1 93 ? 126.217 -48.047 -1.146 1.00 21.54 389 GLY D C 1
ATOM 5431 O O . GLY B 1 93 ? 127.202 -48.232 -0.473 1.00 20.62 389 GLY D O 1
ATOM 5432 N N . VAL B 1 94 ? 126.189 -47.096 -2.072 1.00 19.79 390 VAL D N 1
ATOM 5433 C CA . VAL B 1 94 ? 127.350 -46.236 -2.234 1.00 19.02 390 VAL D CA 1
ATOM 5434 C C . VAL B 1 94 ? 127.458 -45.268 -1.121 1.00 20.04 390 VAL D C 1
ATOM 5435 O O . VAL B 1 94 ? 126.611 -44.371 -0.989 1.00 21.80 390 VAL D O 1
ATOM 5439 N N . SER B 1 95 ? 128.476 -45.350 -0.224 1.00 17.03 391 SER D N 1
ATOM 5440 C CA . SER B 1 95 ? 128.489 -44.531 0.893 1.00 18.81 391 SER D CA 1
ATOM 5441 C C . SER B 1 95 ? 129.588 -43.438 0.813 1.00 14.84 391 SER D C 1
ATOM 5442 O O . SER B 1 95 ? 129.621 -42.563 1.635 1.00 17.86 391 SER D O 1
ATOM 5445 N N . PHE B 1 96 ? 130.434 -43.522 -0.224 1.00 15.23 392 PHE D N 1
ATOM 5446 C CA . PHE B 1 96 ? 131.484 -42.514 -0.457 1.00 14.48 392 PHE D CA 1
ATOM 5447 C C . PHE B 1 96 ? 131.737 -42.411 -1.943 1.00 15.24 392 PHE D C 1
ATOM 5448 O O . PHE B 1 96 ? 132.010 -43.390 -2.602 1.00 16.22 392 PHE D O 1
ATOM 5456 N N . ASP B 1 97 ? 131.650 -41.163 -2.465 1.00 13.06 393 ASP D N 1
ATOM 5457 C CA . ASP B 1 97 ? 132.020 -40.903 -3.839 1.00 12.35 393 ASP D CA 1
ATOM 5458 C C . ASP B 1 97 ? 133.109 -39.844 -3.861 1.00 12.77 393 ASP D C 1
ATOM 5459 O O . ASP B 1 97 ? 132.893 -38.701 -3.489 1.00 12.91 393 ASP D O 1
ATOM 5464 N N . LEU B 1 98 ? 134.288 -40.314 -4.232 1.00 12.02 394 LEU D N 1
ATOM 5465 C CA . LEU B 1 98 ? 135.465 -39.476 -4.181 1.00 12.47 394 LEU D CA 1
ATOM 5466 C C . LEU B 1 98 ? 135.403 -38.295 -5.132 1.00 13.74 394 LEU D C 1
ATOM 5467 O O . LEU B 1 98 ? 135.969 -37.261 -4.877 1.00 12.94 394 LEU D O 1
ATOM 5472 N N . LEU B 1 99 ? 134.669 -38.393 -6.280 1.00 13.06 395 LEU D N 1
ATOM 5473 C CA . LEU B 1 99 ? 134.530 -37.248 -7.207 1.00 12.14 395 LEU D CA 1
ATOM 5474 C C . LEU B 1 99 ? 133.740 -36.157 -6.508 1.00 12.60 395 LEU D C 1
ATOM 5475 O O . LEU B 1 99 ? 134.175 -35.003 -6.487 1.00 12.23 395 LEU D O 1
ATOM 5480 N N . LEU B 1 100 ? 132.632 -36.551 -5.826 1.00 13.00 396 LEU D N 1
ATOM 5481 C CA . LEU B 1 100 ? 131.878 -35.534 -5.134 1.00 12.41 396 LEU D CA 1
ATOM 5482 C C . LEU B 1 100 ? 132.571 -34.980 -3.907 1.00 11.31 396 LEU D C 1
ATOM 5483 O O . LEU B 1 100 ? 132.497 -33.779 -3.656 1.00 12.24 396 LEU D O 1
ATOM 5488 N N . ALA B 1 101 ? 133.319 -35.820 -3.210 1.00 11.81 397 ALA D N 1
ATOM 5489 C CA . ALA B 1 101 ? 134.068 -35.279 -2.095 1.00 12.20 397 ALA D CA 1
ATOM 5490 C C . ALA B 1 101 ? 135.152 -34.306 -2.526 1.00 13.05 397 ALA D C 1
ATOM 5491 O O . ALA B 1 101 ? 135.261 -33.226 -1.914 1.00 12.43 397 ALA D O 1
ATOM 5493 N N . ALA B 1 102 ? 135.895 -34.638 -3.593 1.00 11.75 398 ALA D N 1
ATOM 5494 C CA . ALA B 1 102 ? 136.881 -33.649 -4.109 1.00 12.55 398 ALA D CA 1
ATOM 5495 C C . ALA B 1 102 ? 136.250 -32.390 -4.578 1.00 13.79 398 ALA D C 1
ATOM 5496 O O . ALA B 1 102 ? 136.804 -31.319 -4.356 1.00 14.41 398 ALA D O 1
ATOM 5498 N N . TYR B 1 103 ? 135.129 -32.457 -5.289 1.00 12.21 399 TYR D N 1
ATOM 5499 C CA . TYR B 1 103 ? 134.445 -31.285 -5.773 1.00 12.14 399 TYR D CA 1
ATOM 5500 C C . TYR B 1 103 ? 134.060 -30.389 -4.619 1.00 12.32 399 TYR D C 1
ATOM 5501 O O . TYR B 1 103 ? 134.187 -29.148 -4.733 1.00 14.53 399 TYR D O 1
ATOM 5510 N N . LEU B 1 104 ? 133.525 -30.993 -3.562 1.00 10.94 400 LEU D N 1
ATOM 5511 C CA . LEU B 1 104 ? 133.085 -30.170 -2.483 1.00 12.92 400 LEU D CA 1
ATOM 5512 C C . LEU B 1 104 ? 134.257 -29.466 -1.801 1.00 12.35 400 LEU D C 1
ATOM 5513 O O . LEU B 1 104 ? 134.090 -28.303 -1.378 1.00 13.91 400 LEU D O 1
ATOM 5518 N N . LEU B 1 105 ? 135.378 -30.159 -1.642 1.00 12.48 401 LEU D N 1
ATOM 5519 C CA . LEU B 1 105 ? 136.540 -29.560 -0.929 1.00 14.62 401 LEU D CA 1
ATOM 5520 C C . LEU B 1 105 ? 137.045 -28.395 -1.752 1.00 16.09 401 LEU D C 1
ATOM 5521 O O . LEU B 1 105 ? 137.383 -27.361 -1.131 1.00 17.58 401 LEU D O 1
ATOM 5526 N N . ASP B 1 106 ? 137.025 -28.453 -3.063 1.00 14.49 402 ASP D N 1
ATOM 5527 C CA . ASP B 1 106 ? 137.511 -27.288 -3.836 1.00 14.77 402 ASP D CA 1
ATOM 5528 C C . ASP B 1 106 ? 137.144 -27.468 -5.311 1.00 13.84 402 ASP D C 1
ATOM 5529 O O . ASP B 1 106 ? 137.752 -28.208 -6.054 1.00 15.54 402 ASP D O 1
ATOM 5534 N N . PRO B 1 107 ? 136.048 -26.789 -5.694 1.00 14.88 403 PRO D N 1
ATOM 5535 C CA . PRO B 1 107 ? 135.573 -26.988 -7.102 1.00 13.77 403 PRO D CA 1
ATOM 5536 C C . PRO B 1 107 ? 136.505 -26.449 -8.149 1.00 14.58 403 PRO D C 1
ATOM 5537 O O . PRO B 1 107 ? 136.379 -26.870 -9.297 1.00 15.95 403 PRO D O 1
ATOM 5541 N N . ALA B 1 108 ? 137.430 -25.550 -7.727 1.00 14.11 404 ALA D N 1
ATOM 5542 C CA . ALA B 1 108 ? 138.389 -25.003 -8.683 1.00 15.14 404 ALA D CA 1
ATOM 5543 C C . ALA B 1 108 ? 139.430 -25.928 -9.053 1.00 16.69 404 ALA D C 1
ATOM 5544 O O . ALA B 1 108 ? 140.107 -25.617 -10.098 1.00 19.26 404 ALA D O 1
ATOM 5546 N N . GLN B 1 109 ? 139.620 -27.028 -8.352 1.00 16.51 405 GLN D N 1
ATOM 5547 C CA . GLN B 1 109 ? 140.672 -27.950 -8.775 1.00 21.11 405 GLN D CA 1
ATOM 5548 C C . GLN B 1 109 ? 140.247 -28.665 -10.045 1.00 21.14 405 GLN D C 1
ATOM 5549 O O . GLN B 1 109 ? 141.112 -29.157 -10.733 1.00 26.16 405 GLN D O 1
ATOM 5555 N N . GLY B 1 110 ? 138.988 -28.682 -10.429 1.00 20.91 406 GLY D N 1
ATOM 5556 C CA . GLY B 1 110 ? 138.547 -29.344 -11.698 1.00 21.50 406 GLY D CA 1
ATOM 5557 C C . GLY B 1 110 ? 138.779 -30.863 -11.712 1.00 21.51 406 GLY D C 1
ATOM 5558 O O . GLY B 1 110 ? 139.002 -31.457 -12.769 1.00 23.85 406 GLY D O 1
ATOM 5559 N N . VAL B 1 111 ? 138.739 -31.471 -10.538 1.00 21.73 407 VAL D N 1
ATOM 5560 C CA . VAL B 1 111 ? 139.020 -32.924 -10.453 1.00 18.39 407 VAL D CA 1
ATOM 5561 C C . VAL B 1 111 ? 138.015 -33.673 -11.253 1.00 20.09 407 VAL D C 1
ATOM 5562 O O . VAL B 1 111 ? 136.752 -33.517 -11.094 1.00 22.02 407 VAL D O 1
ATOM 5566 N N . ASP B 1 112 ? 138.567 -34.476 -12.150 1.00 20.51 408 ASP D N 1
ATOM 5567 C CA . ASP B 1 112 ? 137.726 -35.334 -12.926 1.00 20.86 408 ASP D CA 1
ATOM 5568 C C . ASP B 1 112 ? 138.316 -36.725 -13.181 1.00 21.61 408 ASP D C 1
ATOM 5569 O O . ASP B 1 112 ? 137.853 -37.502 -14.065 1.00 22.64 408 ASP D O 1
ATOM 5574 N N . ASP B 1 113 ? 139.339 -37.062 -12.434 1.00 18.74 409 ASP D N 1
ATOM 5575 C CA . ASP B 1 113 ? 139.686 -38.489 -12.399 1.00 17.42 409 ASP D CA 1
ATOM 5576 C C . ASP B 1 113 ? 140.272 -38.795 -11.041 1.00 16.56 409 ASP D C 1
ATOM 5577 O O . ASP B 1 113 ? 140.562 -37.890 -10.246 1.00 15.48 409 ASP D O 1
ATOM 5582 N N . VAL B 1 114 ? 140.442 -40.072 -10.741 1.00 16.33 410 VAL D N 1
ATOM 5583 C CA . VAL B 1 114 ? 140.913 -40.502 -9.422 1.00 14.09 410 VAL D CA 1
ATOM 5584 C C . VAL B 1 114 ? 142.320 -39.961 -9.193 1.00 15.29 410 VAL D C 1
ATOM 5585 O O . VAL B 1 114 ? 142.597 -39.501 -8.093 1.00 16.15 410 VAL D O 1
ATOM 5589 N N . ALA B 1 115 ? 143.174 -39.962 -10.223 1.00 16.19 411 ALA D N 1
ATOM 5590 C CA . ALA B 1 115 ? 144.558 -39.436 -9.944 1.00 15.58 411 ALA D CA 1
ATOM 5591 C C . ALA B 1 115 ? 144.545 -37.975 -9.514 1.00 15.05 411 ALA D C 1
ATOM 5592 O O . ALA B 1 115 ? 145.333 -37.647 -8.634 1.00 17.14 411 ALA D O 1
ATOM 5594 N N . ALA B 1 116 ? 143.655 -37.170 -10.086 1.00 15.43 412 ALA D N 1
ATOM 5595 C CA . ALA B 1 116 ? 143.622 -35.740 -9.653 1.00 16.33 412 ALA D CA 1
ATOM 5596 C C . ALA B 1 116 ? 143.089 -35.592 -8.238 1.00 17.09 412 ALA D C 1
ATOM 5597 O O . ALA B 1 116 ? 143.640 -34.800 -7.474 1.00 18.38 412 ALA D O 1
ATOM 5599 N N . ALA B 1 117 ? 142.094 -36.362 -7.860 1.00 15.35 413 ALA D N 1
ATOM 5600 C CA . ALA B 1 117 ? 141.703 -36.368 -6.424 1.00 14.43 413 ALA D CA 1
ATOM 5601 C C . ALA B 1 117 ? 142.778 -36.827 -5.516 1.00 14.74 413 ALA D C 1
ATOM 5602 O O . ALA B 1 117 ? 143.029 -36.200 -4.517 1.00 15.94 413 ALA D O 1
ATOM 5604 N N . ALA B 1 118 ? 143.480 -37.898 -5.870 1.00 14.67 414 ALA D N 1
ATOM 5605 C CA . ALA B 1 118 ? 144.481 -38.500 -5.043 1.00 14.27 414 ALA D CA 1
ATOM 5606 C C . ALA B 1 118 ? 145.668 -37.567 -4.839 1.00 15.65 414 ALA D C 1
ATOM 5607 O O . ALA B 1 118 ? 146.198 -37.517 -3.739 1.00 15.85 414 ALA D O 1
ATOM 5609 N N . LYS B 1 119 ? 145.935 -36.772 -5.855 1.00 17.80 415 LYS D N 1
ATOM 5610 C CA . LYS B 1 119 ? 147.072 -35.804 -5.785 1.00 23.84 415 LYS D CA 1
ATOM 5611 C C . LYS B 1 119 ? 146.777 -34.762 -4.688 1.00 22.35 415 LYS D C 1
ATOM 5612 O O . LYS B 1 119 ? 147.762 -34.249 -4.111 1.00 26.92 415 LYS D O 1
ATOM 5618 N N . MET B 1 120 ? 145.503 -34.461 -4.372 1.00 22.46 416 MET D N 1
ATOM 5619 C CA . MET B 1 120 ? 145.179 -33.528 -3.285 1.00 22.97 416 MET D CA 1
ATOM 5620 C C . MET B 1 120 ? 145.656 -34.054 -1.927 1.00 22.93 416 MET D C 1
ATOM 5621 O O . MET B 1 120 ? 145.715 -33.270 -0.925 1.00 27.60 416 MET D O 1
ATOM 5626 N N . LYS B 1 121 ? 145.912 -35.344 -1.769 1.00 18.50 417 LYS D N 1
ATOM 5627 C CA . LYS B 1 121 ? 146.373 -35.917 -0.525 1.00 17.88 417 LYS D CA 1
ATOM 5628 C C . LYS B 1 121 ? 147.776 -36.596 -0.667 1.00 17.27 417 LYS D C 1
ATOM 5629 O O . LYS B 1 121 ? 148.031 -37.533 0.041 1.00 22.01 417 LYS D O 1
ATOM 5635 N N . GLN B 1 122 ? 148.512 -36.101 -1.649 1.00 20.46 418 GLN D N 1
ATOM 5636 C CA . GLN B 1 122 ? 149.930 -36.631 -1.844 1.00 22.87 418 GLN D CA 1
ATOM 5637 C C . GLN B 1 122 ? 149.955 -38.127 -2.153 1.00 23.75 418 GLN D C 1
ATOM 5638 O O . GLN B 1 122 ? 150.846 -38.833 -1.687 1.00 23.68 418 GLN D O 1
ATOM 5644 N N . TYR B 1 123 ? 148.909 -38.646 -2.858 1.00 16.49 419 TYR D N 1
ATOM 5645 C CA . TYR B 1 123 ? 148.856 -40.066 -3.194 1.00 16.57 419 TYR D CA 1
ATOM 5646 C C . TYR B 1 123 ? 149.028 -40.136 -4.677 1.00 16.29 419 TYR D C 1
ATOM 5647 O O . TYR B 1 123 ? 148.256 -39.521 -5.442 1.00 17.26 419 TYR D O 1
ATOM 5656 N N . GLU B 1 124 ? 150.123 -40.782 -5.178 1.00 16.11 420 GLU D N 1
ATOM 5657 C CA . GLU B 1 124 ? 150.528 -40.700 -6.565 1.00 17.06 420 GLU D CA 1
ATOM 5658 C C . GLU B 1 124 ? 150.679 -42.068 -7.225 1.00 17.29 420 GLU D C 1
ATOM 5659 O O . GLU B 1 124 ? 151.115 -42.161 -8.340 1.00 21.88 420 GLU D O 1
ATOM 5665 N N . ALA B 1 125 ? 150.235 -43.092 -6.563 1.00 16.13 421 ALA D N 1
ATOM 5666 C CA . ALA B 1 125 ? 150.407 -44.473 -7.024 1.00 17.09 421 ALA D CA 1
ATOM 5667 C C . ALA B 1 125 ? 149.167 -44.914 -7.941 1.00 16.76 421 ALA D C 1
ATOM 5668 O O . ALA B 1 125 ? 148.664 -46.066 -7.842 1.00 19.08 421 ALA D O 1
ATOM 5670 N N . VAL B 1 126 ? 148.803 -44.012 -8.810 1.00 17.66 422 VAL D N 1
ATOM 5671 C CA . VAL B 1 126 ? 147.660 -44.270 -9.732 1.00 19.28 422 VAL D CA 1
ATOM 5672 C C . VAL B 1 126 ? 147.935 -43.345 -10.914 1.00 21.78 422 VAL D C 1
ATOM 5673 O O . VAL B 1 126 ? 148.364 -42.192 -10.724 1.00 22.70 422 VAL D O 1
ATOM 5677 N N . ARG B 1 127 ? 147.691 -43.812 -12.140 1.00 20.63 423 ARG D N 1
ATOM 5678 C CA . ARG B 1 127 ? 147.859 -42.960 -13.291 1.00 20.77 423 ARG D CA 1
ATOM 5679 C C . ARG B 1 127 ? 146.569 -42.139 -13.641 1.00 18.00 423 ARG D C 1
ATOM 5680 O O . ARG B 1 127 ? 145.471 -42.605 -13.406 1.00 18.90 423 ARG D O 1
ATOM 5688 N N . PRO B 1 128 ? 146.742 -41.017 -14.311 1.00 19.09 424 PRO D N 1
ATOM 5689 C CA . PRO B 1 128 ? 145.580 -40.268 -14.796 1.00 20.06 424 PRO D CA 1
ATOM 5690 C C . PRO B 1 128 ? 144.934 -41.121 -15.917 1.00 21.48 424 PRO D C 1
ATOM 5691 O O . PRO B 1 128 ? 145.646 -41.798 -16.710 1.00 23.54 424 PRO D O 1
ATOM 5695 N N . ASP B 1 129 ? 143.622 -41.036 -16.005 1.00 21.73 425 ASP D N 1
ATOM 5696 C CA . ASP B 1 129 ? 142.907 -41.801 -16.999 1.00 22.73 425 ASP D CA 1
ATOM 5697 C C . ASP B 1 129 ? 143.340 -41.434 -18.397 1.00 25.02 425 ASP D C 1
ATOM 5698 O O . ASP B 1 129 ? 143.479 -42.323 -19.257 1.00 25.64 425 ASP D O 1
ATOM 5703 N N . GLU B 1 130 ? 143.588 -40.167 -18.647 1.00 22.82 426 GLU D N 1
ATOM 5704 C CA . GLU B 1 130 ? 144.037 -39.775 -20.020 1.00 25.66 426 GLU D CA 1
ATOM 5705 C C . GLU B 1 130 ? 145.335 -40.441 -20.429 1.00 27.90 426 GLU D C 1
ATOM 5706 O O . GLU B 1 130 ? 145.527 -40.789 -21.636 1.00 29.11 426 GLU D O 1
ATOM 5712 N N . ALA B 1 131 ? 146.265 -40.628 -19.496 1.00 25.68 427 ALA D N 1
ATOM 5713 C CA . ALA B 1 131 ? 147.497 -41.394 -19.806 1.00 28.87 427 ALA D CA 1
ATOM 5714 C C . ALA B 1 131 ? 147.163 -42.826 -20.227 1.00 30.60 427 ALA D C 1
ATOM 5715 O O . ALA B 1 131 ? 147.744 -43.330 -21.192 1.00 31.69 427 ALA D O 1
ATOM 5717 N N . VAL B 1 132 ? 146.233 -43.478 -19.547 1.00 23.65 428 VAL D N 1
ATOM 5718 C CA . VAL B 1 132 ? 145.907 -44.879 -19.824 1.00 27.10 428 VAL D CA 1
ATOM 5719 C C . VAL B 1 132 ? 145.111 -45.001 -21.120 1.00 27.76 428 VAL D C 1
ATOM 5720 O O . VAL B 1 132 ? 145.409 -45.916 -21.928 1.00 29.92 428 VAL D O 1
ATOM 5724 N N . TYR B 1 133 ? 144.142 -44.095 -21.291 1.00 26.37 429 TYR D N 1
ATOM 5725 C CA . TYR B 1 133 ? 143.160 -44.174 -22.443 1.00 30.94 429 TYR D CA 1
ATOM 5726 C C . TYR B 1 133 ? 143.309 -43.214 -23.616 1.00 36.56 429 TYR D C 1
ATOM 5727 O O . TYR B 1 133 ? 142.852 -43.567 -24.708 1.00 39.99 429 TYR D O 1
ATOM 5736 N N . GLY B 1 134 ? 143.835 -41.994 -23.433 1.00 43.94 430 GLY D N 1
ATOM 5737 C CA . GLY B 1 134 ? 143.435 -40.836 -24.295 1.00 37.26 430 GLY D CA 1
ATOM 5738 C C . GLY B 1 134 ? 144.374 -40.320 -25.386 1.00 63.03 430 GLY D C 1
ATOM 5739 O O . GLY B 1 134 ? 145.576 -40.637 -25.325 1.00 74.74 430 GLY D O 1
ATOM 5740 N N . LYS B 1 135 ? 143.900 -39.537 -26.392 1.00 69.50 431 LYS D N 1
ATOM 5741 C CA . LYS B 1 135 ? 142.490 -39.074 -26.582 1.00 78.18 431 LYS D CA 1
ATOM 5742 C C . LYS B 1 135 ? 141.864 -39.189 -28.057 1.00 87.74 431 LYS D C 1
ATOM 5743 O O . LYS B 1 135 ? 141.016 -38.381 -28.485 1.00 83.03 431 LYS D O 1
ATOM 5749 N N . GLY B 1 136 ? 142.277 -40.223 -28.802 1.00 94.56 432 GLY D N 1
ATOM 5750 C CA . GLY B 1 136 ? 141.600 -40.696 -30.038 1.00 85.16 432 GLY D CA 1
ATOM 5751 C C . GLY B 1 136 ? 142.244 -40.422 -31.403 1.00 88.08 432 GLY D C 1
ATOM 5752 O O . GLY B 1 136 ? 141.616 -39.712 -32.182 1.00 87.50 432 GLY D O 1
ATOM 5753 N N . ALA B 1 137 ? 143.425 -40.963 -31.780 1.00 79.19 433 ALA D N 1
ATOM 5754 C CA . ALA B 1 137 ? 144.260 -42.046 -31.160 1.00 74.29 433 ALA D CA 1
ATOM 5755 C C . ALA B 1 137 ? 144.847 -41.762 -29.754 1.00 69.74 433 ALA D C 1
ATOM 5756 O O . ALA B 1 137 ? 145.781 -40.990 -29.619 1.00 72.99 433 ALA D O 1
ATOM 5758 N N . LYS B 1 138 ? 144.351 -42.405 -28.697 1.00 74.87 434 LYS D N 1
ATOM 5759 C CA . LYS B 1 138 ? 143.569 -43.650 -28.722 1.00 76.17 434 LYS D CA 1
ATOM 5760 C C . LYS B 1 138 ? 142.034 -43.519 -28.468 1.00 79.16 434 LYS D C 1
ATOM 5761 O O . LYS B 1 138 ? 141.220 -44.002 -29.273 1.00 89.32 434 LYS D O 1
ATOM 5767 N N . ARG B 1 139 ? 141.673 -42.818 -27.387 1.00 68.19 435 ARG D N 1
ATOM 5768 C CA . ARG B 1 139 ? 140.408 -42.975 -26.627 1.00 63.60 435 ARG D CA 1
ATOM 5769 C C . ARG B 1 139 ? 139.849 -44.401 -26.565 1.00 58.15 435 ARG D C 1
ATOM 5770 O O . ARG B 1 139 ? 138.715 -44.696 -26.969 1.00 50.32 435 ARG D O 1
ATOM 5778 N N . ALA B 1 140 ? 140.680 -45.282 -26.017 1.00 48.77 436 ALA D N 1
ATOM 5779 C CA . ALA B 1 140 ? 140.565 -46.700 -26.296 1.00 46.38 436 ALA D CA 1
ATOM 5780 C C . ALA B 1 140 ? 141.054 -47.509 -25.141 1.00 45.09 436 ALA D C 1
ATOM 5781 O O . ALA B 1 140 ? 142.054 -47.150 -24.502 1.00 41.50 436 ALA D O 1
ATOM 5783 N N . VAL B 1 141 ? 140.395 -48.644 -24.941 1.00 34.89 437 VAL D N 1
ATOM 5784 C CA . VAL B 1 141 ? 140.724 -49.553 -23.855 1.00 35.87 437 VAL D CA 1
ATOM 5785 C C . VAL B 1 141 ? 142.055 -50.206 -24.139 1.00 36.71 437 VAL D C 1
ATOM 5786 O O . VAL B 1 141 ? 142.206 -50.768 -25.225 1.00 35.17 437 VAL D O 1
ATOM 5790 N N . PRO B 1 142 ? 143.032 -50.162 -23.190 1.00 35.00 438 PRO D N 1
ATOM 5791 C CA . PRO B 1 142 ? 144.238 -50.834 -23.539 1.00 35.04 438 PRO D CA 1
ATOM 5792 C C . PRO B 1 142 ? 144.182 -52.354 -23.249 1.00 32.06 438 PRO D C 1
ATOM 5793 O O . PRO B 1 142 ? 143.148 -52.909 -22.896 1.00 30.13 438 PRO D O 1
ATOM 5797 N N . ASP B 1 143 ? 145.318 -53.021 -23.462 1.00 37.99 439 ASP D N 1
ATOM 5798 C CA . ASP B 1 143 ? 145.480 -54.454 -23.254 1.00 37.24 439 ASP D CA 1
ATOM 5799 C C . ASP B 1 143 ? 144.957 -54.829 -21.875 1.00 37.37 439 ASP D C 1
ATOM 5800 O O . ASP B 1 143 ? 145.097 -54.036 -20.929 1.00 34.66 439 ASP D O 1
ATOM 5805 N N . GLU B 1 144 ? 144.360 -56.007 -21.720 1.00 33.86 440 GLU D N 1
ATOM 5806 C CA . GLU B 1 144 ? 143.867 -56.459 -20.409 1.00 32.68 440 GLU D CA 1
ATOM 5807 C C . GLU B 1 144 ? 144.821 -56.214 -19.174 1.00 30.00 440 GLU D C 1
ATOM 5808 O O . GLU B 1 144 ? 144.342 -55.779 -18.098 1.00 26.45 440 GLU D O 1
ATOM 5814 N N . PRO B 1 145 ? 146.130 -56.531 -19.280 1.00 28.97 441 PRO D N 1
ATOM 5815 C CA . PRO B 1 145 ? 146.882 -56.407 -18.043 1.00 30.41 441 PRO D CA 1
ATOM 5816 C C . PRO B 1 145 ? 147.064 -54.953 -17.683 1.00 24.93 441 PRO D C 1
ATOM 5817 O O . PRO B 1 145 ? 147.172 -54.644 -16.450 1.00 29.35 441 PRO D O 1
ATOM 5821 N N . VAL B 1 146 ? 147.090 -54.094 -18.690 1.00 25.06 442 VAL D N 1
ATOM 5822 C CA . VAL B 1 146 ? 147.278 -52.645 -18.527 1.00 24.99 442 VAL D CA 1
ATOM 5823 C C . VAL B 1 146 ? 145.967 -52.124 -17.911 1.00 26.98 442 VAL D C 1
ATOM 5824 O O . VAL B 1 146 ? 145.954 -51.396 -16.833 1.00 23.95 442 VAL D O 1
ATOM 5828 N N . LEU B 1 147 ? 144.848 -52.563 -18.499 1.00 23.23 443 LEU D N 1
ATOM 5829 C CA . LEU B 1 147 ? 143.548 -52.176 -17.918 1.00 23.93 443 LEU D CA 1
ATOM 5830 C C . LEU B 1 147 ? 143.362 -52.620 -16.485 1.00 22.14 443 LEU D C 1
ATOM 5831 O O . LEU B 1 147 ? 142.921 -51.840 -15.622 1.00 20.64 443 LEU D O 1
ATOM 5836 N N . ALA B 1 148 ? 143.691 -53.861 -16.142 1.00 20.87 444 ALA D N 1
ATOM 5837 C CA . ALA B 1 148 ? 143.333 -54.406 -14.880 1.00 19.12 444 ALA D CA 1
ATOM 5838 C C . ALA B 1 148 ? 144.195 -53.708 -13.805 1.00 22.42 444 ALA D C 1
ATOM 5839 O O . ALA B 1 148 ? 143.665 -53.412 -12.710 1.00 21.49 444 ALA D O 1
ATOM 5841 N N . GLU B 1 149 ? 145.494 -53.510 -14.108 1.00 21.21 445 GLU D N 1
ATOM 5842 C CA . GLU B 1 149 ? 146.298 -52.761 -13.149 1.00 21.13 445 GLU D CA 1
ATOM 5843 C C . GLU B 1 149 ? 145.755 -51.372 -12.837 1.00 20.13 445 GLU D C 1
ATOM 5844 O O . GLU B 1 149 ? 145.730 -50.922 -11.676 1.00 19.18 445 GLU D O 1
ATOM 5850 N N . HIS B 1 150 ? 145.325 -50.672 -13.887 1.00 17.28 446 HIS D N 1
ATOM 5851 C CA . HIS B 1 150 ? 144.803 -49.301 -13.725 1.00 17.46 446 HIS D CA 1
ATOM 5852 C C . HIS B 1 150 ? 143.559 -49.341 -12.845 1.00 17.35 446 HIS D C 1
ATOM 5853 O O . HIS B 1 150 ? 143.359 -48.530 -11.889 1.00 15.72 446 HIS D O 1
ATOM 5860 N N . LEU B 1 151 ? 142.620 -50.243 -13.170 1.00 18.26 447 LEU D N 1
ATOM 5861 C CA . LEU B 1 151 ? 141.386 -50.282 -12.369 1.00 15.23 447 LEU D CA 1
ATOM 5862 C C . LEU B 1 151 ? 141.597 -50.635 -10.910 1.00 15.85 447 LEU D C 1
ATOM 5863 O O . LEU B 1 151 ? 141.005 -50.076 -9.955 1.00 17.22 447 LEU D O 1
ATOM 5868 N N . VAL B 1 152 ? 142.554 -51.573 -10.645 1.00 15.81 448 VAL D N 1
ATOM 5869 C CA . VAL B 1 152 ? 142.856 -51.926 -9.306 1.00 16.58 448 VAL D CA 1
ATOM 5870 C C . VAL B 1 152 ? 143.575 -50.755 -8.547 1.00 15.30 448 VAL D C 1
ATOM 5871 O O . VAL B 1 152 ? 143.262 -50.529 -7.386 1.00 17.86 448 VAL D O 1
ATOM 5875 N N . ARG B 1 153 ? 144.470 -50.093 -9.272 1.00 17.12 449 ARG D N 1
ATOM 5876 C CA . ARG B 1 153 ? 145.112 -48.923 -8.667 1.00 16.04 449 ARG D CA 1
ATOM 5877 C C . ARG B 1 153 ? 144.122 -47.793 -8.321 1.00 17.45 449 ARG D C 1
ATOM 5878 O O . ARG B 1 153 ? 144.211 -47.157 -7.257 1.00 17.22 449 ARG D O 1
ATOM 5886 N N . LYS B 1 154 ? 143.111 -47.656 -9.169 1.00 16.90 450 LYS D N 1
ATOM 5887 C CA . LYS B 1 154 ? 142.038 -46.628 -8.834 1.00 15.83 450 LYS D CA 1
ATOM 5888 C C . LYS B 1 154 ? 141.283 -47.066 -7.659 1.00 14.52 450 LYS D C 1
ATOM 5889 O O . LYS B 1 154 ? 140.986 -46.282 -6.754 1.00 16.20 450 LYS D O 1
ATOM 5895 N N . ALA B 1 155 ? 140.839 -48.367 -7.590 1.00 14.28 451 ALA D N 1
ATOM 5896 C CA . ALA B 1 155 ? 140.149 -48.843 -6.435 1.00 15.13 451 ALA D CA 1
ATOM 5897 C C . ALA B 1 155 ? 140.967 -48.782 -5.117 1.00 14.49 451 ALA D C 1
ATOM 5898 O O . ALA B 1 155 ? 140.456 -48.455 -4.040 1.00 15.55 451 ALA D O 1
ATOM 5900 N N . ALA B 1 156 ? 142.275 -49.095 -5.272 1.00 15.91 452 ALA D N 1
ATOM 5901 C CA . ALA B 1 156 ? 143.141 -49.021 -4.058 1.00 17.14 452 ALA D CA 1
ATOM 5902 C C . ALA B 1 156 ? 143.303 -47.569 -3.608 1.00 14.24 452 ALA D C 1
ATOM 5903 O O . ALA B 1 156 ? 143.323 -47.319 -2.413 1.00 16.24 452 ALA D O 1
ATOM 5905 N N . ALA B 1 157 ? 143.347 -46.629 -4.583 1.00 15.01 453 ALA D N 1
ATOM 5906 C CA . ALA B 1 157 ? 143.376 -45.178 -4.188 1.00 14.60 453 ALA D CA 1
ATOM 5907 C C . ALA B 1 157 ? 142.114 -44.746 -3.456 1.00 14.40 453 ALA D C 1
ATOM 5908 O O . ALA B 1 157 ? 142.147 -44.161 -2.386 1.00 15.08 453 ALA D O 1
ATOM 5910 N N . ILE B 1 158 ? 140.981 -45.164 -4.014 1.00 15.33 454 ILE D N 1
ATOM 5911 C CA . ILE B 1 158 ? 139.705 -44.834 -3.332 1.00 15.68 454 ILE D CA 1
ATOM 5912 C C . ILE B 1 158 ? 139.651 -45.419 -1.952 1.00 16.38 454 ILE D C 1
ATOM 5913 O O . ILE B 1 158 ? 139.198 -44.806 -0.989 1.00 17.20 454 ILE D O 1
ATOM 5918 N N . TRP B 1 159 ? 140.151 -46.694 -1.830 1.00 14.93 455 TRP D N 1
ATOM 5919 C CA . TRP B 1 159 ? 140.080 -47.319 -0.530 1.00 15.45 455 TRP D CA 1
ATOM 5920 C C . TRP B 1 159 ? 140.929 -46.560 0.543 1.00 16.72 455 TRP D C 1
ATOM 5921 O O . TRP B 1 159 ? 140.507 -46.395 1.711 1.00 19.28 455 TRP D O 1
ATOM 5932 N N . GLU B 1 160 ? 142.106 -46.123 0.100 1.00 17.25 456 GLU D N 1
ATOM 5933 C CA . GLU B 1 160 ? 142.993 -45.329 1.004 1.00 18.37 456 GLU D CA 1
ATOM 5934 C C . GLU B 1 160 ? 142.536 -43.930 1.258 1.00 17.14 456 GLU D C 1
ATOM 5935 O O . GLU B 1 160 ? 142.783 -43.409 2.340 1.00 20.04 456 GLU D O 1
ATOM 5941 N N . LEU B 1 161 ? 141.859 -43.282 0.286 1.00 15.97 457 LEU D N 1
ATOM 5942 C CA . LEU B 1 161 ? 141.586 -41.881 0.390 1.00 17.06 457 LEU D CA 1
ATOM 5943 C C . LEU B 1 161 ? 140.249 -41.525 1.058 1.00 15.65 457 LEU D C 1
ATOM 5944 O O . LEU B 1 161 ? 140.063 -40.363 1.428 1.00 15.90 457 LEU D O 1
ATOM 5949 N N . GLU B 1 162 ? 139.341 -42.483 1.263 1.00 14.37 458 GLU D N 1
ATOM 5950 C CA . GLU B 1 162 ? 138.058 -42.207 1.870 1.00 15.41 458 GLU D CA 1
ATOM 5951 C C . GLU B 1 162 ? 138.212 -41.515 3.204 1.00 15.94 458 GLU D C 1
ATOM 5952 O O . GLU B 1 162 ? 137.627 -40.446 3.434 1.00 16.10 458 GLU D O 1
ATOM 5958 N N . ARG B 1 163 ? 139.036 -42.102 4.109 1.00 15.55 459 ARG D N 1
ATOM 5959 C CA . ARG B 1 163 ? 139.103 -41.482 5.432 1.00 18.19 459 ARG D CA 1
ATOM 5960 C C . ARG B 1 163 ? 139.725 -40.056 5.434 1.00 15.16 459 ARG D C 1
ATOM 5961 O O . ARG B 1 163 ? 139.165 -39.134 6.061 1.00 16.12 459 ARG D O 1
ATOM 5969 N N . PRO B 1 164 ? 140.832 -39.798 4.735 1.00 16.51 460 PRO D N 1
ATOM 5970 C CA . PRO B 1 164 ? 141.333 -38.410 4.758 1.00 18.34 460 PRO D CA 1
ATOM 5971 C C . PRO B 1 164 ? 140.384 -37.422 4.114 1.00 15.60 460 PRO D C 1
ATOM 5972 O O . PRO B 1 164 ? 140.256 -36.335 4.556 1.00 14.38 460 PRO D O 1
ATOM 5976 N N . PHE B 1 165 ? 139.694 -37.860 3.048 1.00 14.65 461 PHE D N 1
ATOM 5977 C CA . PHE B 1 165 ? 138.626 -36.946 2.523 1.00 14.37 461 PHE D CA 1
ATOM 5978 C C . PHE B 1 165 ? 137.464 -36.694 3.451 1.00 12.87 461 PHE D C 1
ATOM 5979 O O . PHE B 1 165 ? 137.098 -35.514 3.548 1.00 13.25 461 PHE D O 1
ATOM 5987 N N . LEU B 1 166 ? 136.980 -37.751 4.085 1.00 12.88 462 LEU D N 1
ATOM 5988 C CA . LEU B 1 166 ? 135.879 -37.573 5.045 1.00 15.08 462 LEU D CA 1
ATOM 5989 C C . LEU B 1 166 ? 136.326 -36.679 6.217 1.00 15.32 462 LEU D C 1
ATOM 5990 O O . LEU B 1 166 ? 135.551 -35.837 6.703 1.00 14.66 462 LEU D O 1
ATOM 5995 N N . ASP B 1 167 ? 137.592 -36.853 6.641 1.00 15.61 463 ASP D N 1
ATOM 5996 C CA . ASP B 1 167 ? 138.029 -36.024 7.788 1.00 16.03 463 ASP D CA 1
ATOM 5997 C C . ASP B 1 167 ? 138.151 -34.566 7.373 1.00 13.75 463 ASP D C 1
ATOM 5998 O O . ASP B 1 167 ? 137.771 -33.700 8.152 1.00 15.09 463 ASP D O 1
ATOM 6003 N N . GLU B 1 168 ? 138.662 -34.281 6.143 1.00 12.81 464 GLU D N 1
ATOM 6004 C CA . GLU B 1 168 ? 138.706 -32.912 5.718 1.00 13.81 464 GLU D CA 1
ATOM 6005 C C . GLU B 1 168 ? 137.262 -32.291 5.542 1.00 12.90 464 GLU D C 1
ATOM 6006 O O . GLU B 1 168 ? 136.992 -31.142 5.876 1.00 13.85 464 GLU D O 1
ATOM 6012 N N . LEU B 1 169 ? 136.377 -33.089 4.917 1.00 14.12 465 LEU D N 1
ATOM 6013 C CA . LEU B 1 169 ? 135.023 -32.595 4.797 1.00 13.32 465 LEU D CA 1
ATOM 6014 C C . LEU B 1 169 ? 134.425 -32.302 6.175 1.00 12.33 465 LEU D C 1
ATOM 6015 O O . LEU B 1 169 ? 133.770 -31.256 6.332 1.00 14.14 465 LEU D O 1
ATOM 6020 N N . ARG B 1 170 ? 134.646 -33.174 7.163 1.00 13.25 466 ARG D N 1
ATOM 6021 C CA . ARG B 1 170 ? 134.127 -32.835 8.509 1.00 14.10 466 ARG D CA 1
ATOM 6022 C C . ARG B 1 170 ? 134.681 -31.570 9.079 1.00 15.06 466 ARG D C 1
ATOM 6023 O O . ARG B 1 170 ? 133.985 -30.743 9.609 1.00 16.34 466 ARG D O 1
ATOM 6031 N N . ARG B 1 171 ? 135.994 -31.354 8.886 1.00 14.47 467 ARG D N 1
ATOM 6032 C CA . ARG B 1 171 ? 136.569 -30.090 9.346 1.00 15.09 467 ARG D CA 1
ATOM 6033 C C . ARG B 1 171 ? 135.949 -28.856 8.723 1.00 17.71 467 ARG D C 1
ATOM 6034 O O . ARG B 1 171 ? 135.755 -27.786 9.366 1.00 18.06 467 ARG D O 1
ATOM 6042 N N . ASN B 1 172 ? 135.607 -28.980 7.404 1.00 12.65 468 ASN D N 1
ATOM 6043 C CA . ASN B 1 172 ? 134.993 -27.886 6.714 1.00 13.21 468 ASN D CA 1
ATOM 6044 C C . ASN B 1 172 ? 133.468 -27.760 6.910 1.00 12.93 468 ASN D C 1
ATOM 6045 O O . ASN B 1 172 ? 132.851 -26.929 6.233 1.00 14.50 468 ASN D O 1
ATOM 6050 N N . GLU B 1 173 ? 132.897 -28.608 7.825 1.00 12.23 469 GLU D N 1
ATOM 6051 C CA . GLU B 1 173 ? 131.384 -28.578 7.957 1.00 13.53 469 GLU D CA 1
ATOM 6052 C C . GLU B 1 173 ? 130.719 -29.013 6.633 1.00 12.36 469 GLU D C 1
ATOM 6053 O O . GLU B 1 173 ? 129.574 -28.543 6.390 1.00 13.83 469 GLU D O 1
ATOM 6059 N N . GLN B 1 174 ? 131.331 -29.978 5.955 1.00 11.56 470 GLN D N 1
ATOM 6060 C CA . GLN B 1 174 ? 130.738 -30.424 4.654 1.00 11.57 470 GLN D CA 1
ATOM 6061 C C . GLN B 1 174 ? 130.389 -31.883 4.747 1.00 14.44 470 GLN D C 1
ATOM 6062 O O . GLN B 1 174 ? 130.118 -32.501 3.738 1.00 14.23 470 GLN D O 1
ATOM 6068 N N . ASP B 1 175 ? 130.498 -32.521 5.928 1.00 13.75 471 ASP D N 1
ATOM 6069 C CA . ASP B 1 175 ? 130.206 -33.942 6.063 1.00 15.55 471 ASP D CA 1
ATOM 6070 C C . ASP B 1 175 ? 128.724 -34.279 5.699 1.00 14.18 471 ASP D C 1
ATOM 6071 O O . ASP B 1 175 ? 128.528 -35.282 5.016 1.00 16.00 471 ASP D O 1
ATOM 6076 N N . ARG B 1 176 ? 127.800 -33.415 6.032 1.00 15.44 472 ARG D N 1
ATOM 6077 C CA . ARG B 1 176 ? 126.379 -33.609 5.642 1.00 16.02 472 ARG D CA 1
ATOM 6078 C C . ARG B 1 176 ? 126.164 -33.220 4.249 1.00 16.65 472 ARG D C 1
ATOM 6079 O O . ARG B 1 176 ? 125.356 -33.853 3.536 1.00 17.08 472 ARG D O 1
ATOM 6087 N N . LEU B 1 177 ? 126.897 -32.225 3.759 1.00 14.48 473 LEU D N 1
ATOM 6088 C CA . LEU B 1 177 ? 126.724 -31.810 2.396 1.00 13.35 473 LEU D CA 1
ATOM 6089 C C . LEU B 1 177 ? 127.064 -32.972 1.486 1.00 14.69 473 LEU D C 1
ATOM 6090 O O . LEU B 1 177 ? 126.401 -33.146 0.449 1.00 15.26 473 LEU D O 1
ATOM 6095 N N . LEU B 1 178 ? 128.112 -33.766 1.747 1.00 12.55 474 LEU D N 1
ATOM 6096 C CA . LEU B 1 178 ? 128.379 -34.950 0.943 1.00 12.69 474 LEU D CA 1
ATOM 6097 C C . LEU B 1 178 ? 127.285 -36.013 1.151 1.00 13.28 474 LEU D C 1
ATOM 6098 O O . LEU B 1 178 ? 126.780 -36.542 0.166 1.00 13.37 474 LEU D O 1
ATOM 6103 N N . VAL B 1 179 ? 127.088 -36.466 2.392 1.00 12.60 475 VAL D N 1
ATOM 6104 C CA . VAL B 1 179 ? 126.349 -37.729 2.631 1.00 13.18 475 VAL D CA 1
ATOM 6105 C C . VAL B 1 179 ? 124.837 -37.478 2.625 1.00 13.55 475 VAL D C 1
ATOM 6106 O O . VAL B 1 179 ? 124.180 -38.460 2.241 1.00 16.37 475 VAL D O 1
ATOM 6110 N N . GLU B 1 180 ? 124.345 -36.321 2.993 1.00 14.50 476 GLU D N 1
ATOM 6111 C CA . GLU B 1 180 ? 122.865 -36.127 3.077 1.00 14.59 476 GLU D CA 1
ATOM 6112 C C . GLU B 1 180 ? 122.412 -35.361 1.851 1.00 15.05 476 GLU D C 1
ATOM 6113 O O . GLU B 1 180 ? 121.202 -35.250 1.654 1.00 17.74 476 GLU D O 1
ATOM 6119 N N . LEU B 1 181 ? 123.293 -34.697 1.077 1.00 13.29 477 LEU D N 1
ATOM 6120 C CA . LEU B 1 181 ? 122.857 -33.888 -0.060 1.00 12.86 477 LEU D CA 1
ATOM 6121 C C . LEU B 1 181 ? 123.450 -34.443 -1.358 1.00 12.47 477 LEU D C 1
ATOM 6122 O O . LEU B 1 181 ? 122.706 -35.000 -2.162 1.00 13.79 477 LEU D O 1
ATOM 6127 N N . GLU B 1 182 ? 124.754 -34.323 -1.606 1.00 11.94 478 GLU D N 1
ATOM 6128 C CA . GLU B 1 182 ? 125.229 -34.679 -2.937 1.00 12.31 478 GLU D CA 1
ATOM 6129 C C . GLU B 1 182 ? 125.123 -36.152 -3.267 1.00 12.20 478 GLU D C 1
ATOM 6130 O O . GLU B 1 182 ? 124.777 -36.523 -4.406 1.00 11.72 478 GLU D O 1
ATOM 6136 N N . GLN B 1 183 ? 125.417 -37.069 -2.337 1.00 11.63 479 GLN D N 1
ATOM 6137 C CA . GLN B 1 183 ? 125.390 -38.492 -2.690 1.00 12.07 479 GLN D CA 1
ATOM 6138 C C . GLN B 1 183 ? 123.931 -38.928 -2.911 1.00 12.58 479 GLN D C 1
ATOM 6139 O O . GLN B 1 183 ? 123.709 -39.573 -3.976 1.00 12.95 479 GLN D O 1
ATOM 6145 N N . PRO B 1 184 ? 122.960 -38.532 -2.067 1.00 13.42 480 PRO D N 1
ATOM 6146 C CA . PRO B 1 184 ? 121.582 -38.985 -2.427 1.00 12.93 480 PRO D CA 1
ATOM 6147 C C . PRO B 1 184 ? 121.113 -38.324 -3.725 1.00 12.16 480 PRO D C 1
ATOM 6148 O O . PRO B 1 184 ? 120.373 -38.935 -4.511 1.00 14.10 480 PRO D O 1
ATOM 6152 N N . LEU B 1 185 ? 121.529 -37.060 -3.994 1.00 11.08 481 LEU D N 1
ATOM 6153 C CA . LEU B 1 185 ? 121.118 -36.446 -5.265 1.00 11.62 481 LEU D CA 1
ATOM 6154 C C . LEU B 1 185 ? 121.722 -37.211 -6.403 1.00 11.71 481 LEU D C 1
ATOM 6155 O O . LEU B 1 185 ? 121.054 -37.310 -7.444 1.00 11.56 481 LEU D O 1
ATOM 6160 N N . SER B 1 186 ? 122.980 -37.707 -6.316 1.00 11.15 482 SER D N 1
ATOM 6161 C CA . SER B 1 186 ? 123.557 -38.452 -7.455 1.00 12.03 482 SER D CA 1
ATOM 6162 C C . SER B 1 186 ? 122.656 -39.646 -7.840 1.00 13.07 482 SER D C 1
ATOM 6163 O O . SER B 1 186 ? 122.486 -39.848 -9.046 1.00 13.49 482 SER D O 1
ATOM 6166 N N . SER B 1 187 ? 122.084 -40.341 -6.871 1.00 11.11 483 SER D N 1
ATOM 6167 C CA . SER B 1 187 ? 121.190 -41.423 -7.226 1.00 12.81 483 SER D CA 1
ATOM 6168 C C . SER B 1 187 ? 119.899 -40.942 -7.899 1.00 12.91 483 SER D C 1
ATOM 6169 O O . SER B 1 187 ? 119.371 -41.642 -8.871 1.00 14.55 483 SER D O 1
ATOM 6172 N N . ILE B 1 188 ? 119.348 -39.815 -7.487 1.00 11.41 484 ILE D N 1
ATOM 6173 C CA . ILE B 1 188 ? 118.146 -39.273 -8.130 1.00 11.42 484 ILE D CA 1
ATOM 6174 C C . ILE B 1 188 ? 118.473 -38.804 -9.584 1.00 13.06 484 ILE D C 1
ATOM 6175 O O . ILE B 1 188 ? 117.706 -39.058 -10.498 1.00 12.39 484 ILE D O 1
ATOM 6180 N N . LEU B 1 189 ? 119.622 -38.147 -9.782 1.00 11.45 485 LEU D N 1
ATOM 6181 C CA . LEU B 1 189 ? 120.025 -37.746 -11.131 1.00 11.04 485 LEU D CA 1
ATOM 6182 C C . LEU B 1 189 ? 120.225 -38.994 -11.988 1.00 10.76 485 LEU D C 1
ATOM 6183 O O . LEU B 1 189 ? 119.808 -38.943 -13.159 1.00 11.98 485 LEU D O 1
ATOM 6188 N N . ALA B 1 190 ? 120.765 -40.065 -11.456 1.00 11.27 486 ALA D N 1
ATOM 6189 C CA . ALA B 1 190 ? 120.940 -41.288 -12.266 1.00 11.15 486 ALA D CA 1
ATOM 6190 C C . ALA B 1 190 ? 119.610 -41.796 -12.715 1.00 11.91 486 ALA D C 1
ATOM 6191 O O . ALA B 1 190 ? 119.480 -42.116 -13.907 1.00 14.49 486 ALA D O 1
ATOM 6193 N N . GLU B 1 191 ? 118.613 -41.742 -11.848 1.00 11.38 487 GLU D N 1
ATOM 6194 C CA . GLU B 1 191 ? 117.276 -42.182 -12.296 1.00 14.35 487 GLU D CA 1
ATOM 6195 C C . GLU B 1 191 ? 116.726 -41.221 -13.337 1.00 12.96 487 GLU D C 1
ATOM 6196 O O . GLU B 1 191 ? 116.108 -41.681 -14.367 1.00 13.87 487 GLU D O 1
ATOM 6202 N N . MET B 1 192 ? 116.882 -39.914 -13.180 1.00 12.69 488 MET D N 1
ATOM 6203 C CA . MET B 1 192 ? 116.340 -38.927 -14.157 1.00 11.32 488 MET D CA 1
ATOM 6204 C C . MET B 1 192 ? 117.002 -39.198 -15.491 1.00 12.76 488 MET D C 1
ATOM 6205 O O . MET B 1 192 ? 116.342 -39.141 -16.575 1.00 14.00 488 MET D O 1
ATOM 6210 N N . GLU B 1 193 ? 118.307 -39.284 -15.530 1.00 12.87 489 GLU D N 1
ATOM 6211 C CA . GLU B 1 193 ? 119.020 -39.405 -16.818 1.00 12.69 489 GLU D CA 1
ATOM 6212 C C . GLU B 1 193 ? 118.644 -40.731 -17.503 1.00 12.88 489 GLU D C 1
ATOM 6213 O O . GLU B 1 193 ? 118.427 -40.758 -18.703 1.00 14.01 489 GLU D O 1
ATOM 6219 N N . PHE B 1 194 ? 118.521 -41.801 -16.740 1.00 12.59 490 PHE D N 1
ATOM 6220 C CA . PHE B 1 194 ? 118.171 -43.133 -17.335 1.00 11.94 490 PHE D CA 1
ATOM 6221 C C . PHE B 1 194 ? 116.746 -43.129 -17.822 1.00 14.62 490 PHE D C 1
ATOM 6222 O O . PHE B 1 194 ? 116.483 -43.649 -18.929 1.00 16.52 490 PHE D O 1
ATOM 6230 N N . ALA B 1 195 ? 115.842 -42.423 -17.159 1.00 13.08 491 ALA D N 1
ATOM 6231 C CA . ALA B 1 195 ? 114.417 -42.380 -17.616 1.00 13.21 491 ALA D CA 1
ATOM 6232 C C . ALA B 1 195 ? 114.410 -41.613 -18.938 1.00 15.39 491 ALA D C 1
ATOM 6233 O O . ALA B 1 195 ? 113.698 -42.011 -19.911 1.00 16.77 491 ALA D O 1
ATOM 6235 N N . GLY B 1 196 ? 115.142 -40.521 -19.024 1.00 14.06 492 GLY D N 1
ATOM 6236 C CA . GLY B 1 196 ? 115.133 -39.673 -20.207 1.00 13.69 492 GLY D CA 1
ATOM 6237 C C . GLY B 1 196 ? 113.826 -38.873 -20.346 1.00 12.74 492 GLY D C 1
ATOM 6238 O O . GLY B 1 196 ? 112.878 -39.071 -19.586 1.00 14.29 492 GLY D O 1
ATOM 6239 N N . VAL B 1 197 ? 113.828 -38.071 -21.423 1.00 12.42 493 VAL D N 1
ATOM 6240 C CA . VAL B 1 197 ? 112.636 -37.299 -21.742 1.00 14.04 493 VAL D CA 1
ATOM 6241 C C . VAL B 1 197 ? 112.225 -37.742 -23.147 1.00 14.78 493 VAL D C 1
ATOM 6242 O O . VAL B 1 197 ? 113.039 -37.737 -24.095 1.00 14.69 493 VAL D O 1
ATOM 6246 N N . LYS B 1 198 ? 110.900 -37.985 -23.295 1.00 13.35 494 LYS D N 1
ATOM 6247 C CA . LYS B 1 198 ? 110.394 -38.314 -24.663 1.00 13.49 494 LYS D CA 1
ATOM 6248 C C . LYS B 1 198 ? 110.196 -37.098 -25.509 1.00 14.26 494 LYS D C 1
ATOM 6249 O O . LYS B 1 198 ? 109.751 -36.010 -25.044 1.00 15.03 494 LYS D O 1
ATOM 6255 N N . VAL B 1 199 ? 110.599 -37.247 -26.797 1.00 15.54 495 VAL D N 1
ATOM 6256 C CA . VAL B 1 199 ? 110.544 -36.152 -27.766 1.00 16.29 495 VAL D CA 1
ATOM 6257 C C . VAL B 1 199 ? 109.663 -36.554 -28.962 1.00 17.91 495 VAL D C 1
ATOM 6258 O O . VAL B 1 199 ? 109.637 -37.719 -29.366 1.00 20.93 495 VAL D O 1
ATOM 6262 N N . ASP B 1 200 ? 108.882 -35.599 -29.405 1.00 17.52 496 ASP D N 1
ATOM 6263 C CA . ASP B 1 200 ? 108.027 -35.742 -30.684 1.00 17.32 496 ASP D CA 1
ATOM 6264 C C . ASP B 1 200 ? 108.879 -35.386 -31.867 1.00 18.46 496 ASP D C 1
ATOM 6265 O O . ASP B 1 200 ? 109.073 -34.237 -32.190 1.00 19.76 496 ASP D O 1
ATOM 6270 N N . THR B 1 201 ? 109.521 -36.416 -32.420 1.00 23.51 497 THR D N 1
ATOM 6271 C CA . THR B 1 201 ? 110.527 -36.103 -33.398 1.00 22.11 497 THR D CA 1
ATOM 6272 C C . THR B 1 201 ? 109.888 -35.681 -34.705 1.00 26.91 497 THR D C 1
ATOM 6273 O O . THR B 1 201 ? 110.416 -34.845 -35.411 1.00 23.88 497 THR D O 1
ATOM 6277 N N . LYS B 1 202 ? 108.661 -36.179 -34.928 1.00 26.92 498 LYS D N 1
ATOM 6278 C CA . LYS B 1 202 ? 107.956 -35.580 -36.131 1.00 28.25 498 LYS D CA 1
ATOM 6279 C C . LYS B 1 202 ? 107.692 -34.177 -36.049 1.00 27.09 498 LYS D C 1
ATOM 6280 O O . LYS B 1 202 ? 107.874 -33.461 -37.025 1.00 31.60 498 LYS D O 1
ATOM 6286 N N . ARG B 1 203 ? 107.305 -33.678 -34.875 1.00 26.23 499 ARG D N 1
ATOM 6287 C CA . ARG B 1 203 ? 107.208 -32.309 -34.682 1.00 24.47 499 ARG D CA 1
ATOM 6288 C C . ARG B 1 203 ? 108.533 -31.507 -34.881 1.00 28.37 499 ARG D C 1
ATOM 6289 O O . ARG B 1 203 ? 108.543 -30.461 -35.486 1.00 30.19 499 ARG D O 1
ATOM 6297 N N . LEU B 1 204 ? 109.639 -32.029 -34.347 1.00 26.79 500 LEU D N 1
ATOM 6298 C CA . LEU B 1 204 ? 110.924 -31.446 -34.623 1.00 25.72 500 LEU D CA 1
ATOM 6299 C C . LEU B 1 204 ? 111.373 -31.488 -36.101 1.00 25.67 500 LEU D C 1
ATOM 6300 O O . LEU B 1 204 ? 111.995 -30.516 -36.511 1.00 28.81 500 LEU D O 1
ATOM 6305 N N . GLU B 1 205 ? 111.124 -32.640 -36.746 1.00 32.48 501 GLU D N 1
ATOM 6306 C CA . GLU B 1 205 ? 111.562 -32.886 -38.167 1.00 31.08 501 GLU D CA 1
ATOM 6307 C C . GLU B 1 205 ? 110.766 -31.969 -38.994 1.00 35.11 501 GLU D C 1
ATOM 6308 O O . GLU B 1 205 ? 111.326 -31.295 -39.868 1.00 37.32 501 GLU D O 1
ATOM 6314 N N . GLN B 1 206 ? 109.463 -31.833 -38.670 1.00 34.86 502 GLN D N 1
ATOM 6315 C CA . GLN B 1 206 ? 108.645 -30.771 -39.314 1.00 35.35 502 GLN D CA 1
ATOM 6316 C C . GLN B 1 206 ? 109.148 -29.336 -39.062 1.00 33.52 502 GLN D C 1
ATOM 6317 O O . GLN B 1 206 ? 109.297 -28.536 -40.041 1.00 33.05 502 GLN D O 1
ATOM 6323 N N . MET B 1 207 ? 109.446 -28.989 -37.803 1.00 35.19 503 MET D N 1
ATOM 6324 C CA A MET B 1 207 ? 110.008 -27.700 -37.430 0.70 29.80 503 MET D CA 1
ATOM 6325 C CA B MET B 1 207 ? 110.038 -27.706 -37.430 0.30 29.18 503 MET D CA 1
ATOM 6326 C C . MET B 1 207 ? 111.363 -27.395 -38.139 1.00 28.17 503 MET D C 1
ATOM 6327 O O . MET B 1 207 ? 111.622 -26.264 -38.485 1.00 35.07 503 MET D O 1
ATOM 6336 N N . GLY B 1 208 ? 112.159 -28.449 -38.358 1.00 33.97 504 GLY D N 1
ATOM 6337 C CA . GLY B 1 208 ? 113.451 -28.406 -39.033 1.00 36.69 504 GLY D CA 1
ATOM 6338 C C . GLY B 1 208 ? 113.304 -28.115 -40.533 1.00 35.00 504 GLY D C 1
ATOM 6339 O O . GLY B 1 208 ? 114.067 -27.275 -41.067 1.00 31.79 504 GLY D O 1
ATOM 6340 N N . LYS B 1 209 ? 112.303 -28.766 -41.145 1.00 31.25 505 LYS D N 1
ATOM 6341 C CA . LYS B 1 209 ? 111.965 -28.589 -42.578 1.00 38.72 505 LYS D CA 1
ATOM 6342 C C . LYS B 1 209 ? 111.504 -27.139 -42.793 1.00 37.89 505 LYS D C 1
ATOM 6343 O O . LYS B 1 209 ? 112.020 -26.453 -43.712 1.00 45.13 505 LYS D O 1
ATOM 6349 N N . GLU B 1 210 ? 110.616 -26.650 -41.935 1.00 36.80 506 GLU D N 1
ATOM 6350 C CA . GLU B 1 210 ? 110.247 -25.246 -41.950 1.00 31.78 506 GLU D CA 1
ATOM 6351 C C . GLU B 1 210 ? 111.356 -24.299 -41.699 1.00 44.04 506 GLU D C 1
ATOM 6352 O O . GLU B 1 210 ? 111.464 -23.327 -42.456 1.00 43.96 506 GLU D O 1
ATOM 6358 N N . LEU B 1 211 ? 112.179 -24.526 -40.649 1.00 32.98 507 LEU D N 1
ATOM 6359 C CA . LEU B 1 211 ? 113.188 -23.586 -40.353 1.00 39.53 507 LEU D CA 1
ATOM 6360 C C . LEU B 1 211 ? 114.176 -23.498 -41.528 1.00 30.97 507 LEU D C 1
ATOM 6361 O O . LEU B 1 211 ? 114.696 -22.466 -41.708 1.00 35.70 507 LEU D O 1
ATOM 6366 N N . ALA B 1 212 ? 114.477 -24.613 -42.263 1.00 33.97 508 ALA D N 1
ATOM 6367 C CA . ALA B 1 212 ? 115.442 -24.587 -43.402 1.00 33.80 508 ALA D CA 1
ATOM 6368 C C . ALA B 1 212 ? 114.896 -23.588 -44.440 1.00 42.20 508 ALA D C 1
ATOM 6369 O O . ALA B 1 212 ? 115.656 -22.687 -44.887 1.00 43.90 508 ALA D O 1
ATOM 6371 N N . GLU B 1 213 ? 113.585 -23.648 -44.702 1.00 40.86 509 GLU D N 1
ATOM 6372 C CA . GLU B 1 213 ? 112.885 -22.613 -45.547 1.00 49.84 509 GLU D CA 1
ATOM 6373 C C . GLU B 1 213 ? 113.027 -21.141 -45.062 1.00 48.20 509 GLU D C 1
ATOM 6374 O O . GLU B 1 213 ? 113.424 -20.268 -45.858 1.00 52.36 509 GLU D O 1
ATOM 6380 N N . GLN B 1 214 ? 112.762 -20.860 -43.789 1.00 39.92 510 GLN D N 1
ATOM 6381 C CA . GLN B 1 214 ? 112.785 -19.436 -43.324 1.00 37.26 510 GLN D CA 1
ATOM 6382 C C . GLN B 1 214 ? 114.203 -18.784 -43.086 1.00 45.35 510 GLN D C 1
ATOM 6383 O O . GLN B 1 214 ? 114.332 -17.553 -43.029 1.00 51.11 510 GLN D O 1
ATOM 6389 N N . LEU B 1 215 ? 115.243 -19.616 -42.901 1.00 46.02 511 LEU D N 1
ATOM 6390 C CA . LEU B 1 215 ? 116.648 -19.122 -42.858 1.00 43.26 511 LEU D CA 1
ATOM 6391 C C . LEU B 1 215 ? 117.047 -18.636 -44.273 1.00 42.81 511 LEU D C 1
ATOM 6392 O O . LEU B 1 215 ? 117.804 -17.700 -44.397 1.00 43.89 511 LEU D O 1
ATOM 6397 N N . GLY B 1 216 ? 116.553 -19.341 -45.294 1.00 45.04 512 GLY D N 1
ATOM 6398 C CA . GLY B 1 216 ? 116.754 -18.976 -46.706 1.00 55.14 512 GLY D CA 1
ATOM 6399 C C . GLY B 1 216 ? 116.443 -17.512 -46.991 1.00 55.46 512 GLY D C 1
ATOM 6400 O O . GLY B 1 216 ? 117.171 -16.877 -47.762 1.00 58.82 512 GLY D O 1
ATOM 6401 N N . THR B 1 217 ? 115.428 -16.954 -46.315 1.00 51.11 513 THR D N 1
ATOM 6402 C CA . THR B 1 217 ? 114.832 -15.683 -46.704 1.00 50.14 513 THR D CA 1
ATOM 6403 C C . THR B 1 217 ? 115.263 -14.423 -45.931 1.00 53.32 513 THR D C 1
ATOM 6404 O O . THR B 1 217 ? 115.298 -13.322 -46.509 1.00 46.98 513 THR D O 1
ATOM 6408 N N . VAL B 1 218 ? 115.635 -14.549 -44.643 1.00 41.36 514 VAL D N 1
ATOM 6409 C CA . VAL B 1 218 ? 116.172 -13.396 -43.894 1.00 45.42 514 VAL D CA 1
ATOM 6410 C C . VAL B 1 218 ? 117.563 -13.133 -44.473 1.00 34.79 514 VAL D C 1
ATOM 6411 O O . VAL B 1 218 ? 118.083 -11.989 -44.484 1.00 41.37 514 VAL D O 1
ATOM 6415 N N . GLU B 1 219 ? 118.136 -14.227 -44.887 1.00 32.95 515 GLU D N 1
ATOM 6416 C CA . GLU B 1 219 ? 119.487 -14.297 -45.403 1.00 36.75 515 GLU D CA 1
ATOM 6417 C C . GLU B 1 219 ? 119.549 -13.582 -46.757 1.00 38.22 515 GLU D C 1
ATOM 6418 O O . GLU B 1 219 ? 120.425 -12.791 -46.965 1.00 32.87 515 GLU D O 1
ATOM 6424 N N . GLN B 1 220 ? 118.620 -13.888 -47.651 1.00 39.60 516 GLN D N 1
ATOM 6425 C CA . GLN B 1 220 ? 118.489 -13.019 -48.863 1.00 40.63 516 GLN D CA 1
ATOM 6426 C C . GLN B 1 220 ? 118.235 -11.521 -48.597 1.00 46.08 516 GLN D C 1
ATOM 6427 O O . GLN B 1 220 ? 118.848 -10.683 -49.264 1.00 38.53 516 GLN D O 1
ATOM 6433 N N . ARG B 1 221 ? 117.359 -11.152 -47.650 1.00 35.45 517 ARG D N 1
ATOM 6434 C CA . ARG B 1 221 ? 117.210 -9.731 -47.276 1.00 39.83 517 ARG D CA 1
ATOM 6435 C C . ARG B 1 221 ? 118.536 -9.113 -46.792 1.00 37.74 517 ARG D C 1
ATOM 6436 O O . ARG B 1 221 ? 118.814 -7.905 -47.046 1.00 35.71 517 ARG D O 1
ATOM 6444 N N . ILE B 1 222 ? 119.338 -9.941 -46.077 1.00 33.99 518 ILE D N 1
ATOM 6445 C CA . ILE B 1 222 ? 120.593 -9.498 -45.544 1.00 30.72 518 ILE D CA 1
ATOM 6446 C C . ILE B 1 222 ? 121.547 -9.278 -46.736 1.00 30.24 518 ILE D C 1
ATOM 6447 O O . ILE B 1 222 ? 122.216 -8.276 -46.746 1.00 32.85 518 ILE D O 1
ATOM 6452 N N . TYR B 1 223 ? 121.536 -10.185 -47.698 1.00 33.04 519 TYR D N 1
ATOM 6453 C CA . TYR B 1 223 ? 122.477 -10.061 -48.859 1.00 29.92 519 TYR D CA 1
ATOM 6454 C C . TYR B 1 223 ? 122.026 -8.866 -49.702 1.00 35.81 519 TYR D C 1
ATOM 6455 O O . TYR B 1 223 ? 122.879 -8.089 -50.176 1.00 33.68 519 TYR D O 1
ATOM 6464 N N . GLU B 1 224 ? 120.723 -8.707 -49.776 1.00 32.85 520 GLU D N 1
ATOM 6465 C CA . GLU B 1 224 ? 120.073 -7.589 -50.446 1.00 37.75 520 GLU D CA 1
ATOM 6466 C C . GLU B 1 224 ? 120.429 -6.274 -49.820 1.00 39.68 520 GLU D C 1
ATOM 6467 O O . GLU B 1 224 ? 120.855 -5.401 -50.553 1.00 40.94 520 GLU D O 1
ATOM 6473 N N . LEU B 1 225 ? 120.376 -6.119 -48.487 1.00 33.82 521 LEU D N 1
ATOM 6474 C CA . LEU B 1 225 ? 120.816 -4.906 -47.824 1.00 32.57 521 LEU D CA 1
ATOM 6475 C C . LEU B 1 225 ? 122.308 -4.643 -47.815 1.00 31.46 521 LEU D C 1
ATOM 6476 O O . LEU B 1 225 ? 122.707 -3.480 -47.694 1.00 36.67 521 LEU D O 1
ATOM 6481 N N . ALA B 1 226 ? 123.119 -5.725 -47.808 1.00 31.19 522 ALA D N 1
ATOM 6482 C CA . ALA B 1 226 ? 124.570 -5.629 -47.767 1.00 29.81 522 ALA D CA 1
ATOM 6483 C C . ALA B 1 226 ? 125.100 -5.236 -49.208 1.00 28.49 522 ALA D C 1
ATOM 6484 O O . ALA B 1 226 ? 126.205 -4.713 -49.319 1.00 32.74 522 ALA D O 1
ATOM 6486 N N . GLY B 1 227 ? 124.234 -5.496 -50.175 1.00 31.94 523 GLY D N 1
ATOM 6487 C CA . GLY B 1 227 ? 124.617 -5.554 -51.610 1.00 34.61 523 GLY D CA 1
ATOM 6488 C C . GLY B 1 227 ? 125.644 -6.603 -51.982 1.00 36.75 523 GLY D C 1
ATOM 6489 O O . GLY B 1 227 ? 126.352 -6.431 -52.950 1.00 40.00 523 GLY D O 1
ATOM 6490 N N . GLN B 1 228 ? 125.755 -7.713 -51.236 1.00 31.65 524 GLN D N 1
ATOM 6491 C CA . GLN B 1 228 ? 126.772 -8.732 -51.473 1.00 31.15 524 GLN D CA 1
ATOM 6492 C C . GLN B 1 228 ? 126.440 -9.938 -50.623 1.00 36.18 524 GLN D C 1
ATOM 6493 O O . GLN B 1 228 ? 125.887 -9.738 -49.565 1.00 33.77 524 GLN D O 1
ATOM 6499 N N . GLU B 1 229 ? 126.710 -11.139 -51.135 1.00 30.05 525 GLU D N 1
ATOM 6500 C CA . GLU B 1 229 ? 126.753 -12.395 -50.329 1.00 31.61 525 GLU D CA 1
ATOM 6501 C C . GLU B 1 229 ? 128.001 -12.495 -49.491 1.00 34.50 525 GLU D C 1
ATOM 6502 O O . GLU B 1 229 ? 129.098 -12.095 -49.883 1.00 36.01 525 GLU D O 1
ATOM 6508 N N . PHE B 1 230 ? 127.851 -13.108 -48.313 1.00 28.99 526 PHE D N 1
ATOM 6509 C CA . PHE B 1 230 ? 128.914 -13.174 -47.378 1.00 24.04 526 PHE D CA 1
ATOM 6510 C C . PHE B 1 230 ? 128.409 -14.173 -46.289 1.00 24.86 526 PHE D C 1
ATOM 6511 O O . PHE B 1 230 ? 127.275 -14.551 -46.312 1.00 26.88 526 PHE D O 1
ATOM 6519 N N . ASN B 1 231 ? 129.339 -14.714 -45.537 1.00 25.61 527 ASN D N 1
ATOM 6520 C CA . ASN B 1 231 ? 128.925 -15.682 -44.487 1.00 25.74 527 ASN D CA 1
ATOM 6521 C C . ASN B 1 231 ? 128.510 -14.891 -43.258 1.00 26.65 527 ASN D C 1
ATOM 6522 O O . ASN B 1 231 ? 129.353 -14.341 -42.535 1.00 25.16 527 ASN D O 1
ATOM 6527 N N . ILE B 1 232 ? 127.211 -14.928 -42.960 1.00 23.39 528 ILE D N 1
ATOM 6528 C CA . ILE B 1 232 ? 126.702 -14.063 -41.871 1.00 26.87 528 ILE D CA 1
ATOM 6529 C C . ILE B 1 232 ? 127.199 -14.702 -40.534 1.00 27.08 528 ILE D C 1
ATOM 6530 O O . ILE B 1 232 ? 127.286 -13.994 -39.523 1.00 27.31 528 ILE D O 1
ATOM 6535 N N . ASN B 1 233 ? 127.457 -16.010 -40.540 1.00 26.48 529 ASN D N 1
ATOM 6536 C CA . ASN B 1 233 ? 127.937 -16.704 -39.297 1.00 25.36 529 ASN D CA 1
ATOM 6537 C C . ASN B 1 233 ? 129.400 -16.553 -39.054 1.00 28.64 529 ASN D C 1
ATOM 6538 O O . ASN B 1 233 ? 129.967 -17.221 -38.203 1.00 26.90 529 ASN D O 1
ATOM 6543 N N . SER B 1 234 ? 130.074 -15.739 -39.850 1.00 27.96 530 SER D N 1
ATOM 6544 C CA . SER B 1 234 ? 131.436 -15.453 -39.600 1.00 27.66 530 SER D CA 1
ATOM 6545 C C . SER B 1 234 ? 131.491 -14.020 -39.091 1.00 32.41 530 SER D C 1
ATOM 6546 O O . SER B 1 234 ? 131.349 -13.126 -39.929 1.00 27.46 530 SER D O 1
ATOM 6549 N N . PRO B 1 235 ? 131.675 -13.786 -37.749 1.00 28.69 531 PRO D N 1
ATOM 6550 C CA . PRO B 1 235 ? 131.817 -12.396 -37.254 1.00 31.87 531 PRO D CA 1
ATOM 6551 C C . PRO B 1 235 ? 132.874 -11.602 -38.071 1.00 35.32 531 PRO D C 1
ATOM 6552 O O . PRO B 1 235 ? 132.668 -10.435 -38.359 1.00 30.30 531 PRO D O 1
ATOM 6556 N N . LYS B 1 236 ? 133.968 -12.240 -38.463 1.00 31.08 532 LYS D N 1
ATOM 6557 C CA . LYS B 1 236 ? 134.941 -11.677 -39.376 1.00 34.48 532 LYS D CA 1
ATOM 6558 C C . LYS B 1 236 ? 134.424 -11.091 -40.715 1.00 32.62 532 LYS D C 1
ATOM 6559 O O . LYS B 1 236 ? 134.630 -9.876 -41.016 1.00 31.17 532 LYS D O 1
ATOM 6565 N N . GLN B 1 237 ? 133.766 -11.921 -41.505 1.00 31.10 533 GLN D N 1
ATOM 6566 C CA . GLN B 1 237 ? 133.218 -11.490 -42.791 1.00 25.21 533 GLN D CA 1
ATOM 6567 C C . GLN B 1 237 ? 132.102 -10.467 -42.519 1.00 27.66 533 GLN D C 1
ATOM 6568 O O . GLN B 1 237 ? 131.915 -9.485 -43.254 1.00 27.47 533 GLN D O 1
ATOM 6574 N N . LEU B 1 238 ? 131.330 -10.748 -41.489 1.00 23.33 534 LEU D N 1
ATOM 6575 C CA . LEU B 1 238 ? 130.301 -9.732 -41.078 1.00 23.25 534 LEU D CA 1
ATOM 6576 C C . LEU B 1 238 ? 130.851 -8.365 -40.716 1.00 23.35 534 LEU D C 1
ATOM 6577 O O . LEU B 1 238 ? 130.256 -7.308 -41.124 1.00 26.15 534 LEU D O 1
ATOM 6582 N N . GLY B 1 239 ? 131.898 -8.309 -39.911 1.00 27.38 535 GLY D N 1
ATOM 6583 C CA . GLY B 1 239 ? 132.488 -7.045 -39.485 1.00 26.92 535 GLY D CA 1
ATOM 6584 C C . GLY B 1 239 ? 132.991 -6.285 -40.698 1.00 24.53 535 GLY D C 1
ATOM 6585 O O . GLY B 1 239 ? 132.952 -5.038 -40.727 1.00 24.15 535 GLY D O 1
ATOM 6586 N N . VAL B 1 240 ? 133.470 -7.005 -41.688 1.00 25.11 536 VAL D N 1
ATOM 6587 C CA . VAL B 1 240 ? 133.886 -6.282 -42.901 1.00 29.69 536 VAL D CA 1
ATOM 6588 C C . VAL B 1 240 ? 132.687 -5.615 -43.582 1.00 28.93 536 VAL D C 1
ATOM 6589 O O . VAL B 1 240 ? 132.757 -4.431 -43.982 1.00 29.67 536 VAL D O 1
ATOM 6593 N N . ILE B 1 241 ? 131.556 -6.309 -43.672 1.00 24.74 537 ILE D N 1
ATOM 6594 C CA . ILE B 1 241 ? 130.386 -5.728 -44.257 1.00 25.17 537 ILE D CA 1
ATOM 6595 C C . ILE B 1 241 ? 129.953 -4.520 -43.428 1.00 29.04 537 ILE D C 1
ATOM 6596 O O . ILE B 1 241 ? 129.701 -3.404 -44.004 1.00 28.61 537 ILE D O 1
ATOM 6601 N N . LEU B 1 242 ? 129.817 -4.668 -42.114 1.00 25.92 538 LEU D N 1
ATOM 6602 C CA . LEU B 1 242 ? 129.230 -3.593 -41.340 1.00 25.91 538 LEU D CA 1
ATOM 6603 C C . LEU B 1 242 ? 130.140 -2.350 -41.222 1.00 26.29 538 LEU D C 1
ATOM 6604 O O . LEU B 1 242 ? 129.604 -1.223 -41.341 1.00 28.86 538 LEU D O 1
ATOM 6609 N N . PHE B 1 243 ? 131.444 -2.531 -41.012 1.00 26.75 539 PHE D N 1
ATOM 6610 C CA . PHE B 1 243 ? 132.317 -1.456 -40.624 1.00 26.88 539 PHE D CA 1
ATOM 6611 C C . PHE B 1 243 ? 133.228 -1.004 -41.719 1.00 32.98 539 PHE D C 1
ATOM 6612 O O . PHE B 1 243 ? 133.743 0.109 -41.677 1.00 33.73 539 PHE D O 1
ATOM 6620 N N . GLU B 1 244 ? 133.377 -1.847 -42.712 1.00 26.77 540 GLU D N 1
ATOM 6621 C CA . GLU B 1 244 ? 134.148 -1.416 -43.890 1.00 32.64 540 GLU D CA 1
ATOM 6622 C C . GLU B 1 244 ? 133.280 -1.056 -45.046 1.00 29.86 540 GLU D C 1
ATOM 6623 O O . GLU B 1 244 ? 133.336 0.099 -45.528 1.00 39.04 540 GLU D O 1
ATOM 6629 N N . LYS B 1 245 ? 132.452 -1.963 -45.500 1.00 31.34 541 LYS D N 1
ATOM 6630 C CA . LYS B 1 245 ? 131.548 -1.712 -46.596 1.00 35.69 541 LYS D CA 1
ATOM 6631 C C . LYS B 1 245 ? 130.486 -0.678 -46.249 1.00 45.19 541 LYS D C 1
ATOM 6632 O O . LYS B 1 245 ? 130.317 0.283 -46.984 1.00 42.30 541 LYS D O 1
ATOM 6638 N N . LEU B 1 246 ? 129.790 -0.841 -45.123 1.00 30.99 542 LEU D N 1
ATOM 6639 C CA . LEU B 1 246 ? 128.613 -0.006 -44.860 1.00 30.25 542 LEU D CA 1
ATOM 6640 C C . LEU B 1 246 ? 129.036 1.150 -43.996 1.00 29.71 542 LEU D C 1
ATOM 6641 O O . LEU B 1 246 ? 128.231 2.055 -43.725 1.00 33.05 542 LEU D O 1
ATOM 6646 N N . GLN B 1 247 ? 130.310 1.166 -43.578 1.00 30.20 543 GLN D N 1
ATOM 6647 C CA . GLN B 1 247 ? 130.867 2.227 -42.759 1.00 35.50 543 GLN D CA 1
ATOM 6648 C C . GLN B 1 247 ? 130.038 2.588 -41.546 1.00 39.58 543 GLN D C 1
ATOM 6649 O O . GLN B 1 247 ? 129.898 3.752 -41.235 1.00 34.36 543 GLN D O 1
ATOM 6655 N N . LEU B 1 248 ? 129.491 1.603 -40.827 1.00 33.98 544 LEU D N 1
ATOM 6656 C CA . LEU B 1 248 ? 128.807 1.930 -39.561 1.00 29.98 544 LEU D CA 1
ATOM 6657 C C . LEU B 1 248 ? 129.874 2.200 -38.513 1.00 28.55 544 LEU D C 1
ATOM 6658 O O . LEU B 1 248 ? 131.028 1.831 -38.759 1.00 34.49 544 LEU D O 1
ATOM 6663 N N . PRO B 1 249 ? 129.549 2.917 -37.402 1.00 32.01 545 PRO D N 1
ATOM 6664 C CA . PRO B 1 249 ? 130.573 3.293 -36.403 1.00 30.56 545 PRO D CA 1
ATOM 6665 C C . PRO B 1 249 ? 131.159 2.032 -35.725 1.00 29.35 545 PRO D C 1
ATOM 6666 O O . PRO B 1 249 ? 130.398 1.072 -35.480 1.00 31.57 545 PRO D O 1
ATOM 6670 N N . VAL B 1 250 ? 132.471 2.004 -35.547 1.00 31.31 546 VAL D N 1
ATOM 6671 C CA . VAL B 1 250 ? 133.099 0.921 -34.758 1.00 32.18 546 VAL D CA 1
ATOM 6672 C C . VAL B 1 250 ? 132.921 1.231 -33.284 1.00 29.85 546 VAL D C 1
ATOM 6673 O O . VAL B 1 250 ? 133.529 2.157 -32.742 1.00 41.43 546 VAL D O 1
ATOM 6677 N N . LEU B 1 251 ? 132.123 0.434 -32.568 1.00 32.98 547 LEU D N 1
ATOM 6678 C CA . LEU B 1 251 ? 131.919 0.712 -31.148 1.00 33.67 547 LEU D CA 1
ATOM 6679 C C . LEU B 1 251 ? 132.869 -0.028 -30.208 1.00 35.51 547 LEU D C 1
ATOM 6680 O O . LEU B 1 251 ? 133.097 0.392 -29.071 1.00 34.10 547 LEU D O 1
ATOM 6685 N N . LYS B 1 252 ? 133.393 -1.164 -30.675 1.00 32.30 548 LYS D N 1
ATOM 6686 C CA . LYS B 1 252 ? 134.174 -2.053 -29.828 1.00 32.57 548 LYS D CA 1
ATOM 6687 C C . LYS B 1 252 ? 135.014 -2.991 -30.690 1.00 31.12 548 LYS D C 1
ATOM 6688 O O . LYS B 1 252 ? 134.611 -3.411 -31.733 1.00 28.69 548 LYS D O 1
ATOM 6694 N N . LYS B 1 253 ? 136.251 -3.231 -30.282 1.00 32.83 549 LYS D N 1
ATOM 6695 C CA . LYS B 1 253 ? 137.113 -4.176 -31.010 1.00 36.69 549 LYS D CA 1
ATOM 6696 C C . LYS B 1 253 ? 137.454 -5.264 -30.010 1.00 38.56 549 LYS D C 1
ATOM 6697 O O . LYS B 1 253 ? 137.412 -5.012 -28.799 1.00 37.07 549 LYS D O 1
ATOM 6703 N N . THR B 1 254 ? 137.661 -6.507 -30.486 1.00 31.71 550 THR D N 1
ATOM 6704 C CA . THR B 1 254 ? 138.331 -7.506 -29.603 1.00 35.54 550 THR D CA 1
ATOM 6705 C C . THR B 1 254 ? 139.673 -7.786 -30.239 1.00 35.68 550 THR D C 1
ATOM 6706 O O . THR B 1 254 ? 139.966 -7.278 -31.327 1.00 36.88 550 THR D O 1
ATOM 6710 N N . LYS B 1 255 ? 140.504 -8.616 -29.612 1.00 40.14 551 LYS D N 1
ATOM 6711 C CA . LYS B 1 255 ? 141.780 -8.977 -30.254 1.00 37.51 551 LYS D CA 1
ATOM 6712 C C . LYS B 1 255 ? 141.643 -9.540 -31.671 1.00 34.87 551 LYS D C 1
ATOM 6713 O O . LYS B 1 255 ? 142.512 -9.329 -32.500 1.00 35.00 551 LYS D O 1
ATOM 6719 N N . THR B 1 256 ? 140.531 -10.200 -32.025 1.00 31.09 552 THR D N 1
ATOM 6720 C CA . THR B 1 256 ? 140.485 -10.637 -33.401 1.00 28.90 552 THR D CA 1
ATOM 6721 C C . THR B 1 256 ? 139.928 -9.663 -34.423 1.00 31.37 552 THR D C 1
ATOM 6722 O O . THR B 1 256 ? 140.160 -9.819 -35.603 1.00 36.69 552 THR D O 1
ATOM 6726 N N . GLY B 1 257 ? 139.172 -8.674 -33.956 1.00 27.34 553 GLY D N 1
ATOM 6727 C CA . GLY B 1 257 ? 138.752 -7.638 -34.839 1.00 32.19 553 GLY D CA 1
ATOM 6728 C C . GLY B 1 257 ? 137.538 -6.899 -34.280 1.00 24.53 553 GLY D C 1
ATOM 6729 O O . GLY B 1 257 ? 137.374 -6.772 -33.102 1.00 30.93 553 GLY D O 1
ATOM 6730 N N . TYR B 1 258 ? 136.726 -6.414 -35.199 1.00 30.04 554 TYR D N 1
ATOM 6731 C CA . TYR B 1 258 ? 135.513 -5.653 -34.841 1.00 28.01 554 TYR D CA 1
ATOM 6732 C C . TYR B 1 258 ? 134.503 -6.535 -34.138 1.00 27.57 554 TYR D C 1
ATOM 6733 O O . TYR B 1 258 ? 134.190 -7.663 -34.610 1.00 31.43 554 TYR D O 1
ATOM 6742 N N . SER B 1 259 ? 133.996 -6.035 -32.998 1.00 25.50 555 SER D N 1
ATOM 6743 C CA . SER B 1 259 ? 132.899 -6.716 -32.295 1.00 25.74 555 SER D CA 1
ATOM 6744 C C . SER B 1 259 ? 131.575 -6.663 -33.054 1.00 26.48 555 SER D C 1
ATOM 6745 O O . SER B 1 259 ? 131.282 -5.605 -33.649 1.00 28.48 555 SER D O 1
ATOM 6748 N N . THR B 1 260 ? 130.839 -7.803 -33.110 1.00 24.57 556 THR D N 1
ATOM 6749 C CA . THR B 1 260 ? 129.540 -7.880 -33.742 1.00 26.69 556 THR D CA 1
ATOM 6750 C C . THR B 1 260 ? 128.649 -8.505 -32.648 1.00 23.90 556 THR D C 1
ATOM 6751 O O . THR B 1 260 ? 127.659 -9.154 -32.971 1.00 24.22 556 THR D O 1
ATOM 6755 N N . SER B 1 261 ? 128.969 -8.226 -31.394 1.00 24.22 557 SER D N 1
ATOM 6756 C CA . SER B 1 261 ? 128.165 -8.671 -30.244 1.00 24.40 557 SER D CA 1
ATOM 6757 C C . SER B 1 261 ? 126.730 -8.183 -30.288 1.00 30.06 557 SER D C 1
ATOM 6758 O O . SER B 1 261 ? 126.453 -7.185 -30.940 1.00 29.89 557 SER D O 1
ATOM 6761 N N . ALA B 1 262 ? 125.832 -8.900 -29.642 1.00 28.61 558 ALA D N 1
ATOM 6762 C CA . ALA B 1 262 ? 124.392 -8.481 -29.564 1.00 27.12 558 ALA D CA 1
ATOM 6763 C C . ALA B 1 262 ? 124.259 -7.060 -28.964 1.00 32.26 558 ALA D C 1
ATOM 6764 O O . ALA B 1 262 ? 123.427 -6.256 -29.432 1.00 32.72 558 ALA D O 1
ATOM 6766 N N . ASP B 1 263 ? 125.099 -6.690 -28.008 1.00 30.07 559 ASP D N 1
ATOM 6767 C CA . ASP B 1 263 ? 125.061 -5.346 -27.433 1.00 34.16 559 ASP D CA 1
ATOM 6768 C C . ASP B 1 263 ? 125.563 -4.275 -28.385 1.00 32.56 559 ASP D C 1
ATOM 6769 O O . ASP B 1 263 ? 124.988 -3.184 -28.411 1.00 32.85 559 ASP D O 1
ATOM 6774 N N . VAL B 1 264 ? 126.624 -4.583 -29.099 1.00 30.35 560 VAL D N 1
ATOM 6775 C CA . VAL B 1 264 ? 127.114 -3.675 -30.153 1.00 29.39 560 VAL D CA 1
ATOM 6776 C C . VAL B 1 264 ? 126.078 -3.525 -31.214 1.00 29.19 560 VAL D C 1
ATOM 6777 O O . VAL B 1 264 ? 125.773 -2.360 -31.596 1.00 32.23 560 VAL D O 1
ATOM 6781 N N . LEU B 1 265 ? 125.491 -4.608 -31.714 1.00 27.54 561 LEU D N 1
ATOM 6782 C CA . LEU B 1 265 ? 124.510 -4.462 -32.732 1.00 28.95 561 LEU D CA 1
ATOM 6783 C C . LEU B 1 265 ? 123.265 -3.720 -32.279 1.00 33.11 561 LEU D C 1
ATOM 6784 O O . LEU B 1 265 ? 122.685 -2.937 -33.053 1.00 31.85 561 LEU D O 1
ATOM 6789 N N . GLU B 1 266 ? 122.820 -3.931 -31.052 1.00 31.36 562 GLU D N 1
ATOM 6790 C CA . GLU B 1 266 ? 121.745 -3.058 -30.541 1.00 33.74 562 GLU D CA 1
ATOM 6791 C C . GLU B 1 266 ? 122.021 -1.557 -30.614 1.00 34.31 562 GLU D C 1
ATOM 6792 O O . GLU B 1 266 ? 121.087 -0.783 -30.919 1.00 32.44 562 GLU D O 1
ATOM 6798 N N . LYS B 1 267 ? 123.261 -1.156 -30.340 1.00 28.53 563 LYS D N 1
ATOM 6799 C CA . LYS B 1 267 ? 123.665 0.247 -30.358 1.00 29.77 563 LYS D CA 1
ATOM 6800 C C . LYS B 1 267 ? 123.726 0.693 -31.819 1.00 32.80 563 LYS D C 1
ATOM 6801 O O . LYS B 1 267 ? 123.502 1.875 -32.089 1.00 30.84 563 LYS D O 1
ATOM 6807 N N . LEU B 1 268 ? 124.005 -0.234 -32.741 1.00 30.62 564 LEU D N 1
ATOM 6808 C CA . LEU B 1 268 ? 124.153 0.111 -34.182 1.00 29.63 564 LEU D CA 1
ATOM 6809 C C . LEU B 1 268 ? 122.799 0.146 -34.953 1.00 25.74 564 LEU D C 1
ATOM 6810 O O . LEU B 1 268 ? 122.729 0.650 -36.108 1.00 27.08 564 LEU D O 1
ATOM 6815 N N . ALA B 1 269 ? 121.732 -0.412 -34.375 1.00 24.67 565 ALA D N 1
ATOM 6816 C CA . ALA B 1 269 ? 120.447 -0.538 -35.050 1.00 24.48 565 ALA D CA 1
ATOM 6817 C C . ALA B 1 269 ? 119.867 0.809 -35.617 1.00 26.86 565 ALA D C 1
ATOM 6818 O O . ALA B 1 269 ? 119.259 0.716 -36.683 1.00 25.22 565 ALA D O 1
ATOM 6820 N N . PRO B 1 270 ? 120.030 1.937 -34.884 1.00 25.40 566 PRO D N 1
ATOM 6821 C CA . PRO B 1 270 ? 119.583 3.252 -35.539 1.00 24.88 566 PRO D CA 1
ATOM 6822 C C . PRO B 1 270 ? 120.281 3.576 -36.825 1.00 24.78 566 PRO D C 1
ATOM 6823 O O . PRO B 1 270 ? 119.791 4.486 -37.561 1.00 24.57 566 PRO D O 1
ATOM 6827 N N . TYR B 1 271 ? 121.386 2.890 -37.169 1.00 21.26 567 TYR D N 1
ATOM 6828 C CA . TYR B 1 271 ? 122.145 3.358 -38.343 1.00 22.68 567 TYR D CA 1
ATOM 6829 C C . TYR B 1 271 ? 121.754 2.630 -39.597 1.00 24.51 567 TYR D C 1
ATOM 6830 O O . TYR B 1 271 ? 121.966 3.169 -40.721 1.00 27.38 567 TYR D O 1
ATOM 6839 N N . HIS B 1 272 ? 121.295 1.371 -39.496 1.00 24.36 568 HIS D N 1
ATOM 6840 C CA . HIS B 1 272 ? 121.062 0.583 -40.664 1.00 25.04 568 HIS D CA 1
ATOM 6841 C C . HIS B 1 272 ? 120.148 -0.569 -40.415 1.00 28.72 568 HIS D C 1
ATOM 6842 O O . HIS B 1 272 ? 120.269 -1.289 -39.374 1.00 24.10 568 HIS D O 1
ATOM 6849 N N . GLU B 1 273 ? 119.230 -0.768 -41.344 1.00 28.31 569 GLU D N 1
ATOM 6850 C CA . GLU B 1 273 ? 118.269 -1.839 -41.305 1.00 28.23 569 GLU D CA 1
ATOM 6851 C C . GLU B 1 273 ? 118.862 -3.266 -41.203 1.00 27.42 569 GLU D C 1
ATOM 6852 O O . GLU B 1 273 ? 118.239 -4.136 -40.632 1.00 29.18 569 GLU D O 1
ATOM 6858 N N . ILE B 1 274 ? 120.061 -3.433 -41.741 1.00 26.38 570 ILE D N 1
ATOM 6859 C CA . ILE B 1 274 ? 120.704 -4.744 -41.813 1.00 24.85 570 ILE D CA 1
ATOM 6860 C C . ILE B 1 274 ? 120.849 -5.365 -40.393 1.00 23.60 570 ILE D C 1
ATOM 6861 O O . ILE B 1 274 ? 120.737 -6.590 -40.271 1.00 25.89 570 ILE D O 1
ATOM 6866 N N . VAL B 1 275 ? 121.010 -4.483 -39.414 1.00 26.32 571 VAL D N 1
ATOM 6867 C CA . VAL B 1 275 ? 121.517 -4.872 -38.088 1.00 27.22 571 VAL D CA 1
ATOM 6868 C C . VAL B 1 275 ? 120.416 -5.704 -37.419 1.00 28.82 571 VAL D C 1
ATOM 6869 O O . VAL B 1 275 ? 120.641 -6.811 -36.921 1.00 26.40 571 VAL D O 1
ATOM 6873 N N . GLU B 1 276 ? 119.177 -5.181 -37.424 1.00 26.88 572 GLU D N 1
ATOM 6874 C CA . GLU B 1 276 ? 118.111 -5.995 -36.902 1.00 27.72 572 GLU D CA 1
ATOM 6875 C C . GLU B 1 276 ? 117.902 -7.299 -37.590 1.00 27.79 572 GLU D C 1
ATOM 6876 O O . GLU B 1 276 ? 117.591 -8.302 -36.984 1.00 29.86 572 GLU D O 1
ATOM 6882 N N . ASN B 1 277 ? 118.079 -7.313 -38.910 1.00 27.40 573 ASN D N 1
ATOM 6883 C CA . ASN B 1 277 ? 117.977 -8.534 -39.656 1.00 24.75 573 ASN D CA 1
ATOM 6884 C C . ASN B 1 277 ? 119.039 -9.602 -39.271 1.00 23.01 573 ASN D C 1
ATOM 6885 O O . ASN B 1 277 ? 118.745 -10.788 -39.237 1.00 25.44 573 ASN D O 1
ATOM 6890 N N . ILE B 1 278 ? 120.239 -9.085 -39.011 1.00 23.70 574 ILE D N 1
ATOM 6891 C CA . ILE B 1 278 ? 121.369 -10.020 -38.651 1.00 23.86 574 ILE D CA 1
ATOM 6892 C C . ILE B 1 278 ? 120.992 -10.647 -37.259 1.00 24.56 574 ILE D C 1
ATOM 6893 O O . ILE B 1 278 ? 121.184 -11.838 -37.144 1.00 23.07 574 ILE D O 1
ATOM 6898 N N . LEU B 1 279 ? 120.519 -9.815 -36.332 1.00 24.24 575 LEU D N 1
ATOM 6899 C CA . LEU B 1 279 ? 120.151 -10.361 -34.974 1.00 24.92 575 LEU D CA 1
ATOM 6900 C C . LEU B 1 279 ? 119.090 -11.449 -35.158 1.00 29.10 575 LEU D C 1
ATOM 6901 O O . LEU B 1 279 ? 119.163 -12.558 -34.588 1.00 27.53 575 LEU D O 1
ATOM 6906 N N . HIS B 1 280 ? 118.058 -11.160 -35.945 1.00 27.99 576 HIS D N 1
ATOM 6907 C CA . HIS B 1 280 ? 117.068 -12.188 -36.207 1.00 27.57 576 HIS D CA 1
ATOM 6908 C C . HIS B 1 280 ? 117.602 -13.452 -36.858 1.00 28.69 576 HIS D C 1
ATOM 6909 O O . HIS B 1 280 ? 117.294 -14.565 -36.506 1.00 28.12 576 HIS D O 1
ATOM 6916 N N . TYR B 1 281 ? 118.477 -13.323 -37.869 1.00 26.01 577 TYR D N 1
ATOM 6917 C CA . TYR B 1 281 ? 119.057 -14.482 -38.500 1.00 23.38 577 TYR D CA 1
ATOM 6918 C C . TYR B 1 281 ? 119.908 -15.377 -37.492 1.00 22.33 577 TYR D C 1
ATOM 6919 O O . TYR B 1 281 ? 119.865 -16.578 -37.576 1.00 24.74 577 TYR D O 1
ATOM 6928 N N . ARG B 1 282 ? 120.696 -14.694 -36.670 1.00 25.44 578 ARG D N 1
ATOM 6929 C CA . ARG B 1 282 ? 121.504 -15.487 -35.730 1.00 25.04 578 ARG D CA 1
ATOM 6930 C C . ARG B 1 282 ? 120.576 -16.192 -34.698 1.00 26.45 578 ARG D C 1
ATOM 6931 O O . ARG B 1 282 ? 120.911 -17.305 -34.265 1.00 28.27 578 ARG D O 1
ATOM 6939 N N . GLN B 1 283 ? 119.499 -15.534 -34.289 1.00 26.13 579 GLN D N 1
ATOM 6940 C CA . GLN B 1 283 ? 118.488 -16.277 -33.432 1.00 27.27 579 GLN D CA 1
ATOM 6941 C C . GLN B 1 283 ? 117.941 -17.484 -34.100 1.00 27.73 579 GLN D C 1
ATOM 6942 O O . GLN B 1 283 ? 117.916 -18.622 -33.586 1.00 28.26 579 GLN D O 1
ATOM 6948 N N . LEU B 1 284 ? 117.452 -17.311 -35.337 1.00 26.08 580 LEU D N 1
ATOM 6949 C CA . LEU B 1 284 ? 117.032 -18.491 -36.084 1.00 24.40 580 LEU D CA 1
ATOM 6950 C C . LEU B 1 284 ? 118.020 -19.649 -36.328 1.00 25.36 580 LEU D C 1
ATOM 6951 O O . LEU B 1 284 ? 117.698 -20.817 -36.261 1.00 25.39 580 LEU D O 1
ATOM 6956 N N . GLY B 1 285 ? 119.291 -19.342 -36.642 1.00 23.14 581 GLY D N 1
ATOM 6957 C CA . GLY B 1 285 ? 120.300 -20.283 -36.853 1.00 24.49 581 GLY D CA 1
ATOM 6958 C C . GLY B 1 285 ? 120.628 -21.008 -35.520 1.00 25.60 581 GLY D C 1
ATOM 6959 O O . GLY B 1 285 ? 120.946 -22.125 -35.623 1.00 24.68 581 GLY D O 1
ATOM 6960 N N . LYS B 1 286 ? 120.553 -20.294 -34.387 1.00 24.98 582 LYS D N 1
ATOM 6961 C CA . LYS B 1 286 ? 120.705 -21.034 -33.046 1.00 24.45 582 LYS D CA 1
ATOM 6962 C C . LYS B 1 286 ? 119.634 -22.125 -32.879 1.00 24.39 582 LYS D C 1
ATOM 6963 O O . LYS B 1 286 ? 119.898 -23.277 -32.520 1.00 23.70 582 LYS D O 1
ATOM 6969 N N . LEU B 1 287 ? 118.378 -21.740 -33.146 1.00 24.48 583 LEU D N 1
ATOM 6970 C CA . LEU B 1 287 ? 117.304 -22.715 -33.128 1.00 23.09 583 LEU D CA 1
ATOM 6971 C C . LEU B 1 287 ? 117.447 -23.928 -33.944 1.00 22.58 583 LEU D C 1
ATOM 6972 O O . LEU B 1 287 ? 117.349 -25.056 -33.494 1.00 25.75 583 LEU D O 1
ATOM 6977 N N . GLN B 1 288 ? 117.816 -23.733 -35.237 1.00 23.84 584 GLN D N 1
ATOM 6978 C CA . GLN B 1 288 ? 118.004 -24.805 -36.077 1.00 23.47 584 GLN D CA 1
ATOM 6979 C C . GLN B 1 288 ? 119.238 -25.669 -35.801 1.00 22.56 584 GLN D C 1
ATOM 6980 O O . GLN B 1 288 ? 119.149 -26.858 -35.725 1.00 26.27 584 GLN D O 1
ATOM 6986 N N . SER B 1 289 ? 120.424 -25.048 -35.596 1.00 24.37 585 SER D N 1
ATOM 6987 C CA . SER B 1 289 ? 121.613 -25.848 -35.516 1.00 25.40 585 SER D CA 1
ATOM 6988 C C . SER B 1 289 ? 121.758 -26.545 -34.109 1.00 22.05 585 SER D C 1
ATOM 6989 O O . SER B 1 289 ? 122.265 -27.628 -34.057 1.00 28.25 585 SER D O 1
ATOM 6992 N N . THR B 1 290 ? 121.373 -25.822 -33.063 1.00 25.02 586 THR D N 1
ATOM 6993 C CA . THR B 1 290 ? 121.589 -26.406 -31.708 1.00 21.72 586 THR D CA 1
ATOM 6994 C C . THR B 1 290 ? 120.332 -27.244 -31.311 1.00 18.52 586 THR D C 1
ATOM 6995 O O . THR B 1 290 ? 120.507 -28.405 -30.910 1.00 24.73 586 THR D O 1
ATOM 6999 N N . TYR B 1 291 ? 119.168 -26.675 -31.535 1.00 20.54 587 TYR D N 1
ATOM 7000 C CA . TYR B 1 291 ? 118.010 -27.382 -30.968 1.00 20.85 587 TYR D CA 1
ATOM 7001 C C . TYR B 1 291 ? 117.414 -28.431 -31.838 1.00 25.91 587 TYR D C 1
ATOM 7002 O O . TYR B 1 291 ? 117.357 -29.600 -31.486 1.00 24.81 587 TYR D O 1
ATOM 7011 N N . ILE B 1 292 ? 117.007 -28.032 -33.031 1.00 20.44 588 ILE D N 1
ATOM 7012 C CA . ILE B 1 292 ? 116.441 -29.041 -33.941 1.00 24.62 588 ILE D CA 1
ATOM 7013 C C . ILE B 1 292 ? 117.402 -30.112 -34.361 1.00 21.52 588 ILE D C 1
ATOM 7014 O O . ILE B 1 292 ? 117.229 -31.250 -34.054 1.00 24.14 588 ILE D O 1
ATOM 7019 N N . GLU B 1 293 ? 118.531 -29.723 -34.940 1.00 23.91 589 GLU D N 1
ATOM 7020 C CA . GLU B 1 293 ? 119.494 -30.673 -35.414 1.00 26.71 589 GLU D CA 1
ATOM 7021 C C . GLU B 1 293 ? 120.155 -31.482 -34.280 1.00 21.67 589 GLU D C 1
ATOM 7022 O O . GLU B 1 293 ? 120.312 -32.661 -34.330 1.00 25.57 589 GLU D O 1
ATOM 7028 N N . GLY B 1 294 ? 120.460 -30.774 -33.178 1.00 25.33 590 GLY D N 1
ATOM 7029 C CA . GLY B 1 294 ? 121.047 -31.438 -32.049 1.00 24.24 590 GLY D CA 1
ATOM 7030 C C . GLY B 1 294 ? 120.227 -32.433 -31.312 1.00 23.16 590 GLY D C 1
ATOM 7031 O O . GLY B 1 294 ? 120.691 -33.483 -30.993 1.00 25.53 590 GLY D O 1
ATOM 7032 N N . LEU B 1 295 ? 118.915 -32.104 -31.084 1.00 20.74 591 LEU D N 1
ATOM 7033 C CA . LEU B 1 295 ? 118.029 -33.025 -30.502 1.00 22.28 591 LEU D CA 1
ATOM 7034 C C . LEU B 1 295 ? 117.831 -34.219 -31.353 1.00 22.07 591 LEU D C 1
ATOM 7035 O O . LEU B 1 295 ? 117.828 -35.314 -30.903 1.00 24.61 591 LEU D O 1
ATOM 7040 N N . LEU B 1 296 ? 117.669 -33.932 -32.652 1.00 23.88 592 LEU D N 1
ATOM 7041 C CA . LEU B 1 296 ? 117.406 -35.022 -33.532 1.00 24.75 592 LEU D CA 1
ATOM 7042 C C . LEU B 1 296 ? 118.577 -36.001 -33.643 1.00 24.57 592 LEU D C 1
ATOM 7043 O O . LEU B 1 296 ? 118.330 -37.175 -33.880 1.00 24.81 592 LEU D O 1
ATOM 7048 N N . LYS B 1 297 ? 119.823 -35.505 -33.529 1.00 22.43 593 LYS D N 1
ATOM 7049 C CA . LYS B 1 297 ? 121.008 -36.374 -33.522 1.00 23.91 593 LYS D CA 1
ATOM 7050 C C . LYS B 1 297 ? 121.098 -37.293 -32.291 1.00 25.22 593 LYS D C 1
ATOM 7051 O O . LYS B 1 297 ? 121.626 -38.371 -32.331 1.00 27.92 593 LYS D O 1
ATOM 7057 N N . VAL B 1 298 ? 120.563 -36.829 -31.163 1.00 19.87 594 VAL D N 1
ATOM 7058 C CA . VAL B 1 298 ? 120.824 -37.561 -29.922 1.00 20.69 594 VAL D CA 1
ATOM 7059 C C . VAL B 1 298 ? 119.577 -38.359 -29.422 1.00 18.12 594 VAL D C 1
ATOM 7060 O O . VAL B 1 298 ? 119.791 -39.290 -28.594 1.00 20.57 594 VAL D O 1
ATOM 7064 N N . VAL B 1 299 ? 118.412 -38.123 -30.053 1.00 18.09 595 VAL D N 1
ATOM 7065 C CA A VAL B 1 299 ? 117.227 -38.880 -29.704 0.70 21.65 595 VAL D CA 1
ATOM 7066 C CA B VAL B 1 299 ? 117.262 -38.892 -29.680 0.30 17.82 595 VAL D CA 1
ATOM 7067 C C . VAL B 1 299 ? 117.501 -40.374 -29.993 1.00 19.51 595 VAL D C 1
ATOM 7068 O O . VAL B 1 299 ? 118.182 -40.683 -31.035 1.00 20.80 595 VAL D O 1
ATOM 7075 N N . ARG B 1 300 ? 117.072 -41.272 -29.139 1.00 17.32 596 ARG D N 1
ATOM 7076 C CA . ARG B 1 300 ? 117.227 -42.762 -29.377 1.00 17.93 596 ARG D CA 1
ATOM 7077 C C . ARG B 1 300 ? 115.969 -43.099 -30.248 1.00 20.70 596 ARG D C 1
ATOM 7078 O O . ARG B 1 300 ? 114.840 -42.899 -29.804 1.00 21.52 596 ARG D O 1
ATOM 7086 N N . PRO B 1 301 ? 116.174 -43.638 -31.498 1.00 21.46 597 PRO D N 1
ATOM 7087 C CA . PRO B 1 301 ? 115.027 -43.696 -32.362 1.00 27.79 597 PRO D CA 1
ATOM 7088 C C . PRO B 1 301 ? 113.947 -44.707 -32.002 1.00 20.58 597 PRO D C 1
ATOM 7089 O O . PRO B 1 301 ? 112.720 -44.448 -32.268 1.00 25.05 597 PRO D O 1
ATOM 7093 N N . ALA B 1 302 ? 114.304 -45.765 -31.264 1.00 19.63 598 ALA D N 1
ATOM 7094 C CA . ALA B 1 302 ? 113.291 -46.730 -30.936 1.00 19.78 598 ALA D CA 1
ATOM 7095 C C . ALA B 1 302 ? 112.357 -46.350 -29.795 1.00 21.33 598 ALA D C 1
ATOM 7096 O O . ALA B 1 302 ? 111.289 -46.897 -29.632 1.00 28.01 598 ALA D O 1
ATOM 7098 N N . THR B 1 303 ? 112.878 -45.472 -28.901 1.00 18.64 599 THR D N 1
ATOM 7099 C CA . THR B 1 303 ? 112.099 -45.091 -27.719 1.00 17.44 599 THR D CA 1
ATOM 7100 C C . THR B 1 303 ? 111.698 -43.635 -27.816 1.00 15.14 599 THR D C 1
ATOM 7101 O O . THR B 1 303 ? 110.888 -43.178 -27.002 1.00 19.30 599 THR D O 1
ATOM 7105 N N . LYS B 1 304 ? 112.348 -42.890 -28.671 1.00 16.45 600 LYS D N 1
ATOM 7106 C CA . LYS B 1 304 ? 112.190 -41.448 -28.882 1.00 15.59 600 LYS D CA 1
ATOM 7107 C C . LYS B 1 304 ? 112.561 -40.693 -27.581 1.00 17.53 600 LYS D C 1
ATOM 7108 O O . LYS B 1 304 ? 112.125 -39.535 -27.411 1.00 19.17 600 LYS D O 1
ATOM 7114 N N . LYS B 1 305 ? 113.493 -41.241 -26.823 1.00 15.99 601 LYS D N 1
ATOM 7115 C CA . LYS B 1 305 ? 113.953 -40.476 -25.588 1.00 14.64 601 LYS D CA 1
ATOM 7116 C C . LYS B 1 305 ? 115.280 -39.799 -25.829 1.00 14.34 601 LYS D C 1
ATOM 7117 O O . LYS B 1 305 ? 116.177 -40.318 -26.538 1.00 16.14 601 LYS D O 1
ATOM 7123 N N . VAL B 1 306 ? 115.473 -38.683 -25.162 0.30 6.94 602 VAL D N 1
ATOM 7124 C CA A VAL B 1 306 ? 116.802 -38.083 -25.065 0.70 12.72 602 VAL D CA 1
ATOM 7125 C CA B VAL B 1 306 ? 116.747 -38.100 -25.051 0.30 9.26 602 VAL D CA 1
ATOM 7126 C C . VAL B 1 306 ? 117.225 -38.241 -23.615 0.30 7.26 602 VAL D C 1
ATOM 7127 O O . VAL B 1 306 ? 116.477 -38.082 -22.701 0.30 4.90 602 VAL D O 1
ATOM 7134 N N . HIS B 1 307 ? 118.472 -38.622 -23.485 1.00 12.81 603 HIS D N 1
ATOM 7135 C CA . HIS B 1 307 ? 119.104 -38.869 -22.152 1.00 12.29 603 HIS D CA 1
ATOM 7136 C C . HIS B 1 307 ? 120.257 -37.928 -21.864 1.00 13.71 603 HIS D C 1
ATOM 7137 O O . HIS B 1 307 ? 121.407 -38.176 -22.354 1.00 14.43 603 HIS D O 1
ATOM 7144 N N . THR B 1 308 ? 119.971 -36.838 -21.134 1.00 12.23 604 THR D N 1
ATOM 7145 C CA . THR B 1 308 ? 121.063 -35.911 -20.788 1.00 11.61 604 THR D CA 1
ATOM 7146 C C . THR B 1 308 ? 121.989 -36.582 -19.733 1.00 10.94 604 THR D C 1
ATOM 7147 O O . THR B 1 308 ? 121.738 -37.608 -19.121 1.00 13.38 604 THR D O 1
ATOM 7151 N N . ILE B 1 309 ? 123.121 -35.847 -19.557 1.00 12.54 605 ILE D N 1
ATOM 7152 C CA . ILE B 1 309 ? 124.038 -36.096 -18.426 1.00 12.56 605 ILE D CA 1
ATOM 7153 C C . ILE B 1 309 ? 124.074 -34.842 -17.660 1.00 13.14 605 ILE D C 1
ATOM 7154 O O . ILE B 1 309 ? 124.515 -33.806 -18.171 1.00 15.40 605 ILE D O 1
ATOM 7159 N N . PHE B 1 310 ? 123.680 -34.957 -16.398 1.00 13.39 606 PHE D N 1
ATOM 7160 C CA . PHE B 1 310 ? 123.875 -33.846 -15.430 1.00 12.40 606 PHE D CA 1
ATOM 7161 C C . PHE B 1 310 ? 125.234 -33.898 -14.825 1.00 14.56 606 PHE D C 1
ATOM 7162 O O . PHE B 1 310 ? 125.456 -34.801 -14.027 1.00 18.02 606 PHE D O 1
ATOM 7170 N N . ASN B 1 311 ? 126.075 -32.907 -15.056 1.00 12.43 607 ASN D N 1
ATOM 7171 C CA . ASN B 1 311 ? 127.428 -32.915 -14.432 1.00 11.83 607 ASN D CA 1
ATOM 7172 C C . ASN B 1 311 ? 127.228 -32.219 -13.050 1.00 11.72 607 ASN D C 1
ATOM 7173 O O . ASN B 1 311 ? 126.868 -31.024 -12.948 1.00 13.66 607 ASN D O 1
ATOM 7178 N N . GLN B 1 312 ? 127.432 -33.036 -11.985 1.00 12.44 608 GLN D N 1
ATOM 7179 C CA . GLN B 1 312 ? 127.212 -32.598 -10.671 1.00 12.06 608 GLN D CA 1
ATOM 7180 C C . GLN B 1 312 ? 128.516 -32.121 -10.023 1.00 13.16 608 GLN D C 1
ATOM 7181 O O . GLN B 1 312 ? 128.473 -31.654 -8.862 1.00 13.82 608 GLN D O 1
ATOM 7187 N N . ALA B 1 313 ? 129.620 -32.238 -10.756 1.00 13.24 609 ALA D N 1
ATOM 7188 C CA . ALA B 1 313 ? 130.934 -31.889 -10.137 1.00 12.63 609 ALA D CA 1
ATOM 7189 C C . ALA B 1 313 ? 131.673 -30.937 -11.013 1.00 12.03 609 ALA D C 1
ATOM 7190 O O . ALA B 1 313 ? 132.905 -31.105 -11.216 1.00 15.13 609 ALA D O 1
ATOM 7192 N N . LEU B 1 314 ? 131.027 -29.885 -11.532 1.00 10.96 610 LEU D N 1
ATOM 7193 C CA A LEU B 1 314 ? 131.691 -28.952 -12.472 0.70 13.30 610 LEU D CA 1
ATOM 7194 C CA B LEU B 1 314 ? 131.692 -28.964 -12.450 0.30 12.77 610 LEU D CA 1
ATOM 7195 C C . LEU B 1 314 ? 131.612 -27.519 -12.014 1.00 14.37 610 LEU D C 1
ATOM 7196 O O . LEU B 1 314 ? 132.634 -26.811 -12.022 1.00 15.61 610 LEU D O 1
ATOM 7205 N N . THR B 1 315 ? 130.401 -27.029 -11.720 1.00 11.28 611 THR D N 1
ATOM 7206 C CA . THR B 1 315 ? 130.324 -25.589 -11.544 1.00 10.51 611 THR D CA 1
ATOM 7207 C C . THR B 1 315 ? 130.949 -25.084 -10.286 1.00 11.48 611 THR D C 1
ATOM 7208 O O . THR B 1 315 ? 130.981 -25.761 -9.255 1.00 12.89 611 THR D O 1
ATOM 7212 N N . GLN B 1 316 ? 131.376 -23.807 -10.365 1.00 11.68 612 GLN D N 1
ATOM 7213 C CA . GLN B 1 316 ? 132.066 -23.278 -9.164 1.00 11.88 612 GLN D CA 1
ATOM 7214 C C . GLN B 1 316 ? 131.154 -22.828 -8.101 1.00 14.21 612 GLN D C 1
ATOM 7215 O O . GLN B 1 316 ? 131.615 -22.608 -6.999 1.00 15.78 612 GLN D O 1
ATOM 7221 N N . THR B 1 317 ? 129.838 -22.848 -8.339 1.00 11.57 613 THR D N 1
ATOM 7222 C CA . THR B 1 317 ? 128.880 -22.376 -7.348 1.00 11.97 613 THR D CA 1
ATOM 7223 C C . THR B 1 317 ? 128.030 -23.500 -6.751 1.00 14.18 613 THR D C 1
ATOM 7224 O O . THR B 1 317 ? 127.281 -23.208 -5.812 1.00 14.63 613 THR D O 1
ATOM 7228 N N . GLY B 1 318 ? 128.112 -24.690 -7.297 1.00 11.36 614 GLY D N 1
ATOM 7229 C CA . GLY B 1 318 ? 127.259 -25.751 -6.818 1.00 11.51 614 GLY D CA 1
ATOM 7230 C C . GLY B 1 318 ? 126.012 -26.022 -7.621 1.00 11.78 614 GLY D C 1
ATOM 7231 O O . GLY B 1 318 ? 125.262 -26.970 -7.322 1.00 12.93 614 GLY D O 1
ATOM 7232 N N . ARG B 1 319 ? 125.836 -25.266 -8.708 1.00 11.29 615 ARG D N 1
ATOM 7233 C CA . ARG B 1 319 ? 124.834 -25.672 -9.685 1.00 11.36 615 ARG D CA 1
ATOM 7234 C C . ARG B 1 319 ? 125.187 -26.948 -10.354 1.00 11.37 615 ARG D C 1
ATOM 7235 O O . ARG B 1 319 ? 126.372 -27.350 -10.394 1.00 12.33 615 ARG D O 1
ATOM 7243 N N . LEU B 1 320 ? 124.152 -27.520 -10.982 1.00 11.07 616 LEU D N 1
ATOM 7244 C CA . LEU B 1 320 ? 124.410 -28.633 -11.980 1.00 11.30 616 LEU D CA 1
ATOM 7245 C C . LEU B 1 320 ? 124.676 -27.976 -13.330 1.00 11.61 616 LEU D C 1
ATOM 7246 O O . LEU B 1 320 ? 124.283 -26.816 -13.563 1.00 12.29 616 LEU D O 1
ATOM 7251 N N . SER B 1 321 ? 125.224 -28.791 -14.233 1.00 12.36 617 SER D N 1
ATOM 7252 C CA . SER B 1 321 ? 125.157 -28.446 -15.671 1.00 12.99 617 SER D CA 1
ATOM 7253 C C . SER B 1 321 ? 124.586 -29.690 -16.356 1.00 12.60 617 SER D C 1
ATOM 7254 O O . SER B 1 321 ? 124.459 -30.772 -15.779 1.00 12.55 617 SER D O 1
ATOM 7257 N N . SER B 1 322 ? 124.170 -29.474 -17.632 1.00 13.17 618 SER D N 1
ATOM 7258 C CA . SER B 1 322 ? 123.507 -30.509 -18.379 1.00 13.01 618 SER D CA 1
ATOM 7259 C C . SER B 1 322 ? 124.150 -30.559 -19.779 1.00 13.40 618 SER D C 1
ATOM 7260 O O . SER B 1 322 ? 124.402 -29.501 -20.376 1.00 14.17 618 SER D O 1
ATOM 7263 N N . THR B 1 323 ? 124.463 -31.790 -20.206 1.00 12.60 619 THR D N 1
ATOM 7264 C CA . THR B 1 323 ? 125.202 -31.952 -21.521 1.00 13.85 619 THR D CA 1
ATOM 7265 C C . THR B 1 323 ? 124.633 -33.088 -22.279 1.00 14.18 619 THR D C 1
ATOM 7266 O O . THR B 1 323 ? 124.071 -34.055 -21.768 1.00 14.45 619 THR D O 1
ATOM 7270 N N . GLU B 1 324 ? 124.798 -32.906 -23.587 1.00 15.44 620 GLU D N 1
ATOM 7271 C CA . GLU B 1 324 ? 124.574 -34.021 -24.599 1.00 17.53 620 GLU D CA 1
ATOM 7272 C C . GLU B 1 324 ? 123.241 -34.682 -24.540 1.00 15.69 620 GLU D C 1
ATOM 7273 O O . GLU B 1 324 ? 123.158 -35.927 -24.327 1.00 17.53 620 GLU D O 1
ATOM 7279 N N . PRO B 1 325 ? 122.119 -33.945 -24.686 1.00 16.72 621 PRO D N 1
ATOM 7280 C CA . PRO B 1 325 ? 122.057 -32.549 -24.972 1.00 17.37 621 PRO D CA 1
ATOM 7281 C C . PRO B 1 325 ? 121.897 -31.697 -23.644 1.00 15.17 621 PRO D C 1
ATOM 7282 O O . PRO B 1 325 ? 121.499 -32.285 -22.629 1.00 15.32 621 PRO D O 1
ATOM 7286 N N . ASN B 1 326 ? 122.203 -30.431 -23.745 1.00 14.70 622 ASN D N 1
ATOM 7287 C CA . ASN B 1 326 ? 121.850 -29.510 -22.605 1.00 12.96 622 ASN D CA 1
ATOM 7288 C C . ASN B 1 326 ? 120.387 -29.344 -22.636 1.00 15.60 622 ASN D C 1
ATOM 7289 O O . ASN B 1 326 ? 119.824 -28.738 -23.633 1.00 17.57 622 ASN D O 1
ATOM 7294 N N . LEU B 1 327 ? 119.710 -29.807 -21.588 1.00 12.63 623 LEU D N 1
ATOM 7295 C CA . LEU B 1 327 ? 118.270 -29.602 -21.476 1.00 12.97 623 LEU D CA 1
ATOM 7296 C C . LEU B 1 327 ? 117.990 -28.495 -20.461 1.00 14.01 623 LEU D C 1
ATOM 7297 O O . LEU B 1 327 ? 116.784 -28.297 -20.141 1.00 16.01 623 LEU D O 1
ATOM 7302 N N . GLN B 1 328 ? 118.974 -27.716 -20.082 1.00 11.34 624 GLN D N 1
ATOM 7303 C CA . GLN B 1 328 ? 118.756 -26.601 -19.172 1.00 12.59 624 GLN D CA 1
ATOM 7304 C C . GLN B 1 328 ? 118.792 -25.265 -19.946 1.00 12.95 624 GLN D C 1
ATOM 7305 O O . GLN B 1 328 ? 118.636 -24.198 -19.327 1.00 15.63 624 GLN D O 1
ATOM 7311 N N . ASN B 1 329 ? 118.851 -25.317 -21.305 1.00 12.75 625 ASN D N 1
ATOM 7312 C CA . ASN B 1 329 ? 118.755 -24.051 -22.040 1.00 12.07 625 ASN D CA 1
ATOM 7313 C C . ASN B 1 329 ? 117.804 -24.139 -23.228 1.00 14.69 625 ASN D C 1
ATOM 7314 O O . ASN B 1 329 ? 117.994 -23.478 -24.225 1.00 16.48 625 ASN D O 1
ATOM 7319 N N . ILE B 1 330 ? 116.745 -24.887 -23.069 1.00 13.51 626 ILE D N 1
ATOM 7320 C CA . ILE B 1 330 ? 115.762 -24.943 -24.163 1.00 14.84 626 ILE D CA 1
ATOM 7321 C C . ILE B 1 330 ? 115.035 -23.642 -24.243 1.00 16.86 626 ILE D C 1
ATOM 7322 O O . ILE B 1 330 ? 114.655 -23.012 -23.272 1.00 16.84 626 ILE D O 1
ATOM 7327 N N . PRO B 1 331 ? 114.850 -23.125 -25.484 1.00 16.27 627 PRO D N 1
ATOM 7328 C CA . PRO B 1 331 ? 114.304 -21.762 -25.589 1.00 17.22 627 PRO D CA 1
ATOM 7329 C C . PRO B 1 331 ? 112.925 -21.522 -24.959 1.00 17.48 627 PRO D C 1
ATOM 7330 O O . PRO B 1 331 ? 112.071 -22.397 -24.924 1.00 19.83 627 PRO D O 1
ATOM 7334 N N . ILE B 1 332 ? 112.814 -20.294 -24.508 1.00 21.06 628 ILE D N 1
ATOM 7335 C CA . ILE B 1 332 ? 111.538 -19.854 -23.865 1.00 22.42 628 ILE D CA 1
ATOM 7336 C C . ILE B 1 332 ? 111.245 -18.377 -24.163 1.00 22.85 628 ILE D C 1
ATOM 7337 O O . ILE B 1 332 ? 110.036 -18.018 -24.193 1.00 24.89 628 ILE D O 1
ATOM 7342 N N . ARG B 1 333 ? 112.270 -17.542 -24.311 1.00 23.23 629 ARG D N 1
ATOM 7343 C CA . ARG B 1 333 ? 112.052 -16.088 -24.354 1.00 27.68 629 ARG D CA 1
ATOM 7344 C C . ARG B 1 333 ? 111.314 -15.631 -25.587 1.00 26.75 629 ARG D C 1
ATOM 7345 O O . ARG B 1 333 ? 110.412 -14.779 -25.410 1.00 29.96 629 ARG D O 1
ATOM 7353 N N . LEU B 1 334 ? 111.626 -16.164 -26.750 1.00 27.08 630 LEU D N 1
ATOM 7354 C CA . LEU B 1 334 ? 110.871 -15.687 -27.950 1.00 30.75 630 LEU D CA 1
ATOM 7355 C C . LEU B 1 334 ? 109.906 -16.797 -28.336 1.00 32.60 630 LEU D C 1
ATOM 7356 O O . LEU B 1 334 ? 110.208 -17.985 -28.228 1.00 27.29 630 LEU D O 1
ATOM 7361 N N . GLU B 1 335 ? 108.723 -16.404 -28.802 1.00 29.82 631 GLU D N 1
ATOM 7362 C CA . GLU B 1 335 ? 107.714 -17.391 -29.161 1.00 30.67 631 GLU D CA 1
ATOM 7363 C C . GLU B 1 335 ? 108.105 -18.497 -30.172 1.00 30.40 631 GLU D C 1
ATOM 7364 O O . GLU B 1 335 ? 107.754 -19.649 -29.924 1.00 34.30 631 GLU D O 1
ATOM 7370 N N . GLU B 1 336 ? 108.873 -18.179 -31.237 1.00 31.25 632 GLU D N 1
ATOM 7371 C CA . GLU B 1 336 ? 109.319 -19.130 -32.249 1.00 33.09 632 GLU D CA 1
ATOM 7372 C C . GLU B 1 336 ? 110.121 -20.263 -31.606 1.00 31.58 632 GLU D C 1
ATOM 7373 O O . GLU B 1 336 ? 109.883 -21.439 -31.894 1.00 35.43 632 GLU D O 1
ATOM 7379 N N . GLY B 1 337 ? 111.019 -19.860 -30.696 1.00 31.65 633 GLY D N 1
ATOM 7380 C CA . GLY B 1 337 ? 111.924 -20.812 -30.055 1.00 28.92 633 GLY D CA 1
ATOM 7381 C C . GLY B 1 337 ? 111.120 -21.612 -29.034 1.00 23.11 633 GLY D C 1
ATOM 7382 O O . GLY B 1 337 ? 111.268 -22.843 -28.962 1.00 21.71 633 GLY D O 1
ATOM 7383 N N . ARG B 1 338 ? 110.285 -20.887 -28.289 1.00 21.25 634 ARG D N 1
ATOM 7384 C CA . ARG B 1 338 ? 109.485 -21.498 -27.205 1.00 22.02 634 ARG D CA 1
ATOM 7385 C C . ARG B 1 338 ? 108.698 -22.712 -27.726 1.00 21.02 634 ARG D C 1
ATOM 7386 O O . ARG B 1 338 ? 108.459 -23.729 -27.049 1.00 20.07 634 ARG D O 1
ATOM 7394 N N . LYS B 1 339 ? 108.256 -22.647 -28.974 1.00 21.94 635 LYS D N 1
ATOM 7395 C CA . LYS B 1 339 ? 107.449 -23.736 -29.489 1.00 23.09 635 LYS D CA 1
ATOM 7396 C C . LYS B 1 339 ? 108.202 -25.074 -29.553 1.00 22.57 635 LYS D C 1
ATOM 7397 O O . LYS B 1 339 ? 107.536 -26.074 -29.574 1.00 22.64 635 LYS D O 1
ATOM 7403 N N . ILE B 1 340 ? 109.559 -25.109 -29.495 1.00 21.68 636 ILE D N 1
ATOM 7404 C CA . ILE B 1 340 ? 110.332 -26.344 -29.399 1.00 21.51 636 ILE D CA 1
ATOM 7405 C C . ILE B 1 340 ? 109.875 -27.151 -28.188 1.00 19.86 636 ILE D C 1
ATOM 7406 O O . ILE B 1 340 ? 109.841 -28.380 -28.203 1.00 18.94 636 ILE D O 1
ATOM 7411 N N . ARG B 1 341 ? 109.369 -26.414 -27.189 1.00 18.44 637 ARG D N 1
ATOM 7412 C CA . ARG B 1 341 ? 108.889 -27.142 -25.989 1.00 17.39 637 ARG D CA 1
ATOM 7413 C C . ARG B 1 341 ? 107.606 -27.995 -26.196 1.00 15.94 637 ARG D C 1
ATOM 7414 O O . ARG B 1 341 ? 107.350 -28.902 -25.385 1.00 17.94 637 ARG D O 1
ATOM 7422 N N . GLN B 1 342 ? 106.879 -27.765 -27.341 1.00 17.90 638 GLN D N 1
ATOM 7423 C CA . GLN B 1 342 ? 105.742 -28.662 -27.688 1.00 18.41 638 GLN D CA 1
ATOM 7424 C C . GLN B 1 342 ? 106.247 -30.079 -28.086 1.00 17.80 638 GLN D C 1
ATOM 7425 O O . GLN B 1 342 ? 105.452 -31.006 -28.134 1.00 21.00 638 GLN D O 1
ATOM 7431 N N . ALA B 1 343 ? 107.559 -30.174 -28.349 1.00 16.67 639 ALA D N 1
ATOM 7432 C CA . ALA B 1 343 ? 108.099 -31.436 -28.778 1.00 19.62 639 ALA D CA 1
ATOM 7433 C C . ALA B 1 343 ? 108.574 -32.260 -27.598 1.00 17.38 639 ALA D C 1
ATOM 7434 O O . ALA B 1 343 ? 108.978 -33.375 -27.799 1.00 18.25 639 ALA D O 1
ATOM 7436 N N . PHE B 1 344 ? 108.520 -31.726 -26.362 1.00 15.39 640 PHE D N 1
ATOM 7437 C CA . PHE B 1 344 ? 108.887 -32.529 -25.198 1.00 15.66 640 PHE D CA 1
ATOM 7438 C C . PHE B 1 344 ? 107.626 -33.009 -24.509 1.00 15.65 640 PHE D C 1
ATOM 7439 O O . PHE B 1 344 ? 106.809 -32.157 -24.094 1.00 16.10 640 PHE D O 1
ATOM 7447 N N . VAL B 1 345 ? 107.428 -34.298 -24.520 1.00 14.55 641 VAL D N 1
ATOM 7448 C CA . VAL B 1 345 ? 106.079 -34.841 -24.218 1.00 14.96 641 VAL D CA 1
ATOM 7449 C C . VAL B 1 345 ? 106.235 -35.887 -23.115 1.00 15.16 641 VAL D C 1
ATOM 7450 O O . VAL B 1 345 ? 107.353 -36.364 -22.858 1.00 15.58 641 VAL D O 1
ATOM 7454 N N . PRO B 1 346 ? 105.196 -36.334 -22.471 1.00 14.45 642 PRO D N 1
ATOM 7455 C CA . PRO B 1 346 ? 105.268 -37.346 -21.451 1.00 15.38 642 PRO D CA 1
ATOM 7456 C C . PRO B 1 346 ? 105.576 -38.708 -22.055 1.00 15.18 642 PRO D C 1
ATOM 7457 O O . PRO B 1 346 ? 105.361 -38.949 -23.314 1.00 18.18 642 PRO D O 1
ATOM 7461 N N . SER B 1 347 ? 106.143 -39.598 -21.244 1.00 16.86 643 SER D N 1
ATOM 7462 C CA . SER B 1 347 ? 106.635 -40.844 -21.746 1.00 18.73 643 SER D CA 1
ATOM 7463 C C . SER B 1 347 ? 105.522 -41.866 -21.995 1.00 20.80 643 SER D C 1
ATOM 7464 O O . SER B 1 347 ? 105.800 -42.935 -22.641 1.00 23.41 643 SER D O 1
ATOM 7467 N N . GLU B 1 348 ? 104.325 -41.544 -21.494 1.00 20.15 644 GLU D N 1
ATOM 7468 C CA . GLU B 1 348 ? 103.158 -42.481 -21.633 1.00 21.98 644 GLU D CA 1
ATOM 7469 C C . GLU B 1 348 ? 101.946 -41.569 -21.998 1.00 22.67 644 GLU D C 1
ATOM 7470 O O . GLU B 1 348 ? 101.922 -40.414 -21.690 1.00 21.69 644 GLU D O 1
ATOM 7476 N N . SER B 1 349 ? 100.941 -42.165 -22.716 1.00 28.92 645 SER D N 1
ATOM 7477 C CA . SER B 1 349 ? 99.875 -41.429 -23.362 1.00 32.51 645 SER D CA 1
ATOM 7478 C C . SER B 1 349 ? 98.950 -40.651 -22.433 1.00 27.16 645 SER D C 1
ATOM 7479 O O . SER B 1 349 ? 98.441 -39.590 -22.778 1.00 38.09 645 SER D O 1
ATOM 7482 N N . ASP B 1 350 ? 98.690 -41.202 -21.296 1.00 25.29 646 ASP D N 1
ATOM 7483 C CA . ASP B 1 350 ? 97.679 -40.620 -20.410 1.00 24.66 646 ASP D CA 1
ATOM 7484 C C . ASP B 1 350 ? 98.467 -39.959 -19.214 1.00 24.87 646 ASP D C 1
ATOM 7485 O O . ASP B 1 350 ? 97.972 -39.953 -18.076 1.00 22.97 646 ASP D O 1
ATOM 7490 N N . TRP B 1 351 ? 99.731 -39.602 -19.474 1.00 19.14 647 TRP D N 1
ATOM 7491 C CA . TRP B 1 351 ? 100.523 -38.797 -18.511 1.00 16.33 647 TRP D CA 1
ATOM 7492 C C . TRP B 1 351 ? 100.601 -37.374 -18.975 1.00 15.10 647 TRP D C 1
ATOM 7493 O O . TRP B 1 351 ? 100.327 -36.986 -20.114 1.00 16.99 647 TRP D O 1
ATOM 7504 N N . LEU B 1 352 ? 101.045 -36.449 -18.046 1.00 14.51 648 LEU D N 1
ATOM 7505 C CA . LEU B 1 352 ? 101.206 -35.079 -18.297 1.00 14.33 648 LEU D CA 1
ATOM 7506 C C . LEU B 1 352 ? 102.600 -34.601 -17.712 1.00 13.03 648 LEU D C 1
ATOM 7507 O O . LEU B 1 352 ? 103.131 -35.315 -16.855 1.00 14.86 648 LEU D O 1
ATOM 7512 N N . ILE B 1 353 ? 103.024 -33.472 -18.229 1.00 13.87 649 ILE D N 1
ATOM 7513 C CA . ILE B 1 353 ? 104.222 -32.782 -17.701 1.00 13.97 649 ILE D CA 1
ATOM 7514 C C . ILE B 1 353 ? 103.731 -31.822 -16.604 1.00 14.82 649 ILE D C 1
ATOM 7515 O O . ILE B 1 353 ? 102.824 -31.042 -16.782 1.00 17.16 649 ILE D O 1
ATOM 7520 N N . PHE B 1 354 ? 104.463 -31.843 -15.480 1.00 14.89 650 PHE D N 1
ATOM 7521 C CA . PHE B 1 354 ? 104.230 -30.901 -14.383 1.00 14.91 650 PHE D CA 1
ATOM 7522 C C . PHE B 1 354 ? 105.486 -30.116 -14.052 1.00 15.26 650 PHE D C 1
ATOM 7523 O O . PHE B 1 354 ? 106.546 -30.742 -13.867 1.00 17.42 650 PHE D O 1
ATOM 7531 N N . ALA B 1 355 ? 105.378 -28.812 -14.083 1.00 14.50 651 ALA D N 1
ATOM 7532 C CA . ALA B 1 355 ? 106.617 -27.942 -13.925 1.00 14.89 651 ALA D CA 1
ATOM 7533 C C . ALA B 1 355 ? 106.393 -27.070 -12.718 1.00 17.00 651 ALA D C 1
ATOM 7534 O O . ALA B 1 355 ? 105.371 -26.408 -12.617 1.00 17.52 651 ALA D O 1
ATOM 7536 N N . ALA B 1 356 ? 107.420 -27.050 -11.834 1.00 14.06 652 ALA D N 1
ATOM 7537 C CA . ALA B 1 356 ? 107.297 -26.159 -10.630 1.00 14.48 652 ALA D CA 1
ATOM 7538 C C . ALA B 1 356 ? 108.518 -25.276 -10.554 1.00 15.16 652 ALA D C 1
ATOM 7539 O O . ALA B 1 356 ? 109.617 -25.818 -10.715 1.00 16.29 652 ALA D O 1
ATOM 7541 N N . ASP B 1 357 ? 108.380 -24.009 -10.257 1.00 14.46 653 ASP D N 1
ATOM 7542 C CA . ASP B 1 357 ? 109.577 -23.140 -10.230 1.00 15.66 653 ASP D CA 1
ATOM 7543 C C . ASP B 1 357 ? 109.526 -22.297 -8.961 1.00 15.14 653 ASP D C 1
ATOM 7544 O O . ASP B 1 357 ? 108.431 -21.773 -8.571 1.00 17.02 653 ASP D O 1
ATOM 7549 N N . TYR B 1 358 ? 110.685 -22.039 -8.382 1.00 13.67 654 TYR D N 1
ATOM 7550 C CA . TYR B 1 358 ? 110.783 -21.002 -7.362 1.00 13.86 654 TYR D CA 1
ATOM 7551 C C . TYR B 1 358 ? 110.665 -19.620 -7.982 1.00 15.11 654 TYR D C 1
ATOM 7552 O O . TYR B 1 358 ? 111.228 -19.294 -9.015 1.00 17.62 654 TYR D O 1
ATOM 7561 N N . SER B 1 359 ? 109.860 -18.763 -7.336 1.00 14.47 655 SER D N 1
ATOM 7562 C CA . SER B 1 359 ? 109.777 -17.366 -7.715 1.00 15.90 655 SER D CA 1
ATOM 7563 C C . SER B 1 359 ? 110.838 -16.526 -6.976 1.00 14.54 655 SER D C 1
ATOM 7564 O O . SER B 1 359 ? 110.839 -16.490 -5.751 1.00 17.28 655 SER D O 1
ATOM 7567 N N . GLN B 1 360 ? 111.698 -15.955 -7.770 1.00 16.37 656 GLN D N 1
ATOM 7568 C CA A GLN B 1 360 ? 112.748 -15.013 -7.271 0.70 17.24 656 GLN D CA 1
ATOM 7569 C CA B GLN B 1 360 ? 112.777 -15.037 -7.386 0.30 15.86 656 GLN D CA 1
ATOM 7570 C C . GLN B 1 360 ? 113.620 -15.583 -6.212 1.00 16.08 656 GLN D C 1
ATOM 7571 O O . GLN B 1 360 ? 113.860 -14.940 -5.166 1.00 16.84 656 GLN D O 1
ATOM 7582 N N . ILE B 1 361 ? 114.069 -16.846 -6.360 1.00 16.02 657 ILE D N 1
ATOM 7583 C CA . ILE B 1 361 ? 114.823 -17.490 -5.294 1.00 14.67 657 ILE D CA 1
ATOM 7584 C C . ILE B 1 361 ? 116.119 -16.687 -4.974 1.00 13.52 657 ILE D C 1
ATOM 7585 O O . ILE B 1 361 ? 116.419 -16.614 -3.823 1.00 14.00 657 ILE D O 1
ATOM 7590 N N . GLU B 1 362 ? 116.798 -16.211 -6.004 1.00 15.92 658 GLU D N 1
ATOM 7591 C CA . GLU B 1 362 ? 118.037 -15.447 -5.663 1.00 16.49 658 GLU D CA 1
ATOM 7592 C C . GLU B 1 362 ? 117.823 -14.218 -4.862 1.00 15.91 658 GLU D C 1
ATOM 7593 O O . GLU B 1 362 ? 118.582 -14.053 -3.837 1.00 16.58 658 GLU D O 1
ATOM 7599 N N . LEU B 1 363 ? 116.758 -13.426 -5.152 1.00 15.88 659 LEU D N 1
ATOM 7600 C CA . LEU B 1 363 ? 116.491 -12.229 -4.315 1.00 15.92 659 LEU D CA 1
ATOM 7601 C C . LEU B 1 363 ? 115.992 -12.587 -2.948 1.00 14.83 659 LEU D C 1
ATOM 7602 O O . LEU B 1 363 ? 116.322 -11.942 -1.944 1.00 16.09 659 LEU D O 1
ATOM 7607 N N . ARG B 1 364 ? 115.224 -13.709 -2.854 1.00 14.28 660 ARG D N 1
ATOM 7608 C CA . ARG B 1 364 ? 114.800 -14.105 -1.560 1.00 14.10 660 ARG D CA 1
ATOM 7609 C C . ARG B 1 364 ? 115.969 -14.572 -0.677 1.00 13.80 660 ARG D C 1
ATOM 7610 O O . ARG B 1 364 ? 116.053 -14.274 0.532 1.00 15.45 660 ARG D O 1
ATOM 7618 N N . VAL B 1 365 ? 116.929 -15.345 -1.304 1.00 13.28 661 VAL D N 1
ATOM 7619 C CA . VAL B 1 365 ? 118.178 -15.720 -0.590 1.00 14.56 661 VAL D CA 1
ATOM 7620 C C . VAL B 1 365 ? 118.975 -14.457 -0.168 1.00 12.97 661 VAL D C 1
ATOM 7621 O O . VAL B 1 365 ? 119.456 -14.492 0.939 1.00 15.35 661 VAL D O 1
ATOM 7625 N N . LEU B 1 366 ? 119.098 -13.520 -1.060 1.00 14.21 662 LEU D N 1
ATOM 7626 C CA . LEU B 1 366 ? 119.792 -12.228 -0.750 1.00 14.10 662 LEU D CA 1
ATOM 7627 C C . LEU B 1 366 ? 119.109 -11.627 0.464 1.00 14.68 662 LEU D C 1
ATOM 7628 O O . LEU B 1 366 ? 119.763 -11.203 1.418 1.00 15.08 662 LEU D O 1
ATOM 7633 N N . ALA B 1 367 ? 117.758 -11.547 0.434 1.00 15.21 663 ALA D N 1
ATOM 7634 C CA . ALA B 1 367 ? 117.128 -10.977 1.627 1.00 17.01 663 ALA D CA 1
ATOM 7635 C C . ALA B 1 367 ? 117.433 -11.681 2.961 1.00 14.99 663 ALA D C 1
ATOM 7636 O O . ALA B 1 367 ? 117.727 -11.086 4.018 1.00 15.95 663 ALA D O 1
ATOM 7638 N N . HIS B 1 368 ? 117.464 -13.017 2.939 1.00 13.66 664 HIS D N 1
ATOM 7639 C CA . HIS B 1 368 ? 117.816 -13.827 4.081 1.00 15.46 664 HIS D CA 1
ATOM 7640 C C . HIS B 1 368 ? 119.275 -13.574 4.530 1.00 14.10 664 HIS D C 1
ATOM 7641 O O . HIS B 1 368 ? 119.506 -13.460 5.707 1.00 17.59 664 HIS D O 1
ATOM 7648 N N . ILE B 1 369 ? 120.185 -13.672 3.541 1.00 16.42 665 ILE D N 1
ATOM 7649 C CA . ILE B 1 369 ? 121.597 -13.596 3.952 1.00 17.67 665 ILE D CA 1
ATOM 7650 C C . ILE B 1 369 ? 121.950 -12.156 4.411 1.00 17.15 665 ILE D C 1
ATOM 7651 O O . ILE B 1 369 ? 122.767 -12.020 5.392 1.00 18.93 665 ILE D O 1
ATOM 7656 N N . ALA B 1 370 ? 121.420 -11.199 3.704 1.00 16.24 666 ALA D N 1
ATOM 7657 C CA . ALA B 1 370 ? 121.786 -9.795 4.069 1.00 15.64 666 ALA D CA 1
ATOM 7658 C C . ALA B 1 370 ? 120.980 -9.355 5.296 1.00 17.61 666 ALA D C 1
ATOM 7659 O O . ALA B 1 370 ? 121.354 -8.357 6.000 1.00 20.33 666 ALA D O 1
ATOM 7661 N N . GLU B 1 371 ? 119.838 -10.007 5.604 1.00 17.49 667 GLU D N 1
ATOM 7662 C CA . GLU B 1 371 ? 118.938 -9.522 6.689 1.00 18.08 667 GLU D CA 1
ATOM 7663 C C . GLU B 1 371 ? 118.535 -8.117 6.476 1.00 18.24 667 GLU D C 1
ATOM 7664 O O . GLU B 1 371 ? 118.460 -7.318 7.479 1.00 19.72 667 GLU D O 1
ATOM 7670 N N . ASP B 1 372 ? 118.278 -7.738 5.249 1.00 17.83 668 ASP D N 1
ATOM 7671 C CA . ASP B 1 372 ? 117.872 -6.410 4.960 1.00 17.38 668 ASP D CA 1
ATOM 7672 C C . ASP B 1 372 ? 116.367 -6.258 5.372 1.00 17.60 668 ASP D C 1
ATOM 7673 O O . ASP B 1 372 ? 115.514 -6.963 4.797 1.00 18.83 668 ASP D O 1
ATOM 7678 N N . ASP B 1 373 ? 116.081 -5.338 6.277 1.00 20.10 669 ASP D N 1
ATOM 7679 C CA . ASP B 1 373 ? 114.698 -5.270 6.816 1.00 19.14 669 ASP D CA 1
ATOM 7680 C C . ASP B 1 373 ? 113.709 -4.913 5.707 1.00 18.94 669 ASP D C 1
ATOM 7681 O O . ASP B 1 373 ? 112.654 -5.542 5.720 1.00 18.26 669 ASP D O 1
ATOM 7686 N N . ASN B 1 374 ? 114.027 -3.998 4.807 1.00 18.64 670 ASN D N 1
ATOM 7687 C CA . ASN B 1 374 ? 113.070 -3.538 3.752 1.00 17.87 670 ASN D CA 1
ATOM 7688 C C . ASN B 1 374 ? 112.848 -4.681 2.748 1.00 18.75 670 ASN D C 1
ATOM 7689 O O . ASN B 1 374 ? 111.702 -4.992 2.285 1.00 19.24 670 ASN D O 1
ATOM 7694 N N . LEU B 1 375 ? 113.929 -5.370 2.303 1.00 17.16 671 LEU D N 1
ATOM 7695 C CA . LEU B 1 375 ? 113.797 -6.451 1.374 1.00 16.76 671 LEU D CA 1
ATOM 7696 C C . LEU B 1 375 ? 113.083 -7.654 2.010 1.00 15.96 671 LEU D C 1
ATOM 7697 O O . LEU B 1 375 ? 112.217 -8.281 1.299 1.00 16.49 671 LEU D O 1
ATOM 7702 N N . MET B 1 376 ? 113.377 -8.001 3.289 1.0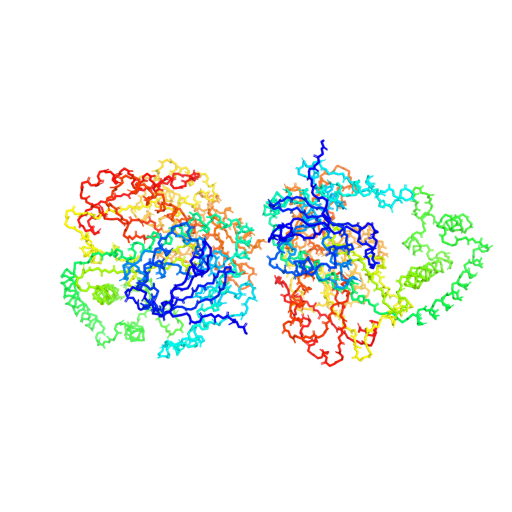0 16.74 672 MET D N 1
ATOM 7703 C CA . MET B 1 376 ? 112.622 -9.092 3.932 1.00 15.99 672 MET D CA 1
ATOM 7704 C C . MET B 1 376 ? 111.160 -8.688 4.011 1.00 16.99 672 MET D C 1
ATOM 7705 O O . MET B 1 376 ? 110.295 -9.572 3.756 1.00 18.01 672 MET D O 1
ATOM 7710 N N . GLU B 1 377 ? 110.854 -7.458 4.349 1.00 16.45 673 GLU D N 1
ATOM 7711 C CA . GLU B 1 377 ? 109.416 -7.067 4.460 1.00 17.38 673 GLU D CA 1
ATOM 7712 C C . GLU B 1 377 ? 108.707 -7.174 3.150 1.00 17.28 673 GLU D C 1
ATOM 7713 O O . GLU B 1 377 ? 107.558 -7.695 3.079 1.00 17.56 673 GLU D O 1
ATOM 7719 N N . ALA B 1 378 ? 109.397 -6.846 2.046 1.00 16.51 674 ALA D N 1
ATOM 7720 C CA . ALA B 1 378 ? 108.805 -6.916 0.675 1.00 16.68 674 ALA D CA 1
ATOM 7721 C C . ALA B 1 378 ? 108.422 -8.349 0.404 1.00 18.02 674 ALA D C 1
ATOM 7722 O O . ALA B 1 378 ? 107.280 -8.597 -0.023 1.00 19.59 674 ALA D O 1
ATOM 7724 N N . PHE B 1 379 ? 109.270 -9.304 0.649 1.00 16.97 675 PHE D N 1
ATOM 7725 C CA . PHE B 1 379 ? 108.987 -10.709 0.385 1.00 16.22 675 PHE D CA 1
ATOM 7726 C C . PHE B 1 379 ? 107.927 -11.249 1.363 1.00 18.64 675 PHE D C 1
ATOM 7727 O O . PHE B 1 379 ? 107.133 -12.109 1.003 1.00 21.52 675 PHE D O 1
ATOM 7735 N N . ARG B 1 380 ? 107.902 -10.743 2.590 1.00 16.90 676 ARG D N 1
ATOM 7736 C CA . ARG B 1 380 ? 106.896 -11.199 3.586 1.00 15.81 676 ARG D CA 1
ATOM 7737 C C . ARG B 1 380 ? 105.519 -10.677 3.144 1.00 15.97 676 ARG D C 1
ATOM 7738 O O . ARG B 1 380 ? 104.559 -11.360 3.533 1.00 17.01 676 ARG D O 1
ATOM 7746 N N . ARG B 1 381 ? 105.452 -9.639 2.374 1.00 16.52 677 ARG D N 1
ATOM 7747 C CA . ARG B 1 381 ? 104.180 -9.143 1.824 1.00 16.88 677 ARG D CA 1
ATOM 7748 C C . ARG B 1 381 ? 103.876 -9.761 0.464 1.00 22.24 677 ARG D C 1
ATOM 7749 O O . ARG B 1 381 ? 102.857 -9.410 -0.163 1.00 22.08 677 ARG D O 1
ATOM 7757 N N . ASP B 1 382 ? 104.789 -10.581 -0.027 1.00 21.63 678 ASP D N 1
ATOM 7758 C CA . ASP B 1 382 ? 104.758 -11.095 -1.391 1.00 23.21 678 ASP D CA 1
ATOM 7759 C C . ASP B 1 382 ? 104.524 -9.993 -2.392 1.00 24.96 678 ASP D C 1
ATOM 7760 O O . ASP B 1 382 ? 103.701 -10.117 -3.337 1.00 28.57 678 ASP D O 1
ATOM 7765 N N . LEU B 1 383 ? 105.255 -8.892 -2.241 1.00 25.24 679 LEU D N 1
ATOM 7766 C CA . LEU B 1 383 ? 105.167 -7.715 -3.137 1.00 26.94 679 LEU D CA 1
ATOM 7767 C C . LEU B 1 383 ? 105.820 -8.079 -4.449 1.00 29.79 679 LEU D C 1
ATOM 7768 O O . LEU B 1 383 ? 106.683 -8.928 -4.486 1.00 35.45 679 LEU D O 1
ATOM 7773 N N . ASP B 1 384 ? 105.373 -7.499 -5.566 1.00 26.55 680 ASP D N 1
ATOM 7774 C CA . ASP B 1 384 ? 106.161 -7.603 -6.805 1.00 28.32 680 ASP D CA 1
ATOM 7775 C C . ASP B 1 384 ? 107.477 -6.816 -6.531 1.00 23.74 680 ASP D C 1
ATOM 7776 O O . ASP B 1 384 ? 107.503 -5.579 -6.249 1.00 25.79 680 ASP D O 1
ATOM 7781 N N . ILE B 1 385 ? 108.565 -7.584 -6.569 1.00 24.96 681 ILE D N 1
ATOM 7782 C CA . ILE B 1 385 ? 109.842 -6.990 -6.163 1.00 26.11 681 ILE D CA 1
ATOM 7783 C C . ILE B 1 385 ? 110.371 -5.927 -7.151 1.00 24.28 681 ILE D C 1
ATOM 7784 O O . ILE B 1 385 ? 111.048 -4.989 -6.706 1.00 23.75 681 ILE D O 1
ATOM 7789 N N . HIS B 1 386 ? 109.999 -6.065 -8.429 1.00 25.02 682 HIS D N 1
ATOM 7790 C CA . HIS B 1 386 ? 110.337 -4.986 -9.396 1.00 26.94 682 HIS D CA 1
ATOM 7791 C C . HIS B 1 386 ? 109.585 -3.704 -9.169 1.00 31.03 682 HIS D C 1
ATOM 7792 O O . HIS B 1 386 ? 110.154 -2.604 -9.205 1.00 30.66 682 HIS D O 1
ATOM 7799 N N . THR B 1 387 ? 108.268 -3.798 -8.939 1.00 26.63 683 THR D N 1
ATOM 7800 C CA . THR B 1 387 ? 107.545 -2.609 -8.537 1.00 28.08 683 THR D CA 1
ATOM 7801 C C . THR B 1 387 ? 108.045 -1.966 -7.291 1.00 29.35 683 THR D C 1
ATOM 7802 O O . THR B 1 387 ? 108.160 -0.747 -7.187 1.00 33.01 683 THR D O 1
ATOM 7806 N N . LYS B 1 388 ? 108.333 -2.786 -6.274 1.00 29.34 684 LYS D N 1
ATOM 7807 C CA . LYS B 1 388 ? 108.875 -2.263 -5.074 1.00 29.22 684 LYS D CA 1
ATOM 7808 C C . LYS B 1 388 ? 110.152 -1.459 -5.315 1.00 28.52 684 LYS D C 1
ATOM 7809 O O . LYS B 1 388 ? 110.331 -0.390 -4.713 1.00 31.89 684 LYS D O 1
ATOM 7815 N N . THR B 1 389 ? 111.049 -2.057 -6.080 1.00 27.33 685 THR D N 1
ATOM 7816 C CA . THR B 1 389 ? 112.312 -1.420 -6.312 1.00 29.79 685 THR D CA 1
ATOM 7817 C C . THR B 1 389 ? 112.079 -0.057 -6.985 1.00 27.67 685 THR D C 1
ATOM 7818 O O . THR B 1 389 ? 112.690 0.961 -6.573 1.00 32.17 685 THR D O 1
ATOM 7822 N N . ALA B 1 390 ? 111.164 -0.065 -7.937 1.00 36.04 686 ALA D N 1
ATOM 7823 C CA . ALA B 1 390 ? 110.718 1.191 -8.595 1.00 36.69 686 ALA D CA 1
ATOM 7824 C C . ALA B 1 390 ? 110.121 2.226 -7.611 1.00 37.10 686 ALA D C 1
ATOM 7825 O O . ALA B 1 390 ? 110.569 3.372 -7.554 1.00 38.66 686 ALA D O 1
ATOM 7827 N N . MET B 1 391 ? 109.189 1.843 -6.739 1.00 34.89 687 MET D N 1
ATOM 7828 C CA . MET B 1 391 ? 108.758 2.797 -5.696 1.00 41.75 687 MET D CA 1
ATOM 7829 C C . MET B 1 391 ? 109.857 3.446 -4.851 1.00 45.72 687 MET D C 1
ATOM 7830 O O . MET B 1 391 ? 109.875 4.667 -4.598 1.00 38.04 687 MET D O 1
ATOM 7835 N N . ASP B 1 392 ? 110.798 2.630 -4.385 1.00 39.71 688 ASP D N 1
ATOM 7836 C CA . ASP B 1 392 ? 111.804 3.143 -3.490 1.00 41.25 688 ASP D CA 1
ATOM 7837 C C . ASP B 1 392 ? 112.840 4.039 -4.213 1.00 35.48 688 ASP D C 1
ATOM 7838 O O . ASP B 1 392 ? 113.255 5.107 -3.713 1.00 37.89 688 ASP D O 1
ATOM 7843 N N . ILE B 1 393 ? 113.235 3.583 -5.378 1.00 34.06 689 ILE D N 1
ATOM 7844 C CA . ILE B 1 393 ? 114.158 4.291 -6.201 1.00 37.96 689 ILE D CA 1
ATOM 7845 C C . ILE B 1 393 ? 113.587 5.612 -6.730 1.00 44.11 689 ILE D C 1
ATOM 7846 O O . ILE B 1 393 ? 114.261 6.624 -6.668 1.00 48.08 689 ILE D O 1
ATOM 7851 N N . PHE B 1 394 ? 112.373 5.594 -7.280 1.00 40.26 690 PHE D N 1
ATOM 7852 C CA . PHE B 1 394 ? 111.801 6.832 -7.880 1.00 41.55 690 PHE D CA 1
ATOM 7853 C C . PHE B 1 394 ? 111.033 7.698 -6.842 1.00 48.08 690 PHE D C 1
ATOM 7854 O O . PHE B 1 394 ? 110.490 8.747 -7.178 1.00 51.90 690 PHE D O 1
ATOM 7862 N N . GLN B 1 395 ? 111.012 7.263 -5.577 1.00 54.70 691 GLN D N 1
ATOM 7863 C CA . GLN B 1 395 ? 110.310 7.938 -4.451 1.00 57.28 691 GLN D CA 1
ATOM 7864 C C . GLN B 1 395 ? 108.837 8.226 -4.776 1.00 58.19 691 GLN D C 1
ATOM 7865 O O . GLN B 1 395 ? 108.269 9.224 -4.319 1.00 60.80 691 GLN D O 1
ATOM 7871 N N . VAL B 1 396 ? 108.266 7.348 -5.602 1.00 59.18 692 VAL D N 1
ATOM 7872 C CA . VAL B 1 396 ? 106.846 7.338 -6.000 1.00 57.45 692 VAL D CA 1
ATOM 7873 C C . VAL B 1 396 ? 106.050 6.220 -5.318 1.00 61.60 692 VAL D C 1
ATOM 7874 O O . VAL B 1 396 ? 106.604 5.307 -4.698 1.00 60.21 692 VAL D O 1
ATOM 7878 N N . SER B 1 397 ? 104.736 6.305 -5.461 1.00 62.80 693 SER D N 1
ATOM 7879 C CA . SER B 1 397 ? 103.823 5.305 -4.938 1.00 60.07 693 SER D CA 1
ATOM 7880 C C . SER B 1 397 ? 103.611 4.214 -5.994 1.00 55.66 693 SER D C 1
ATOM 7881 O O . SER B 1 397 ? 103.783 4.459 -7.211 1.00 46.82 693 SER D O 1
ATOM 7884 N N . GLU B 1 398 ? 103.231 3.016 -5.524 1.00 59.88 694 GLU D N 1
ATOM 7885 C CA . GLU B 1 398 ? 102.929 1.868 -6.388 1.00 57.99 694 GLU D CA 1
ATOM 7886 C C . GLU B 1 398 ? 102.202 2.320 -7.617 1.00 61.16 694 GLU D C 1
ATOM 7887 O O . GLU B 1 398 ? 102.464 1.867 -8.739 1.00 65.24 694 GLU D O 1
ATOM 7893 N N . ASP B 1 399 ? 101.290 3.249 -7.355 1.00 69.54 695 ASP D N 1
ATOM 7894 C CA . ASP B 1 399 ? 100.294 3.724 -8.278 1.00 74.87 695 ASP D CA 1
ATOM 7895 C C . ASP B 1 399 ? 100.926 4.394 -9.479 1.00 68.17 695 ASP D C 1
ATOM 7896 O O . ASP B 1 399 ? 100.635 4.032 -10.624 1.00 66.57 695 ASP D O 1
ATOM 7901 N N . GLU B 1 400 ? 101.809 5.353 -9.198 1.00 69.53 696 GLU D N 1
ATOM 7902 C CA . GLU B 1 400 ? 102.474 6.139 -10.240 1.00 65.75 696 GLU D CA 1
ATOM 7903 C C . GLU B 1 400 ? 103.713 5.470 -10.853 1.00 63.20 696 GLU D C 1
ATOM 7904 O O . GLU B 1 400 ? 104.434 6.107 -11.622 1.00 62.17 696 GLU D O 1
ATOM 7910 N N . VAL B 1 401 ? 103.958 4.193 -10.530 1.00 57.96 697 VAL D N 1
ATOM 7911 C CA . VAL B 1 401 ? 105.087 3.471 -11.141 1.00 52.95 697 VAL D CA 1
ATOM 7912 C C . VAL B 1 401 ? 104.682 3.093 -12.544 1.00 48.04 697 VAL D C 1
ATOM 7913 O O . VAL B 1 401 ? 103.790 2.279 -12.720 1.00 45.37 697 VAL D O 1
ATOM 7917 N N . THR B 1 402 ? 105.359 3.697 -13.528 1.00 48.55 698 THR D N 1
ATOM 7918 C CA . THR B 1 402 ? 105.143 3.467 -14.962 1.00 52.22 698 THR D CA 1
ATOM 7919 C C . THR B 1 402 ? 105.721 2.113 -15.395 1.00 51.27 698 THR D C 1
ATOM 7920 O O . THR B 1 402 ? 106.639 1.631 -14.730 1.00 53.92 698 THR D O 1
ATOM 7924 N N . PRO B 1 403 ? 105.243 1.508 -16.521 1.00 51.95 699 PRO D N 1
ATOM 7925 C CA . PRO B 1 403 ? 105.884 0.239 -16.871 1.00 47.66 699 PRO D CA 1
ATOM 7926 C C . PRO B 1 403 ? 107.362 0.418 -17.192 1.00 49.86 699 PRO D C 1
ATOM 7927 O O . PRO B 1 403 ? 108.123 -0.526 -17.025 1.00 49.04 699 PRO D O 1
ATOM 7931 N N . ASN B 1 404 ? 107.764 1.628 -17.592 1.00 50.26 700 ASN D N 1
ATOM 7932 C CA . ASN B 1 404 ? 109.190 1.894 -17.848 1.00 51.08 700 ASN D CA 1
ATOM 7933 C C . ASN B 1 404 ? 110.004 1.971 -16.561 1.00 50.87 700 ASN D C 1
ATOM 7934 O O . ASN B 1 404 ? 111.145 1.492 -16.519 1.00 45.72 700 ASN D O 1
ATOM 7939 N N . MET B 1 405 ? 109.442 2.601 -15.533 1.00 43.00 701 MET D N 1
ATOM 7940 C CA . MET B 1 405 ? 110.096 2.580 -14.250 1.00 43.03 701 MET D CA 1
ATOM 7941 C C . MET B 1 405 ? 110.295 1.151 -13.701 1.00 46.21 701 MET D C 1
ATOM 7942 O O . MET B 1 405 ? 111.343 0.867 -13.101 1.00 38.74 701 MET D O 1
ATOM 7947 N N . ARG B 1 406 ? 109.304 0.272 -13.925 1.00 44.51 702 ARG D N 1
ATOM 7948 C CA . ARG B 1 406 ? 109.355 -1.148 -13.494 1.00 41.46 702 ARG D CA 1
ATOM 7949 C C . ARG B 1 406 ? 110.413 -1.916 -14.270 1.00 41.04 702 ARG D C 1
ATOM 7950 O O . ARG B 1 406 ? 111.159 -2.778 -13.722 1.00 37.89 702 ARG D O 1
ATOM 7958 N N . ARG B 1 407 ? 110.518 -1.604 -15.552 1.00 37.46 703 ARG D N 1
ATOM 7959 C CA . ARG B 1 407 ? 111.637 -2.164 -16.338 1.00 41.64 703 ARG D CA 1
ATOM 7960 C C . ARG B 1 407 ? 112.953 -1.636 -15.807 1.00 31.34 703 ARG D C 1
ATOM 7961 O O . ARG B 1 407 ? 113.914 -2.381 -15.689 1.00 34.01 703 ARG D O 1
ATOM 7969 N N . GLN B 1 408 ? 113.046 -0.365 -15.481 1.00 35.93 704 GLN D N 1
ATOM 7970 C CA . GLN B 1 408 ? 114.368 0.100 -15.016 1.00 36.35 704 GLN D CA 1
ATOM 7971 C C . GLN B 1 408 ? 114.697 -0.574 -13.645 1.00 39.54 704 GLN D C 1
ATOM 7972 O O . GLN B 1 408 ? 115.859 -0.996 -13.406 1.00 31.21 704 GLN D O 1
ATOM 7978 N N . ALA B 1 409 ? 113.657 -0.760 -12.801 1.00 31.63 705 ALA D N 1
ATOM 7979 C CA . ALA B 1 409 ? 113.901 -1.399 -11.524 1.00 33.59 705 ALA D CA 1
ATOM 7980 C C . ALA B 1 409 ? 114.295 -2.867 -11.638 1.00 29.21 705 ALA D C 1
ATOM 7981 O O . ALA B 1 409 ? 115.056 -3.355 -10.772 1.00 27.33 705 ALA D O 1
ATOM 7983 N N . LYS B 1 410 ? 113.702 -3.601 -12.566 1.00 26.69 706 LYS D N 1
ATOM 7984 C CA . LYS B 1 410 ? 113.994 -4.986 -12.798 1.00 26.65 706 LYS D CA 1
ATOM 7985 C C . LYS B 1 410 ? 115.450 -5.208 -13.147 1.00 32.89 706 LYS D C 1
ATOM 7986 O O . LYS B 1 410 ? 116.095 -6.141 -12.647 1.00 29.17 706 LYS D O 1
ATOM 7992 N N . ALA B 1 411 ? 115.976 -4.328 -14.021 1.00 31.61 707 ALA D N 1
ATOM 7993 C CA . ALA B 1 411 ? 117.360 -4.492 -14.375 1.00 30.12 707 ALA D CA 1
ATOM 7994 C C . ALA B 1 411 ? 118.272 -4.205 -13.171 1.00 24.57 707 ALA D C 1
ATOM 7995 O O . ALA B 1 411 ? 119.279 -4.784 -13.080 1.00 27.90 707 ALA D O 1
ATOM 7997 N N . VAL B 1 412 ? 117.922 -3.264 -12.343 1.00 25.55 708 VAL D N 1
ATOM 7998 C CA . VAL B 1 412 ? 118.648 -2.935 -11.147 1.00 22.24 708 VAL D CA 1
ATOM 7999 C C . VAL B 1 412 ? 118.652 -4.247 -10.316 1.00 23.36 708 VAL D C 1
ATOM 8000 O O . VAL B 1 412 ? 119.701 -4.635 -9.806 1.00 23.47 708 VAL D O 1
ATOM 8004 N N . ASN B 1 413 ? 117.449 -4.805 -10.068 1.00 25.21 709 ASN D N 1
ATOM 8005 C CA . ASN B 1 413 ? 117.428 -5.942 -9.087 1.00 24.84 709 ASN D CA 1
ATOM 8006 C C . ASN B 1 413 ? 118.318 -7.098 -9.506 1.00 28.64 709 ASN D C 1
ATOM 8007 O O . ASN B 1 413 ? 119.096 -7.642 -8.682 1.00 27.69 709 ASN D O 1
ATOM 8012 N N . TYR B 1 414 ? 118.241 -7.486 -10.768 1.00 28.70 710 TYR D N 1
ATOM 8013 C CA . TYR B 1 414 ? 119.066 -8.535 -11.268 1.00 31.19 710 TYR D CA 1
ATOM 8014 C C . TYR B 1 414 ? 120.550 -8.134 -11.331 1.00 26.31 710 TYR D C 1
ATOM 8015 O O . TYR B 1 414 ? 121.434 -8.888 -10.970 1.00 25.23 710 TYR D O 1
ATOM 8024 N N . GLY B 1 415 ? 120.742 -6.863 -11.632 1.00 25.02 711 GLY D N 1
ATOM 8025 C CA . GLY B 1 415 ? 122.077 -6.308 -11.745 1.00 22.01 711 GLY D CA 1
ATOM 8026 C C . GLY B 1 415 ? 122.855 -6.392 -10.463 1.00 22.24 711 GLY D C 1
ATOM 8027 O O . GLY B 1 415 ? 124.014 -6.771 -10.402 1.00 22.21 711 GLY D O 1
ATOM 8028 N N . ILE B 1 416 ? 122.189 -6.042 -9.370 1.00 20.73 712 ILE D N 1
ATOM 8029 C CA . ILE B 1 416 ? 122.845 -5.992 -8.080 1.00 21.82 712 ILE D CA 1
ATOM 8030 C C . ILE B 1 416 ? 123.318 -7.403 -7.690 1.00 22.30 712 ILE D C 1
ATOM 8031 O O . ILE B 1 416 ? 124.376 -7.532 -7.144 1.00 20.66 712 ILE D O 1
ATOM 8036 N N . VAL B 1 417 ? 122.512 -8.420 -7.996 1.00 18.19 713 VAL D N 1
ATOM 8037 C CA A VAL B 1 417 ? 122.959 -9.782 -7.586 0.70 20.14 713 VAL D CA 1
ATOM 8038 C CA B VAL B 1 417 ? 122.854 -9.849 -7.702 0.30 16.12 713 VAL D CA 1
ATOM 8039 C C . VAL B 1 417 ? 124.184 -10.292 -8.360 1.00 18.48 713 VAL D C 1
ATOM 8040 O O . VAL B 1 417 ? 124.892 -11.180 -7.860 1.00 17.76 713 VAL D O 1
ATOM 8047 N N . TYR B 1 418 ? 124.483 -9.622 -9.507 1.00 19.41 714 TYR D N 1
ATOM 8048 C CA . TYR B 1 418 ? 125.686 -9.991 -10.357 1.00 19.07 714 TYR D CA 1
ATOM 8049 C C . TYR B 1 418 ? 126.761 -8.956 -10.215 1.00 22.28 714 TYR D C 1
ATOM 8050 O O . TYR B 1 418 ? 127.859 -9.152 -10.849 1.00 26.19 714 TYR D O 1
ATOM 8059 N N . GLY B 1 419 ? 126.584 -7.977 -9.319 1.00 21.44 715 GLY D N 1
ATOM 8060 C CA . GLY B 1 419 ? 127.659 -6.927 -9.120 1.00 23.34 715 GLY D CA 1
ATOM 8061 C C . GLY B 1 419 ? 127.743 -5.928 -10.309 1.00 24.43 715 GLY D C 1
ATOM 8062 O O . GLY B 1 419 ? 128.876 -5.489 -10.602 1.00 23.98 715 GLY D O 1
ATOM 8063 N N . ILE B 1 420 ? 126.625 -5.590 -10.965 1.00 23.09 716 ILE D N 1
ATOM 8064 C CA . ILE B 1 420 ? 126.658 -4.680 -12.170 1.00 23.10 716 ILE D CA 1
ATOM 8065 C C . ILE B 1 420 ? 127.276 -3.306 -11.775 1.00 25.09 716 ILE D C 1
ATOM 8066 O O . ILE B 1 420 ? 127.189 -2.858 -10.648 1.00 24.14 716 ILE D O 1
ATOM 8071 N N . SER B 1 421 ? 128.029 -2.738 -12.696 1.00 23.81 717 SER D N 1
ATOM 8072 C CA . SER B 1 421 ? 128.599 -1.413 -12.475 1.00 22.64 717 SER D CA 1
ATOM 8073 C C . SER B 1 421 ? 127.576 -0.332 -12.986 1.00 21.61 717 SER D C 1
ATOM 8074 O O . SER B 1 421 ? 126.685 -0.713 -13.753 1.00 23.58 717 SER D O 1
ATOM 8077 N N . ASP B 1 422 ? 127.856 0.953 -12.682 1.00 25.71 718 ASP D N 1
ATOM 8078 C CA A ASP B 1 422 ? 127.007 1.996 -13.310 0.70 24.35 718 ASP D CA 1
ATOM 8079 C CA B ASP B 1 422 ? 127.098 2.090 -13.271 0.30 22.84 718 ASP D CA 1
ATOM 8080 C C . ASP B 1 422 ? 127.148 1.970 -14.804 1.00 23.56 718 ASP D C 1
ATOM 8081 O O . ASP B 1 422 ? 126.102 2.110 -15.533 1.00 25.62 718 ASP D O 1
ATOM 8090 N N . TYR B 1 423 ? 128.365 1.727 -15.352 1.00 23.35 719 TYR D N 1
ATOM 8091 C CA . TYR B 1 423 ? 128.501 1.528 -16.788 1.00 25.51 719 TYR D CA 1
ATOM 8092 C C . TYR B 1 423 ? 127.617 0.428 -17.375 1.00 28.85 719 TYR D C 1
ATOM 8093 O O . TYR B 1 423 ? 126.846 0.677 -18.350 1.00 26.06 719 TYR D O 1
ATOM 8102 N N . GLY B 1 424 ? 127.645 -0.783 -16.735 1.00 23.93 720 GLY D N 1
ATOM 8103 C CA . GLY B 1 424 ? 126.847 -1.938 -17.157 1.00 28.28 720 GLY D CA 1
ATOM 8104 C C . GLY B 1 424 ? 125.340 -1.602 -17.090 1.00 24.60 720 GLY D C 1
ATOM 8105 O O . GLY B 1 424 ? 124.624 -1.887 -18.089 1.00 26.96 720 GLY D O 1
ATOM 8106 N N . LEU B 1 425 ? 124.903 -0.949 -16.042 1.00 24.42 721 LEU D N 1
ATOM 8107 C CA . LEU B 1 425 ? 123.463 -0.652 -15.893 1.00 25.84 721 LEU D CA 1
ATOM 8108 C C . LEU B 1 425 ? 123.028 0.461 -16.907 1.00 28.18 721 LEU D C 1
ATOM 8109 O O . LEU B 1 425 ? 121.925 0.378 -17.533 1.00 27.60 721 LEU D O 1
ATOM 8114 N N . ALA B 1 426 ? 123.909 1.449 -17.102 1.00 29.48 722 ALA D N 1
ATOM 8115 C CA . ALA B 1 426 ? 123.553 2.537 -18.111 1.00 30.45 722 ALA D CA 1
ATOM 8116 C C . ALA B 1 426 ? 123.420 1.955 -19.490 1.00 31.91 722 ALA D C 1
ATOM 8117 O O . ALA B 1 426 ? 122.503 2.368 -20.296 1.00 32.15 722 ALA D O 1
ATOM 8119 N N . GLN B 1 427 ? 124.298 0.997 -19.817 1.00 31.02 723 GLN D N 1
ATOM 8120 C CA . GLN B 1 427 ? 124.284 0.374 -21.117 1.00 35.16 723 GLN D CA 1
ATOM 8121 C C . GLN B 1 427 ? 123.038 -0.452 -21.315 1.00 39.38 723 GLN D C 1
ATOM 8122 O O . GLN B 1 427 ? 122.504 -0.492 -22.390 1.00 36.00 723 GLN D O 1
ATOM 8128 N N . ASN B 1 428 ? 122.584 -1.119 -20.243 1.00 32.29 724 ASN D N 1
ATOM 8129 C CA . ASN B 1 428 ? 121.385 -1.973 -20.290 1.00 32.63 724 ASN D CA 1
ATOM 8130 C C . ASN B 1 428 ? 120.153 -1.188 -20.580 1.00 31.79 724 ASN D C 1
ATOM 8131 O O . ASN B 1 428 ? 119.395 -1.552 -21.464 1.00 39.31 724 ASN D O 1
ATOM 8136 N N . LEU B 1 429 ? 119.984 -0.123 -19.844 1.00 31.67 725 LEU D N 1
ATOM 8137 C CA . LEU B 1 429 ? 118.794 0.654 -19.845 1.00 37.00 725 LEU D CA 1
ATOM 8138 C C . LEU B 1 429 ? 118.908 1.787 -20.892 1.00 41.32 725 LEU D C 1
ATOM 8139 O O . LEU B 1 429 ? 117.909 2.428 -21.189 1.00 41.45 725 LEU D O 1
ATOM 8144 N N . ASN B 1 430 ? 120.122 2.035 -21.411 1.00 39.39 726 ASN D N 1
ATOM 8145 C CA . ASN B 1 430 ? 120.356 3.023 -22.488 1.00 38.21 726 ASN D CA 1
ATOM 8146 C C . ASN B 1 430 ? 119.971 4.340 -21.975 1.00 35.17 726 ASN D C 1
ATOM 8147 O O . ASN B 1 430 ? 119.105 5.052 -22.583 1.00 37.39 726 ASN D O 1
ATOM 8152 N N . ILE B 1 431 ? 120.501 4.634 -20.801 1.00 30.10 727 ILE D N 1
ATOM 8153 C CA . ILE B 1 431 ? 120.311 5.894 -20.091 1.00 32.95 727 ILE D CA 1
ATOM 8154 C C . ILE B 1 431 ? 121.634 6.515 -19.823 1.00 30.68 727 ILE D C 1
ATOM 8155 O O . ILE B 1 431 ? 122.678 5.845 -19.914 1.00 37.93 727 ILE D O 1
ATOM 8160 N N . SER B 1 432 ? 121.573 7.764 -19.414 1.00 37.15 728 SER D N 1
ATOM 8161 C CA . SER B 1 432 ? 122.734 8.519 -18.993 1.00 32.46 728 SER D CA 1
ATOM 8162 C C . SER B 1 432 ? 123.476 7.763 -17.860 1.00 32.35 728 SER D C 1
ATOM 8163 O O . SER B 1 432 ? 122.878 7.393 -16.844 1.00 36.55 728 SER D O 1
ATOM 8166 N N . ARG B 1 433 ? 124.777 7.576 -17.993 1.00 32.45 729 ARG D N 1
ATOM 8167 C CA . ARG B 1 433 ? 125.517 6.933 -16.908 1.00 32.94 729 ARG D CA 1
ATOM 8168 C C . ARG B 1 433 ? 125.321 7.605 -15.580 1.00 36.94 729 ARG D C 1
ATOM 8169 O O . ARG B 1 433 ? 125.410 6.975 -14.498 1.00 29.98 729 ARG D O 1
ATOM 8177 N N . LYS B 1 434 ? 124.998 8.898 -15.613 1.00 37.12 730 LYS D N 1
ATOM 8178 C CA . LYS B 1 434 ? 124.725 9.613 -14.408 1.00 41.10 730 LYS D CA 1
ATOM 8179 C C . LYS B 1 434 ? 123.489 9.079 -13.709 1.00 32.40 730 LYS D C 1
ATOM 8180 O O . LYS B 1 434 ? 123.483 8.997 -12.492 1.00 35.58 730 LYS D O 1
ATOM 8186 N N . GLU B 1 435 ? 122.476 8.764 -14.520 1.00 35.82 731 GLU D N 1
ATOM 8187 C CA . GLU B 1 435 ? 121.155 8.329 -14.045 1.00 37.55 731 GLU D CA 1
ATOM 8188 C C . GLU B 1 435 ? 121.268 6.899 -13.512 1.00 33.96 731 GLU D C 1
ATOM 8189 O O . GLU B 1 435 ? 120.752 6.628 -12.389 1.00 32.19 731 GLU D O 1
ATOM 8195 N N . ALA B 1 436 ? 121.862 6.033 -14.330 1.00 31.46 732 ALA D N 1
ATOM 8196 C CA . ALA B 1 436 ? 122.291 4.655 -13.857 1.00 32.49 732 ALA D CA 1
ATOM 8197 C C . ALA B 1 436 ? 123.004 4.663 -12.516 1.00 31.56 732 ALA D C 1
ATOM 8198 O O . ALA B 1 436 ? 122.628 3.884 -11.578 1.00 27.13 732 ALA D O 1
ATOM 8200 N N . ALA B 1 437 ? 124.028 5.505 -12.331 1.00 29.96 733 ALA D N 1
ATOM 8201 C CA . ALA B 1 437 ? 124.704 5.612 -11.048 1.00 29.98 733 ALA D CA 1
ATOM 8202 C C . ALA B 1 437 ? 123.801 6.050 -9.918 1.00 32.18 733 ALA D C 1
ATOM 8203 O O . ALA B 1 437 ? 123.883 5.512 -8.823 1.00 30.48 733 ALA D O 1
ATOM 8205 N N . GLU B 1 438 ? 122.937 7.051 -10.165 1.00 31.06 734 GLU D N 1
ATOM 8206 C CA . GLU B 1 438 ? 121.920 7.422 -9.151 1.00 34.57 734 GLU D CA 1
ATOM 8207 C C . GLU B 1 438 ? 120.949 6.280 -8.831 1.00 29.47 734 GLU D C 1
ATOM 8208 O O . GLU B 1 438 ? 120.650 6.107 -7.644 1.00 35.50 734 GLU D O 1
ATOM 8214 N N . PHE B 1 439 ? 120.548 5.516 -9.839 1.00 30.08 735 PHE D N 1
ATOM 8215 C CA . PHE B 1 439 ? 119.692 4.312 -9.613 1.00 29.37 735 PHE D CA 1
ATOM 8216 C C . PHE B 1 439 ? 120.339 3.332 -8.629 1.00 27.23 735 PHE D C 1
ATOM 8217 O O . PHE B 1 439 ? 119.697 2.929 -7.638 1.00 26.28 735 PHE D O 1
ATOM 8225 N N . ILE B 1 440 ? 121.630 3.063 -8.839 1.00 25.22 736 ILE D N 1
ATOM 8226 C CA . ILE B 1 440 ? 122.334 2.105 -7.948 1.00 26.63 736 ILE D CA 1
ATOM 8227 C C . ILE B 1 440 ? 122.505 2.727 -6.582 1.00 28.21 736 ILE D C 1
ATOM 8228 O O . ILE B 1 440 ? 122.300 2.104 -5.542 1.00 25.91 736 ILE D O 1
ATOM 8233 N N . GLU B 1 441 ? 122.868 4.020 -6.518 1.00 25.25 737 GLU D N 1
ATOM 8234 C CA . GLU B 1 441 ? 122.949 4.675 -5.281 1.00 26.60 737 GLU D CA 1
ATOM 8235 C C . GLU B 1 441 ? 121.600 4.674 -4.443 1.00 25.44 737 GLU D C 1
ATOM 8236 O O . GLU B 1 441 ? 121.606 4.403 -3.235 1.00 26.68 737 GLU D O 1
ATOM 8242 N N . ARG B 1 442 ? 120.490 4.968 -5.104 1.00 25.91 738 ARG D N 1
ATOM 8243 C CA . ARG B 1 442 ? 119.129 4.872 -4.486 1.00 28.39 738 ARG D CA 1
ATOM 8244 C C . ARG B 1 442 ? 118.771 3.444 -4.093 1.00 26.27 738 ARG D C 1
ATOM 8245 O O . ARG B 1 442 ? 118.173 3.249 -3.036 1.00 28.84 738 ARG D O 1
ATOM 8253 N N . TYR B 1 443 ? 119.199 2.464 -4.882 1.00 22.88 739 TYR D N 1
ATOM 8254 C CA . TYR B 1 443 ? 118.955 1.058 -4.499 1.00 24.30 739 TYR D CA 1
ATOM 8255 C C . TYR B 1 443 ? 119.563 0.828 -3.122 1.00 23.55 739 TYR D C 1
ATOM 8256 O O . TYR B 1 443 ? 118.923 0.334 -2.205 1.00 23.05 739 TYR D O 1
ATOM 8265 N N . PHE B 1 444 ? 120.838 1.179 -2.940 1.00 22.02 740 PHE D N 1
ATOM 8266 C CA . PHE B 1 444 ? 121.538 0.866 -1.686 1.00 23.19 740 PHE D CA 1
ATOM 8267 C C . PHE B 1 444 ? 121.087 1.727 -0.539 1.00 25.17 740 PHE D C 1
ATOM 8268 O O . PHE B 1 444 ? 121.168 1.349 0.621 1.00 25.75 740 PHE D O 1
ATOM 8276 N N . GLU B 1 445 ? 120.633 2.939 -0.852 1.00 31.35 741 GLU D N 1
ATOM 8277 C CA . GLU B 1 445 ? 119.909 3.781 0.113 1.00 32.58 741 GLU D CA 1
ATOM 8278 C C . GLU B 1 445 ? 118.645 3.097 0.679 1.00 23.40 741 GLU D C 1
ATOM 8279 O O . GLU B 1 445 ? 118.471 3.124 1.897 1.00 27.63 741 GLU D O 1
ATOM 8285 N N . SER B 1 446 ? 117.855 2.475 -0.192 1.00 24.45 742 SER D N 1
ATOM 8286 C CA . SER B 1 446 ? 116.631 1.753 0.122 1.00 22.02 742 SER D CA 1
ATOM 8287 C C . SER B 1 446 ? 116.838 0.413 0.806 1.00 25.12 742 SER D C 1
ATOM 8288 O O . SER B 1 446 ? 116.013 -0.044 1.606 1.00 23.76 742 SER D O 1
ATOM 8291 N N . PHE B 1 447 ? 117.967 -0.215 0.475 1.00 21.16 743 PHE D N 1
ATOM 8292 C CA . PHE B 1 447 ? 118.271 -1.617 0.972 1.00 18.98 743 PHE D CA 1
ATOM 8293 C C . PHE B 1 447 ? 119.654 -1.546 1.573 1.00 18.69 743 PHE D C 1
ATOM 8294 O O . PHE B 1 447 ? 120.609 -2.177 1.015 1.00 19.39 743 PHE D O 1
ATOM 8302 N N . PRO B 1 448 ? 119.781 -0.871 2.719 1.00 20.22 744 PRO D N 1
ATOM 8303 C CA . PRO B 1 448 ? 121.124 -0.670 3.300 1.00 20.67 744 PRO D CA 1
ATOM 8304 C C . PRO B 1 448 ? 121.689 -1.991 3.828 1.00 21.37 744 PRO D C 1
ATOM 8305 O O . PRO B 1 448 ? 122.911 -2.095 3.948 1.00 22.83 744 PRO D O 1
ATOM 8309 N N . GLY B 1 449 ? 120.877 -2.999 4.213 1.00 17.92 745 GLY D N 1
ATOM 8310 C CA . GLY B 1 449 ? 121.420 -4.349 4.572 1.00 18.56 745 GLY D CA 1
ATOM 8311 C C . GLY B 1 449 ? 122.087 -4.989 3.364 1.00 18.67 745 GLY D C 1
ATOM 8312 O O . GLY B 1 449 ? 123.094 -5.706 3.595 1.00 18.41 745 GLY D O 1
ATOM 8313 N N . VAL B 1 450 ? 121.631 -4.793 2.121 1.00 17.49 746 VAL D N 1
ATOM 8314 C CA . VAL B 1 450 ? 122.269 -5.359 0.956 1.00 17.80 746 VAL D CA 1
ATOM 8315 C C . VAL B 1 450 ? 123.669 -4.721 0.813 1.00 19.89 746 VAL D C 1
ATOM 8316 O O . VAL B 1 450 ? 124.619 -5.398 0.573 1.00 19.44 746 VAL D O 1
ATOM 8320 N N . LYS B 1 451 ? 123.754 -3.405 1.013 1.00 20.17 747 LYS D N 1
ATOM 8321 C CA . LYS B 1 451 ? 125.035 -2.680 0.852 1.00 20.02 747 LYS D CA 1
ATOM 8322 C C . LYS B 1 451 ? 125.996 -3.177 1.899 1.00 19.59 747 LYS D C 1
ATOM 8323 O O . LYS B 1 451 ? 127.130 -3.515 1.583 1.00 20.97 747 LYS D O 1
ATOM 8329 N N . ARG B 1 452 ? 125.550 -3.337 3.098 1.00 17.54 748 ARG D N 1
ATOM 8330 C CA . ARG B 1 452 ? 126.396 -3.836 4.203 1.00 18.97 748 ARG D CA 1
ATOM 8331 C C . ARG B 1 452 ? 126.868 -5.265 3.934 1.00 21.18 748 ARG D C 1
ATOM 8332 O O . ARG B 1 452 ? 127.997 -5.600 4.179 1.00 19.10 748 ARG D O 1
ATOM 8340 N N . TYR B 1 453 ? 125.975 -6.121 3.378 1.00 17.30 749 TYR D N 1
ATOM 8341 C CA . TYR B 1 453 ? 126.361 -7.466 3.005 1.00 16.43 749 TYR D CA 1
ATOM 8342 C C . TYR B 1 453 ? 127.437 -7.395 1.943 1.00 17.16 749 TYR D C 1
ATOM 8343 O O . TYR B 1 453 ? 128.387 -8.264 2.075 1.00 17.38 749 TYR D O 1
ATOM 8352 N N . MET B 1 454 ? 127.302 -6.594 0.904 1.00 17.21 750 MET D N 1
ATOM 8353 C CA A MET B 1 454 ? 128.296 -6.632 -0.200 0.70 19.03 750 MET D CA 1
ATOM 8354 C CA B MET B 1 454 ? 128.313 -6.560 -0.152 0.30 19.52 750 MET D CA 1
ATOM 8355 C C . MET B 1 454 ? 129.663 -6.209 0.444 1.00 24.55 750 MET D C 1
ATOM 8356 O O . MET B 1 454 ? 130.677 -6.827 0.126 1.00 22.13 750 MET D O 1
ATOM 8365 N N . GLU B 1 455 ? 129.670 -5.270 1.408 1.00 19.69 751 GLU D N 1
ATOM 8366 C CA . GLU B 1 455 ? 130.949 -4.878 2.031 1.00 21.46 751 GLU D CA 1
ATOM 8367 C C . GLU B 1 455 ? 131.450 -6.038 2.877 1.00 19.13 751 GLU D C 1
ATOM 8368 O O . GLU B 1 455 ? 132.669 -6.420 2.828 1.00 20.19 751 GLU D O 1
ATOM 8374 N N . ASN B 1 456 ? 130.601 -6.613 3.682 1.00 17.67 752 ASN D N 1
ATOM 8375 C CA . ASN B 1 456 ? 130.999 -7.604 4.710 1.00 16.83 752 ASN D CA 1
ATOM 8376 C C . ASN B 1 456 ? 131.524 -8.898 4.000 1.00 18.24 752 ASN D C 1
ATOM 8377 O O . ASN B 1 456 ? 132.478 -9.519 4.510 1.00 18.47 752 ASN D O 1
ATOM 8382 N N . ILE B 1 457 ? 130.873 -9.324 2.921 1.00 16.09 753 ILE D N 1
ATOM 8383 C CA . ILE B 1 457 ? 131.237 -10.626 2.335 1.00 15.60 753 ILE D CA 1
ATOM 8384 C C . ILE B 1 457 ? 132.572 -10.520 1.598 1.00 17.11 753 ILE D C 1
ATOM 8385 O O . ILE B 1 457 ? 133.289 -11.477 1.639 1.00 17.60 753 ILE D O 1
ATOM 8390 N N . VAL B 1 458 ? 132.940 -9.371 1.098 1.00 16.98 754 VAL D N 1
ATOM 8391 C CA . VAL B 1 458 ? 134.293 -9.151 0.482 1.00 17.01 754 VAL D CA 1
ATOM 8392 C C . VAL B 1 458 ? 135.273 -9.162 1.641 1.00 18.55 754 VAL D C 1
ATOM 8393 O O . VAL B 1 458 ? 136.324 -9.853 1.498 1.00 17.96 754 VAL D O 1
ATOM 8397 N N . GLN B 1 459 ? 134.975 -8.592 2.814 1.00 17.13 755 GLN D N 1
ATOM 8398 C CA . GLN B 1 459 ? 135.931 -8.655 3.882 1.00 17.75 755 GLN D CA 1
ATOM 8399 C C . GLN B 1 459 ? 136.100 -10.075 4.429 1.00 19.05 755 GLN D C 1
ATOM 8400 O O . GLN B 1 459 ? 137.202 -10.554 4.699 1.00 18.69 755 GLN D O 1
ATOM 8406 N N . GLU B 1 460 ? 135.003 -10.832 4.537 1.00 16.96 756 GLU D N 1
ATOM 8407 C CA . GLU B 1 460 ? 135.069 -12.166 4.972 1.00 17.33 756 GLU D CA 1
ATOM 8408 C C . GLU B 1 460 ? 135.858 -13.037 3.976 1.00 16.31 756 GLU D C 1
ATOM 8409 O O . GLU B 1 460 ? 136.652 -13.880 4.438 1.00 18.45 756 GLU D O 1
ATOM 8415 N N . ALA B 1 461 ? 135.695 -12.810 2.687 1.00 16.41 757 ALA D N 1
ATOM 8416 C CA . ALA B 1 461 ? 136.470 -13.586 1.701 1.00 15.81 757 ALA D CA 1
ATOM 8417 C C . ALA B 1 461 ? 137.968 -13.294 1.892 1.00 15.72 757 ALA D C 1
ATOM 8418 O O . ALA B 1 461 ? 138.813 -14.198 1.691 1.00 19.34 757 ALA D O 1
ATOM 8420 N N . LYS B 1 462 ? 138.298 -12.042 2.091 1.00 15.93 758 LYS D N 1
ATOM 8421 C CA . LYS B 1 462 ? 139.732 -11.667 2.380 1.00 17.18 758 LYS D CA 1
ATOM 8422 C C . LYS B 1 462 ? 140.214 -12.307 3.609 1.00 19.74 758 LYS D C 1
ATOM 8423 O O . LYS B 1 462 ? 141.359 -12.849 3.611 1.00 20.14 758 LYS D O 1
ATOM 8429 N N . GLN B 1 463 ? 139.483 -12.363 4.696 1.00 16.72 759 GLN D N 1
ATOM 8430 C CA . GLN B 1 463 ? 139.963 -12.914 5.948 1.00 16.52 759 GLN D CA 1
ATOM 8431 C C . GLN B 1 463 ? 140.087 -14.416 5.928 1.00 18.20 759 GLN D C 1
ATOM 8432 O O . GLN B 1 463 ? 141.051 -15.000 6.421 1.00 19.48 759 GLN D O 1
ATOM 8438 N N . LYS B 1 464 ? 138.994 -15.093 5.460 1.00 17.05 760 LYS D N 1
ATOM 8439 C CA . LYS B 1 464 ? 138.985 -16.529 5.500 1.00 17.58 760 LYS D CA 1
ATOM 8440 C C . LYS B 1 464 ? 139.663 -17.156 4.312 1.00 13.96 760 LYS D C 1
ATOM 8441 O O . LYS B 1 464 ? 140.113 -18.306 4.453 1.00 15.16 760 LYS D O 1
ATOM 8447 N N . GLY B 1 465 ? 139.613 -16.484 3.155 1.00 13.39 761 GLY D N 1
ATOM 8448 C CA . GLY B 1 465 ? 140.118 -17.041 1.906 1.00 14.45 761 GLY D CA 1
ATOM 8449 C C . GLY B 1 465 ? 139.012 -17.602 0.977 1.00 15.09 761 GLY D C 1
ATOM 8450 O O . GLY B 1 465 ? 139.361 -18.076 -0.135 1.00 14.12 761 GLY D O 1
ATOM 8451 N N . TYR B 1 466 ? 137.775 -17.665 1.506 1.00 13.71 762 TYR D N 1
ATOM 8452 C CA . TYR B 1 466 ? 136.705 -18.360 0.687 1.00 13.50 762 TYR D CA 1
ATOM 8453 C C . TYR B 1 466 ? 135.421 -17.762 1.180 1.00 13.33 762 TYR D C 1
ATOM 8454 O O . TYR B 1 466 ? 135.352 -17.170 2.227 1.00 14.79 762 TYR D O 1
ATOM 8463 N N . VAL B 1 467 ? 134.371 -17.983 0.365 1.00 12.37 763 VAL D N 1
ATOM 8464 C CA . VAL B 1 467 ? 132.935 -17.717 0.770 1.00 13.35 763 VAL D CA 1
ATOM 8465 C C . VAL B 1 467 ? 132.237 -19.048 0.777 1.00 12.58 763 VAL D C 1
ATOM 8466 O O . VAL B 1 467 ? 132.673 -20.049 0.205 1.00 13.49 763 VAL D O 1
ATOM 8470 N N . THR B 1 468 ? 131.056 -19.048 1.472 1.00 15.08 764 THR D N 1
ATOM 8471 C CA A THR B 1 468 ? 130.286 -20.239 1.669 0.50 14.20 764 THR D CA 1
ATOM 8472 C CA B THR B 1 468 ? 130.310 -20.248 1.688 0.50 14.18 764 THR D CA 1
ATOM 8473 C C . THR B 1 468 ? 128.835 -19.993 1.380 1.00 14.23 764 THR D C 1
ATOM 8474 O O . THR B 1 468 ? 128.376 -18.857 1.226 1.00 18.26 764 THR D O 1
ATOM 8481 N N . THR B 1 469 ? 128.136 -21.106 1.320 1.00 13.27 765 THR D N 1
ATOM 8482 C CA . THR B 1 469 ? 126.682 -21.076 1.066 1.00 12.58 765 THR D CA 1
ATOM 8483 C C . THR B 1 469 ? 125.950 -21.643 2.287 1.00 12.78 765 THR D C 1
ATOM 8484 O O . THR B 1 469 ? 126.514 -22.115 3.281 1.00 13.17 765 THR D O 1
ATOM 8488 N N . LEU B 1 470 ? 124.586 -21.605 2.158 1.00 12.45 766 LEU D N 1
ATOM 8489 C CA . LEU B 1 470 ? 123.723 -22.113 3.289 1.00 14.67 766 LEU D CA 1
ATOM 8490 C C . LEU B 1 470 ? 124.095 -23.474 3.797 1.00 14.07 766 LEU D C 1
ATOM 8491 O O . LEU B 1 470 ? 124.080 -23.740 5.025 1.00 15.58 766 LEU D O 1
ATOM 8496 N N . LEU B 1 471 ? 124.323 -24.429 2.867 1.00 13.39 767 LEU D N 1
ATOM 8497 C CA . LEU B 1 471 ? 124.679 -25.777 3.256 1.00 13.56 767 LEU D CA 1
ATOM 8498 C C . LEU B 1 471 ? 126.162 -26.073 3.267 1.00 13.09 767 LEU D C 1
ATOM 8499 O O . LEU B 1 471 ? 126.531 -27.257 3.271 1.00 14.61 767 LEU D O 1
ATOM 8504 N N . HIS B 1 472 ? 126.940 -24.966 3.277 1.00 12.86 768 HIS D N 1
ATOM 8505 C CA . HIS B 1 472 ? 128.442 -25.043 3.581 1.00 13.03 768 HIS D CA 1
ATOM 8506 C C . HIS B 1 472 ? 129.268 -25.442 2.372 1.00 14.61 768 HIS D C 1
ATOM 8507 O O . HIS B 1 472 ? 130.406 -25.912 2.535 1.00 14.51 768 HIS D O 1
ATOM 8514 N N . ARG B 1 473 ? 128.749 -25.199 1.167 1.00 13.61 769 ARG D N 1
ATOM 8515 C CA . ARG B 1 473 ? 129.674 -25.326 0.029 1.00 13.05 769 ARG D CA 1
ATOM 8516 C C . ARG B 1 473 ? 130.646 -24.205 0.134 1.00 14.77 769 ARG D C 1
ATOM 8517 O O . ARG B 1 473 ? 130.284 -23.165 0.749 1.00 18.02 769 ARG D O 1
ATOM 8525 N N . ARG B 1 474 ? 131.836 -24.383 -0.504 1.00 13.84 770 ARG D N 1
ATOM 8526 C CA . ARG B 1 474 ? 132.796 -23.259 -0.490 1.00 15.81 770 ARG D CA 1
ATOM 8527 C C . ARG B 1 474 ? 133.400 -22.949 -1.809 1.00 13.05 770 ARG D C 1
ATOM 8528 O O . ARG B 1 474 ? 133.422 -23.817 -2.740 1.00 14.88 770 ARG D O 1
ATOM 8536 N N . ARG B 1 475 ? 133.821 -21.716 -1.952 1.00 12.04 771 ARG D N 1
ATOM 8537 C CA . ARG B 1 475 ? 134.567 -21.318 -3.138 1.00 11.78 771 ARG D CA 1
ATOM 8538 C C . ARG B 1 475 ? 135.713 -20.423 -2.598 1.00 12.68 771 ARG D C 1
ATOM 8539 O O . ARG B 1 475 ? 135.488 -19.347 -2.068 1.00 13.11 771 ARG D O 1
ATOM 8547 N N . TYR B 1 476 ? 136.906 -20.926 -2.916 1.00 13.10 772 TYR D N 1
ATOM 8548 C CA . TYR B 1 476 ? 138.084 -20.075 -2.551 1.00 13.17 772 TYR D CA 1
ATOM 8549 C C . TYR B 1 476 ? 138.255 -18.916 -3.539 1.00 13.81 772 TYR D C 1
ATOM 8550 O O . TYR B 1 476 ? 138.064 -19.058 -4.755 1.00 14.47 772 TYR D O 1
ATOM 8559 N N . LEU B 1 477 ? 138.676 -17.767 -2.973 1.00 15.27 773 LEU D N 1
ATOM 8560 C CA . LEU B 1 477 ? 138.790 -16.571 -3.812 1.00 14.45 773 LEU D CA 1
ATOM 8561 C C . LEU B 1 477 ? 140.166 -15.857 -3.583 1.00 17.89 773 LEU D C 1
ATOM 8562 O O . LEU B 1 477 ? 140.147 -14.683 -3.140 1.00 20.33 773 LEU D O 1
ATOM 8567 N N . PRO B 1 478 ? 141.220 -16.544 -3.941 1.00 18.62 774 PRO D N 1
ATOM 8568 C CA . PRO B 1 478 ? 142.534 -15.895 -3.687 1.00 21.14 774 PRO D CA 1
ATOM 8569 C C . PRO B 1 478 ? 142.748 -14.604 -4.466 1.00 24.72 774 PRO D C 1
ATOM 8570 O O . PRO B 1 478 ? 143.505 -13.722 -3.977 1.00 25.90 774 PRO D O 1
ATOM 8574 N N . ASP B 1 479 ? 142.078 -14.410 -5.597 1.00 19.76 775 ASP D N 1
ATOM 8575 C CA . ASP B 1 479 ? 142.234 -13.137 -6.350 1.00 22.46 775 ASP D CA 1
ATOM 8576 C C . ASP B 1 479 ? 141.625 -11.904 -5.709 1.00 21.22 775 ASP D C 1
ATOM 8577 O O . ASP B 1 479 ? 141.743 -10.779 -6.284 1.00 24.24 775 ASP D O 1
ATOM 8582 N N . ILE B 1 480 ? 140.894 -12.055 -4.588 1.00 21.08 776 ILE D N 1
ATOM 8583 C CA . ILE B 1 480 ? 140.154 -10.895 -3.962 1.00 25.34 776 ILE D CA 1
ATOM 8584 C C . ILE B 1 480 ? 141.083 -9.756 -3.508 1.00 27.53 776 ILE D C 1
ATOM 8585 O O . ILE B 1 480 ? 140.685 -8.604 -3.397 1.00 28.27 776 ILE D O 1
ATOM 8590 N N . THR B 1 481 ? 142.322 -10.153 -3.370 1.00 27.31 777 THR D N 1
ATOM 8591 C CA . THR B 1 481 ? 143.382 -9.187 -3.011 1.00 29.35 777 THR D CA 1
ATOM 8592 C C . THR B 1 481 ? 144.300 -8.815 -4.174 1.00 31.47 777 THR D C 1
ATOM 8593 O O . THR B 1 481 ? 145.287 -8.042 -3.959 1.00 31.80 777 THR D O 1
ATOM 8597 N N . SER B 1 482 ? 144.057 -9.241 -5.411 1.00 29.62 778 SER D N 1
ATOM 8598 C CA . SER B 1 482 ? 144.893 -8.752 -6.541 1.00 32.86 778 SER D CA 1
ATOM 8599 C C . SER B 1 482 ? 144.991 -7.190 -6.638 1.00 31.76 778 SER D C 1
ATOM 8600 O O . SER B 1 482 ? 144.073 -6.425 -6.207 1.00 32.18 778 SER D O 1
ATOM 8603 N N . ARG B 1 483 ? 146.146 -6.693 -7.149 1.00 35.59 779 ARG D N 1
ATOM 8604 C CA . ARG B 1 483 ? 146.294 -5.264 -7.402 1.00 36.62 779 ARG D CA 1
ATOM 8605 C C . ARG B 1 483 ? 145.707 -4.945 -8.760 1.00 38.80 779 ARG D C 1
ATOM 8606 O O . ARG B 1 483 ? 145.422 -3.756 -9.038 1.00 42.76 779 ARG D O 1
ATOM 8614 N N . ASN B 1 484 ? 145.559 -5.968 -9.604 1.00 36.56 780 ASN D N 1
ATOM 8615 C CA . ASN B 1 484 ? 144.914 -5.824 -10.887 1.00 32.33 780 ASN D CA 1
ATOM 8616 C C . ASN B 1 484 ? 143.449 -5.464 -10.696 1.00 42.72 780 ASN D C 1
ATOM 8617 O O . ASN B 1 484 ? 142.723 -6.170 -9.980 1.00 37.51 780 ASN D O 1
ATOM 8622 N N . PHE B 1 485 ? 143.020 -4.349 -11.291 1.00 37.32 781 PHE D N 1
ATOM 8623 C CA . PHE B 1 485 ? 141.683 -3.813 -11.092 1.00 37.42 781 PHE D CA 1
ATOM 8624 C C . PHE B 1 485 ? 140.662 -4.823 -11.575 1.00 33.31 781 PHE D C 1
ATOM 8625 O O . PHE B 1 485 ? 139.646 -5.103 -10.854 1.00 33.30 781 PHE D O 1
ATOM 8633 N N . ASN B 1 486 ? 140.931 -5.397 -12.751 1.00 31.16 782 ASN D N 1
ATOM 8634 C CA . ASN B 1 486 ? 139.938 -6.257 -13.386 1.00 38.48 782 ASN D CA 1
ATOM 8635 C C . ASN B 1 486 ? 139.861 -7.540 -12.533 1.00 34.44 782 ASN D C 1
ATOM 8636 O O . ASN B 1 486 ? 138.774 -8.018 -12.240 1.00 26.85 782 ASN D O 1
ATOM 8641 N N . VAL B 1 487 ? 141.005 -8.012 -12.067 1.00 29.35 783 VAL D N 1
ATOM 8642 C CA . VAL B 1 487 ? 141.068 -9.360 -11.418 1.00 27.33 783 VAL D CA 1
ATOM 8643 C C . VAL B 1 487 ? 140.372 -9.237 -10.051 1.00 29.02 783 VAL D C 1
ATOM 8644 O O . VAL B 1 487 ? 139.491 -10.070 -9.688 1.00 23.72 783 VAL D O 1
ATOM 8648 N N . ARG B 1 488 ? 140.729 -8.228 -9.269 1.00 24.14 784 ARG D N 1
ATOM 8649 C CA . ARG B 1 488 ? 140.149 -7.942 -7.977 1.00 25.24 784 ARG D CA 1
ATOM 8650 C C . ARG B 1 488 ? 138.655 -7.667 -8.170 1.00 22.50 784 ARG D C 1
ATOM 8651 O O . ARG B 1 488 ? 137.843 -8.268 -7.357 1.00 23.17 784 ARG D O 1
ATOM 8659 N N . SER B 1 489 ? 138.230 -6.866 -9.159 1.00 21.62 785 SER D N 1
ATOM 8660 C CA . SER B 1 489 ? 136.858 -6.523 -9.206 1.00 23.46 785 SER D CA 1
ATOM 8661 C C . SER B 1 489 ? 135.984 -7.761 -9.535 1.00 23.46 785 SER D C 1
ATOM 8662 O O . SER B 1 489 ? 134.880 -7.888 -8.917 1.00 21.84 785 SER D O 1
ATOM 8665 N N . PHE B 1 490 ? 136.490 -8.657 -10.397 1.00 23.97 786 PHE D N 1
ATOM 8666 C CA . PHE B 1 490 ? 135.719 -9.902 -10.804 1.00 24.09 786 PHE D CA 1
ATOM 8667 C C . PHE B 1 490 ? 135.670 -10.766 -9.528 1.00 24.06 786 PHE D C 1
ATOM 8668 O O . PHE B 1 490 ? 134.607 -11.330 -9.217 1.00 20.57 786 PHE D O 1
ATOM 8676 N N . ALA B 1 491 ? 136.747 -10.878 -8.754 1.00 20.23 787 ALA D N 1
ATOM 8677 C CA . ALA B 1 491 ? 136.754 -11.696 -7.593 1.00 18.43 787 ALA D CA 1
ATOM 8678 C C . ALA B 1 491 ? 135.715 -11.141 -6.567 1.00 17.83 787 ALA D C 1
ATOM 8679 O O . ALA B 1 491 ? 135.023 -11.922 -5.814 1.00 15.90 787 ALA D O 1
ATOM 8681 N N . GLU B 1 492 ? 135.625 -9.812 -6.415 1.00 17.76 788 GLU D N 1
ATOM 8682 C CA . GLU B 1 492 ? 134.662 -9.220 -5.450 1.00 19.14 788 GLU D CA 1
ATOM 8683 C C . GLU B 1 492 ? 133.222 -9.561 -5.911 1.00 17.06 788 GLU D C 1
ATOM 8684 O O . GLU B 1 492 ? 132.330 -9.825 -5.026 1.00 18.81 788 GLU D O 1
ATOM 8690 N N . ARG B 1 493 ? 133.013 -9.607 -7.198 1.00 18.59 789 ARG D N 1
ATOM 8691 C CA . ARG B 1 493 ? 131.637 -9.915 -7.724 1.00 16.43 789 ARG D CA 1
ATOM 8692 C C . ARG B 1 493 ? 131.358 -11.383 -7.332 1.00 17.61 789 ARG D C 1
ATOM 8693 O O . ARG B 1 493 ? 130.186 -11.692 -7.003 1.00 17.63 789 ARG D O 1
ATOM 8701 N N . MET B 1 494 ? 132.350 -12.259 -7.457 1.00 16.55 790 MET D N 1
ATOM 8702 C CA . MET B 1 494 ? 132.139 -13.706 -7.153 1.00 15.30 790 MET D CA 1
ATOM 8703 C C . MET B 1 494 ? 131.810 -13.819 -5.673 1.00 15.40 790 MET D C 1
ATOM 8704 O O . MET B 1 494 ? 131.016 -14.630 -5.242 1.00 16.08 790 MET D O 1
ATOM 8709 N N . ALA B 1 495 ? 132.495 -13.036 -4.828 1.00 14.19 791 ALA D N 1
ATOM 8710 C CA . ALA B 1 495 ? 132.264 -13.137 -3.385 1.00 13.39 791 ALA D CA 1
ATOM 8711 C C . ALA B 1 495 ? 130.768 -12.729 -3.053 1.00 14.64 791 ALA D C 1
ATOM 8712 O O . ALA B 1 495 ? 130.160 -13.349 -2.162 1.00 16.73 791 ALA D O 1
ATOM 8714 N N . MET B 1 496 ? 130.294 -11.755 -3.768 1.00 15.32 792 MET D N 1
ATOM 8715 C CA . MET B 1 496 ? 128.911 -11.201 -3.496 1.00 18.72 792 MET D CA 1
ATOM 8716 C C . MET B 1 496 ? 127.937 -12.245 -4.075 1.00 16.54 792 MET D C 1
ATOM 8717 O O . MET B 1 496 ? 126.901 -12.558 -3.405 1.00 16.80 792 MET D O 1
ATOM 8722 N N . ASN B 1 497 ? 128.221 -12.806 -5.217 1.00 15.08 793 ASN D N 1
ATOM 8723 C CA . ASN B 1 497 ? 127.191 -13.620 -5.969 1.00 13.71 793 ASN D CA 1
ATOM 8724 C C . ASN B 1 497 ? 127.235 -15.050 -5.534 1.00 15.01 793 ASN D C 1
ATOM 8725 O O . ASN B 1 497 ? 126.192 -15.729 -5.512 1.00 13.92 793 ASN D O 1
ATOM 8730 N N . THR B 1 498 ? 128.408 -15.631 -5.274 1.00 13.68 794 THR D N 1
ATOM 8731 C CA . THR B 1 498 ? 128.468 -17.101 -5.058 1.00 11.92 794 THR D CA 1
ATOM 8732 C C . THR B 1 498 ? 127.613 -17.550 -3.874 1.00 13.58 794 THR D C 1
ATOM 8733 O O . THR B 1 498 ? 126.881 -18.604 -3.952 1.00 13.54 794 THR D O 1
ATOM 8737 N N . PRO B 1 499 ? 127.566 -16.849 -2.750 1.00 12.54 795 PRO D N 1
ATOM 8738 C CA . PRO B 1 499 ? 126.722 -17.314 -1.636 1.00 12.15 795 PRO D CA 1
ATOM 8739 C C . PRO B 1 499 ? 125.252 -17.284 -2.089 1.00 12.87 795 PRO D C 1
ATOM 8740 O O . PRO B 1 499 ? 124.491 -18.119 -1.564 1.00 14.83 795 PRO D O 1
ATOM 8744 N N . ILE B 1 500 ? 124.872 -16.366 -2.963 1.00 12.81 796 ILE D N 1
ATOM 8745 C CA A ILE B 1 500 ? 123.472 -16.310 -3.361 0.50 13.31 796 ILE D CA 1
ATOM 8746 C CA B ILE B 1 500 ? 123.448 -16.214 -3.448 0.50 12.09 796 ILE D CA 1
ATOM 8747 C C . ILE B 1 500 ? 123.172 -17.397 -4.362 1.00 11.88 796 ILE D C 1
ATOM 8748 O O . ILE B 1 500 ? 122.198 -18.184 -4.138 1.00 12.81 796 ILE D O 1
ATOM 8757 N N . GLN B 1 501 ? 123.910 -17.497 -5.487 1.00 11.55 797 GLN D N 1
ATOM 8758 C CA . GLN B 1 501 ? 123.608 -18.554 -6.433 1.00 11.22 797 GLN D CA 1
ATOM 8759 C C . GLN B 1 501 ? 123.808 -19.926 -5.818 1.00 11.87 797 GLN D C 1
ATOM 8760 O O . GLN B 1 501 ? 123.014 -20.829 -6.123 1.00 12.48 797 GLN D O 1
ATOM 8766 N N . GLY B 1 502 ? 124.846 -20.098 -4.978 1.00 10.97 798 GLY D N 1
ATOM 8767 C CA . GLY B 1 502 ? 125.133 -21.431 -4.470 1.00 11.17 798 GLY D CA 1
ATOM 8768 C C . GLY B 1 502 ? 124.108 -21.820 -3.396 1.00 10.83 798 GLY D C 1
ATOM 8769 O O . GLY B 1 502 ? 123.809 -22.996 -3.298 1.00 12.75 798 GLY D O 1
ATOM 8770 N N . SER B 1 503 ? 123.607 -20.870 -2.602 1.00 11.65 799 SER D N 1
ATOM 8771 C CA . SER B 1 503 ? 122.576 -21.277 -1.637 1.00 11.84 799 SER D CA 1
ATOM 8772 C C . SER B 1 503 ? 121.276 -21.602 -2.395 1.00 12.14 799 SER D C 1
ATOM 8773 O O . SER B 1 503 ? 120.590 -22.545 -1.955 1.00 11.57 799 SER D O 1
ATOM 8776 N N . ALA B 1 504 ? 121.004 -20.874 -3.455 1.00 10.86 800 ALA D N 1
ATOM 8777 C CA . ALA B 1 504 ? 119.786 -21.279 -4.246 1.00 11.01 800 ALA D CA 1
ATOM 8778 C C . ALA B 1 504 ? 119.994 -22.683 -4.772 1.00 13.26 800 ALA D C 1
ATOM 8779 O O . ALA B 1 504 ? 119.025 -23.500 -4.887 1.00 11.94 800 ALA D O 1
ATOM 8781 N N . ALA B 1 505 ? 121.222 -23.069 -5.199 1.00 11.25 801 ALA D N 1
ATOM 8782 C CA . ALA B 1 505 ? 121.476 -24.424 -5.692 1.00 11.57 801 ALA D CA 1
ATOM 8783 C C . ALA B 1 505 ? 121.330 -25.406 -4.594 1.00 11.52 801 ALA D C 1
ATOM 8784 O O . ALA B 1 505 ? 120.736 -26.515 -4.768 1.00 12.31 801 ALA D O 1
ATOM 8786 N N . ASP B 1 506 ? 121.751 -25.088 -3.366 1.00 11.68 802 ASP D N 1
ATOM 8787 C CA . ASP B 1 506 ? 121.598 -26.009 -2.214 1.00 13.11 802 ASP D CA 1
ATOM 8788 C C . ASP B 1 506 ? 120.111 -26.220 -1.915 1.00 12.11 802 ASP D C 1
ATOM 8789 O O . ASP B 1 506 ? 119.723 -27.392 -1.672 1.00 13.44 802 ASP D O 1
ATOM 8794 N N . ILE B 1 507 ? 119.290 -25.176 -2.028 1.00 10.84 803 ILE D N 1
ATOM 8795 C CA . ILE B 1 507 ? 117.857 -25.324 -1.671 1.00 11.04 803 ILE D CA 1
ATOM 8796 C C . ILE B 1 507 ? 117.164 -26.216 -2.722 1.00 13.44 803 ILE D C 1
ATOM 8797 O O . ILE B 1 507 ? 116.460 -27.157 -2.268 1.00 12.69 803 ILE D O 1
ATOM 8802 N N . ILE B 1 508 ? 117.411 -26.024 -4.033 1.00 11.63 804 ILE D N 1
ATOM 8803 C CA . ILE B 1 508 ? 116.652 -26.913 -4.966 1.00 10.95 804 ILE D CA 1
ATOM 8804 C C . ILE B 1 508 ? 117.141 -28.306 -4.880 1.00 11.79 804 ILE D C 1
ATOM 8805 O O . ILE B 1 508 ? 116.372 -29.248 -5.088 1.00 11.25 804 ILE D O 1
ATOM 8810 N N . LYS B 1 509 ? 118.440 -28.537 -4.627 1.00 10.25 805 LYS D N 1
ATOM 8811 C CA . LYS B 1 509 ? 118.902 -29.909 -4.474 1.00 12.05 805 LYS D CA 1
ATOM 8812 C C . LYS B 1 509 ? 118.246 -30.583 -3.260 1.00 11.47 805 LYS D C 1
ATOM 8813 O O . LYS B 1 509 ? 117.871 -31.727 -3.389 1.00 12.63 805 LYS D O 1
ATOM 8819 N N . LYS B 1 510 ? 118.143 -29.878 -2.120 1.00 11.56 806 LYS D N 1
ATOM 8820 C CA . LYS B 1 510 ? 117.442 -30.480 -0.990 1.00 13.13 806 LYS D CA 1
ATOM 8821 C C . LYS B 1 510 ? 115.976 -30.722 -1.398 1.00 12.63 806 LYS D C 1
ATOM 8822 O O . LYS B 1 510 ? 115.490 -31.794 -0.980 1.00 13.60 806 LYS D O 1
ATOM 8828 N N . ALA B 1 511 ? 115.368 -29.800 -2.043 1.00 11.75 807 ALA D N 1
ATOM 8829 C CA . ALA B 1 511 ? 113.967 -30.059 -2.502 1.00 11.41 807 ALA D CA 1
ATOM 8830 C C . ALA B 1 511 ? 113.822 -31.301 -3.342 1.00 14.03 807 ALA D C 1
ATOM 8831 O O . ALA B 1 511 ? 112.832 -32.026 -3.200 1.00 14.08 807 ALA D O 1
ATOM 8833 N N . MET B 1 512 ? 114.809 -31.569 -4.212 1.00 12.36 808 MET D N 1
ATOM 8834 C CA . MET B 1 512 ? 114.709 -32.797 -5.038 1.00 12.14 808 MET D CA 1
ATOM 8835 C C . MET B 1 512 ? 114.779 -34.012 -4.195 1.00 12.63 808 MET D C 1
ATOM 8836 O O . MET B 1 512 ? 114.068 -35.018 -4.457 1.00 12.12 808 MET D O 1
ATOM 8841 N N . ILE B 1 513 ? 115.673 -34.067 -3.180 1.00 12.60 809 ILE D N 1
ATOM 8842 C CA . ILE B 1 513 ? 115.785 -35.281 -2.319 1.00 13.26 809 ILE D CA 1
ATOM 8843 C C . ILE B 1 513 ? 114.480 -35.391 -1.539 1.00 13.46 809 ILE D C 1
ATOM 8844 O O . ILE B 1 513 ? 113.992 -36.537 -1.462 1.00 13.62 809 ILE D O 1
ATOM 8849 N N . ASP B 1 514 ? 113.969 -34.264 -1.013 1.00 13.49 810 ASP D N 1
ATOM 8850 C CA . ASP B 1 514 ? 112.743 -34.338 -0.178 1.00 13.66 810 ASP D CA 1
ATOM 8851 C C . ASP B 1 514 ? 111.570 -34.771 -1.092 1.00 15.68 810 ASP D C 1
ATOM 8852 O O . ASP B 1 514 ? 110.731 -35.550 -0.647 1.00 14.99 810 ASP D O 1
ATOM 8857 N N . LEU B 1 515 ? 111.536 -34.272 -2.300 1.00 13.62 811 LEU D N 1
ATOM 8858 C CA . LEU B 1 515 ? 110.434 -34.657 -3.227 1.00 13.38 811 LEU D CA 1
ATOM 8859 C C . LEU B 1 515 ? 110.534 -36.112 -3.523 1.00 14.82 811 LEU D C 1
ATOM 8860 O O . LEU B 1 515 ? 109.485 -36.779 -3.499 1.00 15.44 811 LEU D O 1
ATOM 8865 N N A ASN B 1 516 ? 111.680 -36.646 -3.893 0.70 14.55 812 ASN D N 1
ATOM 8866 N N B ASN B 1 516 ? 111.681 -36.706 -3.834 0.30 13.43 812 ASN D N 1
ATOM 8867 C CA A ASN B 1 516 ? 111.782 -38.046 -4.263 0.70 15.41 812 ASN D CA 1
ATOM 8868 C CA B ASN B 1 516 ? 111.637 -38.156 -4.149 0.30 12.90 812 ASN D CA 1
ATOM 8869 C C A ASN B 1 516 ? 111.345 -38.904 -3.074 0.70 16.88 812 ASN D C 1
ATOM 8870 C C B ASN B 1 516 ? 111.255 -38.978 -2.984 0.30 14.84 812 ASN D C 1
ATOM 8871 O O A ASN B 1 516 ? 110.595 -39.880 -3.275 0.70 17.60 812 ASN D O 1
ATOM 8872 O O B ASN B 1 516 ? 110.569 -40.016 -3.102 0.30 14.54 812 ASN D O 1
ATOM 8881 N N . ALA B 1 517 ? 111.634 -38.508 -1.812 1.00 15.21 813 ALA D N 1
ATOM 8882 C CA . ALA B 1 517 ? 111.269 -39.325 -0.618 1.00 16.85 813 ALA D CA 1
ATOM 8883 C C . ALA B 1 517 ? 109.786 -39.269 -0.515 1.00 18.66 813 ALA D C 1
ATOM 8884 O O . ALA B 1 517 ? 109.180 -40.293 -0.172 1.00 21.40 813 ALA D O 1
ATOM 8886 N N . ARG B 1 518 ? 109.182 -38.114 -0.708 1.00 16.16 814 ARG D N 1
ATOM 8887 C CA . ARG B 1 518 ? 107.710 -38.027 -0.533 1.00 17.08 814 ARG D CA 1
ATOM 8888 C C . ARG B 1 518 ? 107.010 -38.862 -1.620 1.00 17.82 814 ARG D C 1
ATOM 8889 O O . ARG B 1 518 ? 105.960 -39.475 -1.376 1.00 18.98 814 ARG D O 1
ATOM 8897 N N . LEU B 1 519 ? 107.500 -38.768 -2.842 1.00 15.23 815 LEU D N 1
ATOM 8898 C CA . LEU B 1 519 ? 106.862 -39.510 -3.961 1.00 16.10 815 LEU D CA 1
ATOM 8899 C C . LEU B 1 519 ? 106.915 -40.966 -3.651 1.00 18.97 815 LEU D C 1
ATOM 8900 O O . LEU B 1 519 ? 105.858 -41.624 -3.922 1.00 20.90 815 LEU D O 1
ATOM 8905 N N . LYS B 1 520 ? 108.006 -41.490 -3.136 1.00 20.04 816 LYS D N 1
ATOM 8906 C CA . LYS B 1 520 ? 108.104 -42.925 -2.773 1.00 21.72 816 LYS D CA 1
ATOM 8907 C C . LYS B 1 520 ? 107.221 -43.253 -1.603 1.00 23.88 816 LYS D C 1
ATOM 8908 O O . LYS B 1 520 ? 106.472 -44.307 -1.609 1.00 24.01 816 LYS D O 1
ATOM 8914 N N . GLU B 1 521 ? 107.118 -42.392 -0.592 1.00 21.13 817 GLU D N 1
ATOM 8915 C CA . GLU B 1 521 ? 106.282 -42.738 0.552 1.00 24.15 817 GLU D CA 1
ATOM 8916 C C . GLU B 1 521 ? 104.786 -42.764 0.154 1.00 23.35 817 GLU D C 1
ATOM 8917 O O . GLU B 1 521 ? 104.042 -43.622 0.664 1.00 25.78 817 GLU D O 1
ATOM 8923 N N . GLU B 1 522 ? 104.373 -41.918 -0.760 1.00 21.61 818 GLU D N 1
ATOM 8924 C CA . GLU B 1 522 ? 102.970 -41.811 -1.238 1.00 19.76 818 GLU D CA 1
ATOM 8925 C C . GLU B 1 522 ? 102.702 -42.878 -2.323 1.00 20.74 818 GLU D C 1
ATOM 8926 O O . GLU B 1 522 ? 101.564 -42.924 -2.856 1.00 22.70 818 GLU D O 1
ATOM 8932 N N . ARG B 1 523 ? 103.717 -43.672 -2.715 1.00 19.44 819 ARG D N 1
ATOM 8933 C CA . ARG B 1 523 ? 103.543 -44.665 -3.793 1.00 21.86 819 ARG D CA 1
ATOM 8934 C C . ARG B 1 523 ? 102.994 -44.033 -5.089 1.00 23.11 819 ARG D C 1
ATOM 8935 O O . ARG B 1 523 ? 102.172 -44.629 -5.859 1.00 26.12 819 ARG D O 1
ATOM 8943 N N . LEU B 1 524 ? 103.508 -42.864 -5.460 1.00 17.98 820 LEU D N 1
ATOM 8944 C CA . LEU B 1 524 ? 103.101 -42.253 -6.680 1.00 18.05 820 LEU D CA 1
ATOM 8945 C C . LEU B 1 524 ? 104.053 -42.684 -7.841 1.00 18.14 820 LEU D C 1
ATOM 8946 O O . LEU B 1 524 ? 105.234 -42.916 -7.624 1.00 20.56 820 LEU D O 1
ATOM 8951 N N . GLN B 1 525 ? 103.465 -42.745 -9.022 1.00 17.89 821 GLN D N 1
ATOM 8952 C CA . GLN B 1 525 ? 104.255 -43.059 -10.201 1.00 18.63 821 GLN D CA 1
ATOM 8953 C C . GLN B 1 525 ? 104.995 -41.823 -10.719 1.00 18.66 821 GLN D C 1
ATOM 8954 O O . GLN B 1 525 ? 105.989 -41.996 -11.509 1.00 18.65 821 GLN D O 1
ATOM 8960 N N . ALA B 1 526 ? 104.583 -40.600 -10.352 1.00 16.54 822 ALA D N 1
ATOM 8961 C CA . ALA B 1 526 ? 105.267 -39.406 -10.812 1.00 14.41 822 ALA D CA 1
ATOM 8962 C C . ALA B 1 526 ? 106.764 -39.498 -10.510 1.00 15.26 822 ALA D C 1
ATOM 8963 O O . ALA B 1 526 ? 107.194 -40.057 -9.501 1.00 15.91 822 ALA D O 1
ATOM 8965 N N . HIS B 1 527 ? 107.531 -38.890 -11.426 1.00 14.34 823 HIS D N 1
ATOM 8966 C CA . HIS B 1 527 ? 108.998 -38.853 -11.145 1.00 13.52 823 HIS D CA 1
ATOM 8967 C C . HIS B 1 527 ? 109.560 -37.652 -11.888 1.00 13.92 823 HIS D C 1
ATOM 8968 O O . HIS B 1 527 ? 109.003 -37.052 -12.814 1.00 14.48 823 HIS D O 1
ATOM 8975 N N . LEU B 1 528 ? 110.711 -37.227 -11.360 1.00 13.33 824 LEU D N 1
ATOM 8976 C CA . LEU B 1 528 ? 111.429 -36.160 -11.939 1.00 12.43 824 LEU D CA 1
ATOM 8977 C C . LEU B 1 528 ? 112.036 -36.462 -13.340 1.00 12.21 824 LEU D C 1
ATOM 8978 O O . LEU B 1 528 ? 112.518 -37.618 -13.542 1.00 13.49 824 LEU D O 1
ATOM 8983 N N . LEU B 1 529 ? 112.030 -35.478 -14.188 1.00 12.03 825 LEU D N 1
ATOM 8984 C CA . LEU B 1 529 ? 112.705 -35.564 -15.467 1.00 12.46 825 LEU D CA 1
ATOM 8985 C C . LEU B 1 529 ? 113.860 -34.611 -15.504 1.00 12.57 825 LEU D C 1
ATOM 8986 O O . LEU B 1 529 ? 114.949 -34.990 -16.027 1.00 14.01 825 LEU D O 1
ATOM 8991 N N . LEU B 1 530 ? 113.663 -33.339 -15.065 1.00 11.64 826 LEU D N 1
ATOM 8992 C CA . LEU B 1 530 ? 114.707 -32.361 -15.280 1.00 12.86 826 LEU D CA 1
ATOM 8993 C C . LEU B 1 530 ? 114.736 -31.430 -14.131 1.00 13.59 826 LEU D C 1
ATOM 8994 O O . LEU B 1 530 ? 113.763 -31.198 -13.440 1.00 13.44 826 LEU D O 1
ATOM 8999 N N . GLN B 1 531 ? 115.907 -30.852 -13.870 1.00 12.96 827 GLN D N 1
ATOM 9000 C CA . GLN B 1 531 ? 116.086 -29.632 -13.017 1.00 11.66 827 GLN D CA 1
ATOM 9001 C C . GLN B 1 531 ? 116.672 -28.576 -13.887 1.00 11.58 827 GLN D C 1
ATOM 9002 O O . GLN B 1 531 ? 117.604 -28.842 -14.694 1.00 11.83 827 GLN D O 1
ATOM 9008 N N . VAL B 1 532 ? 116.130 -27.357 -13.800 1.00 12.45 828 VAL D N 1
ATOM 9009 C CA . VAL B 1 532 ? 116.685 -26.182 -14.559 1.00 12.49 828 VAL D CA 1
ATOM 9010 C C . VAL B 1 532 ? 116.983 -25.027 -13.612 1.00 13.04 828 VAL D C 1
ATOM 9011 O O . VAL B 1 532 ? 116.353 -23.961 -13.707 1.00 13.49 828 VAL D O 1
ATOM 9015 N N . HIS B 1 533 ? 117.899 -25.311 -12.690 1.00 12.44 829 HIS D N 1
ATOM 9016 C CA . HIS B 1 533 ? 118.417 -24.332 -11.729 1.00 12.66 829 HIS D CA 1
ATOM 9017 C C . HIS B 1 533 ? 117.495 -23.874 -10.622 1.00 13.15 829 HIS D C 1
ATOM 9018 O O . HIS B 1 533 ? 117.892 -24.002 -9.429 1.00 13.46 829 HIS D O 1
ATOM 9025 N N . ASP B 1 534 ? 116.296 -23.415 -10.992 1.00 13.02 830 ASP D N 1
ATOM 9026 C CA . ASP B 1 534 ? 115.326 -22.999 -9.964 1.00 12.72 830 ASP D CA 1
ATOM 9027 C C . ASP B 1 534 ? 114.000 -23.610 -10.308 1.00 13.46 830 ASP D C 1
ATOM 9028 O O . ASP B 1 534 ? 112.996 -23.162 -9.836 1.00 15.54 830 ASP D O 1
ATOM 9033 N N . GLU B 1 535 ? 113.981 -24.634 -11.168 1.00 13.41 831 GLU D N 1
ATOM 9034 C CA . GLU B 1 535 ? 112.666 -25.282 -11.613 1.00 14.28 831 GLU D CA 1
ATOM 9035 C C . GLU B 1 535 ? 112.887 -26.751 -11.609 1.00 13.37 831 GLU D C 1
ATOM 9036 O O . GLU B 1 535 ? 114.008 -27.264 -11.907 1.00 12.76 831 GLU D O 1
ATOM 9042 N N . LEU B 1 536 ? 111.813 -27.474 -11.336 1.00 12.77 832 LEU D N 1
ATOM 9043 C CA . LEU B 1 536 ? 111.768 -28.946 -11.455 1.00 12.52 832 LEU D CA 1
ATOM 9044 C C . LEU B 1 536 ? 110.691 -29.359 -12.405 1.00 14.19 832 LEU D C 1
ATOM 9045 O O . LEU B 1 536 ? 109.595 -28.781 -12.399 1.00 14.68 832 LEU D O 1
ATOM 9050 N N . ILE B 1 537 ? 111.005 -30.274 -13.331 1.00 12.54 833 ILE D N 1
ATOM 9051 C CA . ILE B 1 537 ? 110.041 -30.716 -14.321 1.00 13.34 833 ILE D CA 1
ATOM 9052 C C . ILE B 1 537 ? 109.829 -32.181 -14.008 1.00 12.81 833 ILE D C 1
ATOM 9053 O O . ILE B 1 537 ? 110.754 -33.028 -13.902 1.00 13.27 833 ILE D O 1
ATOM 9058 N N . LEU B 1 538 ? 108.560 -32.648 -13.869 1.00 11.72 834 LEU D N 1
ATOM 9059 C CA . LEU B 1 538 ? 108.219 -34.059 -13.617 1.00 12.37 834 LEU D CA 1
ATOM 9060 C C . LEU B 1 538 ? 107.195 -34.506 -14.686 1.00 11.32 834 LEU D C 1
ATOM 9061 O O . LEU B 1 538 ? 106.695 -33.687 -15.435 1.00 12.31 834 LEU D O 1
ATOM 9066 N N . GLU B 1 539 ? 107.001 -35.801 -14.705 1.00 12.30 835 GLU D N 1
ATOM 9067 C CA . GLU B 1 539 ? 105.825 -36.328 -15.424 1.00 13.65 835 GLU D CA 1
ATOM 9068 C C . GLU B 1 539 ? 105.138 -37.243 -14.555 1.00 12.85 835 GLU D C 1
ATOM 9069 O O . GLU B 1 539 ? 105.692 -37.866 -13.644 1.00 12.96 835 GLU D O 1
ATOM 9075 N N . ALA B 1 540 ? 103.777 -37.377 -14.787 1.00 14.00 836 ALA D N 1
ATOM 9076 C CA . ALA B 1 540 ? 102.996 -38.302 -13.984 1.00 13.67 836 ALA D CA 1
ATOM 9077 C C . ALA B 1 540 ? 101.674 -38.646 -14.701 1.00 13.07 836 ALA D C 1
ATOM 9078 O O . ALA B 1 540 ? 101.304 -37.868 -15.528 1.00 14.41 836 ALA D O 1
ATOM 9080 N N . PRO B 1 541 ? 101.063 -39.721 -14.218 1.00 15.50 837 PRO D N 1
ATOM 9081 C CA . PRO B 1 541 ? 99.726 -40.036 -14.783 1.00 16.88 837 PRO D CA 1
ATOM 9082 C C . PRO B 1 541 ? 98.803 -38.889 -14.474 1.00 16.47 837 PRO D C 1
ATOM 9083 O O . PRO B 1 541 ? 98.875 -38.225 -13.410 1.00 16.81 837 PRO D O 1
ATOM 9087 N N . LYS B 1 542 ? 97.864 -38.646 -15.373 1.00 17.20 838 LYS D N 1
ATOM 9088 C CA . LYS B 1 542 ? 96.843 -37.606 -15.131 1.00 17.42 838 LYS D CA 1
ATOM 9089 C C . LYS B 1 542 ? 96.094 -37.740 -13.823 1.00 16.38 838 LYS D C 1
ATOM 9090 O O . LYS B 1 542 ? 95.834 -36.644 -13.216 1.00 18.47 838 LYS D O 1
ATOM 9096 N N . GLU B 1 543 ? 95.837 -38.944 -13.356 1.00 17.63 839 GLU D N 1
ATOM 9097 C CA . GLU B 1 543 ? 95.157 -39.205 -12.107 1.00 19.34 839 GLU D CA 1
ATOM 9098 C C . GLU B 1 543 ? 95.959 -38.756 -10.858 1.00 20.52 839 GLU D C 1
ATOM 9099 O O . GLU B 1 543 ? 95.454 -38.816 -9.719 1.00 24.11 839 GLU D O 1
ATOM 9105 N N . GLU B 1 544 ? 97.239 -38.460 -11.018 1.00 17.59 840 GLU D N 1
ATOM 9106 C CA . GLU B 1 544 ? 98.029 -38.026 -9.826 1.00 16.87 840 GLU D CA 1
ATOM 9107 C C . GLU B 1 544 ? 98.158 -36.509 -9.834 1.00 16.37 840 GLU D C 1
ATOM 9108 O O . GLU B 1 544 ? 98.772 -35.953 -8.844 1.00 16.94 840 GLU D O 1
ATOM 9114 N N . MET B 1 545 ? 97.675 -35.718 -10.791 1.00 15.61 841 MET D N 1
ATOM 9115 C CA . MET B 1 545 ? 97.835 -34.312 -10.847 1.00 16.92 841 MET D CA 1
ATOM 9116 C C . MET B 1 545 ? 97.324 -33.609 -9.575 1.00 16.73 841 MET D C 1
ATOM 9117 O O . MET B 1 545 ? 97.971 -32.704 -9.001 1.00 17.13 841 MET D O 1
ATOM 9122 N N . GLU B 1 546 ? 96.105 -33.937 -9.119 1.00 16.50 842 GLU D N 1
ATOM 9123 C CA . GLU B 1 546 ? 95.614 -33.191 -7.978 1.00 15.65 842 GLU D CA 1
ATOM 9124 C C . GLU B 1 546 ? 96.508 -33.379 -6.754 1.00 14.60 842 GLU D C 1
ATOM 9125 O O . GLU B 1 546 ? 96.814 -32.358 -6.048 1.00 16.16 842 GLU D O 1
ATOM 9131 N N . ARG B 1 547 ? 96.958 -34.590 -6.534 1.00 14.97 843 ARG D N 1
ATOM 9132 C CA . ARG B 1 547 ? 97.830 -34.840 -5.404 1.00 15.51 843 ARG D CA 1
ATOM 9133 C C . ARG B 1 547 ? 99.152 -34.065 -5.634 1.00 14.73 843 ARG D C 1
ATOM 9134 O O . ARG B 1 547 ? 99.683 -33.536 -4.662 1.00 15.38 843 ARG D O 1
ATOM 9142 N N . LEU B 1 548 ? 99.669 -34.050 -6.866 1.00 15.96 844 LEU D N 1
ATOM 9143 C CA . LEU B 1 548 ? 101.011 -33.357 -7.073 1.00 16.79 844 LEU D CA 1
ATOM 9144 C C . LEU B 1 548 ? 100.869 -31.863 -6.894 1.00 17.21 844 LEU D C 1
ATOM 9145 O O . LEU B 1 548 ? 101.806 -31.163 -6.375 1.00 18.21 844 LEU D O 1
ATOM 9150 N N . CYS B 1 549 ? 99.742 -31.221 -7.281 1.00 16.28 845 CYS D N 1
ATOM 9151 C CA . CYS B 1 549 ? 99.519 -29.806 -7.094 1.00 17.48 845 CYS D CA 1
ATOM 9152 C C . CYS B 1 549 ? 99.626 -29.425 -5.626 1.00 17.44 845 CYS D C 1
ATOM 9153 O O . CYS B 1 549 ? 99.982 -28.272 -5.342 1.00 19.46 845 CYS D O 1
ATOM 9156 N N . ARG B 1 550 ? 99.290 -30.328 -4.688 1.00 18.48 846 ARG D N 1
ATOM 9157 C CA . ARG B 1 550 ? 99.497 -30.022 -3.250 1.00 20.77 846 ARG D CA 1
ATOM 9158 C C . ARG B 1 550 ? 100.869 -30.380 -2.812 1.00 22.51 846 ARG D C 1
ATOM 9159 O O . ARG B 1 550 ? 101.572 -29.624 -2.104 1.00 24.79 846 ARG D O 1
ATOM 9167 N N . LEU B 1 551 ? 101.335 -31.523 -3.201 1.00 16.85 847 LEU D N 1
ATOM 9168 C CA A LEU B 1 551 ? 102.596 -32.057 -2.682 0.70 17.67 847 LEU D CA 1
ATOM 9169 C CA B LEU B 1 551 ? 102.590 -32.059 -2.690 0.30 16.02 847 LEU D CA 1
ATOM 9170 C C . LEU B 1 551 ? 103.799 -31.280 -3.206 1.00 18.31 847 LEU D C 1
ATOM 9171 O O . LEU B 1 551 ? 104.711 -30.980 -2.393 1.00 17.30 847 LEU D O 1
ATOM 9180 N N . VAL B 1 552 ? 103.903 -31.026 -4.510 1.00 18.34 848 VAL D N 1
ATOM 9181 C CA . VAL B 1 552 ? 105.189 -30.554 -5.048 1.00 16.70 848 VAL D CA 1
ATOM 9182 C C . VAL B 1 552 ? 105.489 -29.157 -4.527 1.00 17.79 848 VAL D C 1
ATOM 9183 O O . VAL B 1 552 ? 106.636 -28.977 -4.058 1.00 15.90 848 VAL D O 1
ATOM 9187 N N . PRO B 1 553 ? 104.566 -28.217 -4.509 1.00 18.65 849 PRO D N 1
ATOM 9188 C CA . PRO B 1 553 ? 104.937 -26.860 -4.075 1.00 17.06 849 PRO D CA 1
ATOM 9189 C C . PRO B 1 553 ? 105.258 -26.907 -2.592 1.00 17.96 849 PRO D C 1
ATOM 9190 O O . PRO B 1 553 ? 106.201 -26.144 -2.144 1.00 18.44 849 PRO D O 1
ATOM 9194 N N . GLU B 1 554 ? 104.559 -27.696 -1.805 1.00 17.83 850 GLU D N 1
ATOM 9195 C CA . GLU B 1 554 ? 104.819 -27.852 -0.378 1.00 18.66 850 GLU D CA 1
ATOM 9196 C C . GLU B 1 554 ? 106.225 -28.314 -0.088 1.00 19.14 850 GLU D C 1
ATOM 9197 O O . GLU B 1 554 ? 106.948 -27.690 0.759 1.00 16.64 850 GLU D O 1
ATOM 9203 N N . VAL B 1 555 ? 106.651 -29.369 -0.759 1.00 15.34 851 VAL D N 1
ATOM 9204 C CA . VAL B 1 555 ? 107.985 -29.911 -0.465 1.00 15.10 851 VAL D CA 1
ATOM 9205 C C . VAL B 1 555 ? 109.013 -28.863 -0.893 1.00 14.95 851 VAL D C 1
ATOM 9206 O O . VAL B 1 555 ? 109.999 -28.653 -0.142 1.00 16.55 851 VAL D O 1
ATOM 9210 N N . MET B 1 556 ? 108.835 -28.190 -1.986 1.00 14.72 852 MET D N 1
ATOM 9211 C CA . MET B 1 556 ? 109.801 -27.184 -2.474 1.00 14.39 852 MET D CA 1
ATOM 9212 C C . MET B 1 556 ? 109.831 -26.000 -1.501 1.00 16.37 852 MET D C 1
ATOM 9213 O O . MET B 1 556 ? 110.896 -25.483 -1.210 1.00 18.82 852 MET D O 1
ATOM 9218 N N . GLU B 1 557 ? 108.678 -25.545 -1.036 1.00 15.39 853 GLU D N 1
ATOM 9219 C CA . GLU B 1 557 ? 108.602 -24.329 -0.112 1.00 16.49 853 GLU D CA 1
ATOM 9220 C C . GLU B 1 557 ? 109.210 -24.676 1.211 1.00 16.66 853 GLU D C 1
ATOM 9221 O O . GLU B 1 557 ? 109.743 -23.701 1.882 1.00 19.88 853 GLU D O 1
ATOM 9227 N N . GLN B 1 558 ? 109.165 -25.910 1.672 1.00 14.92 854 GLN D N 1
ATOM 9228 C CA . GLN B 1 558 ? 109.610 -26.329 2.967 1.00 16.99 854 GLN D CA 1
ATOM 9229 C C . GLN B 1 558 ? 111.019 -26.881 3.022 1.00 16.02 854 GLN D C 1
ATOM 9230 O O . GLN B 1 558 ? 111.479 -27.321 4.070 1.00 19.21 854 GLN D O 1
ATOM 9236 N N . ALA B 1 559 ? 111.755 -26.871 1.865 1.00 15.41 855 ALA D N 1
ATOM 9237 C CA . ALA B 1 559 ? 112.994 -27.599 1.891 1.00 16.18 855 ALA D CA 1
ATOM 9238 C C . ALA B 1 559 ? 114.004 -26.992 2.866 1.00 14.89 855 ALA D C 1
ATOM 9239 O O . ALA B 1 559 ? 114.771 -27.733 3.466 1.00 18.49 855 ALA D O 1
ATOM 9241 N N . VAL B 1 560 ? 114.008 -25.697 2.939 1.00 17.07 856 VAL D N 1
ATOM 9242 C CA . VAL B 1 560 ? 114.868 -25.042 3.967 1.00 16.49 856 VAL D CA 1
ATOM 9243 C C . VAL B 1 560 ? 113.970 -23.978 4.601 1.00 20.46 856 VAL D C 1
ATOM 9244 O O . VAL B 1 560 ? 112.903 -23.559 4.094 1.00 28.66 856 VAL D O 1
ATOM 9248 N N . THR B 1 561 ? 114.361 -23.567 5.810 1.00 19.23 857 THR D N 1
ATOM 9249 C CA . THR B 1 561 ? 113.681 -22.497 6.394 1.00 20.81 857 THR D CA 1
ATOM 9250 C C . THR B 1 561 ? 114.528 -21.218 6.389 1.00 19.34 857 THR D C 1
ATOM 9251 O O . THR B 1 561 ? 115.692 -21.270 6.983 1.00 24.96 857 THR D O 1
ATOM 9255 N N . LEU B 1 562 ? 114.026 -20.167 5.704 1.00 18.13 858 LEU D N 1
ATOM 9256 C CA . LEU B 1 562 ? 114.778 -18.881 5.594 1.00 15.69 858 LEU D CA 1
ATOM 9257 C C . LEU B 1 562 ? 113.974 -17.834 6.398 1.00 16.86 858 LEU D C 1
ATOM 9258 O O . LEU B 1 562 ? 112.867 -18.108 6.867 1.00 19.23 858 LEU D O 1
ATOM 9263 N N . ARG B 1 563 ? 114.593 -16.651 6.507 1.00 18.22 859 ARG D N 1
ATOM 9264 C CA . ARG B 1 563 ? 113.896 -15.506 7.167 1.00 19.33 859 ARG D CA 1
ATOM 9265 C C . ARG B 1 563 ? 112.776 -14.941 6.318 1.00 19.25 859 ARG D C 1
ATOM 9266 O O . ARG B 1 563 ? 112.014 -14.071 6.776 1.00 22.23 859 ARG D O 1
ATOM 9274 N N . VAL B 1 564 ? 112.597 -15.387 5.054 1.00 15.75 860 VAL D N 1
ATOM 9275 C CA . VAL B 1 564 ? 111.454 -14.974 4.209 1.00 16.70 860 VAL D CA 1
ATOM 9276 C C . VAL B 1 564 ? 110.890 -16.331 3.668 1.00 16.25 860 VAL D C 1
ATOM 9277 O O . VAL B 1 564 ? 111.541 -17.334 3.682 1.00 17.41 860 VAL D O 1
ATOM 9281 N N . PRO B 1 565 ? 109.579 -16.326 3.306 1.00 17.68 861 PRO D N 1
ATOM 9282 C CA . PRO B 1 565 ? 108.987 -17.510 2.730 1.00 18.92 861 PRO D CA 1
ATOM 9283 C C . PRO B 1 565 ? 109.643 -17.780 1.354 1.00 17.73 861 PRO D C 1
ATOM 9284 O O . PRO B 1 565 ? 110.147 -16.901 0.689 1.00 19.73 861 PRO D O 1
ATOM 9288 N N . LEU B 1 566 ? 109.630 -19.056 0.985 1.00 16.83 862 LEU D N 1
ATOM 9289 C CA . LEU B 1 566 ? 109.896 -19.414 -0.389 1.00 18.21 862 LEU D CA 1
ATOM 9290 C C . LEU B 1 566 ? 108.548 -19.621 -1.102 1.00 19.28 862 LEU D C 1
ATOM 9291 O O . LEU B 1 566 ? 107.568 -19.948 -0.365 1.00 23.78 862 LEU D O 1
ATOM 9296 N N . LYS B 1 567 ? 108.495 -19.147 -2.293 1.00 15.95 863 LYS D N 1
ATOM 9297 C CA . LYS B 1 567 ? 107.232 -19.196 -3.074 1.00 17.80 863 LYS D CA 1
ATOM 9298 C C . LYS B 1 567 ? 107.499 -20.035 -4.351 1.00 16.66 863 LYS D C 1
ATOM 9299 O O . LYS B 1 567 ? 108.496 -19.844 -5.031 1.00 16.28 863 LYS D O 1
ATOM 9305 N N . VAL B 1 568 ? 106.541 -20.937 -4.656 1.00 16.77 864 VAL D N 1
ATOM 9306 C CA . VAL B 1 568 ? 106.648 -21.831 -5.823 1.00 16.73 864 VAL D CA 1
ATOM 9307 C C . VAL B 1 568 ? 105.402 -21.737 -6.705 1.00 17.38 864 VAL D C 1
ATOM 9308 O O . VAL B 1 568 ? 104.260 -21.693 -6.152 1.00 22.70 864 VAL D O 1
ATOM 9312 N N . ASP B 1 569 ? 105.610 -21.482 -7.963 1.00 16.80 865 ASP D N 1
ATOM 9313 C CA . ASP B 1 569 ? 104.534 -21.528 -8.983 1.00 17.26 865 ASP D CA 1
ATOM 9314 C C . ASP B 1 569 ? 104.629 -22.910 -9.680 1.00 18.04 865 ASP D C 1
ATOM 9315 O O . ASP B 1 569 ? 105.654 -23.626 -9.699 1.00 17.71 865 ASP D O 1
ATOM 9320 N N . TYR B 1 570 ? 103.493 -23.285 -10.259 1.00 16.94 866 TYR D N 1
ATOM 9321 C CA . TYR B 1 570 ? 103.466 -24.631 -10.884 1.00 16.21 866 TYR D CA 1
ATOM 9322 C C . TYR B 1 570 ? 102.357 -24.638 -11.916 1.00 18.21 866 TYR D C 1
ATOM 9323 O O . TYR B 1 570 ? 101.339 -23.961 -11.813 1.00 18.42 866 TYR D O 1
ATOM 9332 N N . HIS B 1 571 ? 102.588 -25.487 -12.922 1.00 16.51 867 HIS D N 1
ATOM 9333 C CA . HIS B 1 571 ? 101.675 -25.593 -14.096 1.00 16.33 867 HIS D CA 1
ATOM 9334 C C . HIS B 1 571 ? 101.788 -27.012 -14.559 1.00 18.65 867 HIS D C 1
ATOM 9335 O O . HIS B 1 571 ? 102.820 -27.648 -14.422 1.00 18.58 867 HIS D O 1
ATOM 9342 N N . TYR B 1 572 ? 100.785 -27.509 -15.313 1.00 15.84 868 TYR D N 1
ATOM 9343 C CA . TYR B 1 572 ? 100.918 -28.796 -15.936 1.00 14.29 868 TYR D CA 1
ATOM 9344 C C . TYR B 1 572 ? 100.190 -28.814 -17.285 1.00 17.63 868 TYR D C 1
ATOM 9345 O O . TYR B 1 572 ? 99.349 -27.936 -17.553 1.00 18.04 868 TYR D O 1
ATOM 9354 N N . GLY B 1 573 ? 100.587 -29.807 -18.116 1.00 15.36 869 GLY D N 1
ATOM 9355 C CA . GLY B 1 573 ? 99.911 -29.864 -19.393 1.00 18.79 869 GLY D CA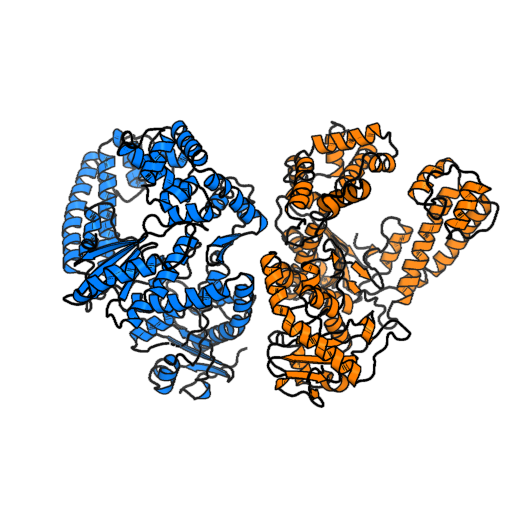 1
ATOM 9356 C C . GLY B 1 573 ? 100.417 -31.000 -20.213 1.00 16.09 869 GLY D C 1
ATOM 9357 O O . GLY B 1 573 ? 101.193 -31.816 -19.769 1.00 16.29 869 GLY D O 1
ATOM 9358 N N . SER B 1 574 ? 99.913 -31.055 -21.460 1.00 18.21 870 SER D N 1
ATOM 9359 C CA . SER B 1 574 ? 100.172 -32.246 -22.313 1.00 15.27 870 SER D CA 1
ATOM 9360 C C . SER B 1 574 ? 101.590 -32.254 -22.868 1.00 16.65 870 SER D C 1
ATOM 9361 O O . SER B 1 574 ? 102.093 -33.303 -23.210 1.00 17.86 870 SER D O 1
ATOM 9364 N N . THR B 1 575 ? 102.247 -31.118 -22.925 1.00 17.18 871 THR D N 1
ATOM 9365 C CA . THR B 1 575 ? 103.653 -31.017 -23.378 1.00 16.56 871 THR D CA 1
ATOM 9366 C C . THR B 1 575 ? 104.331 -30.056 -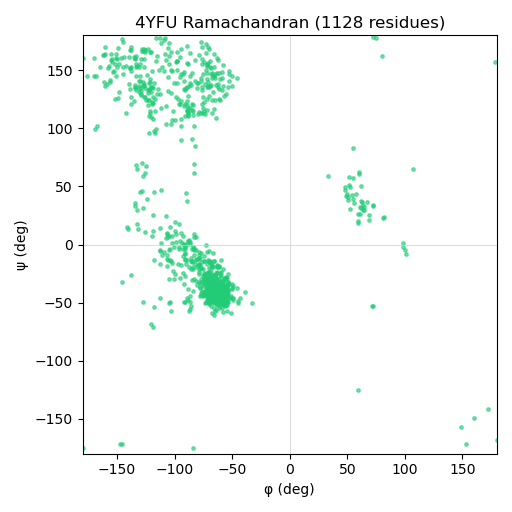22.428 1.00 15.87 871 THR D C 1
ATOM 9367 O O . THR B 1 575 ? 103.697 -29.293 -21.667 1.00 16.26 871 THR D O 1
ATOM 9371 N N . TRP B 1 576 ? 105.688 -29.960 -22.512 1.00 15.63 872 TRP D N 1
ATOM 9372 C CA . TRP B 1 576 ? 106.366 -29.003 -21.669 1.00 16.40 872 TRP D CA 1
ATOM 9373 C C . TRP B 1 576 ? 105.936 -27.571 -22.032 1.00 16.75 872 TRP D C 1
ATOM 9374 O O . TRP B 1 576 ? 105.858 -26.735 -21.086 1.00 17.79 872 TRP D O 1
ATOM 9385 N N . TYR B 1 577 ? 105.663 -27.278 -23.312 1.00 16.27 873 TYR D N 1
ATOM 9386 C CA . TYR B 1 577 ? 105.180 -25.954 -23.704 1.00 18.66 873 TYR D CA 1
ATOM 9387 C C . TYR B 1 577 ? 103.880 -25.614 -22.932 1.00 19.43 873 TYR D C 1
ATOM 9388 O O . TYR B 1 577 ? 103.695 -24.463 -22.481 1.00 19.40 873 TYR D O 1
ATOM 9397 N N . ASP B 1 578 ? 103.012 -26.587 -22.743 1.00 19.21 874 ASP D N 1
ATOM 9398 C CA . ASP B 1 578 ? 101.693 -26.297 -22.117 1.00 20.94 874 ASP D CA 1
ATOM 9399 C C . ASP B 1 578 ? 101.814 -26.136 -20.618 1.00 24.49 874 ASP D C 1
ATOM 9400 O O . ASP B 1 578 ? 100.886 -25.602 -19.993 1.00 25.78 874 ASP D O 1
ATOM 9405 N N . ALA B 1 579 ? 102.900 -26.591 -20.005 1.00 21.10 875 ALA D N 1
ATOM 9406 C CA . ALA B 1 579 ? 103.043 -26.526 -18.562 1.00 24.08 875 ALA D CA 1
ATOM 9407 C C . ALA B 1 579 ? 103.547 -25.120 -18.244 1.00 25.44 875 ALA D C 1
ATOM 9408 O O . ALA B 1 579 ? 104.573 -24.983 -17.655 1.00 26.66 875 ALA D O 1
ATOM 9410 N N . LYS B 1 580 ? 102.657 -24.156 -18.459 1.00 29.87 876 LYS D N 1
ATOM 9411 C CA . LYS B 1 580 ? 102.908 -22.726 -18.139 1.00 32.88 876 LYS D CA 1
ATOM 9412 C C . LYS B 1 580 ? 101.551 -22.063 -17.791 1.00 33.45 876 LYS D C 1
ATOM 9413 O O . LYS B 1 580 ? 101.434 -20.851 -17.492 1.00 36.15 876 LYS D O 1
#

Radius of gyration: 36.82 Å; Cα contacts (8 Å, |Δi|>4): 2058; chains: 2; bounding box: 66×84×116 Å

Sequence (1157 aa):
KMAFTLADRVTEEMLADKAALVVEVVEENYHDAPIVGIAVVNEHGRFFLRPETALADPQFVAWLGDETKKKSSMFDSKRAAVALKWKGIELGVSFDLLLAAYLLDPAQGVDDVAAAAKMKQYEAVRPDEAVYGKGAKRAVPDEPVLAEHLVRKAAAIWELERPFLDELRRNEQDRLLVELEQPLSSILAEMEFAGVKVDTKRLEQMGKELAEQLGTVEQRIYELAGQEFNINSPKQLGVILFEKLQLPVLKKTKTGYSTSADVLEKLAPYHEIVENILHYRQLGKLQSTYIEGLLKVVRPATKKVVHTIFNQALTQTGRLSSTEPNLQNIPIRLEEGRKIRQAFVPSESDWLIFAADYSQIELRVLAHIAEDDNLMEAFRRDLDIHTKTAMDIFQVSEDEVTPNMRRQAKAVNYGIVYGISDYGLAQNLNISRKEAAEFIERYFESSFPGVKRYMMENIVQEAKQKGYVTTLLLHRRRYLPDITSRNFNVRRSFAERMAMMNTPIIQGSAADIIKKAMIDLNNARLKEERLQAHLLLQVHDELILEAPKEEMERLCRLVPEVMEQQAVTLRVPLKVDYHYGSTWYDAKKKMAFTLADRVTEEMLADKAALVVEVVEENYHDAPIVGIAVVNEHGRFFLRPETALADPQFVAWLGDETKKKSSMFDSKRAAVALKWKGIELGVSFDLLLAAYLLDPAQGVDDVAAAAKMKQYEAVRPDEAVYGKGAKRAVPDEPVLAEHLVRKAAAIWELERPFLDELRRNEQDRLLVELEQPLSSILAEMEFAGVKVDTKRLEQMMGKELAEQLGTVEQRIYELAGQEFNINSPKQLGVILFEKLQLPVLKKTKTGYSTSADVLEKLAPYHEIVENILHYRQLGKLQSTYIEGLLKVVVRPATKKVVHTIFNQALLTQTGRLSSTEPNLQNIPIRLEEGRKIRQAFVPSESDWLIFAADYSQQIELRVLAHIAEDDNLMEAFRRDLDIHTKTAMDIFQVSEDEVTPNMRRQAKAVNYGIVVYGISDDYGLAQNLNISRKEAAEFIERYFESFPGVKRYMMENIVQEAKQKGYVTTTLLHRRRYLPDITSRNFNVRSFAERMAMNTPIIQGSAADIIKKAMIDLNNARLKEERLQAHLLLQVHDELILEAPKEEMERLCRLLVPEVMEQAVTLRVPLKVDYHYGSTWYDAK

Foldseek 3Di:
DFDADADEADDPVQLALEWEKEQDFQPPQLALGDRQWMWIQDPVGIYIYGCVHQVPDVVSLVSQADLRRAYEYALVLSNQLNVVSVVGHGNHQHHLLVLQLLVALVLVDDFLCSSLVVVPNHQADGPCVQQNDDPSGDHDDVVSNSSRRRSSRVSRVVCRVVSCVVCVVLLCNCVVRVFVVLLSVQLSVLLNVFFAFQLVVLVVLLVVLVVVLVVLQVVLCVQLVHHDDLPDPVGVCCSVCPSLNFDQDDADPVGGDLDPLVLVVRCVPGVSSVSSVVSVVSCCLNPQLSVQLVVQQDVVQNGHRWHWAQSHDQQRAIFIPSNGPQCQDDDDPSRLCSQQGGFHSDPLKKKKKKFWDPQLLCLLCQLLVFVLSQVCQQVVPDVLLVLLCQLVVHDSVPQDPLSSVLSVLVSVCLLQLHDLVRSCSVSVHDSVSSNSSNVSVCVSGVSSVVSLVVLLVVCVVPQWAAEPSSRIHGQVQCPPPDPVSNSNSSSCSSNSRSLNNLSSLVSLLQSQLVVVCVVVVFPKGWNDDNSRMTMIMGRNVCVVVCVVRNQVSSQVSDDGSGTIGMDMAMGRTSSRRD/DAFDEAADDADDVVQQALEWEKDQDFLPPDLALGDRQWMWIQDPRGIYIYGCVHLVPDPVSLVSQADLRRAYAYALVLSVQLNVVSVVGHGNHQHHLLVLQLLLALVLVDDFLCSSLVVVVHHQADGVCVQADDVVVSDHDDVVSNRRRNRSSRVSRVVCRVVSCVSCVVLLCNCVVRVFDVLLSVQLSVQLNVFFAFQLVVLVVLLVVLVVVLVPLQVVLCVQLVHDDPLPPVVRVCCSVCPVVNQDQDDADVVGGDLDPLVLVVRVVPGPSSVSSVVSVVSVCLNPQPSVQLVVQQDVVQRGHGWDWAQRHDQQRAIFIPSPTPLCQDDDDPSSLCSQQGGFHSDQQKWKKKKFWDPQLLCQLCQVLVFVLSQVCLQVPHPQLLVLLCQLVVDDSVPCDVLSSVLSVCLSVCLLQVHDLVRSCSVSVHDSVVSVSSNVSSCVSRVSSVVLLVVLLVVCVVPQWAAEPSSRIHGQVQCPPPDPVSNSNSSSCSSNSRSLNNLSSLVSLLQSQLVVVCVVVVFPKGWNDDNSRMTMIMGRPVCVVVCVPPNQVSSQVSDDGSGTIGMDMAMGRTSSRGD

CATH classification: 3.30.420.10 (+2 more: 1.20.1060.10, 3.30.70.370)

Solvent-accessible surface area: 53267 Å² total

Nearest PDB structures (foldseek):
  4dqq-assembly1_A  TM=9.991E-01  e=2.020E-89  Geobacillus kaustophilus HTA426
  4ds4-assembly1_A  TM=1.000E+00  e=1.292E-88  Geobacillus kaustophilus HTA426
  3ht3-assembly2_D  TM=9.953E-01  e=6.891E-88  Geobacillus stearothermophilus
  3eyz-assembly1_A  TM=9.940E-01  e=2.447E-87  unclassified
  6dsx-assembly1_A  TM=9.911E-01  e=2.574E-86  Geobacillus stearothermophilus

Organism: Geobacillus stearothermophilus (NCBI:txid1422)

B-factor: mean 28.78, std 12.58, range [4.9, 94.56]

InterPro domains:
  IPR001098 DNA-directed DNA polymerase, family A, palm domain [PF00476] (202-578)
  IPR001098 DNA-directed DNA polymerase, family A, palm domain [SM00482] (337-544)
  IPR002298 DNA polymerase A [PR00868] (306-328)
  IPR002298 DNA polymerase A [PR00868] (329-344)
  IPR002298 DNA polymerase A [PR00868] (352-375)
  IPR002298 DNA polymerase A [PR00868] (382-395)
  IPR002298 DNA polymerase A [PR00868] (406-431)
  IPR002298 DNA polymerase A [PR00868] (443-454)
  IPR002298 DNA polymerase A [PR00868] (465-476)
  IPR002298 DNA polymerase A [PR00868] (497-513)
  IPR002298 DNA polymerase A [PR00868] (527-540)
  IPR002298 DNA polymerase A [PTHR10133] (60-580)
  IPR002562 3'-5' exonuclease domain [SM00474] (4-170)
  IPR012337 Ribonuclease H-like superfamily [SSF53098] (8-171)
  IPR018320 DNA polymerase 1 [TIGR00593] (12-580)
  IPR019760 DNA-directed DNA polymerase, family A, conserved site [PS00447] (406-425)
  IPR036397 Ribonuclease H superfamily [G3DSA:3.30.420.10] (1-194)
  IPR043502 DNA/RNA polymerase superfamily [SSF56672] (175-580)
  IPR054690 DNA polymerase I, 3'-5' exonuclease domain [PF22619] (22-161)

Secondary structure (DSSP, 8-state):
----EE-SS--GGGS-SEEEEEEE--SSS-TTPPP-EEEEEETTEEEEE-HHHHTT-HHHHHHHT-TTSEEEESSHHHHHHHHHHTT----EEEEHHHHHHHH-GGG---SHHHHHHTTT--SS--HHHHH-SGGG--PPPHHHHHHHHHHHHHHHHHHHHHHHHHHHHTT-HHIIIIIIHHHHHHHHHHHHH-EEE-HHHHHHHHHHHHHHHHHHHHHHHHHHTS---TT-HHHHHHIIIIIS------EETTEE---HHHHHHHTTT-THHHHHHHHHHHHHIIIIIIHHHHHHSBTTTTEE--EEESS--TTS--EEESS--S----SSHHHHGGGGGEE-SSTTEEEEEEEESSHHHHHHHHHHT-HHHHHHHHTT--HHHHHHIIIII--GGG--HHHHHHHHHHHHHHHTT--HHHHHHHHT--HHHHHHHHHHHHHH-HHHHHHHHHHHHHHHHHSEEE-TT--EEE-GGGG-SSHHHHHHHHHHHHHH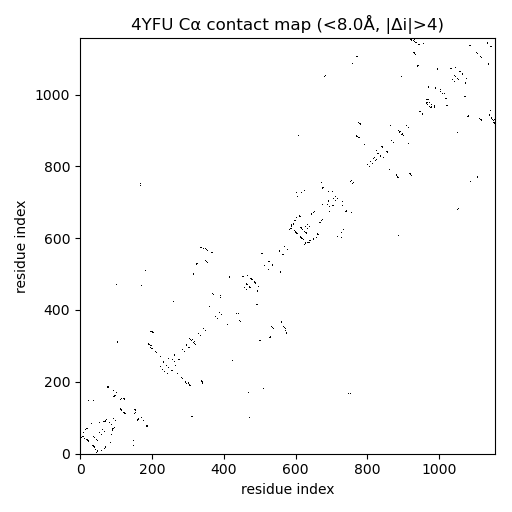HHHHHHHHHHHHHHHHHHHHHHHHT-S-EEEEE-SSEEEEEEEGGGHHHHHHHHHHHHHHSS--SS---EEEEEESSTTT--/-PPP-EEESS--GGG--SEEEEEEE--SSS-TT----EEEEEETTEEEEE-HHHHTT-HHHHHHHH-TTSEEEESSHHHHHHHHHTTT----EEEEHHHHHHHH-GGG---SHHHHHHTTT--SS--HHHHH-SSSS-S---HHHHHHHHHHHHHHHHHHHHHHHHHHHHTT-HHIIIIIIHHHHHHHHHHHHH-EEE-HHHHHHHHHHHHHHHHHHHHHHHHHHTS---TT-HHHHHIIIIIIS------EETTEE---HHHHHHHGGG-HHHHHHHHHHHHHHIIIIIIHHHHHHS-TTT-EE--EEESS--TTS--EEESS--S----SSHHHHGGGGGEE-SSTTEEEEEEEESSHHHHHHHHHHT-HHHHHHHHTT--HHHHHHHHHHT--GGG--HHHHHHHHHHHHHHHHT--HHHHHHHHT--HHHHHHHHHHHHHH-HHHHHHHHHHHHHHHHHSEEE-TT--EEE-GGGG-SSHHHHHHHHHHHHHHHHHHHHHHHHHHHHHHHHHHHHHTT---EEEEE-SSEEEEEEEGGGHHHHHHHHHHHHHTSS--SS---EEEEEESSTTT--